Protein AF-0000000074030536 (afdb_homodimer)

Secondary structure (DSSP, 8-state):
---SHHHHHHHHHHHHT--EEE-S-B-TBTHHHHHHHHTTT-S-EEE--BTTBSS-EEE--S--HHHHHHHTT--GGGHHHHHHHHHHS----EE-S--GGGSEEE-SS--HHHHS---B-STT-SS-EEEEEEEEEE-TTT--EEEEEEEEEEEETTEEEE---SHHHHHHHHHHHHTT-PEEEEEEES--HHHHHHHTS-HHHH---HHHHHHHHHTSPPEEEE-SSSS-EEETT-SEEEEEEE-TT-EEEE--EE-GGGBEEPPEEEEEEEEEEEEE-SS--EE---TTTHHHHHHHHHHHHHHHHHHHTTS-EEEEEE-TTTTTTSEEEEEE---STTHHHHHHHHHHHH-TT--EEEEEETTS-TT-HHHHHHHHHHH--HHHHEEEEEEEE--TT-GGG-STTEEEEEEEEEPPPPTHHHHTTPBP--TTGGG--GGGTS-SS---/---SHHHHHHHHHHHHT--EEE-S-B-TBTHHHHHHHHTTT-S-EEE--BTTBSS-EEE-SS--HHHHHHHTT--GGGHHHHHHHHHHS----EE-S--GGGSEEE-SS--HHHHS---B-STT-SS-EEEEEEEEEE-TTT--EEEEEEEEEEEETTEEEE---SHHHHHHHHHHHHTT-PEEEEEEES--HHHHHHHTS-HHHH---HHHHHHHHHTSPPEEEE-SSSS-EEETT-SEEEEEEE-TT-EEEE--EE-GGGBEEPPEEEEEEEEEEEEE-SS--EE---TTTHHHHHHHHHHHHHHHHHHHTTS-EEEEEE-TTTTTTSEEEEEE---STTHHHHHHHHHHHH-TT--EEEEEETTS-TT-HHHHHHHHHHH--HHHHEEEEEEEE--TT-TTS-SSSEEEEEEEEEPP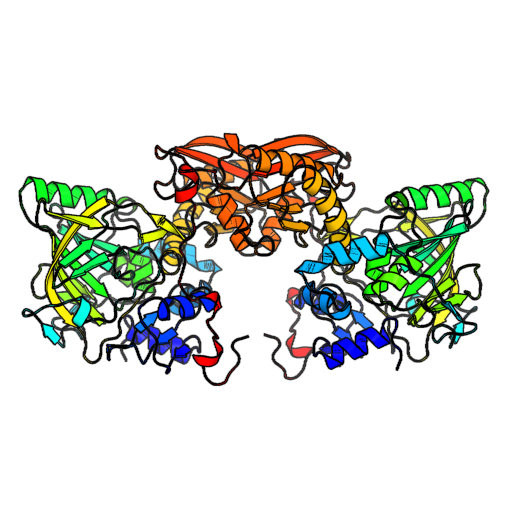PSTHHHHTTPBP--TTGGG--GGGTS-SS---

Foldseek 3Di:
DDCFFQVNLVVVCVVVVQEAEDADEAELEAGVLVVCVVVPLCGWYWYCHYPLDRFIAIGSSFQHPVSLQVSLVHDPQCLLVLLVCLLVDFAAAAEDAAFQLQQDKDQPQAWPVNHDRFHDHDDFFPAGKFQAWWKWFAQPVPRAIAIAGWIWGDDTGQKIFTDDDDPVSVVRCVVCLVVQHKTKMKIFAGGHSLLLLLNLDDCVVRVDRSQRSSCSSNVHHFYWYADDPDGDIDGRHTFKMWIWIFGHPDWDWGDQDLAALRDTDDIDIGIMTGTRMMTGHDSGYGYGYNHLGRSQVSNLSNLQNLLCVLLVVQFAWSGKGQDSNCSSFAEMETEGADDDPCSLVSSQVSNCVSDQAHAEYEYEYNVFDRNDPVSSVVLCVPQFDCVPFKDKDFFGAHDPPDDPPPDDRTGIHMYGYSYHDDDPRRVVVDDDDDPCPVVDDVCVVDPDDDPD/DDCFFFVNLVVVCVVVVQEAEAADEAELEAGVLVVCVVVPLCGWYWYCHYPLDRFIAIGSSFQHPVSLQVSLVHDPQCLLVLLVCLLVDFAAAAEDAAFQLQPDKDQPQAWPVNHDRFHDHDDFFPAGKFQAWWKWFAQPVPRAIAIAGWIWGDPTGQKIFTDDDDPVSVVRCVVCLVVQHKTKMKIFAGGHSLLLLLNLDDCVVRVDRSQRSSCSSNVHHFYWYADDPDGDIDGRHTFKMWIWIFGHPDWDWGDQDLAALRDTDDIDTGIMTGTRMMGGHDSGYGYGYNHLGRSQVSNLSNLQNLLCVLLVVQFAWSGKGQDVNCSSFAEMETEGADDDPCSLVSSQVSNCVSDQAHAEYEYEYNVADRNDPVSSVVLCVPQFDCVPFKDKDFFGAHDCPDDPPPSPSTGIHMYGRSYHDDDPRRVVVDDDDDPCPVVDDVCVVDPDDDPD

Sequence (904 aa):
METQMLRAAIDQLKNKGYLQVCNVEVDPKFELGAVLKCFKNEVPIMFSKVKGNKMPVAGALFGNREIYYEMLGMKHEERIYRMMDAIANPKATKFLAKGAVMENIITRNIDIPKMFPIPTFHEEDSSSYITSGIVVVKDPETGKRHISVRRLQVNGGNEISILIASPLATKQFLQMEEQNKPLEVAILLGYDYSLLLASQVSSEVYGVDKYEVDSALRGEALELVKCHSVDLEVPAYGEIVLEGIMPPHRRKDEGPFGELMGYYGGVAPHPVVEIKTVMHRNDPIFQTAFPCREEHLSNGLIREIELYTAVKNLVDVKDVNVTVSGGCRFHAFVSIHKRQEGDGKSAILGALASSKDVKHVVVVDDDVDIFSPDDIEWAIATRMQASKDLVIVPGALGSGLEPSHSLSGITDKVGIDATKPIGELGKRFERAVIPGYEKIDISKYFQGENYRMETQMLRAAIDQLKNKGYLQVCNVEVDPKFELGAVLKCFKNEVPIMFSKVKGNKMPVAGALFGNREIYYEMLGMKHEERIYRMMDAIANPKATKFLAKGAVMENIITRNIDIPKMFPIPTFHEEDSSSYITSGIVVVKDPETGKRHISVRRLQVNGGNEISILIASPLATKQFLQMEEQNKPLEVAILLGYDYSLLLASQVSSEVYGVDKYEVDSALRGEALELVKCHSVDLEVPAYGEIVLEGIMPPHRRKDEGPFGELMGYYGGVAPHPVVEIKTVMHRNDPIFQTAFPCREEHLSNGLIREIELYTAVKNLVDVKDVNVTVSGGCRFHAFVSIHKRQEGDGKSAILGALASSKDVKHVVVVDDDVDIFSPDDIEWAIATRMQASKDLVIVPGALGSGLEPSHSLSGITDKVGIDATKPIGELGKRFERAVIPGYEKIDISKYFQGENYR

InterPro domains:
  IPR002830 UbiD decarboxylyase family [PTHR30108] (1-426)
  IPR002830 UbiD decarboxylyase family [TIGR00148] (6-421)
  IPR048304 3-octaprenyl-4-hydroxybenzoate carboxy-lyase-like, Rift-related domain [PF01977] (98-293)
  IPR049381 3-octaprenyl-4-hydroxybenzoate carboxy-lyase-like, C-terminal domain [PF20696] (299-418)
  IPR049383 3-octaprenyl-4-hydroxybenzoate carboxy-lyase-like, N-terminal domain [PF20695] (10-86)

Organism: NCBI:txid312168

Nearest PDB structures (foldseek):
  6h6v-assembly1_C  TM=9.741E-01  e=2.167E-61  Pelotomaculum thermopropionicum SI
  6h6x-assembly1_A  TM=9.571E-01  e=8.416E-58  Pelotomaculum thermopropionicum SI
  6h6x-assembly1_B  TM=9.536E-01  e=3.906E-57  Pelotomaculum thermopropionicum SI
  7p9q-assembly1_A  TM=9.176E-01  e=7.025E-45  Glutamicibacter nicotianae
  7p9q-assembly1_E  TM=9.123E-01  e=8.386E-45  Glutamicibacter nicotianae

Solvent-accessible surface area (backbone atoms only — not comparable to full-atom values): 45862 Å² total; per-residue (Å²): 130,70,82,55,28,26,66,29,47,50,52,51,32,49,76,70,66,55,53,42,66,25,77,45,75,32,41,38,65,18,48,44,45,39,59,40,52,75,53,72,27,41,52,27,34,38,32,56,31,31,61,95,37,80,51,25,36,36,32,18,76,50,37,29,70,67,58,51,31,57,76,62,72,42,52,82,90,46,44,59,58,53,52,50,45,14,68,75,50,51,30,64,63,37,84,38,93,71,35,55,20,60,68,34,76,44,69,64,90,60,35,50,71,80,73,45,81,60,33,24,52,41,71,68,35,62,48,34,40,46,50,43,28,36,36,36,37,59,38,86,86,79,60,48,61,44,56,35,76,32,52,28,40,54,71,50,47,39,35,31,30,42,66,74,81,47,68,67,60,40,50,52,51,51,53,31,33,75,69,66,33,60,45,58,37,36,33,39,26,20,65,31,72,47,52,54,41,25,32,52,55,56,43,86,82,66,69,51,51,38,62,21,22,18,8,33,58,67,71,44,58,40,48,26,20,70,48,90,87,42,99,48,71,44,61,18,50,26,19,36,34,44,29,27,33,30,52,48,93,41,66,42,80,39,46,30,34,54,27,69,80,38,24,49,39,71,69,44,73,26,44,33,33,45,51,52,32,41,27,22,26,80,86,38,51,45,51,44,34,57,69,62,44,18,69,34,48,40,40,10,56,53,48,31,43,45,33,44,55,41,20,48,76,74,36,54,58,70,49,63,36,40,34,69,50,26,54,24,43,25,29,36,31,36,24,22,55,76,84,51,88,64,36,43,61,50,35,38,54,23,40,49,63,42,35,55,40,33,34,36,37,39,31,32,34,67,89,50,50,73,87,36,70,51,46,47,44,31,32,47,59,40,31,40,40,53,89,78,25,51,45,78,44,72,74,33,68,31,39,84,74,50,71,54,41,81,56,83,42,34,26,38,31,39,29,37,28,22,39,70,59,71,71,79,71,22,60,61,67,40,66,56,46,43,72,66,47,92,69,64,57,69,66,75,43,46,83,90,78,85,79,110,130,69,82,53,27,27,67,29,47,49,52,50,31,48,76,70,66,54,52,43,67,26,77,44,75,32,41,37,65,18,49,43,45,38,58,42,51,75,53,72,27,40,51,28,34,39,31,57,29,30,61,94,36,80,51,26,37,36,32,19,76,48,38,28,71,68,58,51,30,55,76,62,72,42,53,82,92,46,45,58,59,54,52,50,46,14,66,75,50,50,30,65,65,38,82,40,93,72,35,55,20,60,68,35,78,43,71,65,91,61,37,51,72,78,74,45,80,61,33,24,54,41,70,67,35,61,48,35,40,45,50,42,27,35,36,36,36,58,39,86,85,78,62,46,61,44,56,35,76,32,52,27,41,53,73,49,47,40,36,30,32,42,65,73,80,49,68,66,60,42,50,53,50,52,54,32,33,76,68,65,34,62,45,55,37,35,32,40,25,21,63,29,72,48,52,54,41,26,32,50,54,55,43,86,80,64,70,52,52,40,62,22,23,18,8,33,58,67,71,44,58,39,46,25,21,70,47,90,85,42,101,49,72,44,62,19,49,26,19,35,35,44,29,28,32,30,52,48,94,41,63,43,80,41,46,31,34,55,29,69,83,39,23,49,39,72,68,44,74,25,44,33,33,44,52,52,32,40,27,22,27,81,85,38,49,45,50,44,34,58,70,62,42,20,68,31,47,39,41,10,57,52,47,30,44,44,33,44,56,40,22,48,77,73,36,54,59,71,49,64,36,38,34,70,50,26,52,24,40,26,29,37,30,36,22,23,53,77,84,51,88,64,37,43,61,49,38,39,52,23,41,50,66,41,34,54,40,34,34,35,38,41,30,31,35,68,88,49,49,74,88,34,71,52,45,47,43,30,32,47,59,40,31,41,41,53,88,79,24,52,46,77,44,72,72,34,66,32,40,85,75,45,68,58,34,90,80,63,40,41,28,39,31,40,26,38,27,23,39,70,58,71,70,76,72,24,59,61,68,41,65,57,46,44,73,66,47,92,70,64,58,68,65,75,43,44,84,79,81,83,78,111

Structure (mmCIF, N/CA/C/O backbone):
data_AF-0000000074030536-model_v1
#
loop_
_entity.id
_entity.type
_entity.pdbx_description
1 polymer '2,5-furandicarboxylate decarboxylase 1'
#
loop_
_atom_site.group_PDB
_atom_site.id
_atom_site.type_symbol
_atom_site.label_atom_id
_atom_site.label_alt_id
_atom_site.label_comp_id
_atom_site.label_asym_id
_atom_site.label_entity_id
_atom_site.label_seq_id
_atom_site.pdbx_PDB_ins_code
_atom_site.Cartn_x
_atom_site.Cartn_y
_atom_site.Cartn_z
_atom_site.occupancy
_atom_site.B_iso_or_equiv
_atom_site.auth_seq_id
_atom_site.auth_comp_id
_atom_site.auth_asym_id
_atom_site.auth_atom_id
_atom_site.pdbx_PDB_model_num
ATOM 1 N N . MET A 1 1 ? -8.117 15.422 36.812 1 71.94 1 MET A N 1
ATOM 2 C CA . MET A 1 1 ? -7.227 15.188 35.656 1 71.94 1 MET A CA 1
ATOM 3 C C . MET A 1 1 ? -7.609 16.078 34.5 1 71.94 1 MET A C 1
ATOM 5 O O . MET A 1 1 ? -8.797 16.328 34.25 1 71.94 1 MET A O 1
ATOM 9 N N . GLU A 1 2 ? -6.637 16.734 33.938 1 87.69 2 GLU A N 1
ATOM 10 C CA . GLU A 1 2 ? -6.852 17.594 32.781 1 87.69 2 GLU A CA 1
ATOM 11 C C . GLU A 1 2 ? -7.469 16.828 31.641 1 87.69 2 GLU A C 1
ATOM 13 O O . GLU A 1 2 ? -7.129 15.656 31.406 1 87.69 2 GLU A O 1
ATOM 18 N N . THR A 1 3 ? -8.445 17.422 31.031 1 93.5 3 THR A N 1
ATOM 19 C CA . THR A 1 3 ? -9.148 16.703 29.969 1 93.5 3 THR A CA 1
ATOM 20 C C . THR A 1 3 ? -8.859 17.312 28.609 1 93.5 3 THR A C 1
ATOM 22 O O . THR A 1 3 ? -9.289 16.797 27.578 1 93.5 3 THR A O 1
ATOM 25 N N . GLN A 1 4 ? -8.125 18.438 28.688 1 97.56 4 GLN A N 1
ATOM 26 C CA . GLN A 1 4 ? -7.895 19.141 27.422 1 97.56 4 GLN A CA 1
ATOM 27 C C . GLN A 1 4 ? -6.398 19.281 27.141 1 97.56 4 GLN A C 1
ATOM 29 O O . GLN A 1 4 ? -5.59 19.312 28.078 1 97.56 4 GLN A O 1
ATOM 34 N N . MET A 1 5 ? -6.082 19.328 25.859 1 98.12 5 MET A N 1
ATOM 35 C CA . MET A 1 5 ? -4.762 19.703 25.375 1 98.12 5 MET A CA 1
ATOM 36 C C . MET A 1 5 ? -3.77 18.562 25.516 1 98.12 5 MET A C 1
ATOM 38 O O . MET A 1 5 ? -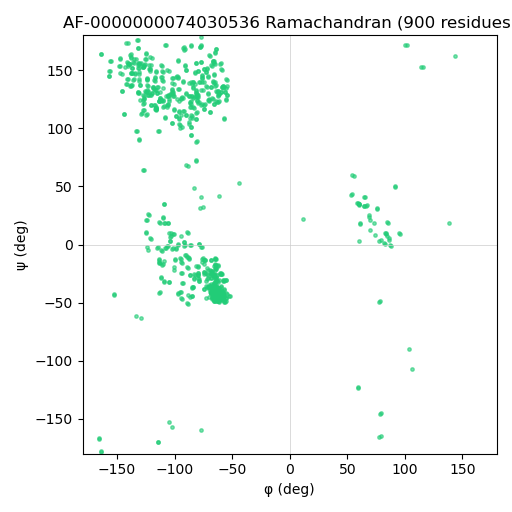4.168 17.406 25.656 1 98.12 5 MET A O 1
ATOM 42 N N . LEU A 1 6 ? -2.494 18.812 25.391 1 98.38 6 LEU A N 1
ATOM 43 C CA . LEU A 1 6 ? -1.451 17.828 25.109 1 98.38 6 LEU A CA 1
ATOM 44 C C . LEU A 1 6 ? -1.305 16.844 26.266 1 98.38 6 LEU A C 1
ATOM 46 O O . LEU A 1 6 ? -1.224 15.625 26.031 1 98.38 6 LEU A O 1
ATOM 50 N N . ARG A 1 7 ? -1.244 17.312 27.5 1 98.12 7 ARG A N 1
ATOM 51 C CA . ARG A 1 7 ? -1.004 16.406 28.625 1 98.12 7 ARG A CA 1
ATOM 52 C C . ARG A 1 7 ? -2.141 15.398 28.766 1 98.12 7 ARG A C 1
ATOM 54 O O . ARG A 1 7 ? -1.903 14.227 29.062 1 98.12 7 ARG A O 1
ATOM 61 N N . ALA A 1 8 ? -3.338 15.914 28.578 1 97.75 8 ALA A N 1
ATOM 62 C CA . ALA A 1 8 ? -4.477 15 28.578 1 97.75 8 ALA A CA 1
ATOM 63 C C . ALA A 1 8 ? -4.352 13.953 27.484 1 97.75 8 ALA A C 1
ATOM 65 O O . ALA A 1 8 ? -4.629 12.773 27.703 1 97.75 8 ALA A O 1
ATOM 66 N N . ALA A 1 9 ? -3.988 14.367 26.297 1 97.94 9 ALA A N 1
ATOM 67 C CA . ALA A 1 9 ? -3.812 13.461 25.156 1 97.94 9 ALA A CA 1
ATOM 68 C C . ALA A 1 9 ? -2.713 12.438 25.438 1 97.94 9 ALA A C 1
ATOM 70 O O . ALA A 1 9 ? -2.867 11.25 25.141 1 97.94 9 ALA A O 1
ATOM 71 N N . ILE A 1 10 ? -1.611 12.898 26 1 97.94 10 ILE A N 1
ATOM 72 C CA . ILE A 1 10 ? -0.484 12.023 26.312 1 97.94 10 ILE A CA 1
ATOM 73 C C . ILE A 1 10 ? -0.922 10.961 27.312 1 97.94 10 ILE A C 1
ATOM 75 O O . ILE A 1 10 ? -0.58 9.781 27.172 1 97.94 10 ILE A O 1
ATOM 79 N N . ASP A 1 11 ? -1.631 11.383 28.312 1 97.62 11 ASP A N 1
ATOM 80 C CA . ASP A 1 11 ? -2.133 10.445 29.312 1 97.62 11 ASP A CA 1
ATOM 81 C C . ASP A 1 11 ? -3.004 9.367 28.656 1 97.62 11 ASP A C 1
ATOM 83 O O . ASP A 1 11 ? -2.885 8.188 28.984 1 97.62 11 ASP A O 1
ATOM 87 N N . GLN A 1 12 ? -3.832 9.781 27.797 1 97.38 12 GLN A N 1
ATOM 88 C CA . GLN A 1 12 ? -4.699 8.836 27.094 1 97.38 12 GLN A CA 1
ATOM 89 C C . GLN A 1 12 ? -3.887 7.887 26.219 1 97.38 12 GLN A C 1
ATOM 91 O O . GLN A 1 12 ? -4.156 6.688 26.172 1 97.38 12 GLN A O 1
ATOM 96 N N . LEU A 1 13 ? -2.938 8.398 25.484 1 97.88 13 LEU A N 1
ATOM 97 C CA . LEU A 1 13 ? -2.076 7.59 24.625 1 97.88 13 LEU A CA 1
ATOM 98 C C . LEU A 1 13 ? -1.34 6.531 25.438 1 97.88 13 LEU A C 1
ATOM 100 O O . LEU A 1 13 ? -1.214 5.383 25.016 1 97.88 13 LEU A O 1
ATOM 104 N N . LYS A 1 14 ? -0.852 6.977 26.578 1 96.56 14 LYS A N 1
ATOM 105 C CA . LYS A 1 14 ? -0.16 6.055 27.469 1 96.56 14 LYS A CA 1
ATOM 106 C C . LYS A 1 14 ? -1.09 4.938 27.938 1 96.56 14 LYS A C 1
ATOM 108 O O . LYS A 1 14 ? -0.733 3.762 27.875 1 96.56 14 LYS A O 1
ATOM 113 N N . ASN A 1 15 ? -2.242 5.328 28.375 1 96.38 15 ASN A N 1
ATOM 114 C CA . ASN A 1 15 ? -3.217 4.371 28.875 1 96.38 15 ASN A CA 1
ATOM 115 C C . ASN A 1 15 ? -3.646 3.377 27.812 1 96.38 15 ASN A C 1
ATOM 117 O O . ASN A 1 15 ? -3.924 2.215 28.109 1 96.38 15 ASN A O 1
ATOM 121 N N . LYS A 1 16 ? -3.639 3.818 26.594 1 95.88 16 LYS A N 1
ATOM 122 C CA . LYS A 1 16 ? -4.082 2.979 25.484 1 95.88 16 LYS A CA 1
ATOM 123 C C . LYS A 1 16 ? -2.914 2.193 24.891 1 95.88 16 LYS A C 1
ATOM 125 O O . LYS A 1 16 ? -3.105 1.376 23.984 1 95.88 16 LYS A O 1
ATOM 130 N N . GLY A 1 17 ? -1.746 2.48 25.281 1 95.44 17 GLY A N 1
ATOM 131 C CA . GLY A 1 17 ? -0.574 1.738 24.844 1 95.44 17 GLY A CA 1
ATOM 132 C C . GLY A 1 17 ? -0.01 2.234 23.531 1 95.44 17 GLY A C 1
ATOM 133 O O . GLY A 1 17 ? 0.756 1.528 22.875 1 95.44 17 GLY A O 1
ATOM 134 N N . TYR A 1 18 ? -0.345 3.428 23.141 1 96.81 18 TYR A N 1
ATOM 135 C CA . TYR A 1 18 ? 0.082 3.945 21.844 1 96.81 18 TYR A CA 1
ATOM 136 C C . TYR A 1 18 ? 1.369 4.75 21.984 1 96.81 18 TYR A C 1
ATOM 138 O O . TYR A 1 18 ? 2.064 4.992 20.984 1 96.81 18 TYR A O 1
ATOM 146 N N . LEU A 1 19 ? 1.745 5.133 23.203 1 97.31 19 LEU A N 1
ATOM 147 C CA . LEU A 1 19 ? 2.859 6.055 23.406 1 97.31 19 LEU A CA 1
ATOM 148 C C . LEU A 1 19 ? 4.156 5.293 23.656 1 97.31 19 LEU A C 1
ATOM 150 O O . LEU A 1 19 ? 4.211 4.441 24.547 1 97.31 19 LEU A O 1
ATOM 154 N N . GLN A 1 20 ? 5.152 5.59 22.859 1 96.25 20 GLN A N 1
ATOM 155 C CA . GLN A 1 20 ? 6.504 5.105 23.125 1 96.25 20 GLN A CA 1
ATOM 156 C C . GLN A 1 20 ? 7.336 6.164 23.844 1 96.25 20 GLN A C 1
ATOM 158 O O . GLN A 1 20 ? 7.195 7.359 23.578 1 96.25 20 GLN A O 1
ATOM 163 N N . VAL A 1 21 ? 8.164 5.707 24.719 1 96.69 21 VAL A N 1
ATOM 164 C CA . VAL A 1 21 ? 9.023 6.629 25.453 1 96.69 21 VAL A CA 1
ATOM 165 C C . VAL A 1 21 ? 10.484 6.336 25.141 1 96.69 21 VAL A C 1
ATOM 167 O O . VAL A 1 21 ? 10.938 5.195 25.25 1 96.69 21 VAL A O 1
ATOM 170 N N . CYS A 1 22 ? 11.141 7.266 24.625 1 96.81 22 CYS A N 1
ATOM 171 C CA . CYS A 1 22 ? 12.57 7.188 24.359 1 96.81 22 CYS A CA 1
ATOM 172 C C . CYS A 1 22 ? 13.367 7.824 25.5 1 96.81 22 CYS A C 1
ATOM 174 O O . CYS A 1 22 ? 13.383 9.047 25.641 1 96.81 22 CYS A O 1
ATOM 176 N N . ASN A 1 23 ? 14.117 7.039 26.188 1 95.38 23 ASN A N 1
ATOM 177 C CA . ASN A 1 23 ? 14.859 7.531 27.344 1 95.38 23 ASN A CA 1
ATOM 178 C C . ASN A 1 23 ? 16.344 7.703 27.016 1 95.38 23 ASN A C 1
ATOM 180 O O . ASN A 1 23 ? 17.141 8.023 27.906 1 95.38 23 ASN A O 1
ATOM 184 N N . VAL A 1 24 ? 16.656 7.531 25.797 1 95.38 24 VAL A N 1
ATOM 185 C CA . VAL A 1 24 ? 18.016 7.789 25.312 1 95.38 24 VAL A CA 1
ATOM 186 C C . VAL A 1 24 ? 18.109 9.227 24.797 1 95.38 24 VAL A C 1
ATOM 188 O O . VAL A 1 24 ? 17.172 9.742 24.188 1 95.38 24 VAL A O 1
ATOM 191 N N . GLU A 1 25 ? 19.266 9.805 25.125 1 97.25 25 GLU A N 1
ATOM 192 C CA . GLU A 1 25 ? 19.453 11.18 24.641 1 97.25 25 GLU A CA 1
ATOM 193 C C . GLU A 1 25 ? 19.453 11.242 23.125 1 97.25 25 GLU A C 1
ATOM 195 O O . GLU A 1 25 ? 20.125 10.445 22.469 1 97.25 25 GLU A O 1
ATOM 200 N N . VAL A 1 26 ? 18.703 12.156 22.578 1 97.38 26 VAL A N 1
ATOM 201 C CA . VAL A 1 26 ? 18.625 12.32 21.125 1 97.38 26 VAL A CA 1
ATOM 202 C C . VAL A 1 26 ? 19 13.758 20.75 1 97.38 26 VAL A C 1
ATOM 204 O O . VAL A 1 26 ? 18.656 14.695 21.469 1 97.38 26 VAL A O 1
ATOM 207 N N . ASP A 1 27 ? 19.703 13.906 19.641 1 97.81 27 ASP A N 1
ATOM 208 C CA . ASP A 1 27 ? 20.016 15.227 19.094 1 97.81 27 ASP A CA 1
ATOM 209 C C . ASP A 1 27 ? 18.812 15.789 18.328 1 97.81 27 ASP A C 1
ATOM 211 O O . ASP A 1 27 ? 18.297 15.156 17.406 1 97.81 27 ASP A O 1
ATOM 215 N N . PRO A 1 28 ? 18.344 16.984 18.766 1 97.69 28 PRO A N 1
ATOM 216 C CA . PRO A 1 28 ? 17.234 17.578 18.016 1 97.69 28 PRO A CA 1
ATOM 217 C C . PRO A 1 28 ? 17.609 17.891 16.578 1 97.69 28 PRO A C 1
ATOM 219 O O . PRO A 1 28 ? 16.719 18.094 15.742 1 97.69 28 PRO A O 1
ATOM 222 N N . LYS A 1 29 ? 18.906 17.938 16.312 1 97.56 29 LYS A N 1
ATOM 223 C CA . LYS A 1 29 ? 19.375 18.125 14.945 1 97.56 29 LYS A CA 1
ATOM 224 C C . LYS A 1 29 ? 19.5 16.781 14.227 1 97.56 29 LYS A C 1
ATOM 226 O O . LYS A 1 29 ? 20.453 16.047 14.453 1 97.56 29 LYS A O 1
ATOM 231 N N . PHE A 1 30 ? 18.578 16.484 13.375 1 97.62 30 PHE A N 1
ATOM 232 C CA . PHE A 1 30 ? 18.562 15.359 12.445 1 97.62 30 PHE A CA 1
ATOM 233 C C . PHE A 1 30 ? 18.188 14.07 13.156 1 97.62 30 PHE A C 1
ATOM 235 O O . PHE A 1 30 ? 17.234 13.391 12.75 1 97.62 30 PHE A O 1
ATOM 242 N N . GLU A 1 31 ? 18.766 13.719 14.273 1 97.75 31 GLU A N 1
ATOM 243 C CA . GLU A 1 31 ? 18.594 12.43 14.93 1 97.75 31 GLU A CA 1
ATOM 244 C C . GLU A 1 31 ? 17.156 12.227 15.406 1 97.75 31 GLU A C 1
ATOM 246 O O . GLU A 1 31 ? 16.578 11.164 15.195 1 97.75 31 GLU A O 1
ATOM 251 N N . LEU A 1 32 ? 16.609 13.25 16.062 1 97.5 32 LEU A N 1
ATOM 252 C CA . LEU A 1 32 ? 15.242 13.164 16.547 1 97.5 32 LEU A CA 1
ATOM 253 C C . LEU A 1 32 ? 14.273 12.898 15.391 1 97.5 32 LEU A C 1
ATOM 255 O O . LEU A 1 32 ? 13.43 12.008 15.477 1 97.5 32 LEU A O 1
ATOM 259 N N . GLY A 1 33 ? 14.469 13.664 14.305 1 96.25 33 GLY A N 1
ATOM 260 C CA . GLY A 1 33 ? 13.641 13.461 13.125 1 96.25 33 GLY A CA 1
ATOM 261 C C . GLY A 1 33 ? 13.82 12.102 12.492 1 96.25 33 GLY A C 1
ATOM 262 O O . GLY A 1 33 ? 12.859 11.5 12.008 1 96.25 33 GLY A O 1
ATOM 263 N N . ALA A 1 34 ? 15.023 11.609 12.547 1 96.81 34 ALA A N 1
ATOM 264 C CA . ALA A 1 34 ? 15.328 10.289 11.992 1 96.81 34 ALA A CA 1
ATOM 265 C C . ALA A 1 34 ? 14.578 9.195 12.742 1 96.81 34 ALA A C 1
ATOM 267 O O . ALA A 1 34 ? 14.023 8.281 12.125 1 96.81 34 ALA A O 1
ATOM 268 N N . VAL A 1 35 ? 14.531 9.312 14.039 1 96.56 35 VAL A N 1
ATOM 269 C CA . VAL A 1 35 ? 13.836 8.328 14.859 1 96.56 35 VAL A CA 1
ATOM 270 C C . VAL A 1 35 ? 12.344 8.344 14.539 1 96.56 35 VAL A C 1
ATOM 272 O O . VAL A 1 35 ? 11.727 7.289 14.375 1 96.56 35 VAL A O 1
ATOM 275 N N . LEU A 1 36 ? 11.805 9.516 14.422 1 96.19 36 LEU A N 1
ATOM 276 C CA . LEU A 1 36 ? 10.391 9.641 14.078 1 96.19 36 LEU A CA 1
ATOM 277 C C . LEU A 1 36 ? 10.102 9.008 12.719 1 96.19 36 LEU A C 1
ATOM 279 O O . LEU A 1 36 ? 9.125 8.281 12.57 1 96.19 36 LEU A O 1
ATOM 283 N N . LYS A 1 37 ? 10.977 9.219 11.805 1 94.38 37 LYS A N 1
ATOM 284 C CA . LYS A 1 37 ? 10.789 8.758 10.438 1 94.38 37 LYS A CA 1
ATOM 285 C C . LYS A 1 37 ? 10.844 7.234 10.352 1 94.38 37 LYS A C 1
ATOM 287 O O . LYS A 1 37 ? 10.172 6.625 9.523 1 94.38 37 LYS A O 1
ATOM 292 N N . CYS A 1 38 ? 11.586 6.605 11.266 1 94.19 38 CYS A N 1
ATOM 293 C CA . CYS A 1 38 ? 11.703 5.148 11.281 1 94.19 38 CYS A CA 1
ATOM 294 C C . CYS A 1 38 ? 10.336 4.496 11.461 1 94.19 38 CYS A C 1
ATOM 296 O O . CYS A 1 38 ? 10.117 3.375 10.992 1 94.19 38 CYS A O 1
ATOM 298 N N . PHE A 1 39 ? 9.445 5.215 12.062 1 93.81 39 PHE A N 1
ATOM 299 C CA . PHE A 1 39 ? 8.109 4.68 12.305 1 93.81 39 PHE A CA 1
ATOM 300 C C . PHE A 1 39 ? 7.086 5.363 11.406 1 93.81 39 PHE A C 1
ATOM 302 O O . PHE A 1 39 ? 5.898 5.422 11.734 1 93.81 39 PHE A O 1
ATOM 309 N N . LYS A 1 40 ? 7.543 5.996 10.352 1 91.75 40 LYS A N 1
ATOM 310 C CA . LYS A 1 40 ? 6.727 6.664 9.344 1 91.75 40 LYS A CA 1
ATOM 311 C C . LYS A 1 40 ? 5.902 7.793 9.961 1 91.75 40 LYS A C 1
ATOM 313 O O . LYS A 1 40 ? 4.809 8.102 9.492 1 91.75 40 LYS A O 1
ATOM 318 N N . ASN A 1 41 ? 6.379 8.195 11.195 1 94 41 ASN A N 1
ATOM 319 C CA . ASN A 1 41 ? 5.715 9.273 11.914 1 94 41 ASN A CA 1
ATOM 320 C C . ASN A 1 41 ? 4.285 8.898 12.305 1 94 41 ASN A C 1
ATOM 322 O O . ASN A 1 41 ? 3.387 9.742 12.258 1 94 41 ASN A O 1
ATOM 326 N N . GLU A 1 42 ? 4.078 7.656 12.578 1 95.19 42 GLU A N 1
ATOM 327 C CA . GLU A 1 42 ? 2.738 7.168 12.898 1 95.19 42 GLU A CA 1
ATOM 328 C C . GLU A 1 42 ? 2.66 6.668 14.336 1 95.19 42 GLU A C 1
ATOM 330 O O . GLU A 1 42 ? 1.593 6.266 14.805 1 95.19 42 GLU A O 1
ATOM 335 N N . VAL A 1 43 ? 3.809 6.707 15.008 1 96.06 43 VAL A N 1
ATOM 336 C CA . VAL A 1 43 ? 3.861 6.254 16.391 1 96.06 43 VAL A CA 1
ATOM 337 C C . VAL A 1 43 ? 4.219 7.43 17.312 1 96.06 43 VAL A C 1
ATOM 339 O O . VAL A 1 43 ? 5.316 7.984 17.219 1 96.06 43 VAL A O 1
ATOM 342 N N . PRO A 1 44 ? 3.285 7.738 18.156 1 97.38 44 PRO A N 1
ATOM 343 C CA . PRO A 1 44 ? 3.613 8.805 19.109 1 97.38 44 PRO A CA 1
ATOM 344 C C . PRO A 1 44 ? 4.82 8.469 19.984 1 97.38 44 PRO A C 1
ATOM 346 O O . PRO A 1 44 ? 4.895 7.371 20.547 1 97.38 44 PRO A O 1
ATOM 349 N N . ILE A 1 45 ? 5.785 9.445 20.078 1 97.69 45 ILE A N 1
ATOM 350 C CA . ILE A 1 45 ? 7.004 9.219 20.844 1 97.69 45 ILE A CA 1
ATOM 351 C C . ILE A 1 45 ? 7.258 10.398 21.781 1 97.69 45 ILE A C 1
ATOM 353 O O . ILE A 1 45 ? 7.137 11.555 21.375 1 97.69 45 ILE A O 1
ATOM 357 N N . MET A 1 46 ? 7.508 10.109 23.016 1 98.06 46 MET A N 1
ATOM 358 C CA . MET A 1 46 ? 8.016 11.07 23.984 1 98.06 46 MET A CA 1
ATOM 359 C C . MET A 1 46 ? 9.523 10.922 24.156 1 98.06 46 MET A C 1
ATOM 361 O O . MET A 1 46 ? 10 9.891 24.625 1 98.06 46 MET A O 1
ATOM 365 N N . PHE A 1 47 ? 10.242 11.914 23.672 1 98.19 47 PHE A N 1
ATOM 366 C CA . PHE A 1 47 ? 11.68 11.969 23.922 1 98.19 47 PHE A CA 1
ATOM 367 C C . PHE A 1 47 ? 11.969 12.625 25.266 1 98.19 47 PHE A C 1
ATOM 369 O O . PHE A 1 47 ? 11.852 13.844 25.406 1 98.19 47 PHE A O 1
ATOM 376 N N . SER A 1 48 ? 12.422 11.898 26.203 1 97.44 48 SER A N 1
ATOM 377 C CA . SER A 1 48 ? 12.594 12.391 27.562 1 97.44 48 SER A CA 1
ATOM 378 C C . SER A 1 48 ? 13.898 13.156 27.719 1 97.44 48 SER A C 1
ATOM 380 O O . SER A 1 48 ? 14.031 13.984 28.625 1 97.44 48 SER A O 1
ATOM 382 N N . LYS A 1 49 ? 14.805 12.812 26.891 1 97.19 49 LYS A N 1
ATOM 383 C CA . LYS A 1 49 ? 16.125 13.453 26.953 1 97.19 49 LYS A CA 1
ATOM 384 C C . LYS A 1 49 ? 16.516 14.023 25.594 1 97.19 49 LYS A C 1
ATOM 386 O O . LYS A 1 49 ? 16.719 13.281 24.641 1 97.19 49 LYS A O 1
ATOM 391 N N . VAL A 1 50 ? 16.641 15.312 25.578 1 98.06 50 VAL A N 1
ATOM 392 C CA . VAL A 1 50 ? 17.047 15.992 24.344 1 98.06 50 VAL A CA 1
ATOM 393 C C . VAL A 1 50 ? 18.359 16.75 24.578 1 98.06 50 VAL A C 1
ATOM 395 O O . VAL A 1 50 ? 18.484 17.484 25.562 1 98.06 50 VAL A O 1
ATOM 398 N N . LYS A 1 51 ? 19.219 16.484 23.656 1 97.5 51 LYS A N 1
ATOM 399 C CA . LYS A 1 51 ? 20.547 17.062 23.797 1 97.5 51 LYS A CA 1
ATOM 400 C C . LYS A 1 51 ? 20.469 18.578 23.938 1 97.5 51 LYS A C 1
ATOM 402 O O . LYS A 1 51 ? 19.828 19.25 23.125 1 97.5 51 LYS A O 1
ATOM 407 N N . GLY A 1 52 ? 21.031 19.109 24.953 1 94.75 52 GLY A N 1
ATOM 408 C CA . GLY A 1 52 ? 21.156 20.547 25.125 1 94.75 52 GLY A CA 1
ATOM 409 C C . GLY A 1 52 ? 19.953 21.188 25.797 1 94.75 52 GLY A C 1
ATOM 410 O O . GLY A 1 52 ? 19.906 22.391 26 1 94.75 52 GLY A O 1
ATOM 411 N N . ASN A 1 53 ? 18.984 20.422 26.125 1 94 53 ASN A N 1
ATOM 412 C CA . ASN A 1 53 ? 17.781 20.953 26.734 1 94 53 ASN A CA 1
ATOM 413 C C . ASN A 1 53 ? 17.156 19.953 27.719 1 94 53 ASN A C 1
ATOM 415 O O . ASN A 1 53 ? 17.234 18.734 27.5 1 94 53 ASN A O 1
ATOM 419 N N . LYS A 1 54 ? 16.578 20.422 28.703 1 92.56 54 LYS A N 1
ATOM 420 C CA . LYS A 1 54 ? 15.93 19.562 29.688 1 92.56 54 LYS A CA 1
ATOM 421 C C . LYS A 1 54 ? 14.477 19.266 29.312 1 92.56 54 LYS A C 1
ATOM 423 O O . LYS A 1 54 ? 13.867 18.328 29.828 1 92.56 54 LYS A O 1
ATOM 428 N N . MET A 1 55 ? 13.961 20.062 28.5 1 97.5 55 MET A N 1
ATOM 429 C CA . MET A 1 55 ? 12.555 19.953 28.094 1 97.5 55 MET A CA 1
ATOM 430 C C . MET A 1 55 ? 12.336 18.734 27.219 1 97.5 55 MET A C 1
ATOM 432 O O . MET A 1 55 ? 13.055 18.531 26.234 1 97.5 55 MET A O 1
ATOM 436 N N . PRO A 1 56 ? 11.414 17.812 27.562 1 98.25 56 PRO A N 1
ATOM 437 C CA . PRO A 1 56 ? 11.086 16.703 26.672 1 98.25 56 PRO A CA 1
ATOM 438 C C . PRO A 1 56 ? 10.391 17.172 25.391 1 98.25 56 PRO A C 1
ATOM 440 O O . PRO A 1 56 ? 9.859 18.281 25.344 1 98.25 56 PRO A O 1
ATOM 443 N N . VAL A 1 57 ? 10.5 16.297 24.391 1 98.56 57 VAL A N 1
ATOM 444 C CA . VAL A 1 57 ? 9.883 16.594 23.094 1 98.56 57 VAL A CA 1
ATOM 445 C C . VAL A 1 57 ? 8.914 15.477 22.719 1 98.56 57 VAL A C 1
ATOM 447 O O . VAL A 1 57 ? 9.234 14.297 22.859 1 98.56 57 VAL A O 1
ATOM 450 N N . ALA A 1 58 ? 7.695 15.836 22.375 1 98.19 58 ALA A N 1
ATOM 451 C CA . ALA A 1 58 ? 6.707 14.883 21.875 1 98.19 58 ALA A CA 1
ATOM 452 C C . ALA A 1 58 ? 6.512 15.031 20.375 1 98.19 58 ALA A C 1
ATOM 454 O O . ALA A 1 58 ? 6.34 16.141 19.859 1 98.19 58 ALA A O 1
ATOM 455 N N . GLY A 1 59 ? 6.617 13.891 19.656 1 97.31 59 GLY A N 1
ATOM 456 C CA . GLY A 1 59 ? 6.469 13.93 18.203 1 97.31 59 GLY A CA 1
ATOM 457 C C . GLY A 1 59 ? 5.641 12.781 17.656 1 97.31 59 GLY A C 1
ATOM 458 O O . GLY A 1 59 ? 5.328 11.836 18.391 1 97.31 59 GLY A O 1
ATOM 459 N N . ALA A 1 60 ? 5.152 12.984 16.422 1 96.81 60 ALA A N 1
ATOM 460 C CA . ALA A 1 60 ? 4.391 12 15.664 1 96.81 60 ALA A CA 1
ATOM 461 C C . ALA A 1 60 ? 3.066 11.68 16.344 1 96.81 60 ALA A C 1
ATOM 463 O O . ALA A 1 60 ? 2.615 10.531 16.344 1 96.81 60 ALA A O 1
ATOM 464 N N . LEU A 1 61 ? 2.447 12.688 16.844 1 96.94 61 LEU A N 1
ATOM 465 C CA . LEU A 1 61 ? 1.23 12.5 17.625 1 96.94 61 LEU A CA 1
ATOM 466 C C . LEU A 1 61 ? 0.024 12.297 16.719 1 96.94 61 LEU A C 1
ATOM 468 O O . LEU A 1 61 ? -0.952 11.648 17.109 1 96.94 61 LEU A O 1
ATOM 472 N N . PHE A 1 62 ? 0.132 12.805 15.516 1 96.5 62 PHE A N 1
ATOM 473 C CA . PHE A 1 62 ? -1.099 12.961 14.75 1 96.5 62 PHE A CA 1
ATOM 474 C C . PHE A 1 62 ? -1.003 12.227 13.414 1 96.5 62 PHE A C 1
ATOM 476 O O . PHE A 1 62 ? -1.762 12.516 12.484 1 96.5 62 PHE A O 1
ATOM 483 N N . GLY A 1 63 ? -0.093 11.258 13.32 1 94.5 63 GLY A N 1
ATOM 484 C CA . GLY A 1 63 ? 0.197 10.68 12.023 1 94.5 63 GLY A CA 1
ATOM 485 C C . GLY A 1 63 ? -0.596 9.422 11.734 1 94.5 63 GLY A C 1
ATOM 486 O O . GLY A 1 63 ? -0.623 8.938 10.602 1 94.5 63 GLY A O 1
ATOM 487 N N . ASN A 1 64 ? -1.237 8.883 12.758 1 95.12 64 ASN A N 1
ATOM 488 C CA . ASN A 1 64 ? -1.965 7.625 12.617 1 95.12 64 ASN A CA 1
ATOM 489 C C . ASN A 1 64 ? -3.475 7.848 12.617 1 95.12 64 ASN A C 1
ATOM 491 O O . ASN A 1 64 ? -4.039 8.305 13.617 1 95.12 64 ASN A O 1
ATOM 495 N N . ARG A 1 65 ? -4.117 7.445 11.508 1 94.56 65 ARG A N 1
ATOM 496 C CA . ARG A 1 65 ? -5.535 7.703 11.297 1 94.56 65 ARG A CA 1
ATOM 497 C C . ARG A 1 65 ? -6.379 7.027 12.375 1 94.56 65 ARG A C 1
ATOM 499 O O . ARG A 1 65 ? -7.336 7.613 12.883 1 94.56 65 ARG A O 1
ATOM 506 N N . GLU A 1 66 ? -6.066 5.797 12.695 1 94.81 66 GLU A N 1
ATOM 507 C CA . GLU A 1 66 ? -6.848 5.047 13.672 1 94.81 66 GLU A CA 1
ATOM 508 C C . GLU A 1 66 ? -6.719 5.652 15.07 1 94.81 66 GLU A C 1
ATOM 510 O O . GLU A 1 66 ? -7.703 5.758 15.797 1 94.81 66 GLU A O 1
ATOM 515 N N . ILE A 1 67 ? -5.496 6.02 15.398 1 96.12 67 ILE A N 1
ATOM 516 C CA . ILE A 1 67 ? -5.285 6.676 16.688 1 96.12 67 ILE A CA 1
ATOM 517 C C . ILE A 1 67 ? -6.07 7.984 16.734 1 96.12 67 ILE A C 1
ATOM 519 O O . ILE A 1 67 ? -6.699 8.305 17.75 1 96.12 67 ILE A O 1
ATOM 523 N N . TYR A 1 68 ? -6.062 8.68 15.648 1 95.88 68 TYR A N 1
ATOM 524 C CA . TYR A 1 68 ? -6.777 9.953 15.562 1 95.88 68 TYR A CA 1
ATOM 525 C C . TYR A 1 68 ? -8.25 9.766 15.891 1 95.88 68 TYR A C 1
ATOM 527 O O . TYR A 1 68 ? -8.805 10.5 16.719 1 95.88 68 TYR A O 1
ATOM 535 N N . TYR A 1 69 ? -8.875 8.789 15.297 1 95.81 69 TYR A N 1
ATOM 536 C CA . TYR A 1 69 ? -10.297 8.531 15.523 1 95.81 69 TYR A CA 1
ATOM 537 C C . TYR A 1 69 ? -10.555 8.141 16.969 1 95.81 69 TYR A C 1
ATOM 539 O O . TYR A 1 69 ? -11.477 8.656 17.609 1 95.81 69 TYR A O 1
ATOM 547 N N . GLU A 1 70 ? -9.68 7.281 17.469 1 95.81 70 GLU A N 1
ATOM 548 C CA . GLU A 1 70 ? -9.859 6.816 18.828 1 95.81 70 GLU A CA 1
ATOM 549 C C . GLU A 1 70 ? -9.742 7.969 19.828 1 95.81 70 GLU A C 1
ATOM 551 O O . GLU A 1 70 ? -10.508 8.039 20.797 1 95.81 70 GLU A O 1
ATOM 556 N N . MET A 1 71 ? -8.82 8.828 19.578 1 96.19 71 MET A N 1
ATOM 557 C CA . MET A 1 71 ? -8.578 9.945 20.484 1 96.19 71 MET A CA 1
ATOM 558 C C . MET A 1 71 ? -9.75 10.93 20.453 1 96.19 71 MET A C 1
ATOM 560 O O . MET A 1 71 ? -9.992 11.641 21.438 1 96.19 71 MET A O 1
ATOM 564 N N . LEU A 1 72 ? -10.492 10.961 19.391 1 95.56 72 LEU A N 1
ATOM 565 C CA . LEU A 1 72 ? -11.656 11.836 19.281 1 95.56 72 LEU A CA 1
ATOM 566 C C . LEU A 1 72 ? -12.938 11.086 19.609 1 95.56 72 LEU A C 1
ATOM 568 O O . LEU A 1 72 ? -14.031 11.648 19.516 1 95.56 72 LEU A O 1
ATOM 572 N N . GLY A 1 73 ? -12.805 9.812 19.938 1 94 73 GLY A N 1
ATOM 573 C CA . GLY A 1 73 ? -13.969 9 20.266 1 94 73 GLY A CA 1
ATOM 574 C C . GLY A 1 73 ? -14.898 8.781 19.078 1 94 73 GLY A C 1
ATOM 575 O O . GLY A 1 73 ? -16.125 8.789 19.234 1 94 73 GLY A O 1
ATOM 576 N N . MET A 1 74 ? -14.328 8.703 17.969 1 93.62 74 MET A N 1
ATOM 577 C CA . MET A 1 74 ? -15.156 8.5 16.781 1 93.62 74 MET A CA 1
ATOM 578 C C . MET A 1 74 ? -14.758 7.23 16.047 1 93.62 74 MET A C 1
ATOM 580 O O . MET A 1 74 ? -13.609 6.801 16.109 1 93.62 74 MET A O 1
ATOM 584 N N . LYS A 1 75 ? -15.719 6.613 15.367 1 94.06 75 LYS A N 1
ATOM 585 C CA . LYS A 1 75 ? -15.484 5.477 14.484 1 94.06 75 LYS A CA 1
ATOM 586 C C . LYS A 1 75 ? -15.219 5.941 13.055 1 94.06 75 LYS A C 1
ATOM 588 O O . LYS A 1 75 ? -15.664 7.02 12.656 1 94.06 75 LYS A O 1
ATOM 593 N N . HIS A 1 76 ? -14.547 5.156 12.352 1 93.31 76 HIS A N 1
ATOM 594 C CA . HIS A 1 76 ? -14.203 5.453 10.969 1 93.31 76 HIS A CA 1
ATOM 595 C C . HIS A 1 76 ? -15.445 5.809 10.156 1 93.31 76 HIS A C 1
ATOM 597 O O . HIS A 1 76 ? -15.453 6.797 9.414 1 93.31 76 HIS A O 1
ATOM 603 N N . GLU A 1 77 ? -16.5 5.094 10.305 1 92.94 77 GLU A N 1
ATOM 604 C CA . GLU A 1 77 ? -17.688 5.207 9.469 1 92.94 77 GLU A CA 1
ATOM 605 C C . GLU A 1 77 ? -18.438 6.504 9.742 1 92.94 77 GLU A C 1
ATOM 607 O O . GLU A 1 77 ? -19.234 6.957 8.914 1 92.94 77 GLU A O 1
ATOM 612 N N . GLU A 1 78 ? -18.203 7.043 10.875 1 94.69 78 GLU A N 1
ATOM 613 C CA . GLU A 1 78 ? -18.984 8.219 11.234 1 94.69 78 GLU A CA 1
ATOM 614 C C . GLU A 1 78 ? -18.156 9.492 11.141 1 94.69 78 GLU A C 1
ATOM 616 O O . GLU A 1 78 ? -18.641 10.586 11.414 1 94.69 78 GLU A O 1
ATOM 621 N N . ARG A 1 79 ? -16.891 9.375 10.789 1 94.06 79 ARG A N 1
ATOM 622 C CA . ARG A 1 79 ? -15.945 10.469 10.93 1 94.06 79 ARG A CA 1
ATOM 623 C C . ARG A 1 79 ? -16.391 11.688 10.133 1 94.06 79 ARG A C 1
ATOM 625 O O . ARG A 1 79 ? -16.312 12.82 10.625 1 94.06 79 ARG A O 1
ATOM 632 N N . ILE A 1 80 ? -16.922 11.5 8.922 1 95 80 ILE A N 1
ATOM 633 C CA . ILE A 1 80 ? -17.297 12.617 8.055 1 95 80 ILE A CA 1
ATOM 634 C C . ILE A 1 80 ? -18.484 13.367 8.68 1 95 80 ILE A C 1
ATOM 636 O O . ILE A 1 80 ? -18.438 14.594 8.797 1 95 80 ILE A O 1
ATOM 640 N N . TYR A 1 81 ? -19.422 12.656 9.133 1 94.81 81 TYR A N 1
ATOM 641 C CA . TYR A 1 81 ? -20.641 13.25 9.68 1 94.81 81 TYR A CA 1
ATOM 642 C C . TYR A 1 81 ? -20.344 13.977 10.984 1 94.81 81 TYR A C 1
ATOM 644 O O . TYR A 1 81 ? -20.891 15.055 11.234 1 94.81 81 TYR A O 1
ATOM 652 N N . ARG A 1 82 ? -19.547 13.398 11.766 1 95.38 82 ARG A N 1
ATOM 653 C CA . ARG A 1 82 ? -19.203 14.016 13.039 1 95.38 82 ARG A CA 1
ATOM 654 C C . ARG A 1 82 ? -18.484 15.344 12.828 1 95.38 82 ARG A C 1
ATOM 656 O O . ARG A 1 82 ? -18.734 16.312 13.539 1 95.38 82 ARG A O 1
ATOM 663 N N . MET A 1 83 ? -17.609 15.383 11.922 1 94.44 83 MET A N 1
ATOM 664 C CA . MET A 1 83 ? -16.875 16.609 11.625 1 94.44 83 MET A CA 1
ATOM 665 C C . MET A 1 83 ? -17.781 17.656 11 1 94.44 83 MET A C 1
ATOM 667 O O . MET A 1 83 ? -17.734 18.828 11.367 1 94.44 83 MET A O 1
ATOM 671 N N . MET A 1 84 ? -18.625 17.172 10.109 1 94.44 84 MET A N 1
ATOM 672 C CA . MET A 1 84 ? -19.609 18.078 9.5 1 94.44 84 MET A CA 1
ATOM 673 C C . MET A 1 84 ? -20.516 18.688 10.562 1 94.44 84 MET A C 1
ATOM 675 O O . MET A 1 84 ? -20.797 19.891 10.516 1 94.44 84 MET A O 1
ATOM 679 N N . ASP A 1 85 ? -20.906 17.859 11.414 1 95.88 85 ASP A N 1
ATOM 680 C CA . ASP A 1 85 ? -21.781 18.328 12.484 1 95.88 85 ASP A CA 1
ATOM 681 C C . ASP A 1 85 ? -21.094 19.375 13.359 1 95.88 85 ASP A C 1
ATOM 683 O O . ASP A 1 85 ? -21.703 20.375 13.727 1 95.88 85 ASP A O 1
ATOM 687 N N . ALA A 1 86 ? -19.859 19.125 13.703 1 96.25 86 ALA A N 1
ATOM 688 C CA . ALA A 1 86 ? -19.109 20.062 14.539 1 96.25 86 ALA A CA 1
ATOM 689 C C . ALA A 1 86 ? -18.969 21.422 13.836 1 96.25 86 ALA A C 1
ATOM 691 O O . ALA A 1 86 ? -19 22.469 14.484 1 96.25 86 ALA A O 1
ATOM 692 N N . ILE A 1 87 ? -18.75 21.406 12.547 1 94.94 87 ILE A N 1
ATOM 693 C CA . ILE A 1 87 ? -18.609 22.625 11.75 1 94.94 87 ILE A CA 1
ATOM 694 C C . ILE A 1 87 ? -19.953 23.359 11.672 1 94.94 87 ILE A C 1
ATOM 696 O O . ILE A 1 87 ? -20 24.578 11.812 1 94.94 87 ILE A O 1
ATOM 700 N N . ALA A 1 88 ? -21.016 22.594 11.555 1 94.62 88 ALA A N 1
ATOM 701 C CA . ALA A 1 88 ? -22.344 23.156 11.375 1 94.62 88 ALA A CA 1
ATOM 702 C C . ALA A 1 88 ? -22.906 23.656 12.703 1 94.62 88 ALA A C 1
ATOM 704 O O . ALA A 1 88 ? -23.703 24.594 12.734 1 94.62 88 ALA A O 1
ATOM 705 N N . ASN A 1 89 ? -22.5 22.984 13.75 1 96.06 89 ASN A N 1
ATOM 706 C CA . ASN A 1 89 ? -23.047 23.297 15.07 1 96.06 89 ASN A CA 1
ATOM 707 C C . ASN A 1 89 ? -21.938 23.562 16.078 1 96.06 89 ASN A C 1
ATOM 709 O O . ASN A 1 89 ? -21.812 22.844 17.078 1 96.06 89 ASN A O 1
ATOM 713 N N . PRO A 1 90 ? -21.188 24.594 15.867 1 96 90 PRO A N 1
ATOM 714 C CA . PRO A 1 90 ? -20.141 24.938 16.844 1 96 90 PRO A CA 1
ATOM 715 C C . PRO A 1 90 ? -20.703 25.219 18.234 1 96 90 PRO A C 1
ATOM 717 O O . PRO A 1 90 ? -21.891 25.5 18.375 1 96 90 PRO A O 1
ATOM 720 N N . LYS A 1 91 ? -19.875 25.047 19.234 1 97.62 91 LYS A N 1
ATOM 721 C CA . LYS A 1 91 ? -20.297 25.266 20.609 1 97.62 91 LYS A CA 1
ATOM 722 C C . LYS A 1 91 ? -19.438 26.344 21.281 1 97.62 91 LYS A C 1
ATOM 724 O O . LYS A 1 91 ? -18.312 26.594 20.859 1 97.62 91 LYS A O 1
ATOM 729 N N . ALA A 1 92 ? -19.938 26.859 22.312 1 97.19 92 ALA A N 1
ATOM 730 C CA . ALA A 1 92 ? -19.297 27.984 22.984 1 97.19 92 ALA A CA 1
ATOM 731 C C . ALA A 1 92 ? -18.031 27.562 23.703 1 97.19 92 ALA A C 1
ATOM 733 O O . ALA A 1 92 ? -17.922 26.406 24.156 1 97.19 92 ALA A O 1
ATOM 734 N N . THR A 1 93 ? -17.109 28.516 23.812 1 97.62 93 THR A N 1
ATOM 735 C CA . THR A 1 93 ? -15.914 28.359 24.625 1 97.62 93 THR A CA 1
ATOM 736 C C . THR A 1 93 ? -16.141 28.875 26.031 1 97.62 93 THR A C 1
ATOM 738 O O . THR A 1 93 ? -17.203 29.438 26.328 1 97.62 93 THR A O 1
ATOM 741 N N . LYS A 1 94 ? -15.188 28.578 26.875 1 98.12 94 LYS A N 1
ATOM 742 C CA . LYS A 1 94 ? -15.227 29.062 28.234 1 98.12 94 LYS A CA 1
ATOM 743 C C . LYS A 1 94 ? -13.945 29.828 28.578 1 98.12 94 LYS A C 1
ATOM 745 O O . LYS A 1 94 ? -12.844 29.344 28.344 1 98.12 94 LYS A O 1
ATOM 750 N N . PHE A 1 95 ? -14.102 31 29.141 1 97.5 95 PHE A N 1
ATOM 751 C CA . PHE A 1 95 ? -12.945 31.812 29.516 1 97.5 95 PHE A CA 1
ATOM 752 C C . PHE A 1 95 ? -12.594 31.625 30.984 1 97.5 95 PHE A C 1
ATOM 754 O O . PHE A 1 95 ? -13.469 31.625 31.844 1 97.5 95 PHE A O 1
ATOM 761 N N . LEU A 1 96 ? -11.305 31.438 31.203 1 97.81 96 LEU A N 1
ATOM 762 C CA . LEU A 1 96 ? -10.758 31.344 32.562 1 97.81 96 LEU A CA 1
ATOM 763 C C . LEU A 1 96 ? -9.898 32.562 32.875 1 97.81 96 LEU A C 1
ATOM 765 O O . LEU A 1 96 ? -9.312 33.156 31.984 1 97.81 96 LEU A O 1
ATOM 769 N N . ALA A 1 97 ? -9.836 32.812 34.094 1 97.06 97 ALA A N 1
ATOM 770 C CA . ALA A 1 97 ? -8.961 33.906 34.531 1 97.06 97 ALA A CA 1
ATOM 771 C C . ALA A 1 97 ? -7.492 33.5 34.469 1 97.06 97 ALA A C 1
ATOM 773 O O . ALA A 1 97 ? -6.621 34.312 34.188 1 97.06 97 ALA A O 1
ATOM 774 N N . LYS A 1 98 ? -7.293 32.25 34.844 1 96.5 98 LYS A N 1
ATOM 775 C CA . LYS A 1 98 ? -5.941 31.719 34.844 1 96.5 98 LYS A CA 1
ATOM 776 C C . LYS A 1 98 ? -5.938 30.281 34.281 1 96.5 98 LYS A C 1
ATOM 778 O O . LYS A 1 98 ? -6.938 29.578 34.406 1 96.5 98 LYS A O 1
ATOM 783 N N . GLY A 1 99 ? -4.848 29.969 33.625 1 96.69 99 GLY A N 1
ATOM 784 C CA . GLY A 1 99 ? -4.648 28.625 33.094 1 96.69 99 GLY A CA 1
ATOM 785 C C . GLY A 1 99 ? -3.234 28.109 33.281 1 96.69 99 GLY A C 1
ATOM 786 O O . GLY A 1 99 ? -2.338 28.875 33.656 1 96.69 99 GLY A O 1
ATOM 787 N N . ALA A 1 100 ? -3.033 26.828 33.156 1 97.56 100 ALA A N 1
ATOM 788 C CA . ALA A 1 100 ? -1.739 26.188 33.375 1 97.56 100 ALA A CA 1
ATOM 789 C C . ALA A 1 100 ? -0.664 26.812 32.5 1 97.56 100 ALA A C 1
ATOM 791 O O . ALA A 1 100 ? 0.499 26.906 32.906 1 97.56 100 ALA A O 1
ATOM 792 N N . VAL A 1 101 ? -1.013 27.312 31.328 1 98 101 VAL A N 1
ATOM 793 C CA . VAL A 1 101 ? -0.064 27.875 30.359 1 98 101 VAL A CA 1
ATOM 794 C C . VAL A 1 101 ? 0.517 29.188 30.922 1 98 101 VAL A C 1
ATOM 796 O O . VAL A 1 101 ? 1.572 29.641 30.484 1 98 101 VAL A O 1
ATOM 799 N N . MET A 1 102 ? -0.092 29.719 31.984 1 98.19 102 MET A N 1
ATOM 800 C CA . MET A 1 102 ? 0.32 31.016 32.531 1 98.19 102 MET A CA 1
ATOM 801 C C . MET A 1 102 ? 1.178 30.812 33.781 1 98.19 102 MET A C 1
ATOM 803 O O . MET A 1 102 ? 1.5 31.766 34.469 1 98.19 102 MET A O 1
ATOM 807 N N . GLU A 1 103 ? 1.565 29.562 34.062 1 98.5 103 GLU A N 1
ATOM 808 C CA . GLU A 1 103 ? 2.357 29.281 35.25 1 98.5 103 GLU A CA 1
ATOM 809 C C . GLU A 1 103 ? 3.66 30.078 35.25 1 98.5 103 GLU A C 1
ATOM 811 O O . GLU A 1 103 ? 4.137 30.516 36.312 1 98.5 103 GLU A O 1
ATOM 816 N N . ASN A 1 104 ? 4.266 30.156 34.125 1 98.44 104 ASN A N 1
ATOM 817 C CA . ASN A 1 104 ? 5.449 30.984 33.906 1 98.44 104 ASN A CA 1
ATOM 818 C C . ASN A 1 104 ? 5.223 32.031 32.812 1 98.44 104 ASN A C 1
ATOM 820 O O . ASN A 1 104 ? 4.727 31.703 31.734 1 98.44 104 ASN A O 1
ATOM 824 N N . ILE A 1 105 ? 5.523 33.281 33.125 1 98.62 105 ILE A N 1
ATOM 825 C CA . ILE A 1 105 ? 5.41 34.375 32.188 1 98.62 105 ILE A CA 1
ATOM 826 C C . ILE A 1 105 ? 6.75 35.125 32.062 1 98.62 105 ILE A C 1
ATOM 828 O O . ILE A 1 105 ? 7.211 35.719 33.031 1 98.62 105 ILE A O 1
ATOM 832 N N . ILE A 1 106 ? 7.359 35 30.922 1 98.62 106 ILE A N 1
ATOM 833 C CA . ILE A 1 106 ? 8.68 35.594 30.688 1 98.62 106 ILE A CA 1
ATOM 834 C C . ILE A 1 106 ? 8.562 36.75 29.703 1 98.62 106 ILE A C 1
ATOM 836 O O . ILE A 1 106 ? 8.117 36.562 28.578 1 98.62 106 ILE A O 1
ATOM 840 N N . THR A 1 107 ? 9.008 37.938 30.047 1 98.31 107 THR A N 1
ATOM 841 C CA . THR A 1 107 ? 8.828 39.125 29.203 1 98.31 107 THR A CA 1
ATOM 842 C C . THR A 1 107 ? 10.18 39.75 28.891 1 98.31 107 THR A C 1
ATOM 844 O O . THR A 1 107 ? 10.234 40.75 28.172 1 98.31 107 THR A O 1
ATOM 847 N N . ARG A 1 108 ? 11.234 39.219 29.469 1 97.44 108 ARG A N 1
ATOM 848 C CA . ARG A 1 108 ? 12.562 39.75 29.234 1 97.44 108 ARG A CA 1
ATOM 849 C C . ARG A 1 108 ? 13.562 38.656 28.875 1 97.44 108 ARG A C 1
ATOM 851 O O . ARG A 1 108 ? 13.32 37.5 29.141 1 97.44 108 ARG A O 1
ATOM 858 N N . ASN A 1 109 ? 14.641 39.031 28.188 1 96.94 109 ASN A N 1
ATOM 859 C CA . ASN A 1 109 ? 15.742 38.156 27.844 1 96.94 109 ASN A CA 1
ATOM 860 C C . ASN A 1 109 ? 15.242 36.906 27.125 1 96.94 109 ASN A C 1
ATOM 862 O O . ASN A 1 109 ? 15.633 35.781 27.453 1 96.94 109 ASN A O 1
ATOM 866 N N . ILE A 1 110 ? 14.328 37.156 26.234 1 98 110 ILE A N 1
ATOM 867 C CA . ILE A 1 110 ? 13.773 36.062 25.469 1 98 110 ILE A CA 1
ATOM 868 C C . ILE A 1 110 ? 14.766 35.625 24.391 1 98 110 ILE A C 1
ATOM 870 O O . ILE A 1 110 ? 15.203 36.438 23.578 1 98 110 ILE A O 1
ATOM 874 N N . ASP A 1 111 ? 15.195 34.406 24.391 1 98.12 111 ASP A N 1
ATOM 875 C CA . ASP A 1 111 ? 16.047 33.75 23.391 1 98.12 111 ASP A CA 1
ATOM 876 C C . ASP A 1 111 ? 15.477 32.375 23.016 1 98.12 111 ASP A C 1
ATOM 878 O O . ASP A 1 111 ? 15.758 31.391 23.688 1 98.12 111 ASP A O 1
ATOM 882 N N . ILE A 1 112 ? 14.781 32.375 21.922 1 97.69 112 ILE A N 1
ATOM 883 C CA . ILE A 1 112 ? 13.945 31.234 21.547 1 97.69 112 ILE A CA 1
ATOM 884 C C . ILE A 1 112 ? 14.812 29.984 21.359 1 97.69 112 ILE A C 1
ATOM 886 O O . ILE A 1 112 ? 14.531 28.922 21.922 1 97.69 112 ILE A O 1
ATOM 890 N N . PRO A 1 113 ? 15.977 30.047 20.641 1 96.12 113 PRO A N 1
ATOM 891 C CA . PRO A 1 113 ? 16.781 28.844 20.422 1 96.12 113 PRO A CA 1
ATOM 892 C C . PRO A 1 113 ? 17.359 28.281 21.719 1 96.12 113 PRO A C 1
ATOM 894 O O . PRO A 1 113 ? 17.609 27.078 21.797 1 96.12 113 PRO A O 1
ATOM 897 N N . LYS A 1 114 ? 17.531 29.094 22.688 1 95.81 114 LYS A N 1
ATOM 898 C CA . LYS A 1 114 ? 18.109 28.656 23.953 1 95.81 114 LYS A CA 1
ATOM 899 C C . LYS A 1 114 ? 17.031 28.109 24.891 1 95.81 114 LYS A C 1
ATOM 901 O O . LYS A 1 114 ? 17.312 27.266 25.75 1 95.81 114 LYS A O 1
ATOM 906 N N . MET A 1 115 ? 15.867 28.609 24.656 1 97.06 115 MET A N 1
ATOM 907 C CA . MET A 1 115 ? 14.781 28.281 25.578 1 97.06 115 MET A CA 1
ATOM 908 C C . MET A 1 115 ? 14.164 26.938 25.234 1 97.06 115 MET A C 1
ATOM 910 O O . MET A 1 115 ? 13.633 26.25 26.125 1 97.06 115 MET A O 1
ATOM 914 N N . PHE A 1 116 ? 14.188 26.531 23.969 1 97.81 116 PHE A N 1
ATOM 915 C CA . PHE A 1 116 ? 13.391 25.391 23.531 1 97.81 116 PHE A CA 1
ATOM 916 C C . PHE A 1 116 ? 14.211 24.453 22.656 1 97.81 116 PHE A C 1
ATOM 918 O O . PHE A 1 116 ? 15.094 24.906 21.922 1 97.81 116 PHE A O 1
ATOM 925 N N . PRO A 1 117 ? 13.922 23.125 22.734 1 97.94 117 PRO A N 1
ATOM 926 C CA . PRO A 1 117 ? 14.594 22.141 21.891 1 97.94 117 PRO A CA 1
ATOM 927 C C . PRO A 1 117 ? 13.992 22.047 20.484 1 97.94 117 PRO A C 1
ATOM 929 O O . PRO A 1 117 ? 13.406 21.031 20.125 1 97.94 117 PRO A O 1
ATOM 932 N N . ILE A 1 118 ? 14.203 23 19.656 1 97.81 118 ILE A N 1
ATOM 933 C CA . ILE A 1 118 ? 13.586 23.109 18.344 1 97.81 118 ILE A CA 1
ATOM 934 C C . ILE A 1 118 ? 14.391 22.281 17.344 1 97.81 118 ILE A C 1
ATOM 936 O O . ILE A 1 118 ? 15.594 22.484 17.172 1 97.81 118 ILE A O 1
ATOM 940 N N . PRO A 1 119 ? 13.75 21.391 16.641 1 96.94 119 PRO A N 1
ATOM 941 C CA . PRO A 1 119 ? 14.469 20.469 15.766 1 96.94 119 PRO A CA 1
ATOM 942 C C . PRO A 1 119 ? 14.875 21.094 14.438 1 96.94 119 PRO A C 1
ATOM 944 O O . PRO A 1 119 ? 14.25 22.062 13.992 1 96.94 119 PRO A O 1
ATOM 947 N N . THR A 1 120 ? 15.969 20.625 13.93 1 97.38 120 THR A N 1
ATOM 948 C CA . THR A 1 120 ? 16.312 20.703 12.508 1 97.38 120 THR A CA 1
ATOM 949 C C . THR A 1 120 ? 16.156 19.344 11.836 1 97.38 120 THR A C 1
ATOM 951 O O . THR A 1 120 ? 16.859 18.391 12.18 1 97.38 120 THR A O 1
ATOM 954 N N . PHE A 1 121 ? 15.336 19.281 10.875 1 96.06 121 PHE A N 1
ATOM 955 C CA . PHE A 1 121 ? 14.922 17.969 10.414 1 96.06 121 PHE A CA 1
ATOM 956 C C . PHE A 1 121 ? 15.773 17.516 9.234 1 96.06 121 PHE A C 1
ATOM 958 O O . PHE A 1 121 ? 16.141 16.344 9.148 1 96.06 121 PHE A O 1
ATOM 965 N N . HIS A 1 122 ? 16.078 18.453 8.305 1 96.56 122 HIS A N 1
ATOM 966 C CA . HIS A 1 122 ? 16.719 18.016 7.062 1 96.56 122 HIS A CA 1
ATOM 967 C C . HIS A 1 122 ? 18.031 18.766 6.828 1 96.56 122 HIS A C 1
ATOM 969 O O . HIS A 1 122 ? 18.234 19.859 7.367 1 96.56 122 HIS A O 1
ATOM 975 N N . GLU A 1 123 ? 18.797 18.25 5.969 1 96.31 123 GLU A N 1
ATOM 976 C CA . GLU A 1 123 ? 20.156 18.703 5.715 1 96.31 123 GLU A CA 1
ATOM 977 C C . GLU A 1 123 ? 20.172 20.156 5.227 1 96.31 123 GLU A C 1
ATOM 979 O O . GLU A 1 123 ? 20.984 20.953 5.684 1 96.31 123 GLU A O 1
ATOM 984 N N . GLU A 1 124 ? 19.234 20.484 4.375 1 95.25 124 GLU A N 1
ATOM 985 C CA . GLU A 1 124 ? 19.297 21.797 3.73 1 95.25 124 GLU A CA 1
ATOM 986 C C . GLU A 1 124 ? 18.312 22.781 4.355 1 95.25 124 GLU A C 1
ATOM 988 O O . GLU A 1 124 ? 18.109 23.875 3.834 1 95.25 124 GLU A O 1
ATOM 993 N N . ASP A 1 125 ? 17.734 22.406 5.43 1 96.12 125 ASP A N 1
ATOM 994 C CA . ASP A 1 125 ? 16.875 23.375 6.121 1 96.12 125 ASP A CA 1
ATOM 995 C C . ASP A 1 125 ? 17.672 24.625 6.512 1 96.12 125 ASP A C 1
ATOM 997 O O . ASP A 1 125 ? 18.766 24.516 7.047 1 96.12 125 ASP A O 1
ATOM 1001 N N . SER A 1 126 ? 17.031 25.719 6.258 1 96.75 126 SER A N 1
ATOM 1002 C CA . SER A 1 126 ? 17.734 26.984 6.469 1 96.75 126 SER A CA 1
ATOM 1003 C C . SER A 1 126 ? 17.984 27.234 7.949 1 96.75 126 SER A C 1
ATOM 1005 O O . SER A 1 126 ? 18.875 28.016 8.305 1 96.75 126 SER A O 1
ATOM 1007 N N . SER A 1 127 ? 17.234 26.703 8.797 1 96.69 127 SER A N 1
ATOM 1008 C CA . SER A 1 127 ? 17.312 26.844 10.25 1 96.69 127 SER A CA 1
ATOM 1009 C C . SER A 1 127 ? 16.5 25.766 10.953 1 96.69 127 SER A C 1
ATOM 1011 O O . SER A 1 127 ? 16.031 24.812 10.312 1 96.69 127 SER A O 1
ATOM 1013 N N . SER A 1 128 ? 16.5 25.844 12.25 1 96.81 128 SER A N 1
ATOM 1014 C CA . SER A 1 128 ? 15.508 25.078 12.992 1 96.81 128 SER A CA 1
ATOM 1015 C C . SER A 1 128 ? 14.117 25.688 12.836 1 96.81 128 SER A C 1
ATOM 1017 O O . SER A 1 128 ? 13.977 26.891 12.578 1 96.81 128 SER A O 1
ATOM 1019 N N . TYR A 1 129 ? 13.109 24.812 12.867 1 96.69 129 TYR A N 1
ATOM 1020 C CA . TYR A 1 129 ? 11.742 25.25 12.617 1 96.69 129 TYR A CA 1
ATOM 1021 C C . TYR A 1 129 ? 10.805 24.75 13.711 1 96.69 129 TYR A C 1
ATOM 1023 O O . TYR A 1 129 ? 10.906 23.594 14.156 1 96.69 129 TYR A O 1
ATOM 1031 N N . ILE A 1 130 ? 9.906 25.609 14.172 1 96.69 130 ILE A N 1
ATOM 1032 C CA . ILE A 1 130 ? 8.703 25.172 14.875 1 96.69 130 ILE A CA 1
ATOM 1033 C C . ILE A 1 130 ? 7.648 24.734 13.859 1 96.69 130 ILE A C 1
ATOM 1035 O O . ILE A 1 130 ? 7.125 25.547 13.102 1 96.69 130 ILE A O 1
ATOM 1039 N N . THR A 1 131 ? 7.324 23.453 13.852 1 94.88 131 THR A N 1
ATOM 1040 C CA . THR A 1 131 ? 6.473 22.906 12.805 1 94.88 131 THR A CA 1
ATOM 1041 C C . THR A 1 131 ? 5.086 22.578 13.352 1 94.88 131 THR A C 1
ATOM 1043 O O . THR A 1 131 ? 4.184 22.203 12.594 1 94.88 131 THR A O 1
ATOM 1046 N N . SER A 1 132 ? 4.926 22.781 14.617 1 94.88 132 SER A N 1
ATOM 1047 C CA . SER A 1 132 ? 3.664 22.406 15.242 1 94.88 132 SER A CA 1
ATOM 1048 C C . SER A 1 132 ? 3.01 23.609 15.922 1 94.88 132 SER A C 1
ATOM 1050 O O . SER A 1 132 ? 2.262 23.453 16.891 1 94.88 132 SER A O 1
ATOM 1052 N N . GLY A 1 133 ? 3.303 24.719 15.492 1 96.06 133 GLY A N 1
ATOM 1053 C CA . GLY A 1 133 ? 2.721 25.906 16.109 1 96.06 133 GLY A CA 1
ATOM 1054 C C . GLY A 1 133 ? 1.369 26.266 15.531 1 96.06 133 GLY A C 1
ATOM 1055 O O . GLY A 1 133 ? 1.228 26.406 14.312 1 96.06 133 GLY A O 1
ATOM 1056 N N . ILE A 1 134 ? 0.419 26.344 16.359 1 96.69 134 ILE A N 1
ATOM 1057 C CA . ILE A 1 134 ? -0.85 26.922 15.93 1 96.69 134 ILE A CA 1
ATOM 1058 C C . ILE A 1 134 ? -0.81 28.438 16.109 1 96.69 134 ILE A C 1
ATOM 1060 O O . ILE A 1 134 ? -0.671 28.938 17.234 1 96.69 134 ILE A O 1
ATOM 1064 N N . VAL A 1 135 ? -0.941 29.141 15.023 1 96.19 135 VAL A N 1
ATOM 1065 C CA . VAL A 1 135 ? -0.892 30.594 15.016 1 96.19 135 VAL A CA 1
ATOM 1066 C C . VAL A 1 135 ? -2.297 31.156 15.219 1 96.19 135 VAL A C 1
ATOM 1068 O O . VAL A 1 135 ? -3.244 30.734 14.555 1 96.19 135 VAL A O 1
ATOM 1071 N N . VAL A 1 136 ? -2.404 32.062 16.156 1 95.75 136 VAL A N 1
ATOM 1072 C CA . VAL A 1 136 ? -3.656 32.75 16.453 1 95.75 136 VAL A CA 1
ATOM 1073 C C . VAL A 1 136 ? -3.541 34.219 16.078 1 95.75 136 VAL A C 1
ATOM 1075 O O . VAL A 1 136 ? -2.613 34.906 16.5 1 95.75 136 VAL A O 1
ATOM 1078 N N . VAL A 1 137 ? -4.434 34.656 15.297 1 92.69 137 VAL A N 1
ATOM 1079 C CA . VAL A 1 137 ? -4.512 36.062 14.938 1 92.69 137 VAL A CA 1
ATOM 1080 C C . VAL A 1 137 ? -5.961 36.531 15.016 1 92.69 137 VAL A C 1
ATOM 1082 O O . VAL A 1 137 ? -6.883 35.719 15.094 1 92.69 137 VAL A O 1
ATOM 1085 N N . LYS A 1 138 ? -6.059 37.781 15.117 1 89.69 138 LYS A N 1
ATOM 1086 C CA . LYS A 1 138 ? -7.371 38.406 15.109 1 89.69 138 LYS A CA 1
ATOM 1087 C C . LYS A 1 138 ? -7.547 39.312 13.875 1 89.69 138 LYS A C 1
ATOM 1089 O O . LYS A 1 138 ? -6.645 40.062 13.516 1 89.69 138 LYS A O 1
ATOM 1094 N N . ASP A 1 139 ? -8.695 39.062 13.219 1 83.69 139 ASP A N 1
ATOM 1095 C CA . ASP A 1 139 ? -9.016 39.938 12.102 1 83.69 139 ASP A CA 1
ATOM 1096 C C . ASP A 1 139 ? -9.18 41.375 12.57 1 83.69 139 ASP A C 1
ATOM 1098 O O . ASP A 1 139 ? -10.016 41.656 13.438 1 83.69 139 ASP A O 1
ATOM 1102 N N . PRO A 1 140 ? -8.43 42.188 12 1 82.88 140 PRO A N 1
ATOM 1103 C CA . PRO A 1 140 ? -8.492 43.562 12.484 1 82.88 140 PRO A CA 1
ATOM 1104 C C . PRO A 1 140 ? -9.836 44.25 12.203 1 82.88 140 PRO A C 1
ATOM 1106 O O . PRO A 1 140 ? -10.227 45.156 12.914 1 82.88 140 PRO A O 1
ATOM 1109 N N . GLU A 1 141 ? -10.531 43.812 11.188 1 81.44 141 GLU A N 1
ATOM 1110 C CA . GLU A 1 141 ? -11.797 44.438 10.797 1 81.44 141 GLU A CA 1
ATOM 1111 C C . GLU A 1 141 ? -12.969 43.812 11.555 1 81.44 141 GLU A C 1
ATOM 1113 O O . GLU A 1 141 ? -13.805 44.5 12.109 1 81.44 141 GLU A O 1
ATOM 1118 N N . THR A 1 142 ? -12.953 42.5 11.648 1 81.19 142 THR A N 1
ATOM 1119 C CA . THR A 1 142 ? -14.125 41.812 12.18 1 81.19 142 THR A CA 1
ATOM 1120 C C . THR A 1 142 ? -13.906 41.438 13.641 1 81.19 142 THR A C 1
ATOM 1122 O O . THR A 1 142 ? -14.867 41.156 14.359 1 81.19 142 THR A O 1
ATOM 1125 N N . GLY A 1 143 ? -12.641 41.375 13.977 1 82.69 143 GLY A N 1
ATOM 1126 C CA . GLY A 1 143 ? -12.32 40.938 15.328 1 82.69 143 GLY A CA 1
ATOM 1127 C C . GLY A 1 143 ? -12.398 39.438 15.516 1 82.69 143 GLY A C 1
ATOM 1128 O O . GLY A 1 143 ? -12.164 38.938 16.609 1 82.69 143 GLY A O 1
ATOM 1129 N N . LYS A 1 144 ? -12.648 38.781 14.5 1 85.06 144 LYS A N 1
ATOM 1130 C CA . LYS A 1 144 ? -12.758 37.344 14.578 1 85.06 144 LYS A CA 1
ATOM 1131 C C . LYS A 1 144 ? -11.383 36.688 14.688 1 85.06 144 LYS A C 1
ATOM 1133 O O . LYS A 1 144 ? -10.422 37.125 14.055 1 85.06 144 LYS A O 1
ATOM 1138 N N . ARG A 1 145 ? -11.336 35.625 15.422 1 86.75 145 ARG A N 1
ATOM 1139 C CA . ARG A 1 145 ? -10.094 34.875 15.617 1 86.75 145 ARG A CA 1
ATOM 1140 C C . ARG A 1 145 ? -9.883 33.875 14.5 1 86.75 145 ARG A C 1
ATOM 1142 O O . ARG A 1 145 ? -10.836 33.219 14.055 1 86.75 145 ARG A O 1
ATOM 1149 N N . HIS A 1 146 ? -8.648 33.781 14.102 1 88.88 146 HIS A N 1
ATOM 1150 C CA . HIS A 1 146 ? -8.234 32.781 13.148 1 88.88 146 HIS A CA 1
ATOM 1151 C C . HIS A 1 146 ? -7.062 31.953 13.688 1 88.88 146 HIS A C 1
ATOM 1153 O O . HIS A 1 146 ? -6.156 32.5 14.32 1 88.88 146 HIS A O 1
ATOM 1159 N N . ILE A 1 147 ? -7.219 30.641 13.562 1 93.44 147 ILE A N 1
ATOM 1160 C CA . ILE A 1 147 ? -6.098 29.797 13.984 1 93.44 147 ILE A CA 1
ATOM 1161 C C . ILE A 1 147 ? -5.664 28.906 12.836 1 93.44 147 ILE A C 1
ATOM 1163 O O . ILE A 1 147 ? -6.496 28.453 12.039 1 93.44 147 ILE A O 1
ATOM 1167 N N . SER A 1 148 ? -4.43 28.641 12.672 1 92.12 148 SER A N 1
ATOM 1168 C CA . SER A 1 148 ? -3.865 27.766 11.656 1 92.12 148 SER A CA 1
ATOM 1169 C C . SER A 1 148 ? -2.496 27.234 12.07 1 92.12 148 SER A C 1
ATOM 1171 O O . SER A 1 148 ? -1.767 27.906 12.805 1 92.12 148 SER A O 1
ATOM 1173 N N . VAL A 1 149 ? -2.197 26.062 11.617 1 92.38 149 VAL A N 1
ATOM 1174 C CA . VAL A 1 149 ? -0.853 25.531 11.836 1 92.38 149 VAL A CA 1
ATOM 1175 C C . VAL A 1 149 ? 0.1 26.109 10.789 1 92.38 149 VAL A C 1
ATOM 1177 O O . VAL A 1 149 ? -0.221 26.141 9.602 1 92.38 149 VAL A O 1
ATOM 1180 N N . ARG A 1 150 ? 1.218 26.578 11.281 1 90.88 150 ARG A N 1
ATOM 1181 C CA . ARG A 1 150 ? 2.21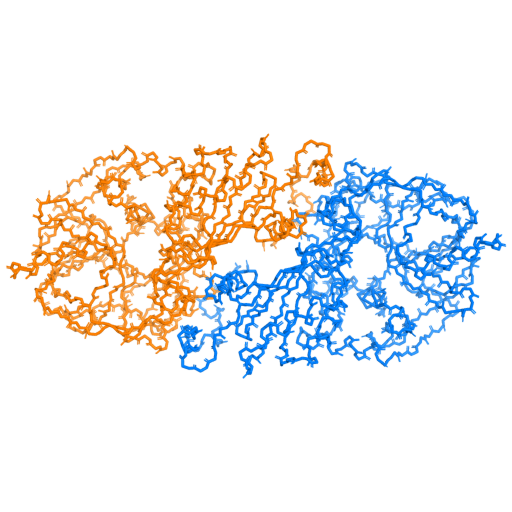1 27.156 10.383 1 90.88 150 ARG A CA 1
ATOM 1182 C C . ARG A 1 150 ? 3.617 26.688 10.75 1 90.88 150 ARG A C 1
ATOM 1184 O O . ARG A 1 150 ? 3.875 26.312 11.898 1 90.88 150 ARG A O 1
ATOM 1191 N N . ARG A 1 151 ? 4.426 26.672 9.703 1 91.75 151 ARG A N 1
ATOM 1192 C CA . ARG A 1 151 ? 5.844 26.484 10 1 91.75 151 ARG A CA 1
ATOM 1193 C C . ARG A 1 151 ? 6.504 27.812 10.352 1 91.75 151 ARG A C 1
ATOM 1195 O O . ARG A 1 151 ? 6.18 28.859 9.766 1 91.75 151 ARG A O 1
ATOM 1202 N N . LEU A 1 152 ? 7.359 27.797 11.32 1 96.69 152 LEU A N 1
ATOM 1203 C CA . LEU A 1 152 ? 8.016 29 11.836 1 96.69 152 LEU A CA 1
ATOM 1204 C C . LEU A 1 152 ? 9.531 28.812 11.883 1 96.69 152 LEU A C 1
ATOM 1206 O O . LEU A 1 152 ? 10.031 27.984 12.648 1 96.69 152 LEU A O 1
ATOM 1210 N N . GLN A 1 153 ? 10.211 29.578 11.047 1 97.56 153 GLN A N 1
ATOM 1211 C CA . GLN A 1 153 ? 11.664 29.531 11.07 1 97.56 153 GLN A CA 1
ATOM 1212 C C . GLN A 1 153 ? 12.211 30.312 12.273 1 97.56 153 GLN A C 1
ATOM 1214 O O . GLN A 1 153 ? 11.82 31.453 12.508 1 97.56 153 GLN A O 1
ATOM 1219 N N . VAL A 1 154 ? 13.133 29.719 12.977 1 98.06 154 VAL A N 1
ATOM 1220 C CA . VAL A 1 154 ? 13.781 30.406 14.094 1 98.06 154 VAL A CA 1
ATOM 1221 C C . VAL A 1 154 ? 14.961 31.219 13.578 1 98.06 154 VAL A C 1
ATOM 1223 O O . VAL A 1 154 ? 15.906 30.672 13.008 1 98.06 154 VAL A O 1
ATOM 1226 N N . ASN A 1 155 ? 14.93 32.531 13.82 1 97.69 155 ASN A N 1
ATOM 1227 C CA . ASN A 1 155 ? 15.945 33.406 13.273 1 97.69 155 ASN A CA 1
ATOM 1228 C C . ASN A 1 155 ? 17.016 33.75 14.305 1 97.69 155 ASN A C 1
ATOM 1230 O O . ASN A 1 155 ? 18.094 34.219 13.953 1 97.69 155 ASN A O 1
ATOM 1234 N N . GLY A 1 156 ? 16.812 33.469 15.57 1 96.62 156 GLY A N 1
ATOM 1235 C CA . GLY A 1 156 ? 17.703 33.844 16.656 1 96.62 156 GLY A CA 1
ATOM 1236 C C . GLY A 1 156 ? 17.078 34.844 17.625 1 96.62 156 GLY A C 1
ATOM 1237 O O . GLY A 1 156 ? 16.219 35.625 17.234 1 96.62 156 GLY A O 1
ATOM 1238 N N . GLY A 1 157 ? 17.531 34.812 18.828 1 97.69 157 GLY A N 1
ATOM 1239 C CA . GLY A 1 157 ? 16.969 35.719 19.812 1 97.69 157 GLY A CA 1
ATOM 1240 C C . GLY A 1 157 ? 15.469 35.531 20 1 97.69 157 GLY A C 1
ATOM 1241 O O . GLY A 1 157 ? 14.992 34.438 20.234 1 97.69 157 GLY A O 1
ATOM 1242 N N . ASN A 1 158 ? 14.758 36.656 19.797 1 98.25 158 ASN A N 1
ATOM 1243 C CA . ASN A 1 158 ? 13.312 36.625 19.984 1 98.25 158 ASN A CA 1
ATOM 1244 C C . ASN A 1 158 ? 12.578 36.75 18.656 1 98.25 158 ASN A C 1
ATOM 1246 O O . ASN A 1 158 ? 11.422 37.188 18.609 1 98.25 158 ASN A O 1
ATOM 1250 N N . GLU A 1 159 ? 13.258 36.375 17.594 1 98.06 159 GLU A N 1
ATOM 1251 C CA . GLU A 1 159 ? 12.68 36.594 16.266 1 98.06 159 GLU A CA 1
ATOM 1252 C C . GLU A 1 159 ? 12.43 35.25 15.555 1 98.06 159 GLU A C 1
ATOM 1254 O O . GLU A 1 159 ? 13.297 34.375 15.547 1 98.06 159 GLU A O 1
ATOM 1259 N N . ILE A 1 160 ? 11.211 35.156 14.984 1 98 160 ILE A N 1
ATOM 1260 C CA . ILE A 1 160 ? 10.859 34 14.148 1 98 160 ILE A CA 1
ATOM 1261 C C . ILE A 1 160 ? 10.234 34.469 12.844 1 98 160 ILE A C 1
ATOM 1263 O O . ILE A 1 160 ? 9.727 35.594 12.773 1 98 160 ILE A O 1
ATOM 1267 N N . SER A 1 161 ? 10.367 33.688 11.773 1 97.19 161 SER A N 1
ATOM 1268 C CA . SER A 1 161 ? 9.641 33.938 10.531 1 97.19 161 SER A CA 1
ATOM 1269 C C . SER A 1 161 ? 8.398 33.062 10.43 1 97.19 161 SER A C 1
ATOM 1271 O O . SER A 1 161 ? 8.383 31.938 10.922 1 97.19 161 SER A O 1
ATOM 1273 N N . ILE A 1 162 ? 7.375 33.625 9.859 1 94.56 162 ILE A N 1
ATOM 1274 C CA . ILE A 1 162 ? 6.105 32.906 9.734 1 94.56 162 ILE A CA 1
ATOM 1275 C C . ILE A 1 162 ? 5.703 32.844 8.266 1 94.56 162 ILE A C 1
ATOM 1277 O O . ILE A 1 162 ? 5.727 33.844 7.547 1 94.56 162 ILE A O 1
ATOM 1281 N N . LEU A 1 163 ? 5.332 31.641 7.789 1 86.69 163 LEU A N 1
ATOM 1282 C CA . LEU A 1 163 ? 4.777 31.469 6.449 1 86.69 163 LEU A CA 1
ATOM 1283 C C . LEU A 1 163 ? 3.273 31.719 6.449 1 86.69 163 LEU A C 1
ATOM 1285 O O . LEU A 1 163 ? 2.512 30.969 7.047 1 86.69 163 LEU A O 1
ATOM 1289 N N . ILE A 1 164 ? 2.908 32.844 5.852 1 79.25 164 ILE A N 1
ATOM 1290 C CA . ILE A 1 164 ? 1.493 33.156 5.684 1 79.25 164 ILE A CA 1
ATOM 1291 C C . ILE A 1 164 ? 1.03 32.719 4.297 1 79.25 164 ILE A C 1
ATOM 1293 O O . ILE A 1 164 ? 1.396 33.344 3.291 1 79.25 164 ILE A O 1
ATOM 1297 N N . ALA A 1 165 ? 0.331 31.609 4.211 1 66.62 165 ALA A N 1
ATOM 1298 C CA . ALA A 1 165 ? -0.003 31.047 2.9 1 66.62 165 ALA A CA 1
ATOM 1299 C C . ALA A 1 165 ? -1.491 31.203 2.602 1 66.62 165 ALA A C 1
ATOM 1301 O O . ALA A 1 165 ? -1.913 31.109 1.446 1 66.62 165 ALA A O 1
ATOM 1302 N N . SER A 1 166 ? -2.283 31.516 3.561 1 72.88 166 SER A N 1
ATOM 1303 C CA . SER A 1 166 ? -3.713 31.641 3.305 1 72.88 166 SER A CA 1
ATOM 1304 C C . SER A 1 166 ? -4.055 33.031 2.781 1 72.88 166 SER A C 1
ATOM 1306 O O . SER A 1 166 ? -3.535 34.031 3.275 1 72.88 166 SER A O 1
ATOM 1308 N N . PRO A 1 167 ? -4.922 33.062 1.806 1 70.69 167 PRO A N 1
ATOM 1309 C CA . PRO A 1 167 ? -5.32 34.344 1.24 1 70.69 167 PRO A CA 1
ATOM 1310 C C . PRO A 1 167 ? -5.898 35.312 2.287 1 70.69 167 PRO A C 1
ATOM 1312 O O . PRO A 1 167 ? -5.594 36.5 2.279 1 70.69 167 PRO A O 1
ATOM 1315 N N . LEU A 1 168 ? -6.637 34.719 3.148 1 74.06 168 LEU A N 1
ATOM 1316 C CA . LEU A 1 168 ? -7.277 35.562 4.16 1 74.06 168 LEU A CA 1
ATOM 1317 C C . LEU A 1 168 ? -6.242 36.156 5.098 1 74.06 168 LEU A C 1
ATOM 1319 O O . LEU A 1 168 ? -6.266 37.375 5.363 1 74.06 168 LEU A O 1
ATOM 1323 N N . ALA A 1 169 ? -5.344 35.375 5.566 1 78.38 169 ALA A N 1
ATOM 1324 C CA . ALA A 1 169 ? -4.309 35.844 6.477 1 78.38 169 ALA A CA 1
ATOM 1325 C C . ALA A 1 169 ? -3.383 36.844 5.781 1 78.38 169 ALA A C 1
ATOM 1327 O O . ALA A 1 169 ? -2.959 37.844 6.383 1 78.38 169 ALA A O 1
ATOM 1328 N N . THR A 1 170 ? -3.166 36.531 4.582 1 81.56 170 THR A N 1
ATOM 1329 C CA . THR A 1 170 ? -2.33 37.438 3.801 1 81.56 170 THR A CA 1
ATOM 1330 C C . THR A 1 170 ? -2.99 38.812 3.67 1 81.56 170 THR A C 1
ATOM 1332 O O . THR A 1 170 ? -2.338 39.844 3.859 1 81.56 170 THR A O 1
ATOM 1335 N N . LYS A 1 171 ? -4.23 38.781 3.314 1 81.56 171 LYS A N 1
ATOM 1336 C CA . LYS A 1 171 ? -4.98 40.031 3.17 1 81.56 171 LYS A CA 1
ATOM 1337 C C . LYS A 1 171 ? -4.977 40.844 4.473 1 81.56 171 LYS A C 1
ATOM 1339 O O . LYS A 1 171 ? -4.781 42.062 4.461 1 81.56 171 LYS A O 1
ATOM 1344 N N . GLN A 1 172 ? -5.16 40.156 5.543 1 82.56 172 GLN A N 1
ATOM 1345 C CA . GLN A 1 172 ? -5.195 40.812 6.848 1 82.56 172 GLN A CA 1
ATOM 1346 C C . GLN A 1 172 ? -3.85 41.469 7.176 1 82.56 172 GLN A C 1
ATOM 1348 O O . GLN A 1 172 ? -3.799 42.594 7.637 1 82.56 172 GLN A O 1
ATOM 1353 N N . PHE A 1 173 ? -2.887 40.75 6.93 1 87.06 173 PHE A N 1
ATOM 1354 C CA . PHE A 1 173 ? -1.544 41.219 7.227 1 87.06 173 PHE A CA 1
ATOM 1355 C C . PHE A 1 173 ? -1.209 42.438 6.367 1 87.06 173 PHE A C 1
ATOM 1357 O O . PHE A 1 173 ? -0.708 43.438 6.875 1 87.06 173 PHE A O 1
ATOM 1364 N N . LEU A 1 174 ? -1.506 42.344 5.121 1 88.38 174 LEU A N 1
ATOM 1365 C CA . LEU A 1 174 ? -1.198 43.438 4.191 1 88.38 174 LEU A CA 1
ATOM 1366 C C . LEU A 1 174 ? -2.004 44.688 4.527 1 88.38 174 LEU A C 1
ATOM 1368 O O . LEU A 1 174 ? -1.508 45.812 4.383 1 88.38 174 LEU A O 1
ATOM 1372 N N . GLN A 1 175 ? -3.166 44.469 4.926 1 88.38 175 GLN A N 1
ATOM 1373 C CA . GLN A 1 175 ? -3.998 45.594 5.332 1 88.38 175 GLN A CA 1
ATOM 1374 C C . GLN A 1 175 ? -3.379 46.344 6.516 1 88.38 175 GLN A C 1
ATOM 1376 O O . GLN A 1 175 ? -3.359 47.562 6.539 1 88.38 175 GLN A O 1
ATOM 1381 N N . MET A 1 176 ? -2.955 45.594 7.492 1 91.19 176 MET A N 1
ATOM 1382 C CA . MET A 1 176 ? -2.305 46.188 8.656 1 91.19 176 MET A CA 1
ATOM 1383 C C . MET A 1 176 ? -1.017 46.906 8.25 1 91.19 176 MET A C 1
ATOM 1385 O O . MET A 1 176 ? -0.72 48 8.75 1 91.19 176 MET A O 1
ATOM 1389 N N . GLU A 1 177 ? -0.319 46.281 7.406 1 91.75 177 GLU A N 1
ATOM 1390 C CA . GLU A 1 177 ? 0.934 46.875 6.934 1 91.75 177 GLU A CA 1
ATOM 1391 C C . GLU A 1 177 ? 0.694 48.188 6.234 1 91.75 177 GLU A C 1
ATOM 1393 O O . GLU A 1 177 ? 1.484 49.125 6.383 1 91.75 177 GLU A O 1
ATOM 1398 N N . GLU A 1 178 ? -0.34 48.25 5.418 1 93.25 178 GLU A N 1
ATOM 1399 C CA . GLU A 1 178 ? -0.69 49.5 4.73 1 93.25 178 GLU A CA 1
ATOM 1400 C C . GLU A 1 178 ? -0.921 50.625 5.727 1 93.25 178 GLU A C 1
ATOM 1402 O O . GLU A 1 178 ? -0.646 51.812 5.426 1 93.25 178 GLU A O 1
ATOM 1407 N N . GLN A 1 179 ? -1.382 50.312 6.832 1 94.31 179 GLN A N 1
ATOM 1408 C CA . GLN A 1 179 ? -1.648 51.281 7.879 1 94.31 179 GLN A CA 1
ATOM 1409 C C . GLN A 1 179 ? -0.441 51.438 8.797 1 94.31 179 GLN A C 1
ATOM 1411 O O . GLN A 1 179 ? -0.509 52.156 9.797 1 94.31 179 GLN A O 1
ATOM 1416 N N . ASN A 1 180 ? 0.581 50.75 8.484 1 95.88 180 ASN A N 1
ATOM 1417 C CA . ASN A 1 180 ? 1.812 50.75 9.266 1 95.88 180 ASN A CA 1
ATOM 1418 C C . ASN A 1 180 ? 1.567 50.312 10.695 1 95.88 180 ASN A C 1
ATOM 1420 O O . ASN A 1 180 ? 2.135 50.875 11.633 1 95.88 180 ASN A O 1
ATOM 1424 N N . LYS A 1 181 ? 0.691 49.406 10.891 1 95.25 181 LYS A N 1
ATOM 1425 C CA . LYS A 1 181 ? 0.371 48.812 12.195 1 95.25 181 LYS A CA 1
ATOM 1426 C C . LYS A 1 181 ? 0.812 47.375 12.281 1 95.25 181 LYS A C 1
ATOM 1428 O O . LYS A 1 181 ? 0.728 46.625 11.297 1 95.25 181 LYS A O 1
ATOM 1433 N N . PRO A 1 182 ? 1.285 47.031 13.422 1 95.56 182 PRO A N 1
ATOM 1434 C CA . PRO A 1 182 ? 1.661 45.625 13.594 1 95.56 182 PRO A CA 1
ATOM 1435 C C . PRO A 1 182 ? 0.453 44.688 13.75 1 95.56 182 PRO A C 1
ATOM 1437 O O . PRO A 1 182 ? -0.622 45.156 14.156 1 95.56 182 PRO A O 1
ATOM 1440 N N . LEU A 1 183 ? 0.565 43.531 13.367 1 94.75 183 LEU A N 1
ATOM 1441 C CA . LEU A 1 183 ? -0.43 42.469 13.625 1 94.75 183 LEU A CA 1
ATOM 1442 C C . LEU A 1 183 ? -0.036 41.656 14.836 1 94.75 183 LEU A C 1
ATOM 1444 O O . LEU A 1 183 ? 1.081 41.125 14.898 1 94.75 183 LEU A O 1
ATOM 1448 N N . GLU A 1 184 ? -0.9 41.562 15.844 1 95.62 184 GLU A N 1
ATOM 1449 C CA . GLU A 1 184 ? -0.64 40.75 17.031 1 95.62 184 GLU A CA 1
ATOM 1450 C C . GLU A 1 184 ? -0.808 39.25 16.719 1 95.62 184 GLU A C 1
ATOM 1452 O O . GLU A 1 184 ? -1.699 38.875 15.961 1 95.62 184 GLU A O 1
ATOM 1457 N N . VAL A 1 185 ? 0.087 38.469 17.281 1 96.38 185 VAL A N 1
ATOM 1458 C CA . VAL A 1 185 ? 0.07 37.031 17 1 96.38 185 VAL A CA 1
ATOM 1459 C C . VAL A 1 185 ? 0.392 36.25 18.266 1 96.38 185 VAL A C 1
ATOM 1461 O O . VAL A 1 185 ? 1.155 36.719 19.109 1 96.38 185 VAL A O 1
ATOM 1464 N N . ALA A 1 186 ? -0.229 35.156 18.453 1 98.19 186 ALA A N 1
ATOM 1465 C CA . ALA A 1 186 ? 0.121 34.156 19.453 1 98.19 186 ALA A CA 1
ATOM 1466 C C . ALA A 1 186 ? 0.361 32.781 18.812 1 98.19 186 ALA A C 1
ATOM 1468 O O . ALA A 1 186 ? -0.343 32.406 17.875 1 98.19 186 ALA A O 1
ATOM 1469 N N . ILE A 1 187 ? 1.377 32.094 19.234 1 98.38 187 ILE A N 1
ATOM 1470 C CA . ILE A 1 187 ? 1.717 30.766 18.734 1 98.38 187 ILE A CA 1
ATOM 1471 C C . ILE A 1 187 ? 1.589 29.734 19.875 1 98.38 187 ILE A C 1
ATOM 1473 O O . ILE A 1 187 ? 2.285 29.844 20.891 1 98.38 187 ILE A O 1
ATOM 1477 N N . LEU A 1 188 ? 0.71 28.828 19.688 1 98.56 188 LEU A N 1
ATOM 1478 C CA . LEU A 1 188 ? 0.424 27.828 20.719 1 98.56 188 LEU A CA 1
ATOM 1479 C C . LEU A 1 188 ? 1.101 26.5 20.375 1 98.56 188 LEU A C 1
ATOM 1481 O O . LEU A 1 188 ? 0.989 26.016 19.25 1 98.56 188 LEU A O 1
ATOM 1485 N N . LEU A 1 189 ? 1.834 25.938 21.344 1 98.38 189 LEU A N 1
ATOM 1486 C CA . LEU A 1 189 ? 2.311 24.562 21.312 1 98.38 189 LEU A CA 1
ATOM 1487 C C . LEU A 1 189 ? 1.697 23.75 22.453 1 98.38 189 LEU A C 1
ATOM 1489 O O . LEU A 1 189 ? 1.454 24.281 23.547 1 98.38 189 LEU A O 1
ATOM 1493 N N . GLY A 1 190 ? 1.556 22.531 22.156 1 98.12 190 GLY A N 1
ATOM 1494 C CA . GLY A 1 190 ? 0.991 21.656 23.172 1 98.12 190 GLY A CA 1
ATOM 1495 C C . GLY A 1 190 ? -0.52 21.547 23.078 1 98.12 190 GLY A C 1
ATOM 1496 O O . GLY A 1 190 ? -1.219 21.766 24.078 1 98.12 190 GLY A O 1
ATOM 1497 N N . TYR A 1 191 ? -1.024 21.281 21.922 1 97.75 191 TYR A N 1
ATOM 1498 C CA . TYR A 1 191 ? -2.449 21.094 21.656 1 97.75 191 TYR A CA 1
ATOM 1499 C C . TYR A 1 191 ? -2.766 19.625 21.391 1 97.75 191 TYR A C 1
ATOM 1501 O O . TYR A 1 191 ? -1.873 18.781 21.422 1 97.75 191 TYR A O 1
ATOM 1509 N N . ASP A 1 192 ? -4.035 19.344 21.312 1 97.94 192 ASP A N 1
ATOM 1510 C CA . ASP A 1 192 ? -4.457 17.953 21.188 1 97.94 192 ASP A CA 1
ATOM 1511 C C . ASP A 1 192 ? -5.129 17.688 19.844 1 97.94 192 ASP A C 1
ATOM 1513 O O . ASP A 1 192 ? -4.988 18.484 18.906 1 97.94 192 ASP A O 1
ATOM 1517 N N . TYR A 1 193 ? -5.734 16.547 19.656 1 97.12 193 TYR A N 1
ATOM 1518 C CA . TYR A 1 193 ? -6.293 16.047 18.391 1 97.12 193 TYR A CA 1
ATOM 1519 C C . TYR A 1 193 ? -7.461 16.922 17.938 1 97.12 193 TYR A C 1
ATOM 1521 O O . TYR A 1 193 ? -7.547 17.281 16.766 1 97.12 193 TYR A O 1
ATOM 1529 N N . SER A 1 194 ? -8.297 17.281 18.875 1 97.06 194 SER A N 1
ATOM 1530 C CA . SER A 1 194 ? -9.5 18.031 18.547 1 97.06 194 SER A CA 1
ATOM 1531 C C . SER A 1 194 ? -9.141 19.422 18.016 1 97.06 194 SER A C 1
ATOM 1533 O O . SER A 1 194 ? -9.664 19.859 16.984 1 97.06 194 SER A O 1
ATOM 1535 N N . LEU A 1 195 ? -8.266 20.078 18.703 1 97.81 195 LEU A N 1
ATOM 1536 C CA . LEU A 1 195 ? -7.91 21.438 18.297 1 97.81 195 LEU A CA 1
ATOM 1537 C C . LEU A 1 195 ? -7.191 21.438 16.953 1 97.81 195 LEU A C 1
ATOM 1539 O O . LEU A 1 195 ? -7.434 22.312 16.125 1 97.81 195 LEU A O 1
ATOM 1543 N N . LEU A 1 196 ? -6.301 20.5 16.766 1 97.06 196 LEU A N 1
ATOM 1544 C CA . LEU A 1 196 ? -5.605 20.422 15.492 1 97.06 196 LEU A CA 1
ATOM 1545 C C . LEU A 1 196 ? -6.594 20.234 14.344 1 97.06 196 LEU A C 1
ATOM 1547 O O . LEU A 1 196 ? -6.504 20.922 13.32 1 97.06 196 LEU A O 1
ATOM 1551 N N . LEU A 1 197 ? -7.504 19.359 14.531 1 96.31 197 LEU A N 1
ATOM 1552 C CA . LEU A 1 197 ? -8.492 19.109 13.484 1 96.31 197 LEU A CA 1
ATOM 1553 C C . LEU A 1 197 ? -9.312 20.375 13.203 1 96.31 197 LEU A C 1
ATOM 1555 O O . LEU A 1 197 ? -9.516 20.75 12.047 1 96.31 197 LEU A O 1
ATOM 1559 N N . ALA A 1 198 ? -9.773 21.016 14.211 1 96.25 198 ALA A N 1
ATOM 1560 C CA . ALA A 1 198 ? -10.555 22.234 14.078 1 96.25 198 ALA A CA 1
ATOM 1561 C C . ALA A 1 198 ? -9.766 23.328 13.367 1 96.25 198 ALA A C 1
ATOM 1563 O O . ALA A 1 198 ? -10.32 24.094 12.586 1 96.25 198 ALA A O 1
ATOM 1564 N N . SER A 1 199 ? -8.492 23.359 13.625 1 94.75 199 SER A N 1
ATOM 1565 C CA . SER A 1 199 ? -7.633 24.391 13.047 1 94.75 199 SER A CA 1
ATOM 1566 C C . SER A 1 199 ? -7.551 24.25 11.531 1 94.75 199 SER A C 1
ATOM 1568 O O . SER A 1 199 ? -7.156 25.188 10.836 1 94.75 199 SER A O 1
ATOM 1570 N N . GLN A 1 200 ? -7.906 23.094 11.031 1 93 200 GLN A N 1
ATOM 1571 C CA . GLN A 1 200 ? -7.77 22.828 9.602 1 93 200 GLN A CA 1
ATOM 1572 C C . GLN A 1 200 ? -9.008 23.281 8.836 1 93 200 GLN A C 1
ATOM 1574 O O . GLN A 1 200 ? -9 23.328 7.605 1 93 200 GLN A O 1
ATOM 1579 N N . VAL A 1 201 ? -10.062 23.594 9.539 1 91.88 201 VAL A N 1
ATOM 1580 C CA . VAL A 1 201 ? -11.305 24.016 8.898 1 91.88 201 VAL A CA 1
ATOM 1581 C C . VAL A 1 201 ? -11.117 25.375 8.242 1 91.88 201 VAL A C 1
ATOM 1583 O O . VAL A 1 201 ? -10.5 26.266 8.82 1 91.88 201 VAL A O 1
ATOM 1586 N N . SER A 1 202 ? -11.625 25.469 7.043 1 83.31 202 SER A N 1
ATOM 1587 C CA . SER A 1 202 ? -11.5 26.734 6.328 1 83.31 202 SER A CA 1
ATOM 1588 C C . SER A 1 202 ? -12.453 27.781 6.887 1 83.31 202 SER A C 1
ATOM 1590 O O . SER A 1 202 ? -13.672 27.656 6.762 1 83.31 202 SER A O 1
ATOM 1592 N N . SER A 1 203 ? -11.859 28.781 7.402 1 76.62 203 SER A N 1
ATOM 1593 C CA . SER A 1 203 ? -12.68 29.875 7.906 1 76.62 203 SER A CA 1
ATOM 1594 C C . SER A 1 203 ? -13.32 30.656 6.762 1 76.62 203 SER A C 1
ATOM 1596 O O . SER A 1 203 ? -14.422 31.188 6.91 1 76.62 203 SER A O 1
ATOM 1598 N N . GLU A 1 204 ? -12.617 30.625 5.676 1 71.19 204 GLU A N 1
ATOM 1599 C CA . GLU A 1 204 ? -13.117 31.344 4.5 1 71.19 204 GLU A CA 1
ATOM 1600 C C . GLU A 1 204 ? -14.383 30.688 3.963 1 71.19 204 GLU A C 1
ATOM 1602 O O . GLU A 1 204 ? -15.328 31.375 3.562 1 71.19 204 GLU A O 1
ATOM 1607 N N . VAL A 1 205 ? -14.398 29.453 4.039 1 72.75 205 VAL A N 1
ATOM 1608 C CA . VAL A 1 205 ? -15.492 28.688 3.438 1 72.75 205 VAL A CA 1
ATOM 1609 C C . VAL A 1 205 ? -16.672 28.625 4.41 1 72.75 205 VAL A C 1
ATOM 1611 O O . VAL A 1 205 ? -17.812 28.781 4.012 1 72.75 205 VAL A O 1
ATOM 1614 N N . TYR A 1 206 ? -16.312 28.516 5.684 1 78.44 206 TYR A N 1
ATOM 1615 C CA . TYR A 1 206 ? -17.375 28.172 6.609 1 78.44 206 TYR A CA 1
ATOM 1616 C C . TYR A 1 206 ? -17.688 29.359 7.535 1 78.44 206 TYR A C 1
ATOM 1618 O O . TYR A 1 206 ? -18.734 29.391 8.188 1 78.44 206 TYR A O 1
ATOM 1626 N N . GLY A 1 207 ? -16.812 30.328 7.645 1 78.94 207 GLY A N 1
ATOM 1627 C CA . GLY A 1 207 ? -17.016 31.5 8.492 1 78.94 207 GLY A CA 1
ATOM 1628 C C . GLY A 1 207 ? -17.188 31.141 9.953 1 78.94 207 GLY A C 1
ATOM 1629 O O . GLY A 1 207 ? -17.969 31.781 10.664 1 78.94 207 GLY A O 1
ATOM 1630 N N . VAL A 1 208 ? -16.516 30.141 10.398 1 85.38 208 VAL A N 1
ATOM 1631 C CA . VAL A 1 208 ? -16.734 29.656 11.758 1 85.38 208 VAL A CA 1
ATOM 1632 C C . VAL A 1 208 ? -15.5 29.969 12.609 1 85.38 208 VAL A C 1
ATOM 1634 O O . VAL A 1 208 ? -14.398 30.125 12.094 1 85.38 208 VAL A O 1
ATOM 1637 N N . ASP A 1 209 ? -15.805 30.188 13.906 1 90.31 209 ASP A N 1
ATOM 1638 C CA . ASP A 1 209 ? -14.727 30.25 14.891 1 90.31 209 ASP A CA 1
ATOM 1639 C C . ASP A 1 209 ? -14.18 28.859 15.188 1 90.31 209 ASP A C 1
ATOM 1641 O O . ASP A 1 209 ? -14.891 28 15.719 1 90.31 209 ASP A O 1
ATOM 1645 N N . LYS A 1 210 ? -12.977 28.672 14.953 1 95.06 210 LYS A N 1
ATOM 1646 C CA . LYS A 1 210 ? -12.391 27.328 15.016 1 95.06 210 LYS A CA 1
ATOM 1647 C C . LYS A 1 210 ? -12.305 26.844 16.453 1 95.06 210 LYS A C 1
ATOM 1649 O O . LYS A 1 210 ? -12.305 25.625 16.703 1 95.06 210 LYS A O 1
ATOM 1654 N N . TYR A 1 211 ? -12.219 27.781 17.438 1 97 211 TYR A N 1
ATOM 1655 C CA . TYR A 1 211 ? -12.297 27.359 18.844 1 97 211 TYR A CA 1
ATOM 1656 C C . TYR A 1 211 ? -13.664 26.766 19.156 1 97 211 TYR A C 1
ATOM 1658 O O . TYR A 1 211 ? -13.766 25.797 19.922 1 97 211 TYR A O 1
ATOM 1666 N N . GLU A 1 212 ? -14.648 27.375 18.578 1 96.88 212 GLU A N 1
ATOM 1667 C CA . GLU A 1 212 ? -16 26.875 18.812 1 96.88 212 GLU A CA 1
ATOM 1668 C C . GLU A 1 212 ? -16.219 25.531 18.125 1 96.88 212 GLU A C 1
ATOM 1670 O O . GLU A 1 212 ? -16.953 24.688 18.641 1 96.88 212 GLU A O 1
ATOM 1675 N N . VAL A 1 213 ? -15.641 25.375 16.984 1 96.94 213 VAL A N 1
ATOM 1676 C CA . VAL A 1 213 ? -15.688 24.078 16.312 1 96.94 213 VAL A CA 1
ATOM 1677 C C . VAL A 1 213 ? -15 23.031 17.172 1 96.94 213 VAL A C 1
ATOM 1679 O O . VAL A 1 213 ? -15.477 21.906 17.297 1 96.94 213 VAL A O 1
ATOM 1682 N N . ASP A 1 214 ? -13.867 23.406 17.797 1 97.62 214 ASP A N 1
ATOM 1683 C CA . ASP A 1 214 ? -13.18 22.516 18.719 1 97.62 214 ASP A CA 1
ATOM 1684 C C . ASP A 1 214 ? -14.094 22.109 19.875 1 97.62 214 ASP A C 1
ATOM 1686 O O . ASP A 1 214 ? -14.18 20.922 20.219 1 97.62 214 ASP A O 1
ATOM 1690 N N . SER A 1 215 ? -14.758 23.125 20.453 1 98.06 215 SER A N 1
ATOM 1691 C CA . SER A 1 215 ? -15.664 22.844 21.562 1 98.06 215 SER A CA 1
ATOM 1692 C C . SER A 1 215 ? -16.719 21.812 21.172 1 98.06 215 SER A C 1
ATOM 1694 O O . SER A 1 215 ? -17.031 20.922 21.969 1 98.06 215 SER A O 1
ATOM 1696 N N . ALA A 1 216 ? -17.203 21.969 20 1 97.44 216 ALA A N 1
ATOM 1697 C CA . ALA A 1 216 ? -18.203 21.031 19.516 1 97.44 216 ALA A CA 1
ATOM 1698 C C . ALA A 1 216 ? -17.609 19.641 19.328 1 97.44 216 ALA A C 1
ATOM 1700 O O . ALA A 1 216 ? -18.219 18.641 19.719 1 97.44 216 ALA A O 1
ATOM 1701 N N . LEU A 1 217 ? -16.438 19.547 18.781 1 96.5 217 LEU A N 1
ATOM 1702 C CA . LEU A 1 217 ? -15.789 18.266 18.484 1 96.5 217 LEU A CA 1
ATOM 1703 C C . LEU A 1 217 ? -15.438 17.531 19.766 1 96.5 217 LEU A C 1
ATOM 1705 O O . LEU A 1 217 ? -15.609 16.312 19.844 1 96.5 217 LEU A O 1
ATOM 1709 N N . ARG A 1 218 ? -14.906 18.281 20.766 1 96.19 218 ARG A N 1
ATOM 1710 C CA . ARG A 1 218 ? -14.438 17.672 22 1 96.19 218 ARG A CA 1
ATOM 1711 C C . ARG A 1 218 ? -15.602 17.359 22.938 1 96.19 218 ARG A C 1
ATOM 1713 O O . ARG A 1 218 ? -15.453 16.578 23.875 1 96.19 218 ARG A O 1
ATOM 1720 N N . GLY A 1 219 ? -16.781 17.984 22.734 1 95.5 219 GLY A N 1
ATOM 1721 C CA . GLY A 1 219 ? -17.969 17.719 23.531 1 95.5 219 GLY A CA 1
ATOM 1722 C C . GLY A 1 219 ? -18 18.5 24.844 1 95.5 219 GLY A C 1
ATOM 1723 O O . GLY A 1 219 ? -18.766 18.188 25.734 1 95.5 219 GLY A O 1
ATOM 1724 N N . GLU A 1 220 ? -17.109 19.391 25 1 97.25 220 GLU A N 1
ATOM 1725 C CA . GLU A 1 220 ? -17.062 20.312 26.141 1 97.25 220 GLU A CA 1
ATOM 1726 C C . GLU A 1 220 ? -16.484 21.656 25.734 1 97.25 220 GLU A C 1
ATOM 1728 O O . GLU A 1 220 ? -15.82 21.766 24.688 1 97.25 220 GLU A O 1
ATOM 1733 N N . ALA A 1 221 ? -16.781 22.656 26.531 1 98.06 221 ALA A N 1
ATOM 1734 C CA . ALA A 1 221 ? -16.281 23.984 26.219 1 98.06 221 ALA A CA 1
ATOM 1735 C C . ALA A 1 221 ? -14.758 24.031 26.281 1 98.06 221 ALA A C 1
ATOM 1737 O O . ALA A 1 221 ? -14.148 23.641 27.281 1 98.06 221 ALA A O 1
ATOM 1738 N N . LEU A 1 222 ? -14.18 24.438 25.172 1 98.38 222 LEU A N 1
ATOM 1739 C CA . LEU A 1 222 ? -12.742 24.719 25.203 1 98.38 222 LEU A CA 1
ATOM 1740 C C . LEU A 1 222 ? -12.43 25.844 26.188 1 98.38 222 LEU A C 1
ATOM 1742 O O . LEU A 1 222 ? -13.055 26.906 26.125 1 98.38 222 LEU A O 1
ATOM 1746 N N . GLU A 1 223 ? -11.5 25.609 27.031 1 98.69 223 GLU A N 1
ATOM 1747 C CA . GLU A 1 223 ? -11.156 26.609 28.047 1 98.69 223 GLU A CA 1
ATOM 1748 C C . GLU A 1 223 ? -10.016 27.5 27.562 1 98.69 223 GLU A C 1
ATOM 1750 O O . GLU A 1 223 ? -8.938 27.016 27.219 1 98.69 223 GLU A O 1
ATOM 1755 N N . LEU A 1 224 ? -10.273 28.797 27.625 1 98.44 224 LEU A N 1
ATOM 1756 C CA . LEU A 1 224 ? -9.352 29.781 27.062 1 98.44 224 LEU A CA 1
ATOM 1757 C C . LEU A 1 224 ? -8.891 30.766 28.141 1 98.44 224 LEU A C 1
ATOM 1759 O O . LEU A 1 224 ? -9.578 30.953 29.156 1 98.44 224 LEU A O 1
ATOM 1763 N N . VAL A 1 225 ? -7.738 31.344 27.953 1 98.56 225 VAL A N 1
ATOM 1764 C CA . VAL A 1 225 ? -7.23 32.438 28.766 1 98.56 225 VAL A CA 1
ATOM 1765 C C . VAL A 1 225 ? -6.766 33.594 27.859 1 98.56 225 VAL A C 1
ATOM 1767 O O . VAL A 1 225 ? -6.43 33.375 26.688 1 98.56 225 VAL A O 1
ATOM 1770 N N . LYS A 1 226 ? -6.754 34.75 28.391 1 97.94 226 LYS A N 1
ATOM 1771 C CA . LYS A 1 226 ? -6.227 35.906 27.656 1 97.94 226 LYS A CA 1
ATOM 1772 C C . LYS A 1 226 ? -4.703 35.906 27.672 1 97.94 226 LYS A C 1
ATOM 1774 O O . LYS A 1 226 ? -4.086 35.594 28.688 1 97.94 226 LYS A O 1
ATOM 1779 N N . CYS A 1 227 ? -4.145 36.25 26.547 1 98.06 227 CYS A N 1
ATOM 1780 C CA . CYS A 1 227 ? -2.697 36.406 26.469 1 98.06 227 CYS A CA 1
ATOM 1781 C C . CYS A 1 227 ? -2.227 37.562 27.359 1 98.06 227 CYS A C 1
ATOM 1783 O O . CYS A 1 227 ? -3.037 38.375 27.812 1 98.06 227 CYS A O 1
ATOM 1785 N N . HIS A 1 228 ? -0.947 37.594 27.594 1 97.88 228 HIS A N 1
ATOM 1786 C CA . HIS A 1 228 ? -0.371 38.562 28.516 1 97.88 228 HIS A CA 1
ATOM 1787 C C . HIS A 1 228 ? -0.086 39.875 27.828 1 97.88 228 HIS A C 1
ATOM 1789 O O . HIS A 1 228 ? -0.377 40.938 28.375 1 97.88 228 HIS A O 1
ATOM 1795 N N . SER A 1 229 ? 0.474 39.812 26.656 1 97.5 229 SER A N 1
ATOM 1796 C CA . SER A 1 229 ? 1.013 41 26.047 1 97.5 229 SER A CA 1
ATOM 1797 C C . SER A 1 229 ? 0.246 41.406 24.781 1 97.5 229 SER A C 1
ATOM 1799 O O . SER A 1 229 ? 0.43 42.5 24.25 1 97.5 229 SER A O 1
ATOM 1801 N N . VAL A 1 230 ? -0.551 40.531 24.297 1 97 230 VAL A N 1
ATOM 1802 C CA . VAL A 1 230 ? -1.324 40.781 23.094 1 97 230 VAL A CA 1
ATOM 1803 C C . VAL A 1 230 ? -2.807 40.562 23.359 1 97 230 VAL A C 1
ATOM 1805 O O . VAL A 1 230 ? -3.164 39.844 24.297 1 97 230 VAL A O 1
ATOM 1808 N N . ASP A 1 231 ? -3.648 41.125 22.531 1 96.19 231 ASP A N 1
ATOM 1809 C CA . ASP A 1 231 ? -5.094 41 22.703 1 96.19 231 ASP A CA 1
ATOM 1810 C C . ASP A 1 231 ? -5.625 39.781 21.953 1 96.19 231 ASP A C 1
ATOM 1812 O O . ASP A 1 231 ? -6.414 39.906 21.016 1 96.19 231 ASP A O 1
ATOM 1816 N N . LEU A 1 232 ? -5.27 38.625 22.406 1 97.31 232 LEU A N 1
ATOM 1817 C CA . LEU A 1 232 ? -5.668 37.312 21.859 1 97.31 232 LEU A CA 1
ATOM 1818 C C . LEU A 1 232 ? -5.941 36.312 22.984 1 97.31 232 LEU A C 1
ATOM 1820 O O . LEU A 1 232 ? -5.539 36.531 24.125 1 97.31 232 LEU A O 1
ATOM 1824 N N . GLU A 1 233 ? -6.699 35.344 22.719 1 97.62 233 GLU A N 1
ATOM 1825 C CA . GLU A 1 233 ? -6.984 34.25 23.656 1 97.62 233 GLU A CA 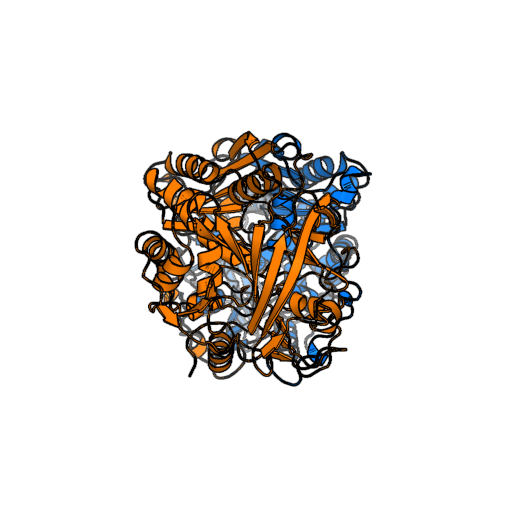1
ATOM 1826 C C . GLU A 1 233 ? -6.375 32.938 23.156 1 97.62 233 GLU A C 1
ATOM 1828 O O . GLU A 1 233 ? -6.344 32.656 21.953 1 97.62 233 GLU A O 1
ATOM 1833 N N . VAL A 1 234 ? -5.91 32.156 24.062 1 98.5 234 VAL A N 1
ATOM 1834 C CA . VAL A 1 234 ? -5.316 30.859 23.734 1 98.5 234 VAL A CA 1
ATOM 1835 C C . VAL A 1 234 ? -5.836 29.797 24.719 1 98.5 234 VAL A C 1
ATOM 1837 O O . VAL A 1 234 ? -6.34 30.125 25.781 1 98.5 234 VAL A O 1
ATOM 1840 N N . PRO A 1 235 ? -5.805 28.516 24.328 1 98.56 235 PRO A N 1
ATOM 1841 C CA . PRO A 1 235 ? -6.23 27.438 25.234 1 98.56 235 PRO A CA 1
ATOM 1842 C C . PRO A 1 235 ? -5.484 27.469 26.578 1 98.56 235 PRO A C 1
ATOM 1844 O O . PRO A 1 235 ? -4.258 27.594 26.594 1 98.56 235 PRO A O 1
ATOM 1847 N N . ALA A 1 236 ? -6.18 27.188 27.641 1 98.56 236 ALA A N 1
ATOM 1848 C CA . ALA A 1 236 ? -5.688 27.375 29 1 98.56 236 ALA A CA 1
ATOM 1849 C C . ALA A 1 236 ? -4.66 26.312 29.375 1 98.56 236 ALA A C 1
ATOM 1851 O O . ALA A 1 236 ? -3.824 26.516 30.25 1 98.56 236 ALA A O 1
ATOM 1852 N N . TYR A 1 237 ? -4.742 25.219 28.703 1 98.38 237 TYR A N 1
ATOM 1853 C CA . TYR A 1 237 ? -3.951 24.078 29.141 1 98.38 237 TYR A CA 1
ATOM 1854 C C . TYR A 1 237 ? -2.887 23.734 28.109 1 98.38 237 TYR A C 1
ATOM 1856 O O . TYR A 1 237 ? -2.404 22.594 28.047 1 98.38 237 TYR A O 1
ATOM 1864 N N . GLY A 1 238 ? -2.545 24.688 27.203 1 98.31 238 GLY A N 1
ATOM 1865 C CA . GLY A 1 238 ? -1.409 24.5 26.312 1 98.31 238 GLY A CA 1
ATOM 1866 C C . GLY A 1 238 ? -0.085 24.406 27.047 1 98.31 238 GLY A C 1
ATOM 1867 O O . GLY A 1 238 ? -0.017 24.672 28.25 1 98.31 238 GLY A O 1
ATOM 1868 N N . GLU A 1 239 ? 0.956 24.016 26.406 1 98.81 239 GLU A N 1
ATOM 1869 C CA . GLU A 1 239 ? 2.26 23.859 27.031 1 98.81 239 GLU A CA 1
ATOM 1870 C C . GLU A 1 239 ? 3.061 25.156 26.984 1 98.81 239 GLU A C 1
ATOM 1872 O O . GLU A 1 239 ? 3.693 25.547 27.969 1 98.81 239 GLU A O 1
ATOM 1877 N N . ILE A 1 240 ? 3.143 25.719 25.797 1 98.81 240 ILE A N 1
ATOM 1878 C CA . ILE A 1 240 ? 3.959 26.906 25.531 1 98.81 240 ILE A CA 1
ATOM 1879 C C . ILE A 1 240 ? 3.193 27.859 24.625 1 98.81 240 ILE A C 1
ATOM 1881 O O . ILE A 1 240 ? 2.543 27.453 23.672 1 98.81 240 ILE A O 1
ATOM 1885 N N . VAL A 1 241 ? 3.211 29.156 24.922 1 98.88 241 VAL A N 1
ATOM 1886 C CA . VAL A 1 241 ? 2.645 30.203 24.062 1 98.88 241 VAL A CA 1
ATOM 1887 C C . VAL A 1 241 ? 3.68 31.297 23.812 1 98.88 241 VAL A C 1
ATOM 1889 O O . VAL A 1 241 ? 4.277 31.812 24.766 1 98.88 241 VAL A O 1
ATOM 1892 N N . LEU A 1 242 ? 3.945 31.562 22.562 1 98.81 242 LEU A N 1
ATOM 1893 C CA . LEU A 1 242 ? 4.77 32.688 22.172 1 98.81 242 LEU A CA 1
ATOM 1894 C C . LEU A 1 242 ? 3.896 33.844 21.703 1 98.81 242 LEU A C 1
ATOM 1896 O O . LEU A 1 242 ? 3.131 33.719 20.75 1 98.81 242 LEU A O 1
ATOM 1900 N N . GLU A 1 243 ? 3.955 34.969 22.438 1 98.75 243 GLU A N 1
ATOM 1901 C CA . GLU A 1 243 ? 3.191 36.188 22.078 1 98.75 243 GLU A CA 1
ATOM 1902 C C . GLU A 1 243 ? 4.086 37.219 21.422 1 98.75 243 GLU A C 1
ATOM 1904 O O . GLU A 1 243 ? 5.195 37.469 21.906 1 98.75 243 GLU A O 1
ATOM 1909 N N . GLY A 1 244 ? 3.596 37.719 20.375 1 98.12 244 GLY A N 1
ATOM 1910 C CA . GLY A 1 244 ? 4.402 38.75 19.734 1 98.12 244 GLY A CA 1
ATOM 1911 C C . GLY A 1 244 ? 3.631 39.562 18.703 1 98.12 244 GLY A C 1
ATOM 1912 O O . GLY A 1 244 ? 2.4 39.625 18.75 1 98.12 244 GLY A O 1
ATOM 1913 N N . ILE A 1 245 ? 4.418 40.312 17.906 1 97.06 245 ILE A N 1
ATOM 1914 C CA . ILE A 1 245 ? 3.83 41.125 16.859 1 97.06 245 ILE A CA 1
ATOM 1915 C C . ILE A 1 245 ? 4.57 40.875 15.539 1 97.06 245 ILE A C 1
ATOM 1917 O O . ILE A 1 245 ? 5.758 40.562 15.539 1 97.06 245 ILE A O 1
ATOM 1921 N N . MET A 1 246 ? 3.811 41 14.516 1 96.12 246 MET A N 1
ATOM 1922 C CA . MET A 1 246 ? 4.387 41.094 13.18 1 96.12 246 MET A CA 1
ATOM 1923 C C . MET A 1 246 ? 4.531 42.562 12.758 1 96.12 246 MET A C 1
ATOM 1925 O O . MET A 1 246 ? 3.57 43.156 12.273 1 96.12 246 MET A O 1
ATOM 1929 N N . PRO A 1 247 ? 5.758 43.062 12.883 1 96.5 247 PRO A N 1
ATOM 1930 C CA . PRO A 1 247 ? 5.926 44.469 12.477 1 96.5 247 PRO A CA 1
ATOM 1931 C C . PRO A 1 247 ? 5.695 44.656 10.984 1 96.5 247 PRO A C 1
ATOM 1933 O O . PRO A 1 247 ? 6.031 43.812 10.172 1 96.5 247 PRO A O 1
ATOM 1936 N N . PRO A 1 248 ? 5.133 45.875 10.648 1 95.69 248 PRO A N 1
ATOM 1937 C CA . PRO A 1 248 ? 4.934 46.156 9.219 1 95.69 248 PRO A CA 1
ATOM 1938 C C . PRO A 1 248 ? 6.246 46.25 8.445 1 95.69 248 PRO A C 1
ATOM 1940 O O . PRO A 1 248 ? 7.227 46.781 8.961 1 95.69 248 PRO A O 1
ATOM 1943 N N . HIS A 1 249 ? 6.289 45.656 7.293 1 95 249 HIS A N 1
ATOM 1944 C CA . HIS A 1 249 ? 7.344 45.844 6.301 1 95 249 HIS A CA 1
ATOM 1945 C C . HIS A 1 249 ? 8.633 45.156 6.754 1 95 249 HIS A C 1
ATOM 1947 O O . HIS A 1 249 ? 9.727 45.594 6.359 1 95 249 HIS A O 1
ATOM 1953 N N . ARG A 1 250 ? 8.555 44.312 7.609 1 95.81 250 ARG A N 1
ATOM 1954 C CA . ARG A 1 250 ? 9.734 43.531 8.016 1 95.81 250 ARG A CA 1
ATOM 1955 C C . ARG A 1 250 ? 9.641 42.094 7.551 1 95.81 250 ARG A C 1
ATOM 1957 O O . ARG A 1 250 ? 8.68 41.375 7.883 1 95.81 250 ARG A O 1
ATOM 1964 N N . ARG A 1 251 ? 10.602 41.75 6.75 1 96.56 251 ARG A N 1
ATOM 1965 C CA . ARG A 1 251 ? 10.672 40.406 6.219 1 96.56 251 ARG A CA 1
ATOM 1966 C C . ARG A 1 251 ? 12.078 39.812 6.375 1 96.56 251 ARG A C 1
ATOM 1968 O O . ARG A 1 251 ? 13.047 40.562 6.52 1 96.56 251 ARG A O 1
ATOM 1975 N N . LYS A 1 252 ? 12.172 38.562 6.418 1 96.88 252 LYS A N 1
ATOM 1976 C CA . LYS A 1 252 ? 13.43 37.812 6.418 1 96.88 252 LYS A CA 1
ATOM 1977 C C . LYS A 1 252 ? 13.352 36.594 5.492 1 96.88 252 LYS A C 1
ATOM 1979 O O . LYS A 1 252 ? 12.289 36 5.34 1 96.88 252 LYS A O 1
ATOM 1984 N N . ASP A 1 253 ? 14.508 36.281 4.914 1 96.75 253 ASP A N 1
ATOM 1985 C CA . ASP A 1 253 ? 14.562 35.125 4.039 1 96.75 253 ASP A CA 1
ATOM 1986 C C . ASP A 1 253 ? 14.359 33.844 4.828 1 96.75 253 ASP A C 1
ATOM 1988 O O . ASP A 1 253 ? 14.992 33.625 5.867 1 96.75 253 ASP A O 1
ATOM 1992 N N . GLU A 1 254 ? 13.438 33.094 4.391 1 94.94 254 GLU A N 1
ATOM 1993 C CA . GLU A 1 254 ? 13.18 31.766 4.914 1 94.94 254 GLU A CA 1
ATOM 1994 C C . GLU A 1 254 ? 13.406 30.703 3.842 1 94.94 254 GLU A C 1
ATOM 1996 O O . GLU A 1 254 ? 13.055 30.906 2.678 1 94.94 254 GLU A O 1
ATOM 2001 N N . GLY A 1 255 ? 13.969 29.516 4.367 1 92.5 255 GLY A N 1
ATOM 2002 C CA . GLY A 1 255 ? 14.195 28.406 3.461 1 92.5 255 GLY A CA 1
ATOM 2003 C C . GLY A 1 255 ? 15.641 28.266 3.023 1 92.5 255 GLY A C 1
ATOM 2004 O O . GLY A 1 255 ? 16.453 29.156 3.277 1 92.5 255 GLY A O 1
ATOM 2005 N N . PRO A 1 256 ? 15.906 27.203 2.35 1 93.25 256 PRO A N 1
ATOM 2006 C CA . PRO A 1 256 ? 15.008 26.125 1.952 1 93.25 256 PRO A CA 1
ATOM 2007 C C . PRO A 1 256 ? 14.477 25.328 3.145 1 93.25 256 PRO A C 1
ATOM 2009 O O . PRO A 1 256 ? 14.992 25.469 4.258 1 93.25 256 PRO A O 1
ATOM 2012 N N . PHE A 1 257 ? 13.375 24.656 3.021 1 92.75 257 PHE A N 1
ATOM 2013 C CA . PHE A 1 257 ? 12.758 23.812 4.039 1 92.75 257 PHE A CA 1
ATOM 2014 C C . PHE A 1 257 ? 12.07 22.609 3.402 1 92.75 257 PHE A C 1
ATOM 2016 O O . PHE A 1 257 ? 11.414 22.734 2.365 1 92.75 257 PHE A O 1
ATOM 2023 N N . GLY A 1 258 ? 12.336 21.391 3.973 1 88.44 258 GLY A N 1
ATOM 2024 C CA . GLY A 1 258 ? 11.586 20.234 3.521 1 88.44 258 GLY A CA 1
ATOM 2025 C C . GLY A 1 258 ? 10.086 20.391 3.672 1 88.44 258 GLY A C 1
ATOM 2026 O O . GLY A 1 258 ? 9.562 20.359 4.785 1 88.44 258 GLY A O 1
ATOM 2027 N N . GLU A 1 259 ? 9.453 20.547 2.516 1 81.31 259 GLU A N 1
ATOM 2028 C CA . GLU A 1 259 ? 8.039 20.906 2.492 1 81.31 259 GLU A CA 1
ATOM 2029 C C . GLU A 1 259 ? 7.164 19.688 2.191 1 81.31 259 GLU A C 1
ATOM 2031 O O . GLU A 1 259 ? 7.578 18.547 2.414 1 81.31 259 GLU A O 1
ATOM 2036 N N . LEU A 1 260 ? 5.945 20.188 1.659 1 80.25 260 LEU A N 1
ATOM 2037 C CA . LEU A 1 260 ? 4.945 19.172 1.325 1 80.25 260 LEU A CA 1
ATOM 2038 C C . LEU A 1 260 ? 5.516 18.141 0.351 1 80.25 260 LEU A C 1
ATOM 2040 O O . LEU A 1 260 ? 6.207 18.516 -0.604 1 80.25 260 LEU A O 1
ATOM 2044 N N . MET A 1 261 ? 5.402 16.906 0.532 1 87.38 261 MET A N 1
ATOM 2045 C CA . MET A 1 261 ? 5.734 15.758 -0.314 1 87.38 261 MET A CA 1
ATOM 2046 C C . MET A 1 261 ? 7.215 15.406 -0.202 1 87.38 261 MET A C 1
ATOM 2048 O O . MET A 1 261 ? 7.719 14.578 -0.956 1 87.38 261 MET A O 1
ATOM 2052 N N . GLY A 1 262 ? 7.977 16.188 0.656 1 89.12 262 GLY A N 1
ATOM 2053 C CA . GLY A 1 262 ? 9.344 15.789 0.95 1 89.12 262 GLY A CA 1
ATOM 2054 C C . GLY A 1 262 ? 10.367 16.469 0.065 1 89.12 262 GLY A C 1
ATOM 2055 O O . GLY A 1 262 ? 11.539 16.094 0.064 1 89.12 262 GLY A O 1
ATOM 2056 N N . TYR A 1 263 ? 9.969 17.469 -0.726 1 90.62 263 TYR A N 1
ATOM 2057 C CA . TYR A 1 263 ? 10.883 18.297 -1.511 1 90.62 263 TYR A CA 1
ATOM 2058 C C . TYR A 1 263 ? 11.211 19.594 -0.785 1 90.62 263 TYR A C 1
ATOM 2060 O O . TYR A 1 263 ? 10.469 20.016 0.097 1 90.62 263 TYR A O 1
ATOM 2068 N N . TYR A 1 264 ? 12.328 20.188 -1.147 1 89.94 264 TYR A N 1
ATOM 2069 C CA . TYR A 1 264 ? 12.68 21.469 -0.554 1 89.94 264 TYR A CA 1
ATOM 2070 C C . TYR A 1 264 ? 11.914 22.609 -1.223 1 89.94 264 TYR A C 1
ATOM 2072 O O . TYR A 1 264 ? 11.906 22.719 -2.451 1 89.94 264 TYR A O 1
ATOM 2080 N N . GLY A 1 265 ? 11.273 23.375 -0.388 1 86.12 265 GLY A N 1
ATOM 2081 C CA . GLY A 1 265 ? 10.711 24.625 -0.873 1 86.12 265 GLY A CA 1
ATOM 2082 C C . GLY A 1 265 ? 11.758 25.719 -1.049 1 86.12 265 GLY A C 1
ATOM 2083 O O . GLY A 1 265 ? 12.82 25.656 -0.434 1 86.12 265 GLY A O 1
ATOM 2084 N N . GLY A 1 266 ? 11.492 26.641 -1.837 1 84.69 266 GLY A N 1
ATOM 2085 C CA . GLY A 1 266 ? 12.445 27.688 -2.164 1 84.69 266 GLY A CA 1
ATOM 2086 C C . GLY A 1 266 ? 12.578 28.734 -1.073 1 84.69 266 GLY A C 1
ATOM 2087 O O . GLY A 1 266 ? 11.93 28.641 -0.031 1 84.69 266 GLY A O 1
ATOM 2088 N N . VAL A 1 267 ? 13.602 29.609 -1.254 1 92.69 267 VAL A N 1
ATOM 2089 C CA . VAL A 1 267 ? 13.867 30.734 -0.348 1 92.69 267 VAL A CA 1
ATOM 2090 C C . VAL A 1 267 ? 13.008 31.922 -0.736 1 92.69 267 VAL A C 1
ATOM 2092 O O . VAL A 1 267 ? 12.875 32.25 -1.919 1 92.69 267 VAL A O 1
ATOM 2095 N N . ALA A 1 268 ? 12.32 32.438 0.227 1 92.81 268 ALA A N 1
ATOM 2096 C CA . ALA A 1 268 ? 11.531 33.656 -0.007 1 92.81 268 ALA A CA 1
ATOM 2097 C C . ALA A 1 268 ? 11.453 34.531 1.249 1 92.81 268 ALA A C 1
ATOM 2099 O O . ALA A 1 268 ? 11.625 34.031 2.363 1 92.81 268 ALA A O 1
ATOM 2100 N N . PRO A 1 269 ? 11.266 35.781 1.031 1 95 269 PRO A N 1
ATOM 2101 C CA . PRO A 1 269 ? 11.07 36.625 2.203 1 95 269 PRO A CA 1
ATOM 2102 C C . PRO A 1 269 ? 9.719 36.406 2.883 1 95 269 PRO A C 1
ATOM 2104 O O . PRO A 1 269 ? 8.688 36.375 2.213 1 95 269 PRO A O 1
ATOM 2107 N N . HIS A 1 270 ? 9.75 36.219 4.156 1 95.44 270 HIS A N 1
ATOM 2108 C CA . HIS A 1 270 ? 8.523 36.031 4.926 1 95.44 270 HIS A CA 1
ATOM 2109 C C . HIS A 1 270 ? 8.461 37 6.102 1 95.44 270 HIS A C 1
ATOM 2111 O O . HIS A 1 270 ? 9.492 37.469 6.602 1 95.44 270 HIS A O 1
ATOM 2117 N N . PRO A 1 271 ? 7.242 37.312 6.492 1 95.44 271 PRO A N 1
ATOM 2118 C CA . PRO A 1 271 ? 7.105 38.219 7.648 1 95.44 271 PRO A CA 1
ATOM 2119 C C . PRO A 1 271 ? 7.773 37.656 8.906 1 95.44 271 PRO A C 1
ATOM 2121 O O . PRO A 1 271 ? 7.836 36.438 9.086 1 95.44 271 PRO A O 1
ATOM 2124 N N . VAL A 1 272 ? 8.227 38.594 9.742 1 96.62 272 VAL A N 1
ATOM 2125 C CA . VAL A 1 272 ? 8.875 38.219 10.992 1 96.62 272 VAL A CA 1
ATOM 2126 C C . VAL A 1 272 ? 7.934 38.469 12.164 1 96.62 272 VAL A C 1
ATOM 2128 O O . VAL A 1 272 ? 7.07 39.344 12.094 1 96.62 272 VAL A O 1
ATOM 2131 N N . VAL A 1 273 ? 8.078 37.688 13.164 1 97.56 273 VAL A N 1
ATOM 2132 C CA . VAL A 1 273 ? 7.395 37.906 14.438 1 97.56 273 VAL A CA 1
ATOM 2133 C C . VAL A 1 273 ? 8.414 38.25 15.531 1 97.56 273 VAL A C 1
ATOM 2135 O O . VAL A 1 273 ? 9.391 37.5 15.719 1 97.56 273 VAL A O 1
ATOM 2138 N N . GLU A 1 274 ? 8.195 39.312 16.125 1 98.12 274 GLU A N 1
ATOM 2139 C CA . GLU A 1 274 ? 8.961 39.656 17.312 1 98.12 274 GLU A CA 1
ATOM 2140 C C . GLU A 1 274 ? 8.266 39.188 18.578 1 98.12 274 GLU A C 1
ATOM 2142 O O . GLU A 1 274 ? 7.215 39.719 18.969 1 98.12 274 GLU A O 1
ATOM 2147 N N . ILE A 1 275 ? 8.891 38.281 19.234 1 98.75 275 ILE A N 1
ATOM 2148 C CA . ILE A 1 275 ? 8.273 37.688 20.422 1 98.75 275 ILE A CA 1
ATOM 2149 C C . ILE A 1 275 ? 8.492 38.594 21.609 1 98.75 275 ILE A C 1
ATOM 2151 O O . ILE A 1 275 ? 9.625 39 21.906 1 98.75 275 ILE A O 1
ATOM 2155 N N . LYS A 1 276 ? 7.383 38.844 22.281 1 98.31 276 LYS A N 1
ATOM 2156 C CA . LYS A 1 276 ? 7.414 39.75 23.422 1 98.31 276 LYS A CA 1
ATOM 2157 C C . LYS A 1 276 ? 7.238 39 24.734 1 98.31 276 LYS A C 1
ATOM 2159 O O . LYS A 1 276 ? 7.742 39.438 25.781 1 98.31 276 LYS A O 1
ATOM 2164 N N . THR A 1 277 ? 6.551 38 24.672 1 98.75 277 THR A N 1
ATOM 2165 C CA . THR A 1 277 ? 6.238 37.25 25.875 1 98.75 277 THR A CA 1
ATOM 2166 C C . THR A 1 277 ? 6.246 35.75 25.594 1 98.75 277 THR A C 1
ATOM 2168 O O . THR A 1 277 ? 5.793 35.312 24.531 1 98.75 277 THR A O 1
ATOM 2171 N N . VAL A 1 278 ? 6.809 34.969 26.484 1 98.81 278 VAL A N 1
ATOM 2172 C CA . VAL A 1 278 ? 6.711 33.531 26.469 1 98.81 278 VAL A CA 1
ATOM 2173 C C . VAL A 1 278 ? 5.98 33.031 27.719 1 98.81 278 VAL A C 1
ATOM 2175 O O . VAL A 1 278 ? 6.402 33.312 28.844 1 98.81 278 VAL A O 1
ATOM 2178 N N . MET A 1 279 ? 4.848 32.438 27.531 1 98.75 279 MET A N 1
ATOM 2179 C CA . MET A 1 279 ? 4.168 31.719 28.609 1 98.75 279 MET A CA 1
ATOM 2180 C C . MET A 1 279 ? 4.383 30.203 28.5 1 98.75 279 MET A C 1
ATOM 2182 O O . MET A 1 279 ? 4.398 29.656 27.391 1 98.75 279 MET A O 1
ATOM 2186 N N . HIS A 1 280 ? 4.625 29.531 29.641 1 98.62 280 HIS A N 1
ATOM 2187 C CA . HIS A 1 280 ? 4.707 28.078 29.578 1 98.62 280 HIS A CA 1
ATOM 2188 C C . HIS A 1 280 ? 4.383 27.453 30.922 1 98.62 280 HIS A C 1
ATOM 2190 O O . HIS A 1 280 ? 4.473 28.109 31.969 1 98.62 280 HIS A O 1
ATOM 2196 N N . ARG A 1 281 ? 3.994 26.203 30.844 1 98.12 281 ARG A N 1
ATOM 2197 C CA . ARG A 1 281 ? 3.738 25.406 32.031 1 98.12 281 ARG A CA 1
ATOM 2198 C C . ARG A 1 281 ? 5.039 25.094 32.781 1 98.12 281 ARG A C 1
ATOM 2200 O O . ARG A 1 281 ? 6.125 25.234 32.219 1 98.12 281 ARG A O 1
ATOM 2207 N N . ASN A 1 282 ? 4.77 24.703 34.062 1 97.62 282 ASN A N 1
ATOM 2208 C CA . ASN A 1 282 ? 5.883 24.031 34.719 1 97.62 282 ASN A CA 1
ATOM 2209 C C . ASN A 1 282 ? 6.262 22.734 34.031 1 97.62 282 ASN A C 1
ATOM 2211 O O . ASN A 1 282 ? 5.387 21.953 33.656 1 97.62 282 ASN A O 1
ATOM 2215 N N . ASP A 1 283 ? 7.504 22.547 33.781 1 96.94 283 ASP A N 1
ATOM 2216 C CA . ASP A 1 283 ? 8.023 21.344 33.125 1 96.94 283 ASP A CA 1
ATOM 2217 C C . ASP A 1 283 ? 7.324 21.125 31.781 1 96.94 283 ASP A C 1
ATOM 2219 O O . ASP A 1 283 ? 6.773 20.047 31.531 1 96.94 283 ASP A O 1
ATOM 2223 N N . PRO A 1 284 ? 7.457 22.141 30.922 1 98.12 284 PRO A N 1
ATOM 2224 C CA . PRO A 1 284 ? 6.719 22.062 29.656 1 98.12 284 PRO A CA 1
ATOM 2225 C C . PRO A 1 284 ? 7.238 20.953 28.734 1 98.12 284 PRO A C 1
ATOM 2227 O O . PRO A 1 284 ? 8.375 20.516 28.875 1 98.12 284 PRO A O 1
ATOM 2230 N N . ILE A 1 285 ? 6.391 20.453 27.875 1 98.62 285 ILE A N 1
ATOM 2231 C CA . ILE A 1 285 ? 6.691 19.516 26.797 1 98.62 285 ILE A CA 1
ATOM 2232 C C . ILE A 1 285 ? 6.695 20.234 25.453 1 98.62 285 ILE A C 1
ATOM 2234 O O . ILE A 1 285 ? 5.754 20.969 25.141 1 98.62 285 ILE A O 1
ATOM 2238 N N . PHE A 1 286 ? 7.758 20.141 24.75 1 98.62 286 PHE A N 1
ATOM 2239 C CA . PHE A 1 286 ? 7.82 20.75 23.422 1 98.62 286 PHE A CA 1
ATOM 2240 C C . PHE A 1 286 ? 7.195 19.828 22.375 1 98.62 286 PHE A C 1
ATOM 2242 O O . PHE A 1 286 ? 7.66 18.703 22.188 1 98.62 286 PHE A O 1
ATOM 2249 N N . GLN A 1 287 ? 6.168 20.281 21.766 1 97.69 287 GLN A N 1
ATOM 2250 C CA . GLN A 1 287 ? 5.488 19.531 20.703 1 97.69 287 GLN A CA 1
ATOM 2251 C C . GLN A 1 287 ? 6.113 19.812 19.344 1 97.69 287 GLN A C 1
ATOM 2253 O O . GLN A 1 287 ? 6.324 20.969 18.969 1 97.69 287 GLN A O 1
ATOM 2258 N N . THR A 1 288 ? 6.461 18.719 18.641 1 96.69 288 THR A N 1
ATOM 2259 C CA . THR A 1 288 ? 6.984 18.875 17.281 1 96.69 288 THR A CA 1
ATOM 2260 C C . THR A 1 288 ? 6.195 18.031 16.297 1 96.69 288 THR A C 1
ATOM 2262 O O . THR A 1 288 ? 5.465 17.125 16.688 1 96.69 288 THR A O 1
ATOM 2265 N N . ALA A 1 289 ? 6.188 18.422 15.062 1 94.88 289 ALA A N 1
ATOM 2266 C CA . ALA A 1 289 ? 5.609 17.672 13.953 1 94.88 289 ALA A CA 1
ATOM 2267 C C . ALA A 1 289 ? 6.621 17.484 12.828 1 94.88 289 ALA A C 1
ATOM 2269 O O . ALA A 1 289 ? 7.234 18.453 12.375 1 94.88 289 ALA A O 1
ATOM 2270 N N . PHE A 1 290 ? 6.848 16.219 12.547 1 93.12 290 PHE A N 1
ATOM 2271 C CA . PHE A 1 290 ? 7.711 15.984 11.391 1 93.12 290 PHE A CA 1
ATOM 2272 C C . PHE A 1 290 ? 7.164 16.688 10.156 1 93.12 290 PHE A C 1
ATOM 2274 O O . PHE A 1 290 ? 5.961 16.641 9.891 1 93.12 290 PHE A O 1
ATOM 2281 N N . PRO A 1 291 ? 8.047 17.328 9.469 1 88.06 291 PRO A N 1
ATOM 2282 C CA . PRO A 1 291 ? 7.555 18.094 8.328 1 88.06 291 PRO A CA 1
ATOM 2283 C C . PRO A 1 291 ? 6.805 17.234 7.312 1 88.06 291 PRO A C 1
ATOM 2285 O O . PRO A 1 291 ? 7.227 16.109 7.023 1 88.06 291 PRO A O 1
ATOM 2288 N N . CYS A 1 292 ? 5.746 17.719 6.859 1 72.38 292 CYS A N 1
ATOM 2289 C CA . CYS A 1 292 ? 4.953 17.203 5.75 1 72.38 292 CYS A CA 1
ATOM 2290 C C . CYS A 1 292 ? 4.293 15.883 6.117 1 72.38 292 CYS A C 1
ATOM 2292 O O . CYS A 1 292 ? 4.082 15.031 5.254 1 72.38 292 CYS A O 1
ATOM 2294 N N . ARG A 1 293 ? 4.07 15.562 7.34 1 75.69 293 ARG A N 1
ATOM 2295 C CA . ARG A 1 293 ? 3.494 14.258 7.637 1 75.69 293 ARG A CA 1
ATOM 2296 C C . ARG A 1 293 ? 2.355 14.383 8.648 1 75.69 293 ARG A C 1
ATOM 2298 O O . ARG A 1 293 ? 1.182 14.305 8.273 1 75.69 293 ARG A O 1
ATOM 2305 N N . GLU A 1 294 ? 2.607 14.852 9.812 1 74.06 294 GLU A N 1
ATOM 2306 C CA . GLU A 1 294 ? 1.664 14.727 10.922 1 74.06 294 GLU A CA 1
ATOM 2307 C C . GLU A 1 294 ? 0.469 15.656 10.734 1 74.06 294 GLU A C 1
ATOM 2309 O O . GLU A 1 294 ? -0.682 15.227 10.828 1 74.06 294 GLU A O 1
ATOM 2314 N N . GLU A 1 295 ? 0.729 16.891 10.375 1 79.12 295 GLU A N 1
ATOM 2315 C CA . GLU A 1 295 ? -0.359 17.859 10.242 1 79.12 295 GLU A CA 1
ATOM 2316 C C . GLU A 1 295 ? -1.144 17.625 8.953 1 79.12 295 GLU A C 1
ATOM 2318 O O . GLU A 1 295 ? -2.283 18.078 8.828 1 79.12 295 GLU A O 1
ATOM 2323 N N . HIS A 1 296 ? -0.58 16.812 8.117 1 87.19 296 HIS A N 1
ATOM 2324 C CA . HIS A 1 296 ? -1.212 16.625 6.82 1 87.19 296 HIS A CA 1
ATOM 2325 C C . HIS A 1 296 ? -2.396 15.664 6.926 1 87.19 296 HIS A C 1
ATOM 2327 O O . HIS A 1 296 ? -3.398 15.828 6.227 1 87.19 296 HIS A O 1
ATOM 2333 N N . LEU A 1 297 ? -2.301 14.797 7.836 1 93.06 297 LEU A N 1
ATOM 2334 C CA . LEU A 1 297 ? -3.426 13.883 8 1 93.06 297 LEU A CA 1
ATOM 2335 C C . LEU A 1 297 ? -4.676 14.641 8.445 1 93.06 297 LEU A C 1
ATOM 2337 O O . LEU A 1 297 ? -5.762 14.422 7.898 1 93.06 297 LEU A O 1
ATOM 2341 N N . SER A 1 298 ? -4.5 15.547 9.422 1 93.81 298 SER A N 1
ATOM 2342 C CA . SER A 1 298 ? -5.652 16.312 9.875 1 93.81 298 SER A CA 1
ATOM 2343 C C . SER A 1 298 ? -6.23 17.156 8.75 1 93.81 298 SER A C 1
ATOM 2345 O O . SER A 1 298 ? -7.453 17.281 8.625 1 93.81 298 SER A O 1
ATOM 2347 N N . ASN A 1 299 ? -5.328 17.75 8 1 92.81 299 ASN A N 1
ATOM 2348 C CA . ASN A 1 299 ? -5.77 18.516 6.832 1 92.81 299 ASN A CA 1
ATOM 2349 C C . ASN A 1 299 ? -6.547 17.625 5.859 1 92.81 299 ASN A C 1
ATOM 2351 O O . ASN A 1 299 ? -7.598 18.031 5.355 1 92.81 299 ASN A O 1
ATOM 2355 N N . GLY A 1 300 ? -6.062 16.469 5.668 1 94.56 300 GLY A N 1
ATOM 2356 C CA . GLY A 1 300 ? -6.715 15.508 4.789 1 94.56 300 GLY A CA 1
ATOM 2357 C C . GLY A 1 300 ? -8.102 15.117 5.258 1 94.56 300 GLY A C 1
ATOM 2358 O O . GLY A 1 300 ? -9.023 14.969 4.449 1 94.56 300 GLY A O 1
ATOM 2359 N N . LEU A 1 301 ? -8.242 15 6.539 1 94.56 301 LEU A N 1
ATOM 2360 C CA . LEU A 1 301 ? -9.531 14.617 7.105 1 94.56 301 LEU A CA 1
ATOM 2361 C C . LEU A 1 301 ? -10.586 15.688 6.824 1 94.56 301 LEU A C 1
ATOM 2363 O O . LEU A 1 301 ? -11.727 15.367 6.504 1 94.56 301 LEU A O 1
ATOM 2367 N N . ILE A 1 302 ? -10.234 16.891 6.898 1 94.31 302 ILE A N 1
ATOM 2368 C CA . ILE A 1 302 ? -11.164 17.969 6.602 1 94.31 302 ILE A CA 1
ATOM 2369 C C . ILE A 1 302 ? -11.445 18.016 5.102 1 94.31 302 ILE A C 1
ATOM 2371 O O . ILE A 1 302 ? -12.586 18.25 4.68 1 94.31 302 ILE A O 1
ATOM 2375 N N . ARG A 1 303 ? -10.445 17.75 4.301 1 95 303 ARG A N 1
ATOM 2376 C CA . ARG A 1 303 ? -10.617 17.734 2.854 1 95 303 ARG A CA 1
ATOM 2377 C C . ARG A 1 303 ? -11.555 16.609 2.426 1 95 303 ARG A C 1
ATOM 2379 O O . ARG A 1 303 ? -12.25 16.719 1.415 1 95 303 ARG A O 1
ATOM 2386 N N . GLU A 1 304 ? -11.578 15.586 3.16 1 97 304 GLU A N 1
ATOM 2387 C CA . GLU A 1 304 ? -12.5 14.484 2.877 1 97 304 GLU A CA 1
ATOM 2388 C C . GLU A 1 304 ? -13.953 14.945 2.984 1 97 304 GLU A C 1
ATOM 2390 O O . GLU A 1 304 ? -14.812 14.461 2.25 1 97 304 GLU A O 1
ATOM 2395 N N . ILE A 1 305 ? -14.188 15.891 3.867 1 94.69 305 ILE A N 1
ATOM 2396 C CA . ILE A 1 305 ? -15.531 16.438 4.004 1 94.69 305 ILE A CA 1
ATOM 2397 C C . ILE A 1 305 ? -15.93 17.156 2.723 1 94.69 305 ILE A C 1
ATOM 2399 O O . ILE A 1 305 ? -17.031 16.953 2.197 1 94.69 305 ILE A O 1
ATOM 2403 N N . GLU A 1 306 ? -15.016 17.984 2.279 1 93.38 306 GLU A N 1
ATOM 2404 C CA . GLU A 1 306 ? -15.273 18.734 1.049 1 93.38 306 GLU A CA 1
ATOM 2405 C C . GLU A 1 306 ? -15.469 17.781 -0.135 1 93.38 306 GLU A C 1
ATOM 2407 O O . GLU A 1 306 ? -16.375 17.969 -0.942 1 93.38 306 GLU A O 1
ATOM 2412 N N . LEU A 1 307 ? -14.648 16.797 -0.217 1 97.56 307 LEU A N 1
ATOM 2413 C CA . LEU A 1 307 ? -14.719 15.805 -1.28 1 97.56 307 LEU A CA 1
ATOM 2414 C C . LEU A 1 307 ? -16.047 15.055 -1.23 1 97.56 307 LEU A C 1
ATOM 2416 O O . LEU A 1 307 ? -16.734 14.938 -2.246 1 97.56 307 LEU A O 1
ATOM 2420 N N . TYR A 1 308 ? -16.406 14.578 -0.058 1 97.81 308 TYR A N 1
ATOM 2421 C CA . TYR A 1 308 ? -17.656 13.836 0.129 1 97.81 308 TYR A CA 1
ATOM 2422 C C . TYR A 1 308 ? -18.859 14.68 -0.273 1 97.81 308 TYR A C 1
ATOM 2424 O O . TYR A 1 308 ? -19.734 14.211 -0.995 1 97.81 308 TYR A O 1
ATOM 2432 N N . THR A 1 309 ? -18.828 15.898 0.162 1 94.88 309 THR A N 1
ATOM 2433 C CA . THR A 1 309 ? -19.953 16.797 -0.108 1 94.88 309 THR A CA 1
ATOM 2434 C C . THR A 1 309 ? -20.078 17.062 -1.605 1 94.88 309 THR A C 1
ATOM 2436 O O . THR A 1 309 ? -21.188 17.047 -2.15 1 94.88 309 THR A O 1
ATOM 2439 N N . ALA A 1 310 ? -19.031 17.281 -2.242 1 96.5 310 ALA A N 1
ATOM 2440 C CA . ALA A 1 310 ? -19.031 17.562 -3.676 1 96.5 310 ALA A CA 1
ATOM 2441 C C . ALA A 1 310 ? -19.578 16.359 -4.461 1 96.5 310 ALA A C 1
ATOM 2443 O O . ALA A 1 310 ? -20.359 16.547 -5.402 1 96.5 310 ALA A O 1
ATOM 2444 N N . VAL A 1 311 ? -19.25 15.141 -4.074 1 98.19 311 VAL A N 1
ATOM 2445 C CA . VAL A 1 311 ? -19.594 13.938 -4.84 1 98.19 311 VAL A CA 1
ATOM 2446 C C . VAL A 1 311 ? -21 13.484 -4.484 1 98.19 311 VAL A C 1
ATOM 2448 O O . VAL A 1 311 ? -21.75 13.031 -5.355 1 98.19 311 VAL A O 1
ATOM 2451 N N . LYS A 1 312 ? -21.375 13.617 -3.207 1 96.69 312 LYS A N 1
ATOM 2452 C CA . LYS A 1 312 ? -22.672 13.125 -2.736 1 96.69 312 LYS A CA 1
ATOM 2453 C C . LYS A 1 312 ? -23.812 13.812 -3.473 1 96.69 312 LYS A C 1
ATOM 2455 O O . LYS A 1 312 ? -24.891 13.234 -3.635 1 96.69 312 LYS A O 1
ATOM 2460 N N . ASN A 1 313 ? -23.578 14.969 -3.965 1 93.81 313 ASN A N 1
ATOM 2461 C CA . ASN A 1 313 ? -24.594 15.734 -4.684 1 93.81 313 ASN A CA 1
ATOM 2462 C C . ASN A 1 313 ? -24.828 15.172 -6.082 1 93.81 313 ASN A C 1
ATOM 2464 O O . ASN A 1 313 ? -25.812 15.516 -6.73 1 93.81 313 ASN A O 1
ATOM 2468 N N . LEU A 1 314 ? -24 14.328 -6.5 1 97.06 314 LEU A N 1
ATOM 2469 C CA . LEU A 1 314 ? -24.047 13.844 -7.879 1 97.06 314 LEU A CA 1
ATOM 2470 C C . LEU A 1 314 ? -24.422 12.367 -7.922 1 97.06 314 LEU A C 1
ATOM 2472 O O . LEU A 1 314 ? -25.172 11.93 -8.797 1 97.06 314 LEU A O 1
ATOM 2476 N N . VAL A 1 315 ? -23.844 11.594 -7.012 1 98.31 315 VAL A N 1
ATOM 2477 C CA . VAL A 1 315 ? -24 10.148 -7.055 1 98.31 315 VAL A CA 1
ATOM 2478 C C . VAL A 1 315 ? -24.156 9.602 -5.637 1 98.31 315 VAL A C 1
ATOM 2480 O O . VAL A 1 315 ? -24.016 10.344 -4.66 1 98.31 315 VAL A O 1
ATOM 2483 N N . ASP A 1 316 ? -24.438 8.297 -5.543 1 98.25 316 ASP A N 1
ATOM 2484 C CA . ASP A 1 316 ? -24.547 7.609 -4.258 1 98.25 316 ASP A CA 1
ATOM 2485 C C . ASP A 1 316 ? -23.172 7.242 -3.721 1 98.25 316 ASP A C 1
ATOM 2487 O O . ASP A 1 316 ? -22.688 6.121 -3.93 1 98.25 316 ASP A O 1
ATOM 2491 N N . VAL A 1 317 ? -22.578 8.172 -2.98 1 98 317 VAL A N 1
ATOM 2492 C CA . VAL A 1 317 ? -21.203 7.996 -2.49 1 98 317 VAL A CA 1
ATOM 2493 C C . VAL A 1 317 ? -21.234 7.184 -1.197 1 98 317 VAL A C 1
ATOM 2495 O O . VAL A 1 317 ? -22.078 7.406 -0.329 1 98 317 VAL A O 1
ATOM 2498 N N . LYS A 1 318 ? -20.328 6.215 -1.096 1 97.69 318 LYS A N 1
ATOM 2499 C CA . LYS A 1 318 ? -20.188 5.379 0.095 1 97.69 318 LYS A CA 1
ATOM 2500 C C . LYS A 1 318 ? -19.109 5.941 1.031 1 97.69 318 LYS A C 1
ATOM 2502 O O . LYS A 1 318 ? -19.312 5.996 2.246 1 97.69 318 LYS A O 1
ATOM 2507 N N . ASP A 1 319 ? -18.031 6.285 0.505 1 98.12 319 ASP A N 1
ATOM 2508 C CA . ASP A 1 319 ? -16.906 6.773 1.303 1 98.12 319 ASP A CA 1
ATOM 2509 C C . ASP A 1 319 ? -15.875 7.477 0.426 1 98.12 319 ASP A C 1
ATOM 2511 O O . ASP A 1 319 ? -15.961 7.422 -0.803 1 98.12 319 ASP A O 1
ATOM 2515 N N . VAL A 1 320 ? -15.008 8.219 1.045 1 98.56 320 VAL A N 1
ATOM 2516 C CA . VAL A 1 320 ? -13.953 8.945 0.334 1 98.56 320 VAL A CA 1
ATOM 2517 C C . VAL A 1 320 ? -12.648 8.859 1.123 1 98.56 320 VAL A C 1
ATOM 2519 O O . VAL A 1 320 ? -12.664 8.625 2.334 1 98.56 320 VAL A O 1
ATOM 2522 N N . ASN A 1 321 ? -11.516 9 0.424 1 98.19 321 ASN A N 1
ATOM 2523 C CA . ASN A 1 321 ? -10.18 8.984 1.009 1 98.19 321 ASN A CA 1
ATOM 2524 C C . ASN A 1 321 ? -9.242 9.961 0.301 1 98.19 321 ASN A C 1
ATOM 2526 O O . ASN A 1 321 ? -8.977 9.812 -0.893 1 98.19 321 ASN A O 1
ATOM 2530 N N . VAL A 1 322 ? -8.852 10.977 0.971 1 97.69 322 VAL A N 1
ATOM 2531 C CA . VAL A 1 322 ? -7.742 11.812 0.516 1 97.69 322 VAL A CA 1
ATOM 2532 C C . VAL A 1 322 ? -6.43 11.281 1.079 1 97.69 322 VAL A C 1
ATOM 2534 O O . VAL A 1 322 ? -6.148 11.43 2.27 1 97.69 322 VAL A O 1
ATOM 2537 N N . THR A 1 323 ? -5.578 10.758 0.227 1 96.5 323 THR A N 1
ATOM 2538 C CA . THR A 1 323 ? -4.566 9.797 0.649 1 96.5 323 THR A CA 1
ATOM 2539 C C . THR A 1 323 ? -3.354 10.508 1.237 1 96.5 323 THR A C 1
ATOM 2541 O O . THR A 1 323 ? -2.986 11.594 0.784 1 96.5 323 THR A O 1
ATOM 2544 N N . VAL A 1 324 ? -2.686 9.891 2.203 1 93.81 324 VAL A N 1
ATOM 2545 C CA . VAL A 1 324 ? -1.466 10.391 2.824 1 93.81 324 VAL A CA 1
ATOM 2546 C C . VAL A 1 324 ? -0.332 10.406 1.803 1 93.81 324 VAL A C 1
ATOM 2548 O O . VAL A 1 324 ? 0.416 11.383 1.71 1 93.81 324 VAL A O 1
ATOM 2551 N N . SER A 1 325 ? -0.251 9.359 0.969 1 93.94 325 SER A N 1
ATOM 2552 C CA . SER A 1 325 ? 0.818 9.25 -0.018 1 93.94 325 SER A CA 1
ATOM 2553 C C . SER A 1 325 ? 0.711 10.344 -1.071 1 93.94 325 SER A C 1
ATOM 2555 O O . SER A 1 325 ? 1.711 10.727 -1.686 1 93.94 325 SER A O 1
ATOM 2557 N N . GLY A 1 326 ? -0.486 10.836 -1.286 1 94.62 326 GLY A N 1
ATOM 2558 C CA . GLY A 1 326 ? -0.705 11.953 -2.188 1 94.62 326 GLY A CA 1
ATOM 2559 C C . GLY A 1 326 ? -0.595 13.305 -1.501 1 94.62 326 GLY A C 1
ATOM 2560 O O . GLY A 1 326 ? -1.015 14.32 -2.053 1 94.62 326 GLY A O 1
ATOM 2561 N N . GLY A 1 327 ? -0.111 13.281 -0.26 1 92.94 327 GLY A N 1
ATOM 2562 C CA . GLY A 1 327 ? 0.105 14.523 0.47 1 92.94 327 GLY A CA 1
ATOM 2563 C C . GLY A 1 327 ? -1.152 15.047 1.135 1 92.94 327 GLY A C 1
ATOM 2564 O O . GLY A 1 327 ? -1.227 16.234 1.487 1 92.94 327 GLY A O 1
ATOM 2565 N N . CYS A 1 328 ? -2.168 14.188 1.117 1 93.94 328 CYS A N 1
ATOM 2566 C CA . CYS A 1 328 ? -3.467 14.594 1.642 1 93.94 328 CYS A CA 1
ATOM 2567 C C . CYS A 1 328 ? -4.012 15.797 0.882 1 93.94 328 CYS A C 1
ATOM 2569 O O . CYS A 1 328 ? -4.609 16.688 1.479 1 93.94 328 CYS A O 1
ATOM 2571 N N . ARG A 1 329 ? -3.715 15.828 -0.419 1 93.12 329 ARG A N 1
ATOM 2572 C CA . ARG A 1 329 ? -4.121 16.953 -1.252 1 93.12 329 ARG A CA 1
ATOM 2573 C C . ARG A 1 329 ? -4.293 16.531 -2.705 1 93.12 329 ARG A C 1
ATOM 2575 O O . ARG A 1 329 ? -5.312 16.828 -3.33 1 93.12 329 ARG A O 1
ATOM 2582 N N . PHE A 1 330 ? -3.395 15.75 -3.195 1 95.88 330 PHE A N 1
ATOM 2583 C CA . PHE A 1 330 ? -3.266 15.586 -4.637 1 95.88 330 PHE A CA 1
ATOM 2584 C C . PHE A 1 330 ? -4.07 14.383 -5.117 1 95.88 330 PHE A C 1
ATOM 2586 O O . PHE A 1 330 ? -4.539 14.352 -6.258 1 95.88 330 PHE A O 1
ATOM 2593 N N . HIS A 1 331 ? -4.168 13.359 -4.297 1 97.81 331 HIS A N 1
ATOM 2594 C CA . HIS A 1 331 ? -4.848 12.133 -4.711 1 97.81 331 HIS A CA 1
ATOM 2595 C C . HIS A 1 331 ? -6.074 11.859 -3.848 1 97.81 331 HIS A C 1
ATOM 2597 O O . HIS A 1 331 ? -6.039 12.062 -2.631 1 97.81 331 HIS A O 1
ATOM 2603 N N . ALA A 1 332 ? -7.086 11.406 -4.504 1 98.62 332 ALA A N 1
ATOM 2604 C CA . ALA A 1 332 ? -8.32 11.016 -3.828 1 98.62 332 ALA A CA 1
ATOM 2605 C C . ALA A 1 332 ? -8.852 9.688 -4.363 1 98.62 332 ALA A C 1
ATOM 2607 O O . ALA A 1 332 ? -8.695 9.383 -5.547 1 98.62 332 ALA A O 1
ATOM 2608 N N . PHE A 1 333 ? -9.375 8.898 -3.512 1 98.88 333 PHE A N 1
ATOM 2609 C CA . PHE A 1 333 ? -10.148 7.707 -3.859 1 98.88 333 PHE A CA 1
ATOM 2610 C C . PHE A 1 333 ? -11.594 7.855 -3.416 1 98.88 333 PHE A C 1
ATOM 2612 O O . PHE A 1 333 ? -11.867 8.336 -2.314 1 98.88 333 PHE A O 1
ATOM 2619 N N . VAL A 1 334 ? -12.539 7.488 -4.273 1 98.88 334 VAL A N 1
ATOM 2620 C CA . VAL A 1 334 ? -13.969 7.609 -3.992 1 98.88 334 VAL A CA 1
ATOM 2621 C C . VAL A 1 334 ? -14.656 6.266 -4.215 1 98.88 334 VAL A C 1
ATOM 2623 O O . VAL A 1 334 ? -14.453 5.625 -5.25 1 98.88 334 VAL A O 1
ATOM 2626 N N . SER A 1 335 ? -15.344 5.805 -3.244 1 98.81 335 SER A N 1
ATOM 2627 C CA . SER A 1 335 ? -16.172 4.613 -3.348 1 98.81 335 SER A CA 1
ATOM 2628 C C . SER A 1 335 ? -17.641 4.98 -3.521 1 98.81 335 SER A C 1
ATOM 2630 O O . SER A 1 335 ? -18.188 5.777 -2.75 1 98.81 335 SER A O 1
ATOM 2632 N N . ILE A 1 336 ? -18.312 4.43 -4.543 1 98.75 336 ILE A N 1
ATOM 2633 C CA . ILE A 1 336 ? -19.719 4.762 -4.793 1 98.75 336 ILE A CA 1
ATOM 2634 C C . ILE A 1 336 ? -20.531 3.482 -4.902 1 98.75 336 ILE A C 1
ATOM 2636 O O . ILE A 1 336 ? -19.984 2.402 -5.137 1 98.75 336 ILE A O 1
ATOM 2640 N N . HIS A 1 337 ? -21.797 3.598 -4.578 1 98 337 HIS A N 1
ATOM 2641 C CA . HIS A 1 337 ? -22.797 2.627 -5.023 1 98 337 HIS A CA 1
ATOM 2642 C C . HIS A 1 337 ? -23.328 2.979 -6.41 1 98 337 HIS A C 1
ATOM 2644 O O . HIS A 1 337 ? -24.25 3.777 -6.543 1 98 337 HIS A O 1
ATOM 2650 N N . LYS A 1 338 ? -22.734 2.398 -7.402 1 96.88 338 LYS A N 1
ATOM 2651 C CA . LYS A 1 338 ? -23.094 2.736 -8.781 1 96.88 338 LYS A CA 1
ATOM 2652 C C . LYS A 1 338 ? -24.516 2.318 -9.102 1 96.88 338 LYS A C 1
ATOM 2654 O O . LYS A 1 338 ? -24.875 1.146 -8.969 1 96.88 338 LYS A O 1
ATOM 2659 N N . ARG A 1 339 ? -25.344 3.289 -9.484 1 96.12 339 ARG A N 1
ATOM 2660 C CA . ARG A 1 339 ? -26.734 3.062 -9.82 1 96.12 339 ARG A CA 1
ATOM 2661 C C . ARG A 1 339 ? -26.953 3.111 -11.328 1 96.12 339 ARG A C 1
ATOM 2663 O O . ARG A 1 339 ? -27.859 2.451 -11.852 1 96.12 339 ARG A O 1
ATOM 2670 N N . GLN A 1 340 ? -26.188 3.908 -11.984 1 95.38 340 GLN A N 1
ATOM 2671 C CA . GLN A 1 340 ? -26.25 4.043 -13.438 1 95.38 340 GLN A CA 1
ATOM 2672 C C . GLN A 1 340 ? -24.844 4.145 -14.031 1 95.38 340 GLN A C 1
ATOM 2674 O O . GLN A 1 340 ? -23.891 4.52 -13.344 1 95.38 340 GLN A O 1
ATOM 2679 N N . GLU A 1 341 ? -24.641 3.766 -15.336 1 94.5 341 GLU A N 1
ATOM 2680 C CA . GLU A 1 341 ? -23.328 3.676 -15.992 1 94.5 341 GLU A CA 1
ATOM 2681 C C . GLU A 1 341 ? -22.609 5.02 -15.969 1 94.5 341 GLU A C 1
ATOM 2683 O O . GLU A 1 341 ? -21.375 5.07 -15.914 1 94.5 341 GLU A O 1
ATOM 2688 N N . GLY A 1 342 ? -23.25 6.109 -15.898 1 95.94 342 GLY A N 1
ATOM 2689 C CA . GLY A 1 342 ? -22.641 7.43 -15.93 1 95.94 342 GLY A CA 1
ATOM 2690 C C . GLY A 1 342 ? -22.172 7.906 -14.57 1 95.94 342 GLY A C 1
ATOM 2691 O O . GLY A 1 342 ? -21.516 8.945 -14.461 1 95.94 342 GLY A O 1
ATOM 2692 N N . ASP A 1 343 ? -22.359 7.105 -13.492 1 98 343 ASP A N 1
ATOM 2693 C CA . ASP A 1 343 ? -22.078 7.531 -12.125 1 98 343 ASP A CA 1
ATOM 2694 C C . ASP A 1 343 ? -20.578 7.715 -11.914 1 98 343 ASP A C 1
ATOM 2696 O O . ASP A 1 343 ? -20.141 8.672 -11.266 1 98 343 ASP A O 1
ATOM 2700 N N . GLY A 1 344 ? -19.781 6.785 -12.453 1 98.31 344 GLY A N 1
ATOM 2701 C CA . GLY A 1 344 ? -18.344 6.855 -12.273 1 98.31 344 GLY A CA 1
ATOM 2702 C C . GLY A 1 344 ? -17.75 8.156 -12.766 1 98.31 344 GLY A C 1
ATOM 2703 O O . GLY A 1 344 ? -17.047 8.844 -12.023 1 98.31 344 GLY A O 1
ATOM 2704 N N . LYS A 1 345 ? -18.078 8.578 -13.977 1 98 345 LYS A N 1
ATOM 2705 C CA . LYS A 1 345 ? -17.547 9.805 -14.562 1 98 345 LYS A CA 1
ATOM 2706 C C . LYS A 1 345 ? -18.094 11.039 -13.859 1 98 345 LYS A C 1
ATOM 2708 O O . LYS A 1 345 ? -17.391 12.039 -13.711 1 98 345 LYS A O 1
ATOM 2713 N N . SER A 1 346 ? -19.375 10.938 -13.453 1 98.5 346 SER A N 1
ATOM 2714 C CA . SER A 1 346 ? -19.953 12.047 -12.703 1 98.5 346 SER A CA 1
ATOM 2715 C C . SER A 1 346 ? -19.219 12.25 -11.375 1 98.5 346 SER A C 1
ATOM 2717 O O . SER A 1 346 ? -18.969 13.391 -10.977 1 98.5 346 SER A O 1
ATOM 2719 N N . ALA A 1 347 ? -18.922 11.141 -10.719 1 98.75 347 ALA A N 1
ATOM 2720 C CA . ALA A 1 347 ? -18.172 11.219 -9.469 1 98.75 347 ALA A CA 1
ATOM 2721 C C . ALA A 1 347 ? -16.781 11.836 -9.695 1 98.75 347 ALA A C 1
ATOM 2723 O O . ALA A 1 347 ? -16.297 12.594 -8.859 1 98.75 347 ALA A O 1
ATOM 2724 N N . ILE A 1 348 ? -16.156 11.508 -10.828 1 98.75 348 ILE A N 1
ATOM 2725 C CA . ILE A 1 348 ? -14.852 12.07 -11.172 1 98.75 348 ILE A CA 1
ATOM 2726 C C . ILE A 1 348 ? -14.953 13.594 -11.266 1 98.75 348 ILE A C 1
ATOM 2728 O O . ILE A 1 348 ? -14.141 14.312 -10.688 1 98.75 348 ILE A O 1
ATOM 2732 N N . LEU A 1 349 ? -15.953 14.047 -11.93 1 98.19 349 LEU A N 1
ATOM 2733 C CA . LEU A 1 349 ? -16.141 15.484 -12.102 1 98.19 349 LEU A CA 1
ATOM 2734 C C . LEU A 1 349 ? -16.344 16.172 -10.758 1 98.19 349 LEU A C 1
ATOM 2736 O O . LEU A 1 349 ? -15.727 17.203 -10.484 1 98.19 349 LEU A O 1
ATOM 2740 N N . GLY A 1 350 ? -17.188 15.594 -9.93 1 97.94 350 GLY A N 1
ATOM 2741 C CA . GLY A 1 350 ? -17.391 16.156 -8.602 1 97.94 350 GLY A CA 1
ATOM 2742 C C . GLY A 1 350 ? -16.141 16.172 -7.758 1 97.94 350 GLY A C 1
ATOM 2743 O O . GLY A 1 350 ? -15.859 17.156 -7.078 1 97.94 350 GLY A O 1
ATOM 2744 N N . ALA A 1 351 ? -15.391 15.086 -7.816 1 98.56 351 ALA A N 1
ATOM 2745 C CA . ALA A 1 351 ? -14.172 14.961 -7.016 1 98.56 351 ALA A CA 1
ATOM 2746 C C . ALA A 1 351 ? -13.125 15.984 -7.449 1 98.56 351 ALA A C 1
ATOM 2748 O O . ALA A 1 351 ? -12.555 16.688 -6.609 1 98.56 351 ALA A O 1
ATOM 2749 N N . LEU A 1 352 ? -12.898 16.109 -8.766 1 98 352 LEU A N 1
ATOM 2750 C CA . LEU A 1 352 ? -11.891 17.031 -9.273 1 98 352 LEU A CA 1
ATOM 2751 C C . LEU A 1 352 ? -12.305 18.469 -9.023 1 98 352 LEU A C 1
ATOM 2753 O O . LEU A 1 352 ? -11.445 19.359 -8.906 1 98 352 LEU A O 1
ATOM 2757 N N . ALA A 1 353 ? -13.594 18.688 -8.859 1 95.94 353 ALA A N 1
ATOM 2758 C CA . ALA A 1 353 ? -14.102 20.031 -8.641 1 95.94 353 ALA A CA 1
ATOM 2759 C C . ALA A 1 353 ? -14.117 20.375 -7.152 1 95.94 353 ALA A C 1
ATOM 2761 O O . ALA A 1 353 ? -14.312 21.531 -6.781 1 95.94 353 ALA A O 1
ATOM 2762 N N . SER A 1 354 ? -13.906 19.422 -6.285 1 95.25 354 SER A N 1
ATOM 2763 C CA . SER A 1 354 ? -14.047 19.625 -4.848 1 95.25 354 SER A CA 1
ATOM 2764 C C . SER A 1 354 ? -13 20.609 -4.324 1 95.25 354 SER A C 1
ATOM 2766 O O . SER A 1 354 ? -13.234 21.312 -3.34 1 95.25 354 SER A O 1
ATOM 2768 N N . SER A 1 355 ? -11.859 20.531 -4.922 1 93.06 355 SER A N 1
ATOM 2769 C CA . SER A 1 355 ? -10.734 21.375 -4.559 1 93.06 355 SER A CA 1
ATOM 2770 C C . SER A 1 355 ? -9.742 21.5 -5.711 1 93.06 355 SER A C 1
ATOM 2772 O O . SER A 1 355 ? -9.508 20.547 -6.445 1 93.06 355 SER A O 1
ATOM 2774 N N . LYS A 1 356 ? -9.133 22.719 -5.809 1 91.5 356 LYS A N 1
ATOM 2775 C CA . LYS A 1 356 ? -8.125 22.875 -6.848 1 91.5 356 LYS A CA 1
ATOM 2776 C C . LYS A 1 356 ? -6.914 21.984 -6.59 1 91.5 356 LYS A C 1
ATOM 2778 O O . LYS A 1 356 ? -6.117 21.734 -7.496 1 91.5 356 LYS A O 1
ATOM 2783 N N . ASP A 1 357 ? -6.785 21.5 -5.391 1 93.06 357 ASP A N 1
ATOM 2784 C CA . ASP A 1 357 ? -5.609 20.719 -5.008 1 93.06 357 ASP A CA 1
ATOM 2785 C C . ASP A 1 357 ? -5.715 19.281 -5.5 1 93.06 357 ASP A C 1
ATOM 2787 O O . ASP A 1 357 ? -4.699 18.625 -5.723 1 93.06 357 ASP A O 1
ATOM 2791 N N . VAL A 1 358 ? -6.953 18.812 -5.676 1 96.56 358 VAL A N 1
ATOM 2792 C CA . VAL A 1 358 ? -7.109 17.422 -6.121 1 96.56 358 VAL A CA 1
ATOM 2793 C C . VAL A 1 358 ? -6.637 17.297 -7.566 1 96.56 358 VAL A C 1
ATOM 2795 O O . VAL A 1 358 ? -7.227 17.891 -8.477 1 96.56 358 VAL A O 1
ATOM 2798 N N . LYS A 1 359 ? -5.609 16.578 -7.738 1 96.75 359 LYS A N 1
ATOM 2799 C CA . LYS A 1 359 ? -4.957 16.391 -9.031 1 96.75 359 LYS A CA 1
ATOM 2800 C C . LYS A 1 359 ? -5.41 15.102 -9.703 1 96.75 359 LYS A C 1
ATOM 2802 O O . LYS A 1 359 ? -5.617 15.062 -10.922 1 96.75 359 LYS A O 1
ATOM 2807 N N . HIS A 1 360 ? -5.52 14.039 -8.984 1 98.38 360 HIS A N 1
ATOM 2808 C CA . HIS A 1 360 ? -5.93 12.734 -9.477 1 98.38 360 HIS A CA 1
ATOM 2809 C C . HIS A 1 360 ? -7.016 12.133 -8.594 1 98.38 360 HIS A C 1
ATOM 2811 O O . HIS A 1 360 ? -6.973 12.258 -7.371 1 98.38 360 HIS A O 1
ATOM 2817 N N . VAL A 1 361 ? -8 11.445 -9.195 1 98.81 361 VAL A N 1
ATOM 2818 C CA . VAL A 1 361 ? -9.031 10.742 -8.438 1 98.81 361 VAL A CA 1
ATOM 2819 C C . VAL A 1 361 ? -9.297 9.383 -9.07 1 98.81 361 VAL A C 1
ATOM 2821 O O . VAL A 1 361 ? -9.289 9.25 -10.297 1 98.81 361 VAL A O 1
ATOM 2824 N N . VAL A 1 362 ? -9.438 8.359 -8.305 1 98.88 362 VAL A N 1
ATOM 2825 C CA . VAL A 1 362 ? -9.898 7.039 -8.711 1 98.88 362 VAL A CA 1
ATOM 2826 C C . VAL A 1 362 ? -11.266 6.754 -8.086 1 98.88 362 VAL A C 1
ATOM 2828 O O . VAL A 1 362 ? -11.445 6.902 -6.879 1 98.88 362 VAL A O 1
ATOM 2831 N N . VAL A 1 363 ? -12.266 6.438 -8.898 1 98.94 363 VAL A N 1
ATOM 2832 C CA . VAL A 1 363 ? -13.609 6.09 -8.438 1 98.94 363 VAL A CA 1
ATOM 2833 C C . VAL A 1 363 ? -13.812 4.582 -8.547 1 98.94 363 VAL A C 1
ATOM 2835 O O . VAL A 1 363 ? -13.539 3.986 -9.594 1 98.94 363 VAL A O 1
ATOM 2838 N N . VAL A 1 364 ? -14.273 3.963 -7.461 1 98.81 364 VAL A N 1
ATOM 2839 C CA . VAL A 1 364 ? -14.453 2.516 -7.422 1 98.81 364 VAL A CA 1
ATOM 2840 C C . VAL A 1 364 ? -15.836 2.186 -6.863 1 98.81 364 VAL A C 1
ATOM 2842 O O . VAL A 1 364 ? -16.547 3.07 -6.379 1 98.81 364 VAL A O 1
ATOM 2845 N N . ASP A 1 365 ? -16.203 0.888 -6.992 1 98.25 365 ASP A N 1
ATOM 2846 C CA . ASP A 1 365 ? -17.469 0.403 -6.426 1 98.25 365 ASP A CA 1
ATOM 2847 C C . ASP A 1 365 ? -17.344 0.203 -4.918 1 98.25 365 ASP A C 1
ATOM 2849 O O . ASP A 1 365 ? -16.234 0.232 -4.367 1 98.25 365 ASP A O 1
ATOM 2853 N N . ASP A 1 366 ? -18.469 -0.037 -4.293 1 96.62 366 ASP A N 1
ATOM 2854 C CA . ASP A 1 366 ? -18.516 -0.092 -2.834 1 96.62 366 ASP A CA 1
ATOM 2855 C C . ASP A 1 366 ? -17.938 -1.407 -2.312 1 96.62 366 ASP A C 1
ATOM 2857 O O . ASP A 1 366 ? -17.797 -1.587 -1.103 1 96.62 366 ASP A O 1
ATOM 2861 N N . ASP A 1 367 ? -17.516 -2.32 -3.193 1 96 367 ASP A N 1
ATOM 2862 C CA . ASP A 1 367 ? -16.891 -3.562 -2.77 1 96 367 ASP A CA 1
ATOM 2863 C C . ASP A 1 367 ? -15.367 -3.406 -2.701 1 96 367 ASP A C 1
ATOM 2865 O O . ASP A 1 367 ? -14.656 -4.352 -2.354 1 96 367 ASP A O 1
ATOM 2869 N N . VAL A 1 368 ? -14.875 -2.283 -3.025 1 97.94 368 VAL A N 1
ATOM 2870 C CA . VAL A 1 368 ? -13.445 -2.014 -3.02 1 97.94 368 VAL A CA 1
ATOM 2871 C C . VAL A 1 368 ? -13.07 -1.222 -1.768 1 97.94 368 VAL A C 1
ATOM 2873 O O . VAL A 1 368 ? -13.742 -0.242 -1.425 1 97.94 368 VAL A O 1
ATOM 2876 N N . ASP A 1 369 ? -12.031 -1.639 -1.048 1 97.69 369 ASP A N 1
ATOM 2877 C CA . ASP A 1 369 ? -11.523 -0.9 0.103 1 97.69 369 ASP A CA 1
ATOM 2878 C C . ASP A 1 369 ? -10.602 0.24 -0.336 1 97.69 369 ASP A C 1
ATOM 2880 O O . ASP A 1 369 ? -9.453 0.008 -0.712 1 97.69 369 ASP A O 1
ATOM 2884 N N . ILE A 1 370 ? -11.102 1.451 -0.203 1 98.31 370 ILE A N 1
ATOM 2885 C CA . ILE A 1 370 ? -10.391 2.604 -0.749 1 98.31 370 ILE A CA 1
ATOM 2886 C C . ILE A 1 370 ? -9.25 2.996 0.186 1 98.31 370 ILE A C 1
ATOM 2888 O O . ILE A 1 370 ? -8.477 3.902 -0.121 1 98.31 370 ILE A O 1
ATOM 2892 N N . PHE A 1 371 ? -9.023 2.309 1.308 1 97.12 371 PHE A N 1
ATOM 2893 C CA . PHE A 1 371 ? -7.895 2.533 2.201 1 97.12 371 PHE A CA 1
ATOM 2894 C C . PHE A 1 371 ? -6.84 1.45 2.021 1 97.12 371 PHE A C 1
ATOM 2896 O O . PHE A 1 371 ? -5.82 1.446 2.717 1 97.12 371 PHE A O 1
ATOM 2903 N N . SER A 1 372 ? -7 0.546 1.114 1 97 372 SER A N 1
ATOM 2904 C CA . SER A 1 372 ? -6.035 -0.477 0.721 1 97 372 SER A CA 1
ATOM 2905 C C . SER A 1 372 ? -5.449 -0.184 -0.656 1 97 372 SER A C 1
ATOM 2907 O O . SER A 1 372 ? -6.121 -0.366 -1.674 1 97 372 SER A O 1
ATOM 2909 N N . PRO A 1 373 ? -4.16 0.198 -0.68 1 96.94 373 PRO A N 1
ATOM 2910 C CA . PRO A 1 373 ? -3.559 0.431 -1.994 1 96.94 373 PRO A CA 1
ATOM 2911 C C . PRO A 1 373 ? -3.631 -0.794 -2.902 1 96.94 373 PRO A C 1
ATOM 2913 O O . PRO A 1 373 ? -3.787 -0.658 -4.117 1 96.94 373 PRO A O 1
ATOM 2916 N N . ASP A 1 374 ? -3.602 -1.962 -2.312 1 95.62 374 ASP A N 1
ATOM 2917 C CA . ASP A 1 374 ? -3.689 -3.195 -3.09 1 95.62 374 ASP A CA 1
ATOM 2918 C C . ASP A 1 374 ? -5.059 -3.33 -3.754 1 95.62 374 ASP A C 1
ATOM 2920 O O . ASP A 1 374 ? -5.152 -3.703 -4.926 1 95.62 374 ASP A O 1
ATOM 2924 N N . ASP A 1 375 ? -6.078 -3.059 -3.023 1 97.31 375 ASP A N 1
ATOM 2925 C CA . ASP A 1 375 ? -7.434 -3.191 -3.551 1 97.31 375 ASP A CA 1
ATOM 2926 C C . ASP A 1 375 ? -7.703 -2.15 -4.633 1 97.31 375 ASP A C 1
ATOM 2928 O O . ASP A 1 375 ? -8.398 -2.432 -5.613 1 97.31 375 ASP A O 1
ATOM 2932 N N . ILE A 1 376 ? -7.109 -0.95 -4.441 1 98.38 376 ILE A N 1
ATOM 2933 C CA . ILE A 1 376 ? -7.242 0.093 -5.453 1 98.38 376 ILE A CA 1
ATOM 2934 C C . ILE A 1 376 ? -6.535 -0.338 -6.734 1 98.38 376 ILE A C 1
ATOM 2936 O O . ILE A 1 376 ? -7.098 -0.237 -7.824 1 98.38 376 ILE A O 1
ATOM 2940 N N . GLU A 1 377 ? -5.305 -0.81 -6.578 1 97.75 377 GLU A N 1
ATOM 2941 C CA . GLU A 1 377 ? -4.57 -1.292 -7.746 1 97.75 377 GLU A CA 1
ATOM 2942 C C . GLU A 1 377 ? -5.324 -2.42 -8.445 1 97.75 377 GLU A C 1
ATOM 2944 O O . GLU A 1 377 ? -5.395 -2.457 -9.68 1 97.75 377 GLU A O 1
ATOM 2949 N N . TRP A 1 378 ? -5.883 -3.34 -7.672 1 96.5 378 TRP A N 1
ATOM 2950 C CA . TRP A 1 378 ? -6.684 -4.441 -8.203 1 96.5 378 TRP A CA 1
ATOM 2951 C C . TRP A 1 378 ? -7.832 -3.916 -9.055 1 96.5 378 TRP A C 1
ATOM 2953 O O . TRP A 1 378 ? -8.047 -4.395 -10.172 1 96.5 378 TRP A O 1
ATOM 2963 N N . ALA A 1 379 ? -8.555 -2.914 -8.586 1 97.81 379 ALA A N 1
ATOM 2964 C CA . ALA A 1 379 ? -9.688 -2.35 -9.312 1 97.81 379 ALA A CA 1
ATOM 2965 C C . ALA A 1 379 ? -9.242 -1.712 -10.625 1 97.81 379 ALA A C 1
ATOM 2967 O O . ALA A 1 379 ? -9.867 -1.909 -11.664 1 97.81 379 ALA A O 1
ATOM 2968 N N . ILE A 1 380 ? -8.148 -0.976 -10.57 1 98 380 ILE A N 1
ATOM 2969 C CA . ILE A 1 380 ? -7.629 -0.332 -11.773 1 98 380 ILE A CA 1
ATOM 2970 C C . ILE A 1 380 ? -7.207 -1.394 -12.789 1 98 380 ILE A C 1
ATOM 2972 O O . ILE A 1 380 ? -7.469 -1.256 -13.984 1 98 380 ILE A O 1
ATOM 2976 N N . ALA A 1 381 ? -6.621 -2.42 -12.32 1 95.94 381 ALA A N 1
ATOM 2977 C CA . ALA A 1 381 ? -6.121 -3.486 -13.18 1 95.94 381 ALA A CA 1
ATOM 2978 C C . ALA A 1 381 ? -7.27 -4.207 -13.883 1 95.94 381 ALA A C 1
ATOM 2980 O O . ALA A 1 381 ? -7.141 -4.609 -15.047 1 95.94 381 ALA A O 1
ATOM 2981 N N . THR A 1 382 ? -8.414 -4.32 -13.242 1 94.62 382 THR A N 1
ATOM 2982 C CA . THR A 1 382 ? -9.398 -5.293 -13.711 1 94.62 382 THR A CA 1
ATOM 2983 C C . THR A 1 382 ? -10.641 -4.586 -14.25 1 94.62 382 THR A C 1
ATOM 2985 O O . THR A 1 382 ? -11.453 -5.195 -14.945 1 94.62 382 THR A O 1
ATOM 2988 N N . ARG A 1 383 ? -10.805 -3.27 -13.93 1 95.62 383 ARG A N 1
ATOM 2989 C CA . ARG A 1 383 ? -12.109 -2.684 -14.227 1 95.62 383 ARG A CA 1
ATOM 2990 C C . ARG A 1 383 ? -11.969 -1.448 -15.109 1 95.62 383 ARG A C 1
ATOM 2992 O O . ARG A 1 383 ? -12.945 -0.747 -15.367 1 95.62 383 ARG A O 1
ATOM 2999 N N . MET A 1 384 ? -10.82 -1.203 -15.641 1 94.44 384 MET A N 1
ATOM 3000 C CA . MET A 1 384 ? -10.594 0.06 -16.328 1 94.44 384 MET A CA 1
ATOM 3001 C C . MET A 1 384 ? -10.047 -0.182 -17.734 1 94.44 384 MET A C 1
ATOM 3003 O O . MET A 1 384 ? -9.125 -0.986 -17.922 1 94.44 384 MET A O 1
ATOM 3007 N N . GLN A 1 385 ? -10.617 0.396 -18.75 1 94.81 385 GLN A N 1
ATOM 3008 C CA . GLN A 1 385 ? -10.078 0.603 -20.094 1 94.81 385 GLN A CA 1
ATOM 3009 C C . GLN A 1 385 ? -9.875 2.086 -20.375 1 94.81 385 GLN A C 1
ATOM 3011 O O . GLN A 1 385 ? -10.82 2.873 -20.328 1 94.81 385 GLN A O 1
ATOM 3016 N N . ALA A 1 386 ? -8.672 2.453 -20.719 1 95.75 386 ALA A N 1
ATOM 3017 C CA . ALA A 1 386 ? -8.289 3.861 -20.766 1 95.75 386 ALA A CA 1
ATOM 3018 C C . ALA A 1 386 ? -9.188 4.648 -21.719 1 95.75 386 ALA A C 1
ATOM 3020 O O . ALA A 1 386 ? -9.609 5.766 -21.391 1 95.75 386 ALA A O 1
ATOM 3021 N N . SER A 1 387 ? -9.516 4.133 -22.859 1 94.06 387 SER A N 1
ATOM 3022 C CA . SER A 1 387 ? -10.297 4.84 -23.875 1 94.06 387 SER A CA 1
ATOM 3023 C C . SER A 1 387 ? -11.711 5.133 -23.375 1 94.06 387 SER A C 1
ATOM 3025 O O . SER A 1 387 ? -12.367 6.051 -23.875 1 94.06 387 SER A O 1
ATOM 3027 N N . LYS A 1 388 ? -12.148 4.398 -22.375 1 93.81 388 LYS A N 1
ATOM 3028 C CA . LYS A 1 388 ? -13.516 4.547 -21.891 1 93.81 388 LYS A CA 1
ATOM 3029 C C . LYS A 1 388 ? -13.539 5.152 -20.484 1 93.81 388 LYS A C 1
ATOM 3031 O O . LYS A 1 388 ? -14.484 5.852 -20.125 1 93.81 388 LYS A O 1
ATOM 3036 N N . ASP A 1 389 ? -12.5 4.91 -19.766 1 96.38 389 ASP A N 1
ATOM 3037 C CA . ASP A 1 389 ? -12.633 5.074 -18.328 1 96.38 389 ASP A CA 1
ATOM 3038 C C . ASP A 1 389 ? -11.625 6.094 -17.797 1 96.38 389 ASP A C 1
ATOM 3040 O O . ASP A 1 389 ? -11.492 6.27 -16.578 1 96.38 389 ASP A O 1
ATOM 3044 N N . LEU A 1 390 ? -10.891 6.75 -18.672 1 97.12 390 LEU A N 1
ATOM 3045 C CA . LEU A 1 390 ? -9.93 7.781 -18.297 1 97.12 390 LEU A CA 1
ATOM 3046 C C . LEU A 1 390 ? -10.445 9.164 -18.672 1 97.12 390 LEU A C 1
ATOM 3048 O O . LEU A 1 390 ? -10.93 9.375 -19.781 1 97.12 390 LEU A O 1
ATOM 3052 N N . VAL A 1 391 ? -10.453 10.086 -17.688 1 97.44 391 VAL A N 1
ATOM 3053 C CA . VAL A 1 391 ? -10.766 11.492 -17.922 1 97.44 391 VAL A CA 1
ATOM 3054 C C . VAL A 1 391 ? -9.508 12.336 -17.703 1 97.44 391 VAL A C 1
ATOM 3056 O O . VAL A 1 391 ? -8.883 12.266 -16.641 1 97.44 391 VAL A O 1
ATOM 3059 N N . ILE A 1 392 ? -9.109 13.117 -18.703 1 97.62 392 ILE A N 1
ATOM 3060 C CA . ILE A 1 392 ? -7.938 13.992 -18.625 1 97.62 392 ILE A CA 1
ATOM 3061 C C . ILE A 1 392 ? -8.352 15.438 -18.859 1 97.62 392 ILE A C 1
ATOM 3063 O O . ILE A 1 392 ? -8.977 15.742 -19.875 1 97.62 392 ILE A O 1
ATOM 3067 N N . VAL A 1 393 ? -8.109 16.281 -17.906 1 96.38 393 VAL A N 1
ATOM 3068 C CA . VAL A 1 393 ? -8.336 17.719 -18.047 1 96.38 393 VAL A CA 1
ATOM 3069 C C . VAL A 1 393 ? -7 18.453 -17.984 1 96.38 393 VAL A C 1
ATOM 3071 O O . VAL A 1 393 ? -6.504 18.766 -16.906 1 96.38 393 VAL A O 1
ATOM 3074 N N . PRO A 1 394 ? -6.434 18.797 -19.156 1 94.56 394 PRO A N 1
ATOM 3075 C CA . PRO A 1 394 ? -5.156 19.516 -19.141 1 94.56 394 PRO A CA 1
ATOM 3076 C C . PRO A 1 394 ? -5.316 21 -18.781 1 94.56 394 PRO A C 1
ATOM 3078 O O . PRO A 1 394 ? -6.312 21.625 -19.141 1 94.56 394 PRO A O 1
ATOM 3081 N N . GLY A 1 395 ? -4.363 21.484 -18.062 1 92.19 395 GLY A N 1
ATOM 3082 C CA . GLY A 1 395 ? -4.23 22.922 -17.859 1 92.19 395 GLY A CA 1
ATOM 3083 C C . GLY A 1 395 ? -5.23 23.484 -16.875 1 92.19 395 GLY A C 1
ATOM 3084 O O . GLY A 1 395 ? -5.715 24.609 -17.031 1 92.19 395 GLY A O 1
ATOM 3085 N N . ALA A 1 396 ? -5.656 22.75 -15.906 1 93.56 396 ALA A N 1
ATOM 3086 C CA . ALA A 1 396 ? -6.547 23.219 -14.859 1 93.56 396 ALA A CA 1
ATOM 3087 C C . ALA A 1 396 ? -5.762 23.875 -13.727 1 93.56 396 ALA A C 1
ATOM 3089 O O . ALA A 1 396 ? -4.527 23.828 -13.711 1 93.56 396 ALA A O 1
ATOM 3090 N N . LEU A 1 397 ? -6.516 24.484 -12.836 1 91.12 397 LEU A N 1
ATOM 3091 C CA . LEU A 1 397 ? -5.875 25.047 -11.656 1 91.12 397 LEU A CA 1
ATOM 3092 C C . LEU A 1 397 ? -5.305 23.938 -10.773 1 91.12 397 LEU A C 1
ATOM 3094 O O . LEU A 1 397 ? -5.906 22.875 -10.633 1 91.12 397 LEU A O 1
ATOM 3098 N N . GLY A 1 398 ? -4.152 24.203 -10.242 1 90.38 398 GLY A N 1
ATOM 3099 C CA . GLY A 1 398 ? -3.502 23.25 -9.359 1 90.38 398 GLY A CA 1
ATOM 3100 C C . GLY A 1 398 ? -2.996 23.875 -8.07 1 90.38 398 GLY A C 1
ATOM 3101 O O . GLY A 1 398 ? -3.125 25.078 -7.875 1 90.38 398 GLY A O 1
ATOM 3102 N N . SER A 1 399 ? -2.506 23 -7.266 1 86.38 399 SER A N 1
ATOM 3103 C CA . SER A 1 399 ? -1.927 23.453 -6 1 86.38 399 SER A CA 1
ATOM 3104 C C . SER A 1 399 ? -0.59 24.156 -6.227 1 86.38 399 SER A C 1
ATOM 3106 O O . SER A 1 399 ? 0.241 23.688 -7.004 1 86.38 399 SER A O 1
ATOM 3108 N N . GLY A 1 400 ? -0.428 25.266 -5.535 1 79.5 400 GLY A N 1
ATOM 3109 C CA . GLY A 1 400 ? 0.864 25.938 -5.582 1 79.5 400 GLY A CA 1
ATOM 3110 C C . GLY A 1 400 ? 1.984 25.109 -4.984 1 79.5 400 GLY A C 1
ATOM 3111 O O . GLY A 1 400 ? 3.162 25.375 -5.215 1 79.5 400 GLY A O 1
ATOM 3112 N N . LEU A 1 401 ? 1.638 24.031 -4.289 1 79.62 401 LEU A N 1
ATOM 3113 C CA . LEU A 1 401 ? 2.615 23.203 -3.592 1 79.62 401 LEU A CA 1
ATOM 3114 C C . LEU A 1 401 ? 2.973 21.969 -4.418 1 79.62 401 LEU A C 1
ATOM 3116 O O . LEU A 1 401 ? 3.805 21.156 -4.004 1 79.62 401 LEU A O 1
ATOM 3120 N N . GLU A 1 402 ? 2.346 21.781 -5.551 1 85.38 402 GLU A N 1
ATOM 3121 C CA . GLU A 1 402 ? 2.627 20.641 -6.414 1 85.38 402 GLU A CA 1
ATOM 3122 C C . GLU A 1 402 ? 3.881 20.875 -7.25 1 85.38 402 GLU A C 1
ATOM 3124 O O . GLU A 1 402 ? 3.949 21.828 -8.023 1 85.38 402 GLU A O 1
ATOM 3129 N N . PRO A 1 403 ? 4.84 19.984 -7.156 1 83.44 403 PRO A N 1
ATOM 3130 C CA . PRO A 1 403 ? 6.16 20.25 -7.734 1 83.44 403 PRO A CA 1
ATOM 3131 C C . PRO A 1 403 ? 6.16 20.172 -9.258 1 83.44 403 PRO A C 1
ATOM 3133 O O . PRO A 1 403 ? 6.984 20.828 -9.914 1 83.44 403 PRO A O 1
ATOM 3136 N N . SER A 1 404 ? 5.418 19.422 -9.914 1 82.25 404 SER A N 1
ATOM 3137 C CA . SER A 1 404 ? 5.551 19.109 -11.336 1 82.25 404 SER A CA 1
ATOM 3138 C C . SER A 1 404 ? 4.945 20.219 -12.203 1 82.25 404 SER A C 1
ATOM 3140 O O . SER A 1 404 ? 5.082 20.188 -13.43 1 82.25 404 SER A O 1
ATOM 3142 N N . HIS A 1 405 ? 4.137 21.094 -11.852 1 70.94 405 HIS A N 1
ATOM 3143 C CA . HIS A 1 405 ? 3.484 22.016 -12.773 1 70.94 405 HIS A CA 1
ATOM 3144 C C . HIS A 1 405 ? 4.387 23.203 -13.094 1 70.94 405 HIS A C 1
ATOM 3146 O O . HIS A 1 405 ? 4.059 24.031 -13.953 1 70.94 405 HIS A O 1
ATOM 3152 N N . SER A 1 406 ? 5.73 22.938 -13.469 1 54.78 406 SER A N 1
ATOM 3153 C CA . SER A 1 406 ? 6.734 23.891 -13.938 1 54.78 406 SER A CA 1
ATOM 3154 C C . SER A 1 406 ? 6.277 25.328 -13.727 1 54.78 406 SER A C 1
ATOM 3156 O O . SER A 1 406 ? 6.574 26.203 -14.539 1 54.78 406 SER A O 1
ATOM 3158 N N . LEU A 1 407 ? 5.602 25.703 -13.094 1 51.41 407 LEU A N 1
ATOM 3159 C CA . LEU A 1 407 ? 5.289 27.109 -13.242 1 51.41 407 LEU A CA 1
ATOM 3160 C C . LEU A 1 407 ? 3.811 27.375 -12.969 1 51.41 407 LEU A C 1
ATOM 3162 O O . LEU A 1 407 ? 2.996 26.453 -13 1 51.41 407 LEU A O 1
ATOM 3166 N N . SER A 1 408 ? 3.039 27.953 -12.758 1 62.97 408 SER A N 1
ATOM 3167 C CA . SER A 1 408 ? 1.978 28.938 -12.984 1 62.97 408 SER A CA 1
ATOM 3168 C C . SER A 1 408 ? 0.68 28.5 -12.305 1 62.97 408 SER A C 1
ATOM 3170 O O . SER A 1 408 ? -0.407 28.922 -12.711 1 62.97 408 SER A O 1
ATOM 3172 N N . GLY A 1 409 ? 0.787 27.484 -11.258 1 78.94 409 GLY A N 1
ATOM 3173 C CA . GLY A 1 409 ? -0.489 27.188 -10.625 1 78.94 409 GLY A CA 1
ATOM 3174 C C . GLY A 1 409 ? -1.413 26.359 -11.508 1 78.94 409 GLY A C 1
ATOM 3175 O O . GLY A 1 409 ? -2.582 26.156 -11.172 1 78.94 409 GLY A O 1
ATOM 3176 N N . ILE A 1 410 ? -0.863 25.859 -12.688 1 89.19 410 ILE A N 1
ATOM 3177 C CA . ILE A 1 410 ? -1.645 25.094 -13.656 1 89.19 410 ILE A CA 1
ATOM 3178 C C . ILE A 1 410 ? -1.189 23.641 -13.656 1 89.19 410 ILE A C 1
ATOM 3180 O O . ILE A 1 410 ? 0.01 23.359 -13.609 1 89.19 410 ILE A O 1
ATOM 3184 N N . THR A 1 411 ? -2.15 22.672 -13.641 1 93.56 411 THR A N 1
ATOM 3185 C CA . THR A 1 411 ? -1.837 21.25 -13.602 1 93.56 411 THR A CA 1
ATOM 3186 C C . THR A 1 411 ? -2.82 20.469 -14.453 1 93.56 411 THR A C 1
ATOM 3188 O O . THR A 1 411 ? -3.889 20.969 -14.812 1 93.56 411 THR A O 1
ATOM 3191 N N . ASP A 1 412 ? -2.346 19.297 -14.969 1 95.31 412 ASP A N 1
ATOM 3192 C CA . ASP A 1 412 ? -3.264 18.359 -15.594 1 95.31 412 ASP A CA 1
ATOM 3193 C C . ASP A 1 412 ? -3.984 17.516 -14.547 1 95.31 412 ASP A C 1
ATOM 3195 O O . ASP A 1 412 ? -3.354 16.969 -13.641 1 95.31 412 ASP A O 1
ATOM 3199 N N . LYS A 1 413 ? -5.297 17.438 -14.625 1 97.19 413 LYS A N 1
ATOM 3200 C CA . LYS A 1 413 ? -6.082 16.609 -13.711 1 97.19 413 LYS A CA 1
ATOM 3201 C C . LYS A 1 413 ? -6.512 15.312 -14.375 1 97.19 413 LYS A C 1
ATOM 3203 O O . LYS A 1 413 ? -6.77 15.281 -15.586 1 97.19 413 LYS A O 1
ATOM 3208 N N . VAL A 1 414 ? -6.527 14.25 -13.633 1 98.5 414 VAL A N 1
ATOM 3209 C CA . VAL A 1 414 ? -6.82 12.93 -14.172 1 98.5 414 VAL A CA 1
ATOM 3210 C C . VAL A 1 414 ? -7.859 12.234 -13.297 1 98.5 414 VAL A C 1
ATOM 3212 O O . VAL A 1 414 ? -7.781 12.289 -12.07 1 98.5 414 VAL A O 1
ATOM 3215 N N . GLY A 1 415 ? -8.867 11.688 -13.883 1 98.75 415 GLY A N 1
ATOM 3216 C CA . GLY A 1 415 ? -9.836 10.812 -13.234 1 98.75 415 GLY A CA 1
ATOM 3217 C C . GLY A 1 415 ? -9.875 9.422 -13.836 1 98.75 415 GLY A C 1
ATOM 3218 O O . GLY A 1 415 ? -9.836 9.258 -15.055 1 98.75 415 GLY A O 1
ATOM 3219 N N . ILE A 1 416 ? -9.906 8.391 -13.008 1 98.75 416 ILE A N 1
ATOM 3220 C CA . ILE A 1 416 ? -10.008 7 -13.438 1 98.75 416 ILE A CA 1
ATOM 3221 C C . ILE A 1 416 ? -11.32 6.402 -12.945 1 98.75 416 ILE A C 1
ATOM 3223 O O . ILE A 1 416 ? -11.586 6.379 -11.742 1 98.75 416 ILE A O 1
ATOM 3227 N N . ASP A 1 417 ? -12.164 6.016 -13.875 1 98.69 417 ASP A N 1
ATOM 3228 C CA . ASP A 1 417 ? -13.359 5.246 -13.539 1 98.69 417 ASP A CA 1
ATOM 3229 C C . ASP A 1 417 ? -13.055 3.752 -13.484 1 98.69 417 ASP A C 1
ATOM 3231 O O . ASP A 1 417 ? -12.984 3.084 -14.516 1 98.69 417 ASP A O 1
ATOM 3235 N N . ALA A 1 418 ? -12.898 3.219 -12.281 1 98.31 418 ALA A N 1
ATOM 3236 C CA . ALA A 1 418 ? -12.617 1.799 -12.078 1 98.31 418 ALA A CA 1
ATOM 3237 C C . ALA A 1 418 ? -13.828 1.083 -11.484 1 98.31 418 ALA A C 1
ATOM 3239 O O . ALA A 1 418 ? -13.68 0.233 -10.602 1 98.31 418 ALA A O 1
ATOM 3240 N N . THR A 1 419 ? -15.016 1.453 -11.836 1 97.94 419 THR A N 1
ATOM 3241 C CA . THR A 1 419 ? -16.25 0.78 -11.438 1 97.94 419 THR A CA 1
ATOM 3242 C C . THR A 1 419 ? -16.625 -0.302 -12.445 1 97.94 419 THR A C 1
ATOM 3244 O O . THR A 1 419 ? -16.266 -0.21 -13.625 1 97.94 419 THR A O 1
ATOM 3247 N N . LYS A 1 420 ? -17.25 -1.27 -12 1 95.31 420 LYS A N 1
ATOM 3248 C CA . LYS A 1 420 ? -17.656 -2.35 -12.891 1 95.31 420 LYS A CA 1
ATOM 3249 C C . LYS A 1 420 ? -18.938 -1.986 -13.648 1 95.31 420 LYS A C 1
ATOM 3251 O O . LYS A 1 420 ? -19.703 -1.14 -13.195 1 95.31 420 LYS A O 1
ATOM 3256 N N . PRO A 1 421 ? -19.172 -2.584 -14.773 1 92.94 421 PRO A N 1
ATOM 3257 C CA . PRO A 1 421 ? -20.438 -2.35 -15.492 1 92.94 421 PRO A CA 1
ATOM 3258 C C . PRO A 1 421 ? -21.641 -2.867 -14.727 1 92.94 421 PRO A C 1
ATOM 3260 O O . PRO A 1 421 ? -21.516 -3.762 -13.891 1 92.94 421 PRO A O 1
ATOM 3263 N N . ILE A 1 422 ? -22.812 -2.291 -15.016 1 92.44 422 ILE A N 1
ATOM 3264 C CA . ILE A 1 422 ? -24.047 -2.74 -14.383 1 92.44 422 ILE A CA 1
ATOM 3265 C C . ILE A 1 422 ? -24.719 -3.811 -15.242 1 92.44 422 ILE A C 1
ATOM 3267 O O . ILE A 1 422 ? -24.312 -4.031 -16.391 1 92.44 422 ILE A O 1
ATOM 3271 N N . GLY A 1 423 ? -25.734 -4.52 -14.695 1 88.88 423 GLY A N 1
ATOM 3272 C CA . GLY A 1 423 ? -26.5 -5.5 -15.438 1 88.88 423 GLY A CA 1
ATOM 3273 C C . GLY A 1 423 ? -25.797 -6.832 -15.586 1 88.88 423 GLY A C 1
ATOM 3274 O O . GLY A 1 423 ? -25.078 -7.262 -14.688 1 88.88 423 GLY A O 1
ATOM 3275 N N . GLU A 1 424 ? -25.984 -7.504 -16.719 1 86.25 424 GLU A N 1
ATOM 3276 C CA . GLU A 1 424 ? -25.484 -8.852 -16.953 1 86.25 424 GLU A CA 1
ATOM 3277 C C . GLU A 1 424 ? -23.953 -8.852 -17.062 1 86.25 424 GLU A C 1
ATOM 3279 O O . GLU A 1 424 ? -23.297 -9.758 -16.562 1 86.25 424 GLU A O 1
ATOM 3284 N N . LEU A 1 425 ? -23.438 -7.816 -17.656 1 84.56 425 LEU A N 1
ATOM 3285 C CA . LEU A 1 425 ? -22 -7.711 -17.797 1 84.56 425 LEU A CA 1
ATOM 3286 C C . LEU A 1 425 ? -21.328 -7.594 -16.422 1 84.56 425 LEU A C 1
ATOM 3288 O O . LEU A 1 425 ? -20.203 -8.07 -16.25 1 84.56 425 LEU A O 1
ATOM 3292 N N . GLY A 1 426 ? -22.031 -6.988 -15.539 1 88.31 426 GLY A N 1
ATOM 3293 C CA . GLY A 1 426 ? -21.5 -6.77 -14.203 1 88.31 426 GLY A CA 1
ATOM 3294 C C . GLY A 1 426 ? -21.344 -8.047 -13.406 1 88.31 426 GLY A C 1
ATOM 3295 O O . GLY A 1 426 ? -20.531 -8.117 -12.484 1 88.31 426 GLY A O 1
ATOM 3296 N N . LYS A 1 427 ? -22.047 -9.031 -13.742 1 85.12 427 LYS A N 1
ATOM 3297 C CA . LYS A 1 427 ? -22 -10.305 -13.039 1 85.12 427 LYS A CA 1
ATOM 3298 C C . LYS A 1 427 ? -20.625 -10.953 -13.164 1 85.12 427 LYS A C 1
ATOM 3300 O O . LYS A 1 427 ? -20.156 -11.633 -12.242 1 85.12 427 LYS A O 1
ATOM 3305 N N . ARG A 1 428 ? -19.938 -10.68 -14.211 1 85.44 428 ARG A N 1
ATOM 3306 C CA . ARG A 1 428 ? -18.625 -11.242 -14.453 1 85.44 428 ARG A CA 1
ATOM 3307 C C . ARG A 1 428 ? -17.578 -10.602 -13.539 1 85.44 428 ARG A C 1
ATOM 3309 O O . ARG A 1 428 ? -16.453 -11.109 -13.43 1 85.44 428 ARG A O 1
ATOM 3316 N N . PHE A 1 429 ? -18.047 -9.484 -12.93 1 90.5 429 PHE A N 1
ATOM 3317 C CA . PHE A 1 429 ? -17.109 -8.75 -12.078 1 90.5 429 PHE A CA 1
ATOM 3318 C C . PHE A 1 429 ? -17.438 -8.977 -10.602 1 90.5 429 PHE A C 1
ATOM 3320 O O . PHE A 1 429 ? -16.984 -8.219 -9.742 1 90.5 429 PHE A O 1
ATOM 3327 N N . GLU A 1 430 ? -18.188 -10.031 -10.398 1 89.75 430 GLU A N 1
ATOM 3328 C CA . GLU A 1 430 ? -18.453 -10.367 -9 1 89.75 430 GLU A CA 1
ATOM 3329 C C . GLU A 1 430 ? -17.266 -11.117 -8.391 1 89.75 430 GLU A C 1
ATOM 3331 O O . GLU A 1 430 ? -16.828 -12.133 -8.93 1 89.75 430 GLU A O 1
ATOM 3336 N N . ARG A 1 431 ? -16.812 -10.648 -7.27 1 92.38 431 ARG A N 1
ATOM 3337 C CA . ARG A 1 431 ? -15.688 -11.273 -6.594 1 92.38 431 ARG A CA 1
ATOM 3338 C C . ARG A 1 431 ? -16.078 -12.617 -6.004 1 92.38 431 ARG A C 1
ATOM 3340 O O . ARG A 1 431 ? -17.188 -12.789 -5.508 1 92.38 431 ARG A O 1
ATOM 3347 N N . ALA A 1 432 ? -15.102 -13.516 -6.047 1 93.44 432 ALA A N 1
ATOM 3348 C CA . ALA A 1 432 ? -15.312 -14.812 -5.406 1 93.44 432 ALA A CA 1
ATOM 3349 C C . ALA A 1 432 ? -15.438 -14.664 -3.893 1 93.44 432 ALA A C 1
ATOM 3351 O O . ALA A 1 432 ? -14.711 -13.875 -3.279 1 93.44 432 ALA A O 1
ATOM 3352 N N . VAL A 1 433 ? -16.391 -15.43 -3.344 1 94.31 433 VAL A N 1
ATOM 3353 C CA . VAL A 1 433 ? -16.703 -15.289 -1.926 1 94.31 433 VAL A CA 1
ATOM 3354 C C . VAL A 1 433 ? -16.422 -16.609 -1.199 1 94.31 433 VAL A C 1
ATOM 3356 O O . VAL A 1 433 ? -16.688 -17.688 -1.725 1 94.31 433 VAL A O 1
ATOM 3359 N N . ILE A 1 434 ? -15.789 -16.516 -0.075 1 95.88 434 ILE A N 1
ATOM 3360 C CA . ILE A 1 434 ? -15.672 -17.641 0.849 1 95.88 434 ILE A CA 1
ATOM 3361 C C . ILE A 1 434 ? -16.75 -17.547 1.92 1 95.88 434 ILE A C 1
ATOM 3363 O O . ILE A 1 434 ? -16.688 -16.672 2.797 1 95.88 434 ILE A O 1
ATOM 3367 N N . PRO A 1 435 ? -17.703 -18.406 1.838 1 95.88 435 PRO A N 1
ATOM 3368 C CA . PRO A 1 435 ? -18.766 -18.344 2.842 1 95.88 435 PRO A CA 1
ATOM 3369 C C . PRO A 1 435 ? -18.234 -18.406 4.273 1 95.88 435 PRO A C 1
ATOM 3371 O O . PRO A 1 435 ? -17.375 -19.234 4.578 1 95.88 435 PRO A O 1
ATOM 3374 N N . GLY A 1 436 ? -18.641 -17.484 5.105 1 92.81 436 GLY A N 1
ATOM 3375 C CA . GLY A 1 436 ? -18.281 -17.484 6.516 1 92.81 436 GLY A CA 1
ATOM 3376 C C . GLY A 1 436 ? -16.953 -16.797 6.793 1 92.81 436 GLY A C 1
ATOM 3377 O O . GLY A 1 436 ? -16.5 -16.781 7.934 1 92.81 436 GLY A O 1
ATOM 3378 N N . TYR A 1 437 ? -16.328 -16.234 5.812 1 94.38 437 TYR A N 1
ATOM 3379 C CA . TYR A 1 437 ? -15.023 -15.625 5.988 1 94.38 437 TYR A CA 1
ATOM 3380 C C . TYR A 1 437 ? -15.07 -14.555 7.074 1 94.38 437 TYR A C 1
ATOM 3382 O O . TYR A 1 437 ? -14.172 -14.484 7.922 1 94.38 437 TYR A O 1
ATOM 3390 N N . GLU A 1 438 ? -16.078 -13.711 7.074 1 90.19 438 GLU A N 1
ATOM 3391 C CA . GLU A 1 438 ? -16.188 -12.57 7.98 1 90.19 438 GLU A CA 1
ATOM 3392 C C . GLU A 1 438 ? -16.328 -13.031 9.43 1 90.19 438 GLU A C 1
ATOM 3394 O O . GLU A 1 438 ? -16.109 -12.242 10.359 1 90.19 438 GLU A O 1
ATOM 3399 N N . LYS A 1 439 ? -16.594 -14.336 9.664 1 90.62 439 LYS A N 1
ATOM 3400 C CA . LYS A 1 439 ? -16.859 -14.844 11 1 90.62 439 LYS A CA 1
ATOM 3401 C C . LYS A 1 439 ? -15.625 -15.562 11.562 1 90.62 439 LYS A C 1
ATOM 3403 O O . LYS A 1 439 ? -15.625 -16 12.711 1 90.62 439 LYS A O 1
ATOM 3408 N N . ILE A 1 440 ? -14.633 -15.656 10.766 1 92.75 440 ILE A N 1
ATOM 3409 C CA . ILE A 1 440 ? -13.453 -16.391 11.188 1 92.75 440 ILE A CA 1
ATOM 3410 C C . ILE A 1 440 ? -12.734 -15.617 12.289 1 92.75 440 ILE A C 1
ATOM 3412 O O . ILE A 1 440 ? -12.445 -14.43 12.141 1 92.75 440 ILE A O 1
ATOM 3416 N N . ASP A 1 441 ? -12.516 -16.234 13.391 1 92.38 441 ASP A N 1
ATOM 3417 C CA . ASP A 1 441 ? -11.656 -15.75 14.477 1 92.38 441 ASP A CA 1
ATOM 3418 C C . ASP A 1 441 ? -10.312 -16.469 14.469 1 92.38 441 ASP A C 1
ATOM 3420 O O . ASP A 1 441 ? -10.195 -17.594 14.953 1 92.38 441 ASP A O 1
ATOM 3424 N N . ILE A 1 442 ? -9.32 -15.82 14.023 1 92.69 442 ILE A N 1
ATOM 3425 C CA . ILE A 1 442 ? -8.016 -16.422 13.742 1 92.69 442 ILE A CA 1
ATOM 3426 C C . ILE A 1 442 ? -7.391 -16.906 15.047 1 92.69 442 ILE A C 1
ATOM 3428 O O . ILE A 1 442 ? -6.59 -17.844 15.039 1 92.69 442 ILE A O 1
ATOM 3432 N N . SER A 1 443 ? -7.746 -16.312 16.109 1 90.69 443 SER A N 1
ATOM 3433 C CA . SER A 1 443 ? -7.176 -16.688 17.406 1 90.69 443 SER A CA 1
ATOM 3434 C C . SER A 1 443 ? -7.562 -18.109 17.781 1 90.69 443 SER A C 1
ATOM 3436 O O . SER A 1 443 ? -6.906 -18.734 18.625 1 90.69 443 SER A O 1
ATOM 3438 N N . LYS A 1 444 ? -8.594 -18.609 17.219 1 91.56 444 LYS A N 1
ATOM 3439 C CA . LYS A 1 444 ? -9.047 -19.969 17.516 1 91.56 444 LYS A CA 1
ATOM 3440 C C . LYS A 1 444 ? -8.148 -21.016 16.859 1 91.56 444 LYS A C 1
ATOM 3442 O O . LYS A 1 444 ? -8.117 -22.172 17.281 1 91.56 444 LYS A O 1
ATOM 3447 N N . TYR A 1 445 ? -7.496 -20.656 15.852 1 93.81 445 TYR A N 1
ATOM 3448 C CA . TYR A 1 445 ? -6.73 -21.609 15.055 1 93.81 445 TYR A CA 1
ATOM 3449 C C . TYR A 1 445 ? -5.277 -21.656 15.516 1 93.81 445 TYR A C 1
ATOM 3451 O O . TYR A 1 445 ? -4.574 -22.641 15.266 1 93.81 445 TYR A O 1
ATOM 3459 N N . PHE A 1 446 ? -4.871 -20.641 16.078 1 90.25 446 PHE A N 1
ATOM 3460 C CA . PHE A 1 446 ? -3.469 -20.547 16.484 1 90.25 446 PHE A CA 1
ATOM 3461 C C . PHE A 1 446 ? -3.348 -20.094 17.938 1 90.25 446 PHE A C 1
ATOM 3463 O O . PHE A 1 446 ? -3.924 -19.078 18.328 1 90.25 446 PHE A O 1
ATOM 3470 N N . GLN A 1 447 ? -3.324 -21.141 19 1 70.94 447 GLN A N 1
ATOM 3471 C CA . GLN A 1 447 ? -3.188 -20.859 20.422 1 70.94 447 GLN A CA 1
ATOM 3472 C C . GLN A 1 447 ? -1.846 -20.188 20.734 1 70.94 447 GLN A C 1
ATOM 3474 O O . GLN A 1 447 ? -0.823 -20.562 20.156 1 70.94 447 GLN A O 1
ATOM 3479 N N . GLY A 1 448 ? -1.782 -18.953 21.5 1 55.94 448 GLY A N 1
ATOM 3480 C CA . GLY A 1 448 ? -0.643 -18.281 22.109 1 55.94 448 GLY A CA 1
ATOM 3481 C C . GLY A 1 448 ? -0.176 -17.062 21.328 1 55.94 448 GLY A C 1
ATOM 3482 O O . GLY A 1 448 ? -0.485 -15.93 21.688 1 55.94 448 GLY A O 1
ATOM 3483 N N . GLU A 1 449 ? 0.823 -17.312 20.312 1 50.19 449 GLU A N 1
ATOM 3484 C CA . GLU A 1 449 ? 1.888 -16.375 19.984 1 50.19 449 GLU A CA 1
ATOM 3485 C C . GLU A 1 449 ? 1.358 -15.227 19.125 1 50.19 449 GLU A C 1
ATOM 3487 O O . GLU A 1 449 ? 0.252 -15.305 18.594 1 50.19 449 GLU A O 1
ATOM 3492 N N . ASN A 1 450 ? 2.377 -14.211 18.766 1 46.06 450 ASN A N 1
ATOM 3493 C CA . ASN A 1 450 ? 2.643 -12.883 18.234 1 46.06 450 ASN A CA 1
ATOM 3494 C C . ASN A 1 450 ? 2.152 -12.734 16.797 1 46.06 450 ASN A C 1
ATOM 3496 O O . ASN A 1 450 ? 2.92 -12.93 15.852 1 46.06 450 ASN A O 1
ATOM 3500 N N . TYR A 1 451 ? 1.027 -13.234 16.516 1 46.31 451 TYR A N 1
ATOM 3501 C CA . TYR A 1 451 ? 0.816 -13.031 15.086 1 46.31 451 TYR A CA 1
ATOM 3502 C C . TYR A 1 451 ? 0.459 -11.586 14.789 1 46.31 451 TYR A C 1
ATOM 3504 O O . TYR A 1 451 ? 0.199 -11.227 13.641 1 46.31 451 TYR A O 1
ATOM 3512 N N . ARG A 1 452 ? 0.807 -10.656 15.336 1 35.78 452 ARG A N 1
ATOM 3513 C CA . ARG A 1 452 ? 0.646 -9.266 14.945 1 35.78 452 ARG A CA 1
ATOM 3514 C C . ARG A 1 452 ? 1.633 -8.883 13.844 1 35.78 452 ARG A C 1
ATOM 3516 O O . ARG A 1 452 ? 2.816 -9.219 13.922 1 35.78 452 ARG A O 1
ATOM 3523 N N . MET B 1 1 ? 19.234 -36 5.852 1 71.94 1 MET B N 1
ATOM 3524 C CA . MET B 1 1 ? 18.031 -35.156 5.734 1 71.94 1 MET B CA 1
ATOM 3525 C C . MET B 1 1 ? 17.766 -34.812 4.277 1 71.94 1 MET B C 1
ATOM 3527 O O . MET B 1 1 ? 18.688 -34.594 3.5 1 71.94 1 MET B O 1
ATOM 3531 N N . GLU B 1 2 ? 16.531 -35.031 3.873 1 87.94 2 GLU B N 1
ATOM 3532 C CA . GLU B 1 2 ? 16.125 -34.719 2.512 1 87.94 2 GLU B CA 1
ATOM 3533 C C . GLU B 1 2 ? 16.359 -33.25 2.188 1 87.94 2 GLU B C 1
ATOM 3535 O O . GLU B 1 2 ? 16.188 -32.375 3.043 1 87.94 2 GLU B O 1
ATOM 3540 N N . THR B 1 3 ? 16.891 -33.031 1.016 1 93.5 3 THR B N 1
ATOM 3541 C CA . THR B 1 3 ? 17.234 -31.641 0.682 1 93.5 3 THR B CA 1
ATOM 3542 C C . THR B 1 3 ? 16.328 -31.109 -0.421 1 93.5 3 THR B C 1
ATOM 3544 O O . THR B 1 3 ? 16.422 -29.938 -0.789 1 93.5 3 THR B O 1
ATOM 3547 N N . GLN B 1 4 ? 15.5 -32.031 -0.901 1 97.56 4 GLN B N 1
ATOM 3548 C CA . GLN B 1 4 ? 14.672 -31.625 -2.027 1 97.56 4 GLN B CA 1
ATOM 3549 C C . GLN B 1 4 ? 13.188 -31.781 -1.703 1 97.56 4 GLN B C 1
ATOM 3551 O O . GLN B 1 4 ? 12.812 -32.625 -0.892 1 97.56 4 GLN B O 1
ATOM 3556 N N . MET B 1 5 ? 12.391 -30.922 -2.312 1 98.12 5 MET B N 1
ATOM 3557 C CA . MET B 1 5 ? 10.938 -31.047 -2.354 1 98.12 5 MET B CA 1
ATOM 3558 C C . MET B 1 5 ? 10.305 -30.578 -1.045 1 98.12 5 MET B C 1
ATOM 3560 O O . MET B 1 5 ? 10.938 -29.859 -0.273 1 98.12 5 MET B O 1
ATOM 3564 N N . LEU B 1 6 ? 9.07 -30.891 -0.799 1 98.38 6 LEU B N 1
ATOM 3565 C CA . LEU B 1 6 ? 8.195 -30.219 0.165 1 98.38 6 LEU B CA 1
ATOM 3566 C C . LEU B 1 6 ? 8.695 -30.453 1.59 1 98.38 6 LEU B C 1
ATOM 3568 O O . LEU B 1 6 ? 8.758 -29.5 2.383 1 98.38 6 LEU B O 1
ATOM 3572 N N . ARG B 1 7 ? 9.039 -31.672 1.966 1 98.19 7 ARG B N 1
ATOM 3573 C CA . ARG B 1 7 ? 9.422 -31.938 3.348 1 98.19 7 ARG B CA 1
ATOM 3574 C C . ARG B 1 7 ? 10.688 -31.172 3.719 1 98.19 7 ARG B C 1
ATOM 3576 O O . ARG B 1 7 ? 10.812 -30.672 4.832 1 98.19 7 ARG B O 1
ATOM 3583 N N . ALA B 1 8 ? 11.602 -31.172 2.758 1 97.75 8 ALA B N 1
ATOM 3584 C CA . ALA B 1 8 ? 12.805 -30.359 2.982 1 97.75 8 ALA B CA 1
ATOM 3585 C C . ALA B 1 8 ? 12.453 -28.891 3.18 1 97.75 8 ALA B C 1
ATOM 3587 O O . ALA B 1 8 ? 13 -28.234 4.062 1 97.75 8 ALA B O 1
ATOM 3588 N N . ALA B 1 9 ? 11.586 -28.359 2.355 1 97.94 9 ALA B N 1
ATOM 3589 C CA . ALA B 1 9 ? 11.148 -26.953 2.453 1 97.94 9 ALA B CA 1
ATOM 3590 C C . ALA B 1 9 ? 10.453 -26.688 3.783 1 97.94 9 ALA B C 1
ATOM 3592 O O . ALA B 1 9 ? 10.695 -25.672 4.426 1 97.94 9 ALA B O 1
ATOM 3593 N N . ILE B 1 10 ? 9.602 -27.609 4.195 1 97.94 10 ILE B N 1
ATOM 3594 C CA . ILE B 1 10 ? 8.867 -27.469 5.449 1 97.94 10 ILE B CA 1
ATOM 3595 C C . ILE B 1 10 ? 9.852 -27.422 6.621 1 97.94 10 ILE B C 1
ATOM 3597 O O . ILE B 1 10 ? 9.703 -26.594 7.527 1 97.94 10 ILE B O 1
ATOM 3601 N N . ASP B 1 11 ? 10.797 -28.297 6.59 1 97.62 11 ASP B N 1
ATOM 3602 C CA . ASP B 1 11 ? 11.805 -28.312 7.641 1 97.62 11 ASP B CA 1
ATOM 3603 C C . ASP B 1 11 ? 12.539 -26.984 7.719 1 97.62 11 ASP B C 1
ATOM 3605 O O . ASP B 1 11 ? 12.773 -26.453 8.812 1 97.62 11 ASP B O 1
ATOM 3609 N N . GLN B 1 12 ? 12.883 -26.469 6.617 1 97.38 12 GLN B N 1
ATOM 3610 C CA . GLN B 1 12 ? 13.57 -25.188 6.574 1 97.38 12 GLN B CA 1
ATOM 3611 C C . GLN B 1 12 ? 12.664 -24.062 7.09 1 97.38 12 GLN B C 1
ATOM 3613 O O . GLN B 1 12 ? 13.117 -23.188 7.844 1 97.38 12 GLN B O 1
ATOM 3618 N N . LEU B 1 13 ? 11.422 -24.031 6.676 1 97.88 13 LEU B N 1
ATOM 3619 C CA . LEU B 1 13 ? 10.469 -23.031 7.125 1 97.88 13 LEU B CA 1
ATOM 3620 C C . LEU B 1 13 ? 10.312 -23.078 8.641 1 97.88 13 LEU B C 1
ATOM 3622 O O . LEU B 1 13 ? 10.242 -22.031 9.289 1 97.88 13 LEU B O 1
ATOM 3626 N N . LYS B 1 14 ? 10.234 -24.266 9.141 1 96.56 14 LYS B N 1
ATOM 3627 C CA . LYS B 1 14 ? 10.125 -24.438 10.586 1 96.56 14 LYS B CA 1
ATOM 3628 C C . LYS B 1 14 ? 11.352 -23.875 11.305 1 96.56 14 LYS B C 1
ATOM 3630 O O . LYS B 1 14 ? 11.227 -23.125 12.266 1 96.56 14 LYS B O 1
ATOM 3635 N N . ASN B 1 15 ? 12.484 -24.234 10.805 1 96.38 15 ASN B N 1
ATOM 3636 C CA . ASN B 1 15 ? 13.742 -23.812 11.414 1 96.38 15 ASN B CA 1
ATOM 3637 C C . ASN B 1 15 ? 13.891 -22.281 11.367 1 96.38 15 ASN B C 1
ATOM 3639 O O . ASN B 1 15 ? 14.469 -21.688 12.273 1 96.38 15 ASN B O 1
ATOM 3643 N N . LYS B 1 16 ? 13.336 -21.688 10.367 1 95.81 16 LYS B N 1
ATOM 3644 C CA . LYS B 1 16 ? 13.453 -20.25 10.188 1 95.81 16 LYS B CA 1
ATOM 3645 C C . LYS B 1 16 ? 12.312 -19.516 10.891 1 95.81 16 LYS B C 1
ATOM 3647 O O . LYS B 1 16 ? 12.289 -18.281 10.906 1 95.81 16 LYS B O 1
ATOM 3652 N N . GLY B 1 17 ? 11.367 -20.219 11.359 1 95.44 17 GLY B N 1
ATOM 3653 C CA . GLY B 1 17 ? 10.273 -19.625 12.117 1 95.44 17 GLY B CA 1
ATOM 3654 C C . GLY B 1 17 ? 9.164 -19.078 11.242 1 95.44 17 GLY B C 1
ATOM 3655 O O . GLY B 1 17 ? 8.344 -18.266 11.688 1 95.44 17 GLY B O 1
ATOM 3656 N N . TYR B 1 18 ? 9.086 -19.516 10.023 1 96.88 18 TYR B N 1
ATOM 3657 C CA . TYR B 1 18 ? 8.102 -19 9.086 1 96.88 18 TYR B CA 1
ATOM 3658 C C . TYR B 1 18 ? 6.844 -19.859 9.078 1 96.88 18 TYR B C 1
ATOM 3660 O O . TYR B 1 18 ? 5.785 -19.406 8.625 1 96.88 18 TYR B O 1
ATOM 3668 N N . LEU B 1 19 ? 6.91 -21.078 9.625 1 97.31 19 LEU B N 1
ATOM 3669 C CA . LEU B 1 19 ? 5.809 -22.031 9.492 1 97.31 19 LEU B CA 1
ATOM 3670 C C . LEU B 1 19 ? 4.879 -21.953 10.695 1 97.31 19 LEU B C 1
ATOM 3672 O O . LEU B 1 19 ? 5.332 -22.062 11.844 1 97.31 19 LEU B O 1
ATOM 3676 N N . GLN B 1 20 ? 3.617 -21.75 10.422 1 96.31 20 GLN B N 1
ATOM 3677 C CA . GLN B 1 20 ? 2.59 -21.859 11.445 1 96.31 20 GLN B CA 1
ATOM 3678 C C . GLN B 1 20 ? 1.926 -23.234 11.398 1 96.31 20 GLN B C 1
ATOM 3680 O O . GLN B 1 20 ? 1.729 -23.812 10.32 1 96.31 20 GLN B O 1
ATOM 3685 N N . VAL B 1 21 ? 1.599 -23.734 12.555 1 96.69 21 VAL B N 1
ATOM 3686 C CA . VAL B 1 21 ? 0.94 -25.031 12.625 1 96.69 21 VAL B CA 1
ATOM 3687 C C . VAL B 1 21 ? -0.453 -24.875 13.234 1 96.69 21 VAL B C 1
ATOM 3689 O O . VAL B 1 21 ? -0.605 -24.297 14.305 1 96.69 21 VAL B O 1
ATOM 3692 N N . CYS B 1 22 ? -1.411 -25.219 12.523 1 96.81 22 CYS B N 1
ATOM 3693 C CA . CYS B 1 22 ? -2.791 -25.234 12.992 1 96.81 22 CYS B CA 1
ATOM 3694 C C . CYS B 1 22 ? -3.188 -26.625 13.469 1 96.81 22 CYS B C 1
ATOM 3696 O O . CYS B 1 22 ? -3.367 -27.547 12.664 1 96.81 22 CYS B O 1
ATOM 3698 N N . ASN B 1 23 ? -3.447 -26.75 14.727 1 95.31 23 ASN B N 1
ATOM 3699 C CA . ASN B 1 23 ? -3.766 -28.047 15.312 1 95.31 23 ASN B CA 1
ATOM 3700 C C . ASN B 1 23 ? -5.262 -28.188 15.578 1 95.31 23 ASN B C 1
ATOM 3702 O O . ASN B 1 23 ? -5.699 -29.188 16.156 1 95.31 23 ASN B O 1
ATOM 3706 N N . VAL B 1 24 ? -5.98 -27.25 15.133 1 95.31 24 VAL B N 1
ATOM 3707 C CA . VAL B 1 24 ? -7.438 -27.297 15.203 1 95.31 24 VAL B CA 1
ATOM 3708 C C . VAL B 1 24 ? -7.996 -27.891 13.906 1 95.31 24 VAL B C 1
ATOM 3710 O O . VAL B 1 24 ? -7.48 -27.609 12.82 1 95.31 24 VAL B O 1
ATOM 3713 N N . GLU B 1 25 ? -9.016 -28.719 14.109 1 97.19 25 GLU B N 1
ATOM 3714 C CA . GLU B 1 25 ? -9.625 -29.312 12.922 1 97.19 25 GLU B CA 1
ATOM 3715 C C . GLU B 1 25 ? -10.219 -28.234 12.016 1 97.19 25 GLU B C 1
ATOM 3717 O O . GLU B 1 25 ? -10.938 -27.344 12.492 1 97.19 25 GLU B O 1
ATOM 3722 N N . VAL B 1 26 ? -9.93 -28.297 10.758 1 97.31 26 VAL B N 1
ATOM 3723 C CA . VAL B 1 26 ? -10.453 -27.344 9.797 1 97.31 26 VAL B CA 1
ATOM 3724 C C . VAL B 1 26 ? -11.195 -28.078 8.68 1 97.31 26 VAL B C 1
ATOM 3726 O O . VAL B 1 26 ? -10.781 -29.156 8.266 1 97.31 26 VAL B O 1
ATOM 3729 N N . ASP B 1 27 ? -12.297 -27.5 8.219 1 97.75 27 ASP B N 1
ATOM 3730 C CA . ASP B 1 27 ? -13.023 -28.016 7.066 1 97.75 27 ASP B CA 1
ATOM 3731 C C . ASP B 1 27 ? -12.344 -27.609 5.762 1 97.75 27 ASP B C 1
ATOM 3733 O O . ASP B 1 27 ? -12.117 -26.422 5.512 1 97.75 27 ASP B O 1
ATOM 3737 N N . PRO B 1 28 ? -11.977 -28.625 4.953 1 97.62 28 PRO B N 1
ATOM 3738 C CA . PRO B 1 28 ? -11.367 -28.266 3.666 1 97.62 28 PRO B CA 1
ATOM 3739 C C . PRO B 1 28 ? -12.32 -27.469 2.771 1 97.62 28 PRO B C 1
ATOM 3741 O O . PRO B 1 28 ? -11.875 -26.844 1.807 1 97.62 28 PRO B O 1
ATOM 3744 N N . LYS B 1 29 ? -13.609 -27.562 3.102 1 97.56 29 LYS B N 1
ATOM 3745 C CA . LYS B 1 29 ? -14.586 -26.75 2.381 1 97.56 29 LYS B CA 1
ATOM 3746 C C . LYS B 1 29 ? -14.734 -25.375 3.014 1 97.56 29 LYS B C 1
ATOM 3748 O O . LYS B 1 29 ? -15.367 -25.219 4.059 1 97.56 29 LYS B O 1
ATOM 3753 N N . PHE B 1 30 ? -14.195 -24.391 2.391 1 97.62 30 PHE B N 1
ATOM 3754 C CA . PHE B 1 30 ? -14.336 -22.969 2.693 1 97.62 30 PHE B CA 1
ATOM 3755 C C . PHE B 1 30 ? -13.469 -22.578 3.883 1 97.62 30 PHE B C 1
ATOM 3757 O O . PHE B 1 30 ? -12.648 -21.656 3.789 1 97.62 30 PHE B O 1
ATOM 3764 N N . GLU B 1 31 ? -13.5 -23.266 4.988 1 97.69 31 GLU B N 1
ATOM 3765 C CA . GLU B 1 31 ? -12.852 -22.875 6.238 1 97.69 31 GLU B CA 1
ATOM 3766 C C . GLU B 1 31 ? -11.336 -22.828 6.086 1 97.69 31 GLU B C 1
ATOM 3768 O O . GLU B 1 31 ? -10.688 -21.875 6.516 1 97.69 31 GLU B O 1
ATOM 3773 N N . LEU B 1 32 ? -10.766 -23.891 5.5 1 97.44 32 LEU B N 1
ATOM 3774 C CA . LEU B 1 32 ? -9.328 -23.938 5.293 1 97.44 32 LEU B CA 1
ATOM 3775 C C . LEU B 1 32 ? -8.859 -22.75 4.465 1 97.44 32 LEU B C 1
ATOM 3777 O O . LEU B 1 32 ? -7.898 -22.062 4.836 1 97.44 32 LEU B O 1
ATOM 3781 N N . GLY B 1 33 ? -9.594 -22.484 3.375 1 96.25 33 GLY B N 1
ATOM 3782 C CA . GLY B 1 33 ? -9.273 -21.344 2.535 1 96.25 33 GLY B CA 1
ATOM 3783 C C . GLY B 1 33 ? -9.43 -20.016 3.248 1 96.25 33 GLY B C 1
ATOM 3784 O O . GLY B 1 33 ? -8.641 -19.078 3.035 1 96.25 33 GLY B O 1
ATOM 3785 N N . ALA B 1 34 ? -10.406 -19.938 4.109 1 96.81 34 ALA B N 1
ATOM 3786 C CA . ALA B 1 34 ? -10.656 -18.719 4.879 1 96.81 34 ALA B CA 1
ATOM 3787 C C . ALA B 1 34 ? -9.484 -18.422 5.809 1 96.81 34 ALA B C 1
ATOM 3789 O O . ALA B 1 34 ? -9.055 -17.266 5.914 1 96.81 34 ALA B O 1
ATOM 3790 N N . VAL B 1 35 ? -8.953 -19.422 6.426 1 96.56 35 VAL B N 1
ATOM 3791 C CA . VAL B 1 35 ? -7.828 -19.266 7.336 1 96.56 35 VAL B CA 1
ATOM 3792 C C . VAL B 1 35 ? -6.605 -18.766 6.562 1 96.56 35 VAL B C 1
ATOM 3794 O O . VAL B 1 35 ? -5.922 -17.844 7 1 96.56 35 VAL B O 1
ATOM 3797 N N . LEU B 1 36 ? -6.371 -19.359 5.43 1 96.19 36 LEU B N 1
ATOM 3798 C CA . LEU B 1 36 ? -5.254 -18.938 4.594 1 96.19 36 LEU B CA 1
ATOM 3799 C C . LEU B 1 36 ? -5.406 -17.469 4.18 1 96.19 36 LEU B C 1
ATOM 3801 O O . LEU B 1 36 ? -4.445 -16.703 4.246 1 96.19 36 LEU B O 1
ATOM 3805 N N . LYS B 1 37 ? -6.59 -17.094 3.859 1 94.38 37 LYS B N 1
ATOM 3806 C CA . LYS B 1 37 ? -6.871 -15.75 3.354 1 94.38 37 LYS B CA 1
ATOM 3807 C C . LYS B 1 37 ? -6.676 -14.703 4.441 1 94.38 37 LYS B C 1
ATOM 3809 O O . LYS B 1 37 ? -6.277 -13.57 4.156 1 94.38 37 LYS B O 1
ATOM 3814 N N . CYS B 1 38 ? -6.871 -15.078 5.703 1 94.25 38 CYS B N 1
ATOM 3815 C CA . CYS B 1 38 ? -6.699 -14.156 6.816 1 94.25 38 CYS B CA 1
ATOM 3816 C C . CYS B 1 38 ? -5.277 -13.609 6.863 1 94.25 38 CYS B C 1
ATOM 3818 O O . CYS B 1 38 ? -5.051 -12.492 7.336 1 94.25 38 CYS B O 1
ATOM 3820 N N . PHE B 1 39 ? -4.375 -14.367 6.32 1 93.81 39 PHE B N 1
ATOM 3821 C CA . PHE B 1 39 ? -2.979 -13.945 6.32 1 93.81 39 PHE B CA 1
ATOM 3822 C C . PHE B 1 39 ? -2.529 -13.555 4.918 1 93.81 39 PHE B C 1
ATOM 3824 O O . PHE B 1 39 ? -1.34 -13.609 4.602 1 93.81 39 PHE B O 1
ATOM 3831 N N . LYS B 1 40 ? -3.469 -13.281 4.043 1 91.69 40 LYS B N 1
ATOM 3832 C CA . LYS B 1 40 ? -3.246 -12.836 2.668 1 91.69 40 LYS B CA 1
ATOM 3833 C C . LYS B 1 40 ? -2.467 -13.883 1.875 1 91.69 40 LYS B C 1
ATOM 3835 O O . LYS B 1 40 ? -1.708 -13.539 0.965 1 91.69 40 LYS B O 1
ATOM 3840 N N . ASN B 1 41 ? -2.5 -15.125 2.465 1 94 41 ASN B N 1
ATOM 3841 C CA . ASN B 1 41 ? -1.819 -16.25 1.825 1 94 41 ASN B CA 1
ATOM 3842 C C . ASN B 1 41 ? -0.31 -16.031 1.766 1 94 41 ASN B C 1
ATOM 3844 O O . ASN B 1 41 ? 0.338 -16.391 0.785 1 94 41 ASN B O 1
ATOM 3848 N N . GLU B 1 42 ? 0.222 -15.367 2.742 1 95.12 42 GLU B N 1
ATOM 3849 C CA . GLU B 1 42 ? 1.644 -15.039 2.758 1 95.12 42 GLU B CA 1
ATOM 3850 C C . GLU B 1 42 ? 2.363 -15.75 3.9 1 95.12 42 GLU B C 1
ATOM 3852 O O . GLU B 1 42 ? 3.582 -15.625 4.043 1 95.12 42 GLU B O 1
ATOM 3857 N N . VAL B 1 43 ? 1.575 -16.484 4.691 1 96.06 43 VAL B N 1
ATOM 3858 C CA . VAL B 1 43 ? 2.148 -17.203 5.816 1 96.06 43 VAL B CA 1
ATOM 3859 C C . VAL B 1 43 ? 1.967 -18.719 5.605 1 96.06 43 VAL B C 1
ATOM 3861 O O . VAL B 1 43 ? 0.839 -19.203 5.57 1 96.06 43 VAL B O 1
ATOM 3864 N N . PRO B 1 44 ? 3.084 -19.375 5.492 1 97.38 44 PRO B N 1
ATOM 3865 C CA . PRO B 1 44 ? 2.963 -20.828 5.375 1 97.38 44 PRO B CA 1
ATOM 3866 C C . PRO B 1 44 ? 2.271 -21.469 6.578 1 97.38 44 PRO B C 1
ATOM 3868 O O . PRO B 1 44 ? 2.627 -21.172 7.723 1 97.38 44 PRO B O 1
ATOM 3871 N N . ILE B 1 45 ? 1.262 -22.359 6.297 1 97.75 45 ILE B N 1
ATOM 3872 C CA . ILE B 1 45 ? 0.5 -22.984 7.367 1 97.75 45 ILE B CA 1
ATOM 3873 C C . ILE B 1 45 ? 0.42 -24.484 7.129 1 97.75 45 ILE B C 1
ATOM 3875 O O . ILE B 1 45 ? 0.158 -24.938 6.008 1 97.75 45 ILE B O 1
ATOM 3879 N N . MET B 1 46 ? 0.72 -25.25 8.125 1 98.06 46 MET B N 1
ATOM 3880 C CA . MET B 1 46 ? 0.458 -26.688 8.164 1 98.06 46 MET B CA 1
ATOM 3881 C C . MET B 1 46 ? -0.811 -26.984 8.953 1 98.06 46 MET B C 1
ATOM 3883 O O . MET B 1 46 ? -0.869 -26.734 10.164 1 98.06 46 MET B O 1
ATOM 3887 N N . PHE B 1 47 ? -1.818 -27.422 8.242 1 98.19 47 PHE B N 1
ATOM 3888 C CA . PHE B 1 47 ? -3.027 -27.891 8.906 1 98.19 47 PHE B CA 1
ATOM 3889 C C . PHE B 1 47 ? -2.891 -29.359 9.289 1 98.19 47 PHE B C 1
ATOM 3891 O O . PHE B 1 47 ? -2.955 -30.25 8.43 1 98.19 47 PHE B O 1
ATOM 3898 N N . SER B 1 48 ? -2.814 -29.656 10.531 1 97.38 48 SER B N 1
ATOM 3899 C CA . SER B 1 48 ? -2.527 -31 11 1 97.38 48 SER B CA 1
ATOM 3900 C C . SER B 1 48 ? -3.791 -31.859 11.039 1 97.38 48 SER B C 1
ATOM 3902 O O . SER B 1 48 ? -3.719 -33.094 10.992 1 97.38 48 SER B O 1
ATOM 3904 N N . LYS B 1 49 ? -4.867 -31.188 11.172 1 97.19 49 LYS B N 1
ATOM 3905 C CA . LYS B 1 49 ? -6.145 -31.891 11.258 1 97.19 49 LYS B CA 1
ATOM 3906 C C . LYS B 1 49 ? -7.137 -31.344 10.234 1 97.19 49 LYS B C 1
ATOM 3908 O O . LYS B 1 49 ? -7.555 -30.188 10.32 1 97.19 49 LYS B O 1
ATOM 3913 N N . VAL B 1 50 ? -7.496 -32.219 9.328 1 98 50 VAL B N 1
ATOM 3914 C CA . VAL B 1 50 ? -8.461 -31.828 8.305 1 98 50 VAL B CA 1
ATOM 3915 C C . VAL B 1 50 ? -9.688 -32.719 8.391 1 98 50 VAL B C 1
ATOM 3917 O O . VAL B 1 50 ? -9.562 -33.938 8.445 1 98 50 VAL B O 1
ATOM 3920 N N . LYS B 1 51 ? -10.773 -32.031 8.406 1 97.44 51 LYS B N 1
ATOM 3921 C CA . LYS B 1 51 ? -12.023 -32.75 8.578 1 97.44 51 LYS B CA 1
ATOM 3922 C C . LYS B 1 51 ? -12.188 -33.844 7.508 1 97.44 51 LYS B C 1
ATOM 3924 O O . LYS B 1 51 ? -12.047 -33.562 6.316 1 97.44 51 LYS B O 1
ATOM 3929 N N . GLY B 1 52 ? -12.383 -35.031 7.906 1 94.69 52 GLY B N 1
ATOM 3930 C CA . GLY B 1 52 ? -12.703 -36.125 7.004 1 94.69 52 GLY B CA 1
ATOM 3931 C C . GLY B 1 52 ? -11.469 -36.812 6.457 1 94.69 52 GLY B C 1
ATOM 3932 O O . GLY B 1 52 ? -11.578 -37.75 5.672 1 94.69 52 GLY B O 1
ATOM 3933 N N . ASN B 1 53 ? -10.328 -36.375 6.801 1 93.75 53 ASN B N 1
ATOM 3934 C CA . ASN B 1 53 ? -9.094 -36.938 6.285 1 93.75 53 ASN B CA 1
ATOM 3935 C C . ASN B 1 53 ? -7.977 -36.906 7.324 1 93.75 53 ASN B C 1
ATOM 3937 O O . ASN B 1 53 ? -7.902 -35.969 8.117 1 93.75 53 ASN B O 1
ATOM 3941 N N . LYS B 1 54 ? -7.148 -37.812 7.32 1 92.38 54 LYS B N 1
ATOM 3942 C CA . LYS B 1 54 ? -6.023 -37.844 8.25 1 92.38 54 LYS B CA 1
ATOM 3943 C C . LYS B 1 54 ? -4.809 -37.125 7.68 1 92.38 54 LYS B C 1
ATOM 3945 O O . LYS B 1 54 ? -3.883 -36.781 8.414 1 92.38 54 LYS B O 1
ATOM 3950 N N . MET B 1 55 ? -4.805 -36.969 6.434 1 97.5 55 MET B N 1
ATOM 3951 C CA . MET B 1 55 ? -3.676 -36.344 5.738 1 97.5 55 MET B CA 1
ATOM 3952 C C . MET B 1 55 ? -3.59 -34.844 6.051 1 97.5 55 MET B C 1
ATOM 3954 O O . MET B 1 55 ? -4.582 -34.125 5.93 1 97.5 55 MET B O 1
ATOM 3958 N N . PRO B 1 56 ? -2.459 -34.344 6.566 1 98.25 56 PRO B N 1
ATOM 3959 C CA . PRO B 1 56 ? -2.301 -32.906 6.746 1 98.25 56 PRO B CA 1
ATOM 3960 C C . PRO B 1 56 ? -2.258 -32.156 5.426 1 98.25 56 PRO B C 1
ATOM 3962 O O . PRO B 1 56 ? -2.004 -32.75 4.375 1 98.25 56 PRO B O 1
ATOM 3965 N N . VAL B 1 57 ? -2.588 -30.859 5.535 1 98.56 57 VAL B N 1
ATOM 3966 C CA . VAL B 1 57 ? -2.582 -30 4.355 1 98.56 57 VAL B CA 1
ATOM 3967 C C . VAL B 1 57 ? -1.646 -28.812 4.582 1 98.56 57 VAL B C 1
ATOM 3969 O O . VAL B 1 57 ? -1.669 -28.188 5.648 1 98.56 57 VAL B O 1
ATOM 3972 N N . ALA B 1 58 ? -0.752 -28.578 3.652 1 98.19 58 ALA B N 1
ATOM 3973 C CA . ALA B 1 58 ? 0.124 -27.422 3.689 1 98.19 58 ALA B CA 1
ATOM 3974 C C . ALA B 1 58 ? -0.313 -26.375 2.666 1 98.19 58 ALA B C 1
ATOM 3976 O O . ALA B 1 58 ? -0.563 -26.688 1.504 1 98.19 58 ALA B O 1
ATOM 3977 N N . GLY B 1 59 ? -0.48 -25.109 3.137 1 97.31 59 GLY B N 1
ATOM 3978 C CA . GLY B 1 59 ? -0.917 -24.062 2.242 1 97.31 59 GLY B CA 1
ATOM 3979 C C . GLY B 1 59 ? -0.167 -22.75 2.449 1 97.31 59 GLY B C 1
ATOM 3980 O O . GLY B 1 59 ? 0.564 -22.609 3.43 1 97.31 59 GLY B O 1
ATOM 3981 N N . ALA B 1 60 ? -0.234 -21.891 1.412 1 96.75 60 ALA B N 1
ATOM 3982 C CA . ALA B 1 60 ? 0.336 -20.547 1.411 1 96.75 60 ALA B CA 1
ATOM 3983 C C . ALA B 1 60 ? 1.858 -20.609 1.512 1 96.75 60 ALA B C 1
ATOM 3985 O O . ALA B 1 60 ? 2.471 -19.766 2.168 1 96.75 60 ALA B O 1
ATOM 3986 N N . LEU B 1 61 ? 2.424 -21.531 0.821 1 96.94 61 LEU B N 1
ATOM 3987 C CA . LEU B 1 61 ? 3.861 -21.75 0.919 1 96.94 61 LEU B CA 1
ATOM 3988 C C . LEU B 1 61 ? 4.633 -20.734 0.09 1 96.94 61 LEU B C 1
ATOM 3990 O O . LEU B 1 61 ? 5.781 -20.422 0.399 1 96.94 61 LEU B O 1
ATOM 3994 N N . PHE B 1 62 ? 3.977 -20.203 -0.913 1 96.62 62 PHE B N 1
ATOM 3995 C CA . PHE B 1 62 ? 4.762 -19.516 -1.937 1 96.62 62 PHE B CA 1
ATOM 3996 C C . PHE B 1 62 ? 4.281 -18.094 -2.121 1 96.62 62 PHE B C 1
ATOM 3998 O O . PHE B 1 62 ? 4.551 -17.469 -3.15 1 96.62 62 PHE B O 1
ATOM 4005 N N . GLY B 1 63 ? 3.598 -17.547 -1.111 1 94.62 63 GLY B N 1
ATOM 4006 C CA . GLY B 1 63 ? 2.936 -16.266 -1.308 1 94.62 63 GLY B CA 1
ATOM 4007 C C . GLY B 1 63 ? 3.77 -15.086 -0.851 1 94.62 63 GLY B C 1
ATOM 4008 O O . GLY B 1 63 ? 3.441 -13.938 -1.146 1 94.62 63 GLY B O 1
ATOM 4009 N N . ASN B 1 64 ? 4.848 -15.359 -0.143 1 95.25 64 ASN B N 1
ATOM 4010 C CA . ASN B 1 64 ? 5.684 -14.305 0.419 1 95.25 64 ASN B CA 1
ATOM 4011 C C . ASN B 1 64 ? 7.004 -14.172 -0.332 1 95.25 64 ASN B C 1
ATOM 4013 O O . ASN B 1 64 ? 7.82 -15.094 -0.329 1 95.25 64 ASN B O 1
ATOM 4017 N N . ARG B 1 65 ? 7.211 -12.977 -0.918 1 94.75 65 ARG B N 1
ATOM 4018 C CA . ARG B 1 65 ? 8.367 -12.734 -1.777 1 94.75 65 ARG B CA 1
ATOM 4019 C C . ARG B 1 65 ? 9.664 -12.922 -1.008 1 94.75 65 ARG B C 1
ATOM 4021 O O . ARG B 1 65 ? 10.625 -13.508 -1.524 1 94.75 65 ARG B O 1
ATOM 4028 N N . GLU B 1 66 ? 9.742 -12.398 0.185 1 95 66 GLU B N 1
ATOM 4029 C CA . GLU B 1 66 ? 10.961 -12.477 0.978 1 95 66 GLU B CA 1
ATOM 4030 C C . GLU B 1 66 ? 11.281 -13.914 1.369 1 95 66 GLU B C 1
ATOM 4032 O O . GLU B 1 66 ? 12.438 -14.336 1.312 1 95 66 GLU B O 1
ATOM 4037 N N . ILE B 1 67 ? 10.242 -14.625 1.771 1 96.19 67 ILE B N 1
ATOM 4038 C CA . ILE B 1 67 ? 10.445 -16.031 2.1 1 96.19 67 ILE B CA 1
ATOM 4039 C C . ILE B 1 67 ? 10.93 -16.781 0.862 1 96.19 67 ILE B C 1
ATOM 4041 O O . ILE B 1 67 ? 11.836 -17.625 0.949 1 96.19 67 ILE B O 1
ATOM 4045 N N . TYR B 1 68 ? 10.367 -16.469 -0.248 1 96 68 TYR B N 1
ATOM 4046 C CA . TYR B 1 68 ? 10.742 -17.109 -1.5 1 96 68 TYR B CA 1
ATOM 4047 C C . TYR B 1 68 ? 12.234 -16.969 -1.764 1 96 68 TYR B C 1
ATOM 4049 O O . TYR B 1 68 ? 12.922 -17.953 -2.049 1 96 68 TYR B O 1
ATOM 4057 N N . TYR B 1 69 ? 12.742 -15.758 -1.636 1 95.88 69 TYR B N 1
ATOM 4058 C CA . TYR B 1 69 ? 14.156 -15.5 -1.876 1 95.88 69 TYR B CA 1
ATOM 4059 C C . TYR B 1 69 ? 15.031 -16.25 -0.881 1 95.88 69 TYR B C 1
ATOM 4061 O O . TYR B 1 69 ? 16.016 -16.891 -1.267 1 95.88 69 TYR B O 1
ATOM 4069 N N . GLU B 1 70 ? 14.594 -16.203 0.368 1 95.88 70 GLU B N 1
ATOM 4070 C CA . GLU B 1 70 ? 15.383 -16.875 1.404 1 95.88 70 GLU B CA 1
ATOM 4071 C C . GLU B 1 70 ? 15.453 -18.375 1.164 1 95.88 70 GLU B C 1
ATOM 4073 O O . GLU B 1 70 ? 16.5 -18.984 1.352 1 95.88 70 GLU B O 1
ATOM 4078 N N . MET B 1 71 ? 14.367 -18.938 0.771 1 96.19 71 MET B N 1
ATOM 4079 C CA . MET B 1 71 ? 14.297 -20.375 0.556 1 96.19 71 MET B CA 1
ATOM 4080 C C . MET B 1 71 ? 15.156 -20.781 -0.636 1 96.19 71 MET B C 1
ATOM 4082 O O . MET B 1 71 ? 15.625 -21.922 -0.705 1 96.19 71 MET B O 1
ATOM 4086 N N . LEU B 1 72 ? 15.398 -19.891 -1.549 1 95.56 72 LEU B N 1
ATOM 4087 C CA . LEU B 1 72 ? 16.234 -20.172 -2.709 1 95.56 72 LEU B CA 1
ATOM 4088 C C . LEU B 1 72 ? 17.672 -19.688 -2.48 1 95.56 72 LEU B C 1
ATOM 4090 O O . LEU B 1 72 ? 18.5 -19.781 -3.377 1 95.56 72 LEU B O 1
ATOM 4094 N N . GLY B 1 73 ? 17.906 -19.109 -1.326 1 94 73 GLY B N 1
ATOM 4095 C CA . GLY B 1 73 ? 19.234 -18.594 -1.009 1 94 73 GLY B CA 1
ATOM 4096 C C . GLY B 1 73 ? 19.641 -17.422 -1.868 1 94 73 GLY B C 1
ATOM 4097 O O . GLY B 1 73 ? 20.797 -17.312 -2.27 1 94 73 GLY B O 1
ATOM 4098 N N . MET B 1 74 ? 18.703 -16.656 -2.207 1 93.62 74 MET B N 1
ATOM 4099 C CA . MET B 1 74 ? 19.031 -15.508 -3.045 1 93.62 74 MET B CA 1
ATOM 4100 C C . MET B 1 74 ? 18.625 -14.203 -2.367 1 93.62 74 MET B C 1
ATOM 4102 O O . MET B 1 74 ? 17.688 -14.188 -1.562 1 93.62 74 MET B O 1
ATOM 4106 N N . LYS B 1 75 ? 19.344 -13.125 -2.664 1 94.38 75 LYS B N 1
ATOM 4107 C CA . LYS B 1 75 ? 19 -11.781 -2.227 1 94.38 75 LYS B CA 1
ATOM 4108 C C . LYS B 1 75 ? 18.109 -11.078 -3.258 1 94.38 75 LYS B C 1
ATOM 4110 O O . LYS B 1 75 ? 18.156 -11.406 -4.445 1 94.38 75 LYS B O 1
ATOM 4115 N N . HIS B 1 76 ? 17.375 -10.195 -2.801 1 93.31 76 HIS B N 1
ATOM 4116 C CA . HIS B 1 76 ? 16.484 -9.43 -3.654 1 93.31 76 HIS B CA 1
ATOM 4117 C C . HIS B 1 76 ? 17.219 -8.836 -4.848 1 93.31 76 HIS B C 1
ATOM 4119 O O . HIS B 1 76 ? 16.75 -8.93 -5.984 1 93.31 76 HIS B O 1
ATOM 4125 N N . GLU B 1 77 ? 18.359 -8.289 -4.648 1 92.94 77 GLU B N 1
ATOM 4126 C CA . GLU B 1 77 ? 19.078 -7.527 -5.664 1 92.94 77 GLU B CA 1
ATOM 4127 C C . GLU B 1 77 ? 19.641 -8.445 -6.754 1 92.94 77 GLU B C 1
ATOM 4129 O O . GLU B 1 77 ? 19.938 -7.984 -7.859 1 92.94 77 GLU B O 1
ATOM 4134 N N . GLU B 1 78 ? 19.766 -9.664 -6.43 1 94.69 78 GLU B N 1
ATOM 4135 C CA . GLU B 1 78 ? 20.406 -10.555 -7.395 1 94.69 78 GLU B CA 1
ATOM 4136 C C . GLU B 1 78 ? 19.375 -11.477 -8.055 1 94.69 78 GLU B C 1
ATOM 4138 O O . GLU B 1 78 ? 19.719 -12.297 -8.898 1 94.69 78 GLU B O 1
ATOM 4143 N N . ARG B 1 79 ? 18.125 -11.367 -7.672 1 94.06 79 ARG B N 1
ATOM 4144 C CA . ARG B 1 79 ? 17.125 -12.367 -8.023 1 94.06 79 ARG B CA 1
ATOM 4145 C C . ARG B 1 79 ? 17 -12.5 -9.539 1 94.06 79 ARG B C 1
ATOM 4147 O O . ARG B 1 79 ? 16.906 -13.617 -10.062 1 94.06 79 ARG B O 1
ATOM 4154 N N . ILE B 1 80 ? 17.016 -11.398 -10.297 1 94.94 80 ILE B N 1
ATOM 4155 C CA . ILE B 1 80 ? 16.828 -11.438 -11.742 1 94.94 80 ILE B CA 1
ATOM 4156 C C . ILE B 1 80 ? 18 -12.164 -12.398 1 94.94 80 ILE B C 1
ATOM 4158 O O . ILE B 1 80 ? 17.797 -13.07 -13.219 1 94.94 80 ILE B O 1
ATOM 4162 N N . TYR B 1 81 ? 19.141 -11.852 -11.992 1 94.81 81 TYR B N 1
ATOM 4163 C CA . TYR B 1 81 ? 20.344 -12.422 -12.586 1 94.81 81 TYR B CA 1
ATOM 4164 C C . TYR B 1 81 ? 20.453 -13.906 -12.273 1 94.81 81 TYR B C 1
ATOM 4166 O O . TYR B 1 81 ? 20.844 -14.703 -13.141 1 94.81 81 TYR B O 1
ATOM 4174 N N . ARG B 1 82 ? 20.141 -14.25 -11.109 1 95.44 82 ARG B N 1
ATOM 4175 C CA . ARG B 1 82 ? 20.219 -15.656 -10.711 1 95.44 82 ARG B CA 1
ATOM 4176 C C . ARG B 1 82 ? 19.234 -16.5 -11.523 1 95.44 82 ARG B C 1
ATOM 4178 O O . ARG B 1 82 ? 19.562 -17.609 -11.938 1 95.44 82 ARG B O 1
ATOM 4185 N N . MET B 1 83 ? 18.094 -16.031 -11.719 1 94.44 83 MET B N 1
ATOM 4186 C CA . MET B 1 83 ? 17.094 -16.75 -12.492 1 94.44 83 MET B CA 1
ATOM 4187 C C . MET B 1 83 ? 17.484 -16.828 -13.961 1 94.44 83 MET B C 1
ATOM 4189 O O . MET B 1 83 ? 17.359 -17.875 -14.594 1 94.44 83 MET B O 1
ATOM 4193 N N . MET B 1 84 ? 17.984 -15.688 -14.445 1 94.5 84 MET B N 1
ATOM 4194 C CA . MET B 1 84 ? 18.453 -15.656 -15.82 1 94.5 84 MET B CA 1
ATOM 4195 C C . MET B 1 84 ? 19.578 -16.672 -16.031 1 94.5 84 MET B C 1
ATOM 4197 O O . MET B 1 84 ? 19.594 -17.375 -17.047 1 94.5 84 MET B O 1
ATOM 4201 N N . ASP B 1 85 ? 20.422 -16.688 -15.094 1 95.81 85 ASP B N 1
ATOM 4202 C CA . ASP B 1 85 ? 21.547 -17.609 -15.18 1 95.81 85 ASP B CA 1
ATOM 4203 C C . ASP B 1 85 ? 21.078 -19.062 -15.18 1 95.81 85 ASP B C 1
ATOM 4205 O O . ASP B 1 85 ? 21.594 -19.875 -15.945 1 95.81 85 ASP B O 1
ATOM 4209 N N . ALA B 1 86 ? 20.141 -19.391 -14.336 1 96.25 86 ALA B N 1
ATOM 4210 C CA . ALA B 1 86 ? 19.625 -20.75 -14.266 1 96.25 86 ALA B CA 1
ATOM 4211 C C . ALA B 1 86 ? 18.969 -21.156 -15.586 1 96.25 86 ALA B C 1
ATOM 4213 O O . ALA B 1 86 ? 19.078 -22.312 -16.016 1 96.25 86 ALA B O 1
ATOM 4214 N N . ILE B 1 87 ? 18.281 -20.234 -16.219 1 94.94 87 ILE B N 1
ATOM 4215 C CA . ILE B 1 87 ? 17.609 -20.484 -17.5 1 94.94 87 ILE B CA 1
ATOM 4216 C C . ILE B 1 87 ? 18.656 -20.656 -18.594 1 94.94 87 ILE B C 1
ATOM 4218 O O . ILE B 1 87 ? 18.547 -21.562 -19.438 1 94.94 87 ILE B O 1
ATOM 4222 N N . ALA B 1 88 ? 19.719 -19.875 -18.531 1 94.56 88 ALA B N 1
ATOM 4223 C CA . ALA B 1 88 ? 20.75 -19.875 -19.562 1 94.56 88 ALA B CA 1
ATOM 4224 C C . ALA B 1 88 ? 21.688 -21.062 -19.391 1 94.56 88 ALA B C 1
ATOM 4226 O O . ALA B 1 88 ? 22.25 -21.562 -20.375 1 94.56 88 ALA B O 1
ATOM 4227 N N . ASN B 1 89 ? 21.828 -21.469 -18.156 1 96 89 ASN B N 1
ATOM 4228 C CA . ASN B 1 89 ? 22.781 -22.531 -17.844 1 96 89 ASN B CA 1
ATOM 4229 C C . ASN B 1 89 ? 22.125 -23.656 -17.047 1 96 89 ASN B C 1
ATOM 4231 O O . ASN B 1 89 ? 22.531 -23.938 -15.914 1 96 89 ASN B O 1
ATOM 4235 N N . PRO B 1 90 ? 21.188 -24.328 -17.641 1 95.88 90 PRO B N 1
ATOM 4236 C CA . PRO B 1 90 ? 20.547 -25.453 -16.938 1 95.88 90 PRO B CA 1
ATOM 4237 C C . PRO B 1 90 ? 21.547 -26.547 -16.578 1 95.88 90 PRO B C 1
ATOM 4239 O O . PRO B 1 90 ? 22.625 -26.625 -17.172 1 95.88 90 PRO B O 1
ATOM 4242 N N . LYS B 1 91 ? 21.234 -27.312 -15.57 1 97.62 91 LYS B N 1
ATOM 4243 C CA . LYS B 1 91 ? 22.109 -28.391 -15.109 1 97.62 91 LYS B CA 1
ATOM 4244 C C . LYS B 1 91 ? 21.406 -29.734 -15.195 1 97.62 91 LYS B C 1
ATOM 4246 O O . LYS B 1 91 ? 20.172 -29.797 -15.164 1 97.62 91 LYS B O 1
ATOM 4251 N N . ALA B 1 92 ? 22.156 -30.734 -15.188 1 97.12 92 ALA B N 1
ATOM 4252 C CA . ALA B 1 92 ? 21.625 -32.094 -15.391 1 97.12 92 ALA B CA 1
ATOM 4253 C C . ALA B 1 92 ? 20.844 -32.562 -14.18 1 97.12 92 ALA B C 1
ATOM 4255 O O . ALA B 1 92 ? 21.125 -32.156 -13.047 1 97.12 92 ALA B O 1
ATOM 4256 N N . THR B 1 93 ? 19.891 -33.438 -14.477 1 97.62 93 THR B N 1
ATOM 4257 C CA . THR B 1 93 ? 19.141 -34.156 -13.438 1 97.62 93 THR B CA 1
ATOM 4258 C C . THR B 1 93 ? 19.812 -35.5 -13.125 1 97.62 93 THR B C 1
ATOM 4260 O O . THR B 1 93 ? 20.781 -35.875 -13.766 1 97.62 93 THR B O 1
ATOM 4263 N N . LYS B 1 94 ? 19.312 -36.062 -12.062 1 98.12 94 LYS B N 1
ATOM 4264 C CA . LYS B 1 94 ? 19.797 -37.406 -11.664 1 98.12 94 LYS B CA 1
ATOM 4265 C C . LYS B 1 94 ? 18.641 -38.375 -11.539 1 98.12 94 LYS B C 1
ATOM 4267 O O . LYS B 1 94 ? 17.641 -38.094 -10.875 1 98.12 94 LYS B O 1
ATOM 4272 N N . PHE B 1 95 ? 18.781 -39.531 -12.148 1 97.5 95 PHE B N 1
ATOM 4273 C CA . PHE B 1 95 ? 17.734 -40.531 -12.094 1 97.5 95 PHE B CA 1
ATOM 4274 C C . PHE B 1 95 ? 18.016 -41.562 -10.992 1 97.5 95 PHE B C 1
ATOM 4276 O O . PHE B 1 95 ? 19.141 -42.031 -10.859 1 97.5 95 PHE B O 1
ATOM 4283 N N . LEU B 1 96 ? 16.969 -41.844 -10.227 1 97.81 96 LEU B N 1
ATOM 4284 C CA . LEU B 1 96 ? 17.031 -42.875 -9.188 1 97.81 96 LEU B CA 1
ATOM 4285 C C . LEU B 1 96 ? 16.156 -44.062 -9.555 1 97.81 96 LEU B C 1
ATOM 4287 O O . LEU B 1 96 ? 15.164 -43.906 -10.281 1 97.81 96 LEU B O 1
ATOM 4291 N N . ALA B 1 97 ? 16.531 -45.125 -9.031 1 97 97 ALA B N 1
ATOM 4292 C CA . ALA B 1 97 ? 15.711 -46.312 -9.234 1 97 97 ALA B CA 1
ATOM 4293 C C . ALA B 1 97 ? 14.438 -46.281 -8.406 1 97 97 ALA B C 1
ATOM 4295 O O . ALA B 1 97 ? 13.383 -46.75 -8.836 1 97 97 ALA B O 1
ATOM 4296 N N . LYS B 1 98 ? 14.625 -45.781 -7.219 1 96.38 98 LYS B N 1
ATOM 4297 C CA . LYS B 1 98 ? 13.492 -45.656 -6.301 1 96.38 98 LYS B CA 1
ATOM 4298 C C . LYS B 1 98 ? 13.539 -44.312 -5.566 1 96.38 98 LYS B C 1
ATOM 4300 O O . LYS B 1 98 ? 14.609 -43.719 -5.375 1 96.38 98 LYS B O 1
ATOM 4305 N N . GLY B 1 99 ? 12.344 -43.812 -5.281 1 96.62 99 GLY B N 1
ATOM 4306 C CA . GLY B 1 99 ? 12.203 -42.594 -4.516 1 96.62 99 GLY B CA 1
ATOM 4307 C C . GLY B 1 99 ? 11.094 -42.656 -3.482 1 96.62 99 GLY B C 1
ATOM 4308 O O . GLY B 1 99 ? 10.281 -43.562 -3.492 1 96.62 99 GLY B O 1
ATOM 4309 N N . ALA B 1 100 ? 11.102 -41.75 -2.539 1 97.56 100 ALA B N 1
ATOM 4310 C CA . ALA B 1 100 ? 10.133 -41.719 -1.447 1 97.56 100 ALA B CA 1
ATOM 4311 C C . ALA B 1 100 ? 8.703 -41.688 -1.984 1 97.56 100 ALA B C 1
ATOM 4313 O O . ALA B 1 100 ? 7.793 -42.25 -1.375 1 97.56 100 ALA B O 1
ATOM 4314 N N . VAL B 1 101 ? 8.469 -41.094 -3.146 1 97.94 101 VAL B N 1
ATOM 4315 C CA . VAL B 1 101 ? 7.133 -40.938 -3.723 1 97.94 101 VAL B CA 1
ATOM 4316 C C . VAL B 1 101 ? 6.59 -42.281 -4.141 1 97.94 101 VAL B C 1
ATOM 4318 O O . VAL B 1 101 ? 5.379 -42.469 -4.316 1 97.94 101 VAL B O 1
ATOM 4321 N N . MET B 1 102 ? 7.453 -43.312 -4.184 1 98.19 102 MET B N 1
ATOM 4322 C CA . MET B 1 102 ? 7.062 -44.656 -4.652 1 98.19 102 MET B CA 1
ATOM 4323 C C . MET B 1 102 ? 6.809 -45.594 -3.475 1 98.19 102 MET B C 1
ATOM 4325 O O . MET B 1 102 ? 6.621 -46.781 -3.664 1 98.19 102 MET B O 1
ATOM 4329 N N . GLU B 1 103 ? 6.793 -45.031 -2.258 1 98.44 103 GLU B N 1
ATOM 4330 C CA . GLU B 1 103 ? 6.594 -45.875 -1.079 1 98.44 103 GLU B CA 1
ATOM 4331 C C . GLU B 1 103 ? 5.27 -46.625 -1.152 1 98.44 103 GLU B C 1
ATOM 4333 O O . GLU B 1 103 ? 5.172 -47.781 -0.695 1 98.44 103 GLU B O 1
ATOM 4338 N N . ASN B 1 104 ? 4.27 -45.969 -1.614 1 98.44 104 ASN B N 1
ATOM 4339 C CA . ASN B 1 104 ? 2.967 -46.562 -1.874 1 98.44 104 ASN B CA 1
ATOM 4340 C C . ASN B 1 104 ? 2.555 -46.406 -3.334 1 98.44 104 ASN B C 1
ATOM 4342 O O . ASN B 1 104 ? 2.633 -45.312 -3.887 1 98.44 104 ASN B O 1
ATOM 4346 N N . ILE B 1 105 ? 2.172 -47.531 -3.961 1 98.56 105 ILE B N 1
ATOM 4347 C CA . ILE B 1 105 ? 1.703 -47.531 -5.344 1 98.56 105 ILE B CA 1
ATOM 4348 C C . ILE B 1 105 ? 0.319 -48.156 -5.414 1 98.56 105 ILE B C 1
ATOM 4350 O O . ILE B 1 105 ? 0.166 -49.375 -5.137 1 98.56 105 ILE B O 1
ATOM 4354 N N . ILE B 1 106 ? -0.653 -47.375 -5.727 1 98.56 106 ILE B N 1
ATOM 4355 C CA . ILE B 1 106 ? -2.039 -47.812 -5.77 1 98.56 106 ILE B CA 1
ATOM 4356 C C . ILE B 1 106 ? -2.531 -47.844 -7.215 1 98.56 106 ILE B C 1
ATOM 4358 O O . ILE B 1 106 ? -2.535 -46.812 -7.895 1 98.56 106 ILE B O 1
ATOM 4362 N N . THR B 1 107 ? -3.018 -48.969 -7.723 1 98.25 107 THR B N 1
ATOM 4363 C CA . THR B 1 107 ? -3.406 -49.062 -9.125 1 98.25 107 THR B CA 1
ATOM 4364 C C . THR B 1 107 ? -4.863 -49.5 -9.25 1 98.25 107 THR B C 1
ATOM 4366 O O . THR B 1 107 ? -5.383 -49.656 -10.352 1 98.25 107 THR B O 1
ATOM 4369 N N . ARG B 1 108 ? -5.488 -49.75 -8.109 1 97.38 108 ARG B N 1
ATOM 4370 C CA . ARG B 1 108 ? -6.879 -50.188 -8.117 1 97.38 108 ARG B CA 1
ATOM 4371 C C . ARG B 1 108 ? -7.715 -49.375 -7.129 1 97.38 108 ARG B C 1
ATOM 4373 O O . ARG B 1 108 ? -7.176 -48.75 -6.211 1 97.38 108 ARG B O 1
ATOM 4380 N N . ASN B 1 109 ? -9.023 -49.312 -7.363 1 96.94 109 ASN B N 1
ATOM 4381 C CA . ASN B 1 109 ? -9.992 -48.688 -6.477 1 96.94 109 ASN B CA 1
ATOM 4382 C C . ASN B 1 109 ? -9.586 -47.25 -6.164 1 96.94 109 ASN B C 1
ATOM 4384 O O . ASN B 1 109 ? -9.602 -46.844 -5.004 1 96.94 109 ASN B O 1
ATOM 4388 N N . ILE B 1 110 ? -9.164 -46.594 -7.215 1 97.94 110 ILE B N 1
ATOM 4389 C CA . ILE B 1 110 ? -8.75 -45.219 -7.059 1 97.94 110 ILE B CA 1
ATOM 4390 C C . ILE B 1 110 ? -9.984 -44.312 -6.953 1 97.94 110 ILE B C 1
ATOM 4392 O O . ILE B 1 110 ? -10.852 -44.344 -7.832 1 97.94 110 ILE B O 1
ATOM 4396 N N . ASP B 1 111 ? -10.164 -43.594 -5.895 1 98.06 111 ASP B N 1
ATOM 4397 C CA . ASP B 1 111 ? -11.188 -42.594 -5.637 1 98.06 111 ASP B CA 1
ATOM 4398 C C . ASP B 1 111 ? -10.578 -41.312 -5.062 1 98.06 111 ASP B C 1
ATOM 4400 O O . ASP B 1 111 ? -10.391 -41.219 -3.85 1 98.06 111 ASP B O 1
ATOM 4404 N N . ILE B 1 112 ? -10.367 -40.375 -5.938 1 97.62 112 ILE B N 1
ATOM 4405 C CA . ILE B 1 112 ? -9.547 -39.219 -5.641 1 97.62 112 ILE B CA 1
ATOM 4406 C C . ILE B 1 112 ? -10.18 -38.406 -4.5 1 97.62 112 ILE B C 1
ATOM 4408 O O . ILE B 1 112 ? -9.508 -38.094 -3.518 1 97.62 112 ILE B O 1
ATOM 4412 N N . PRO B 1 113 ? -11.523 -38.125 -4.496 1 96 113 PRO B N 1
ATOM 4413 C CA . PRO B 1 113 ? -12.117 -37.344 -3.424 1 96 113 PRO B CA 1
ATOM 4414 C C . PRO B 1 113 ? -12.031 -38 -2.059 1 96 113 PRO B C 1
ATOM 4416 O O . PRO B 1 113 ? -12.008 -37.344 -1.027 1 96 113 PRO B O 1
ATOM 4419 N N . LYS B 1 114 ? -11.953 -39.281 -2.043 1 95.75 114 LYS B N 1
ATOM 4420 C CA . LYS B 1 114 ? -11.906 -40.031 -0.783 1 95.75 114 LYS B CA 1
ATOM 4421 C C . LYS B 1 114 ? -10.469 -40.156 -0.282 1 95.75 114 LYS B C 1
ATOM 4423 O O . LYS B 1 114 ? -10.242 -40.312 0.92 1 95.75 114 LYS B O 1
ATOM 4428 N N . MET B 1 115 ? -9.602 -40.094 -1.228 1 97 115 MET B N 1
ATOM 4429 C CA . MET B 1 115 ? -8.211 -40.375 -0.893 1 97 115 MET B CA 1
ATOM 4430 C C . MET B 1 115 ? -7.531 -39.125 -0.333 1 97 115 MET B C 1
ATOM 4432 O O . MET B 1 115 ? -6.578 -39.219 0.445 1 97 115 MET B O 1
ATOM 4436 N N . PHE B 1 116 ? -7.961 -37.938 -0.751 1 97.75 116 PHE B N 1
ATOM 4437 C CA . PHE B 1 116 ? -7.195 -36.75 -0.46 1 97.75 116 PHE B CA 1
ATOM 4438 C C . PHE B 1 116 ? -8.102 -35.625 0.052 1 97.75 116 PHE B C 1
ATOM 4440 O O . PHE B 1 116 ? -9.266 -35.531 -0.341 1 97.75 116 PHE B O 1
ATOM 4447 N N . PRO B 1 117 ? -7.574 -34.75 0.958 1 97.94 117 PRO B N 1
ATOM 4448 C CA . PRO B 1 117 ? -8.328 -33.594 1.469 1 97.94 117 PRO B CA 1
ATOM 4449 C C . PRO B 1 117 ? -8.312 -32.406 0.513 1 97.94 117 PRO B C 1
ATOM 4451 O O . PRO B 1 117 ? -7.742 -31.375 0.831 1 97.94 117 PRO B O 1
ATOM 4454 N N . ILE B 1 118 ? -9 -32.5 -0.568 1 97.75 118 ILE B N 1
ATOM 4455 C CA . ILE B 1 118 ? -8.977 -31.469 -1.615 1 97.75 118 ILE B CA 1
ATOM 4456 C C . ILE B 1 118 ? -9.938 -30.344 -1.259 1 97.75 118 ILE B C 1
ATOM 4458 O O . ILE B 1 118 ? -11.125 -30.578 -1.033 1 97.75 118 ILE B O 1
ATOM 4462 N N . PRO B 1 119 ? -9.469 -29.125 -1.255 1 96.81 119 PRO B N 1
ATOM 4463 C CA . PRO B 1 119 ? -10.289 -28.016 -0.785 1 96.81 119 PRO B CA 1
ATOM 4464 C C . PRO B 1 119 ? -11.289 -27.531 -1.831 1 96.81 119 PRO B C 1
ATOM 4466 O O . PRO B 1 119 ? -11.078 -27.734 -3.029 1 96.81 119 PRO B O 1
ATOM 4469 N N . THR B 1 120 ? -12.391 -27.047 -1.341 1 97.38 120 THR B N 1
ATOM 4470 C CA . THR B 1 120 ? -13.266 -26.125 -2.057 1 97.38 120 THR B CA 1
ATOM 4471 C C . THR B 1 120 ? -13.133 -24.703 -1.502 1 97.38 120 THR B C 1
ATOM 4473 O O . THR B 1 120 ? -13.453 -24.453 -0.337 1 97.38 120 THR B O 1
ATOM 4476 N N . PHE B 1 121 ? -12.758 -23.812 -2.322 1 96 121 PHE B N 1
ATOM 4477 C CA . PHE B 1 121 ? -12.312 -22.531 -1.782 1 96 121 PHE B CA 1
ATOM 4478 C C . PHE B 1 121 ? -13.461 -21.531 -1.77 1 96 121 PHE B C 1
ATOM 4480 O O . PHE B 1 121 ? -13.609 -20.766 -0.816 1 96 121 PHE B O 1
ATOM 4487 N N . HIS B 1 122 ? -14.281 -21.531 -2.859 1 96.56 122 HIS B N 1
ATOM 4488 C CA . HIS B 1 122 ? -15.266 -20.453 -2.982 1 96.56 122 HIS B CA 1
ATOM 4489 C C . HIS B 1 122 ? -16.672 -21.016 -3.146 1 96.56 122 HIS B C 1
ATOM 4491 O O . HIS B 1 122 ? -16.844 -22.156 -3.559 1 96.56 122 HIS B O 1
ATOM 4497 N N . GLU B 1 123 ? -17.594 -20.188 -2.965 1 96.31 123 GLU B N 1
ATOM 4498 C CA . GLU B 1 123 ? -19 -20.531 -2.908 1 96.31 123 GLU B CA 1
ATOM 4499 C C . GLU B 1 123 ? -19.484 -21.125 -4.23 1 96.31 123 GLU B C 1
ATOM 4501 O O . GLU B 1 123 ? -20.188 -22.141 -4.25 1 96.31 123 GLU B O 1
ATOM 4506 N N . GLU B 1 124 ? -19.016 -20.562 -5.32 1 95.25 124 GLU B N 1
ATOM 4507 C CA . GLU B 1 124 ? -19.578 -20.953 -6.609 1 95.25 124 GLU B CA 1
ATOM 4508 C C . GLU B 1 124 ? -18.609 -21.875 -7.363 1 95.25 124 GLU B C 1
ATOM 4510 O O . GLU B 1 124 ? -18.828 -22.172 -8.539 1 95.25 124 GLU B O 1
ATOM 4515 N N . ASP B 1 125 ? -17.609 -22.312 -6.719 1 96.12 125 ASP B N 1
ATOM 4516 C CA . ASP B 1 125 ? -16.75 -23.297 -7.371 1 96.12 125 ASP B CA 1
ATOM 4517 C C . ASP B 1 125 ? -17.531 -24.547 -7.758 1 96.12 125 ASP B C 1
ATOM 4519 O O . ASP B 1 125 ? -18.312 -25.062 -6.957 1 96.12 125 ASP B O 1
ATOM 4523 N N . SER B 1 126 ? -17.266 -24.969 -8.953 1 96.75 126 SER B N 1
ATOM 4524 C CA . SER B 1 126 ? -18.047 -26.078 -9.484 1 96.75 126 SER B CA 1
ATOM 4525 C C . SER B 1 126 ? -17.75 -27.375 -8.742 1 96.75 126 SER B C 1
ATOM 4527 O O . SER B 1 126 ? -18.562 -28.312 -8.766 1 96.75 126 SER B O 1
ATOM 4529 N N . SER B 1 127 ? -16.641 -27.5 -8.172 1 96.56 127 SER B N 1
ATOM 4530 C CA . SER B 1 127 ? -16.172 -28.672 -7.434 1 96.56 127 SER B CA 1
ATOM 4531 C C . SER B 1 127 ? -14.969 -28.328 -6.562 1 96.56 127 SER B C 1
ATOM 4533 O O . SER B 1 127 ? -14.617 -27.156 -6.41 1 96.56 127 SER B O 1
ATOM 4535 N N . SER B 1 128 ? -14.484 -29.359 -5.91 1 96.69 128 SER B N 1
ATOM 4536 C CA . SER B 1 128 ? -13.156 -29.219 -5.324 1 96.69 128 SER B CA 1
ATOM 4537 C C . SER B 1 128 ? -12.07 -29.234 -6.398 1 96.69 128 SER B C 1
ATOM 4539 O O . SER B 1 128 ? -12.266 -29.812 -7.469 1 96.69 128 SER B O 1
ATOM 4541 N N . TYR B 1 129 ? -10.992 -28.5 -6.129 1 96.62 129 TYR B N 1
ATOM 4542 C CA . TYR B 1 129 ? -9.93 -28.359 -7.121 1 96.62 129 TYR B CA 1
ATOM 4543 C C . TYR B 1 129 ? -8.57 -28.656 -6.512 1 96.62 129 TYR B C 1
ATOM 4545 O O . TYR B 1 129 ? -8.281 -28.25 -5.383 1 96.62 129 TYR B O 1
ATOM 4553 N N . ILE B 1 130 ? -7.738 -29.391 -7.234 1 96.69 130 ILE B N 1
ATOM 4554 C CA . ILE B 1 130 ? -6.301 -29.406 -6.988 1 96.69 130 ILE B CA 1
ATOM 4555 C C . ILE B 1 130 ? -5.66 -28.188 -7.648 1 96.69 130 ILE B C 1
ATOM 4557 O O . ILE B 1 130 ? -5.637 -28.078 -8.875 1 96.69 130 ILE B O 1
ATOM 4561 N N . THR B 1 131 ? -5.133 -27.266 -6.852 1 94.69 131 THR B N 1
ATOM 4562 C CA . THR B 1 131 ? -4.668 -25.984 -7.367 1 94.69 131 THR B CA 1
ATOM 4563 C C . THR B 1 131 ? -3.145 -25.922 -7.367 1 94.69 131 THR B C 1
ATOM 4565 O O . THR B 1 131 ? -2.557 -24.969 -7.871 1 94.69 131 THR B O 1
ATOM 4568 N N . SER B 1 132 ? -2.547 -26.969 -6.867 1 94.88 132 SER B N 1
ATOM 4569 C CA . SER B 1 132 ? -1.094 -26.953 -6.734 1 94.88 132 SER B CA 1
ATOM 4570 C C . SER B 1 132 ? -0.462 -28.125 -7.484 1 94.88 132 SER B C 1
ATOM 4572 O O . SER B 1 132 ? 0.61 -28.594 -7.109 1 94.88 132 SER B O 1
ATOM 4574 N N . GLY B 1 133 ? -1.097 -28.578 -8.43 1 96.06 133 GLY B N 1
ATOM 4575 C CA . GLY B 1 133 ? -0.552 -29.703 -9.18 1 96.06 133 GLY B CA 1
ATOM 4576 C C . GLY B 1 133 ? 0.379 -29.281 -10.297 1 96.06 133 GLY B C 1
ATOM 4577 O O . GLY B 1 133 ? 0.007 -28.469 -11.148 1 96.06 133 GLY B O 1
ATOM 4578 N N . ILE B 1 134 ? 1.544 -29.75 -10.25 1 96.62 134 ILE B N 1
ATOM 4579 C CA . ILE B 1 134 ? 2.422 -29.594 -11.406 1 96.62 134 ILE B CA 1
ATOM 4580 C C . ILE B 1 134 ? 2.182 -30.719 -12.398 1 96.62 134 ILE B C 1
ATOM 4582 O O . ILE B 1 134 ? 2.406 -31.891 -12.07 1 96.62 134 ILE B O 1
ATOM 4586 N N . VAL B 1 135 ? 1.758 -30.359 -13.562 1 96.19 135 VAL B N 1
ATOM 4587 C CA . VAL B 1 135 ? 1.441 -31.328 -14.609 1 96.19 135 VAL B CA 1
ATOM 4588 C C . VAL B 1 135 ? 2.682 -31.594 -15.461 1 96.19 135 VAL B C 1
ATOM 4590 O O . VAL B 1 135 ? 3.354 -30.656 -15.898 1 96.19 135 VAL B O 1
A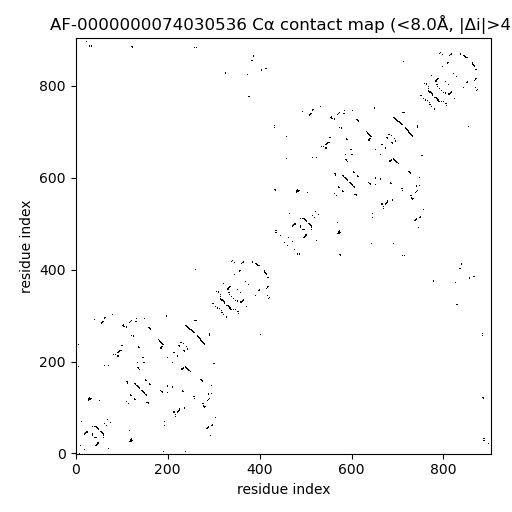TOM 4593 N N . VAL B 1 136 ? 2.973 -32.844 -15.648 1 95.75 136 VAL B N 1
ATOM 4594 C CA . VAL B 1 136 ? 4.09 -33.281 -16.484 1 95.75 136 VAL B CA 1
ATOM 4595 C C . VAL B 1 136 ? 3.562 -34 -17.719 1 95.75 136 VAL B C 1
ATOM 4597 O O . VAL B 1 136 ? 2.762 -34.938 -17.625 1 95.75 136 VAL B O 1
ATOM 4600 N N . VAL B 1 137 ? 3.988 -33.531 -18.812 1 92.56 137 VAL B N 1
ATOM 4601 C CA . VAL B 1 137 ? 3.658 -34.188 -20.078 1 92.56 137 VAL B CA 1
ATOM 4602 C C . VAL B 1 137 ? 4.91 -34.312 -20.938 1 92.56 137 VAL B C 1
ATOM 4604 O O . VAL B 1 137 ? 5.922 -33.656 -20.672 1 92.56 137 VAL B O 1
ATOM 4607 N N . LYS B 1 138 ? 4.812 -35.188 -21.828 1 89.5 138 LYS B N 1
ATOM 4608 C CA . LYS B 1 138 ? 5.879 -35.344 -22.812 1 89.5 138 LYS B CA 1
ATOM 4609 C C . LYS B 1 138 ? 5.395 -35 -24.219 1 89.5 138 LYS B C 1
ATOM 4611 O O . LYS B 1 138 ? 4.301 -35.406 -24.625 1 89.5 138 LYS B O 1
ATOM 4616 N N . ASP B 1 139 ? 6.211 -34.156 -24.844 1 83.25 139 ASP B N 1
ATOM 4617 C CA . ASP B 1 139 ? 5.902 -33.844 -26.25 1 83.25 139 ASP B CA 1
ATOM 4618 C C . ASP B 1 139 ? 5.969 -35.094 -27.109 1 83.25 139 ASP B C 1
ATOM 4620 O O . ASP B 1 139 ? 7 -35.781 -27.141 1 83.25 139 ASP B O 1
ATOM 4624 N N . PRO B 1 140 ? 4.922 -35.344 -27.719 1 82.44 140 PRO B N 1
ATOM 4625 C CA . PRO B 1 140 ? 4.906 -36.594 -28.484 1 82.44 140 PRO B CA 1
ATOM 4626 C C . PRO B 1 140 ? 5.883 -36.594 -29.656 1 82.44 140 PRO B C 1
ATOM 4628 O O . PRO B 1 140 ? 6.344 -37.656 -30.094 1 82.44 140 PRO B O 1
ATOM 4631 N N . GLU B 1 141 ? 6.191 -35.438 -30.188 1 80.94 141 GLU B N 1
ATOM 4632 C CA . GLU B 1 141 ? 7.07 -35.312 -31.344 1 80.94 141 GLU B CA 1
ATOM 4633 C C . GLU B 1 141 ? 8.539 -35.25 -30.922 1 80.94 141 GLU B C 1
ATOM 4635 O O . GLU B 1 141 ? 9.383 -35.969 -31.469 1 80.94 141 GLU B O 1
ATOM 4640 N N . THR B 1 142 ? 8.797 -34.469 -29.922 1 80.75 142 THR B N 1
ATOM 4641 C CA . THR B 1 142 ? 10.188 -34.219 -29.578 1 80.75 142 THR B CA 1
ATOM 4642 C C . THR B 1 142 ? 10.633 -35.062 -28.391 1 80.75 142 THR B C 1
ATOM 4644 O O . THR B 1 142 ? 11.828 -35.219 -28.156 1 80.75 142 THR B O 1
ATOM 4647 N N . GLY B 1 143 ? 9.633 -35.531 -27.656 1 82.44 143 GLY B N 1
ATOM 4648 C CA . GLY B 1 143 ? 9.953 -36.281 -26.469 1 82.44 143 GLY B CA 1
ATOM 4649 C C . GLY B 1 143 ? 10.375 -35.406 -25.297 1 82.44 143 GLY B C 1
ATOM 4650 O O . GLY B 1 143 ? 10.695 -35.938 -24.219 1 82.44 143 GLY B O 1
ATOM 4651 N N . LYS B 1 144 ? 10.328 -34.188 -25.484 1 84.62 144 LYS B N 1
ATOM 4652 C CA . LYS B 1 144 ? 10.727 -33.281 -24.406 1 84.62 144 LYS B CA 1
ATOM 4653 C C . LYS B 1 144 ? 9.648 -33.188 -23.344 1 84.62 144 LYS B C 1
ATOM 4655 O O . LYS B 1 144 ? 8.453 -33.188 -23.656 1 84.62 144 LYS B O 1
ATOM 4660 N N . ARG B 1 145 ? 10.086 -33.031 -22.125 1 86.25 145 ARG B N 1
ATOM 4661 C CA . ARG B 1 145 ? 9.172 -32.906 -21 1 86.25 145 ARG B CA 1
ATOM 4662 C C . ARG B 1 145 ? 8.742 -31.469 -20.781 1 86.25 145 ARG B C 1
ATOM 4664 O O . ARG B 1 145 ? 9.547 -30.547 -20.938 1 86.25 145 ARG B O 1
ATOM 4671 N N . HIS B 1 146 ? 7.48 -31.344 -20.484 1 88.81 146 HIS B N 1
ATOM 4672 C CA . HIS B 1 146 ? 6.922 -30.047 -20.094 1 88.81 146 HIS B CA 1
ATOM 4673 C C . HIS B 1 146 ? 6.23 -30.125 -18.734 1 88.81 146 HIS B C 1
ATOM 4675 O O . HIS B 1 146 ? 5.559 -31.109 -18.438 1 88.81 146 HIS B O 1
ATOM 4681 N N . ILE B 1 147 ? 6.566 -29.141 -17.922 1 93.38 147 ILE B N 1
ATOM 4682 C CA . ILE B 1 147 ? 5.879 -29.109 -16.641 1 93.38 147 ILE B CA 1
ATOM 4683 C C . ILE B 1 147 ? 5.203 -27.75 -16.453 1 93.38 147 ILE B C 1
ATOM 4685 O O . ILE B 1 147 ? 5.727 -26.719 -16.891 1 93.38 147 ILE B O 1
ATOM 4689 N N . SER B 1 148 ? 4.066 -27.688 -15.891 1 92.12 148 SER B N 1
ATOM 4690 C CA . SER B 1 148 ? 3.32 -26.469 -15.594 1 92.12 148 SER B CA 1
ATOM 4691 C C . SER B 1 148 ? 2.34 -26.688 -14.445 1 92.12 148 SER B C 1
ATOM 4693 O O . SER B 1 148 ? 1.841 -27.797 -14.25 1 92.12 148 SER B O 1
ATOM 4695 N N . VAL B 1 149 ? 2.107 -25.625 -13.711 1 92.44 149 VAL B N 1
ATOM 4696 C CA . VAL B 1 149 ? 1.071 -25.703 -12.688 1 92.44 149 VAL B CA 1
ATOM 4697 C C . VAL B 1 149 ? -0.299 -25.484 -13.32 1 92.44 149 VAL B C 1
ATOM 4699 O O . VAL B 1 149 ? -0.477 -24.578 -14.133 1 92.44 149 VAL B O 1
ATOM 4702 N N . ARG B 1 150 ? -1.194 -26.344 -12.953 1 91 150 ARG B N 1
ATOM 4703 C CA . ARG B 1 150 ? -2.547 -26.25 -13.492 1 91 150 ARG B CA 1
ATOM 4704 C C . ARG B 1 150 ? -3.59 -26.469 -12.398 1 91 150 ARG B C 1
ATOM 4706 O O . ARG B 1 150 ? -3.309 -27.109 -11.383 1 91 150 ARG B O 1
ATOM 4713 N N . ARG B 1 151 ? -4.723 -25.828 -12.664 1 91.75 151 ARG B N 1
ATOM 4714 C CA . ARG B 1 151 ? -5.852 -26.188 -11.812 1 91.75 151 ARG B CA 1
ATOM 4715 C C . ARG B 1 151 ? -6.555 -27.438 -12.328 1 91.75 151 ARG B C 1
ATOM 4717 O O . ARG B 1 151 ? -6.684 -27.625 -13.539 1 91.75 151 ARG B O 1
ATOM 4724 N N . LEU B 1 152 ? -6.945 -28.281 -11.43 1 96.69 152 LEU B N 1
ATOM 4725 C CA . LEU B 1 152 ? -7.555 -29.562 -11.758 1 96.69 152 LEU B CA 1
ATOM 4726 C C . LEU B 1 152 ? -8.867 -29.766 -11.008 1 96.69 152 LEU B C 1
ATOM 4728 O O . LEU B 1 152 ? -8.867 -29.859 -9.773 1 96.69 152 LEU B O 1
ATOM 4732 N N . GLN B 1 153 ? -9.953 -29.766 -11.758 1 97.56 153 GLN B N 1
ATOM 4733 C CA . GLN B 1 153 ? -11.25 -30.031 -11.148 1 97.56 153 GLN B CA 1
ATOM 4734 C C . GLN B 1 153 ? -11.422 -31.516 -10.836 1 97.56 153 GLN B C 1
ATOM 4736 O O . GLN B 1 153 ? -11.188 -32.375 -11.695 1 97.56 153 GLN B O 1
ATOM 4741 N N . VAL B 1 154 ? -11.867 -31.812 -9.648 1 98.06 154 VAL B N 1
ATOM 4742 C CA . VAL B 1 154 ? -12.148 -33.188 -9.273 1 98.06 154 VAL B CA 1
ATOM 4743 C C . VAL B 1 154 ? -13.562 -33.562 -9.695 1 98.06 154 VAL B C 1
ATOM 4745 O O . VAL B 1 154 ? -14.539 -32.969 -9.234 1 98.06 154 VAL B O 1
ATOM 4748 N N . ASN B 1 155 ? -13.672 -34.594 -10.539 1 97.62 155 ASN B N 1
ATOM 4749 C CA . ASN B 1 155 ? -14.969 -34.938 -11.102 1 97.62 155 ASN B CA 1
ATOM 4750 C C . ASN B 1 155 ? -15.594 -36.125 -10.344 1 97.62 155 ASN B C 1
ATOM 4752 O O . ASN B 1 155 ? -16.797 -36.375 -10.469 1 97.62 155 ASN B O 1
ATOM 4756 N N . GLY B 1 156 ? -14.867 -36.844 -9.531 1 96.56 156 GLY B N 1
ATOM 4757 C CA . GLY B 1 156 ? -15.312 -38.031 -8.844 1 96.56 156 GLY B CA 1
ATOM 4758 C C . GLY B 1 156 ? -14.57 -39.281 -9.273 1 96.56 156 GLY B C 1
ATOM 4759 O O . GLY B 1 156 ? -14.094 -39.375 -10.414 1 96.56 156 GLY B O 1
ATOM 4760 N N . GLY B 1 157 ? -14.5 -40.219 -8.383 1 97.62 157 GLY B N 1
ATOM 4761 C CA . GLY B 1 157 ? -13.773 -41.438 -8.719 1 97.62 157 GLY B CA 1
ATOM 4762 C C . GLY B 1 157 ? -12.32 -41.188 -9.078 1 97.62 157 GLY B C 1
ATOM 4763 O O . GLY B 1 157 ? -11.594 -40.531 -8.312 1 97.62 157 GLY B O 1
ATOM 4764 N N . ASN B 1 158 ? -11.961 -41.625 -10.273 1 98.25 158 ASN B N 1
ATOM 4765 C CA . ASN B 1 158 ? -10.578 -41.5 -10.719 1 98.25 158 ASN B CA 1
ATOM 4766 C C . ASN B 1 158 ? -10.445 -40.469 -11.836 1 98.25 158 ASN B C 1
ATOM 4768 O O . ASN B 1 158 ? -9.5 -40.5 -12.617 1 98.25 158 ASN B O 1
ATOM 4772 N N . GLU B 1 159 ? -11.406 -39.562 -11.891 1 98.06 159 GLU B N 1
ATOM 4773 C CA . GLU B 1 159 ? -11.438 -38.625 -13.016 1 98.06 159 GLU B CA 1
ATOM 4774 C C . GLU B 1 159 ? -11.25 -37.188 -12.547 1 98.06 159 GLU B C 1
ATOM 4776 O O . GLU B 1 159 ? -11.875 -36.75 -11.57 1 98.06 159 GLU B O 1
ATOM 4781 N N . ILE B 1 160 ? -10.352 -36.469 -13.25 1 98 160 ILE B N 1
ATOM 4782 C CA . ILE B 1 160 ? -10.148 -35.062 -13.008 1 98 160 ILE B CA 1
ATOM 4783 C C . ILE B 1 160 ? -10.18 -34.281 -14.336 1 98 160 ILE B C 1
ATOM 4785 O O . ILE B 1 160 ? -9.953 -34.875 -15.398 1 98 160 ILE B O 1
ATOM 4789 N N . SER B 1 161 ? -10.57 -33.031 -14.312 1 97.12 161 SER B N 1
ATOM 4790 C CA . SER B 1 161 ? -10.453 -32.156 -15.469 1 97.12 161 SER B CA 1
ATOM 4791 C C . SER B 1 161 ? -9.203 -31.281 -15.375 1 97.12 161 SER B C 1
ATOM 4793 O O . SER B 1 161 ? -8.781 -30.906 -14.273 1 97.12 161 SER B O 1
ATOM 4795 N N . ILE B 1 162 ? -8.617 -31.031 -16.5 1 94.5 162 ILE B N 1
ATOM 4796 C CA . ILE B 1 162 ? -7.383 -30.25 -16.547 1 94.5 162 ILE B CA 1
ATOM 4797 C C . ILE B 1 162 ? -7.57 -29.047 -17.453 1 94.5 162 ILE B C 1
ATOM 4799 O O . ILE B 1 162 ? -8.062 -29.172 -18.578 1 94.5 162 ILE B O 1
ATOM 4803 N N . LEU B 1 163 ? -7.18 -27.859 -17 1 86.69 163 LEU B N 1
ATOM 4804 C CA . LEU B 1 163 ? -7.172 -26.656 -17.844 1 86.69 163 LEU B CA 1
ATOM 4805 C C . LEU B 1 163 ? -5.867 -26.547 -18.625 1 86.69 163 LEU B C 1
ATOM 4807 O O . LEU B 1 163 ? -4.801 -26.375 -18.031 1 86.69 163 LEU B O 1
ATOM 4811 N N . ILE B 1 164 ? -5.977 -26.766 -19.906 1 79.31 164 ILE B N 1
ATOM 4812 C CA . ILE B 1 164 ? -4.828 -26.594 -20.797 1 79.31 164 ILE B CA 1
ATOM 4813 C C . ILE B 1 164 ? -4.887 -25.203 -21.438 1 79.31 164 ILE B C 1
ATOM 4815 O O . ILE B 1 164 ? -5.727 -24.953 -22.312 1 79.31 164 ILE B O 1
ATOM 4819 N N . ALA B 1 165 ? -4.07 -24.281 -20.969 1 66.88 165 ALA B N 1
ATOM 4820 C CA . ALA B 1 165 ? -4.184 -22.906 -21.422 1 66.88 165 ALA B CA 1
ATOM 4821 C C . ALA B 1 165 ? -2.994 -22.516 -22.297 1 66.88 165 ALA B C 1
ATOM 4823 O O . ALA B 1 165 ? -3.062 -21.547 -23.062 1 66.88 165 ALA B O 1
ATOM 4824 N N . SER B 1 166 ? -1.938 -23.25 -22.266 1 72.69 166 SER B N 1
ATOM 4825 C CA . SER B 1 166 ? -0.775 -22.891 -23.062 1 72.69 166 SER B CA 1
ATOM 4826 C C . SER B 1 166 ? -0.929 -23.359 -24.516 1 72.69 166 SER B C 1
ATOM 4828 O O . SER B 1 166 ? -1.388 -24.469 -24.766 1 72.69 166 SER B O 1
ATOM 4830 N N . PRO B 1 167 ? -0.538 -22.5 -25.406 1 70.75 167 PRO B N 1
ATOM 4831 C CA . PRO B 1 167 ? -0.641 -22.859 -26.828 1 70.75 167 PRO B CA 1
ATOM 4832 C C . PRO B 1 167 ? 0.117 -24.141 -27.172 1 70.75 167 PRO B C 1
ATOM 4834 O O . PRO B 1 167 ? -0.381 -24.984 -27.922 1 70.75 167 PRO B O 1
ATOM 4837 N N . LEU B 1 168 ? 1.23 -24.266 -26.547 1 73.75 168 LEU B N 1
ATOM 4838 C CA . LEU B 1 168 ? 2.051 -25.438 -26.859 1 73.75 168 LEU B CA 1
ATOM 4839 C C . LEU B 1 168 ? 1.373 -26.703 -26.375 1 73.75 168 LEU B C 1
ATOM 4841 O O . LEU B 1 168 ? 1.26 -27.688 -27.125 1 73.75 168 LEU B O 1
ATOM 4845 N N . ALA B 1 169 ? 0.897 -26.688 -25.172 1 78.12 169 ALA B N 1
ATOM 4846 C CA . ALA B 1 169 ? 0.23 -27.859 -24.609 1 78.12 169 ALA B CA 1
ATOM 4847 C C . ALA B 1 169 ? -1.06 -28.172 -25.359 1 78.12 169 ALA B C 1
ATOM 4849 O O . ALA B 1 169 ? -1.387 -29.344 -25.594 1 78.12 169 ALA B O 1
ATOM 4850 N N . THR B 1 170 ? -1.675 -27.141 -25.719 1 81.38 170 THR B N 1
ATOM 4851 C CA . THR B 1 170 ? -2.902 -27.312 -26.5 1 81.38 170 THR B CA 1
ATOM 4852 C C . THR B 1 170 ? -2.615 -27.984 -27.828 1 81.38 170 THR B C 1
ATOM 4854 O O . THR B 1 170 ? -3.316 -28.922 -28.219 1 81.38 170 THR B O 1
ATOM 4857 N N . LYS B 1 171 ? -1.629 -27.484 -28.5 1 81.12 171 LYS B N 1
ATOM 4858 C CA . LYS B 1 171 ? -1.243 -28.062 -29.781 1 81.12 171 LYS B CA 1
ATOM 4859 C C . LYS B 1 171 ? -0.883 -29.531 -29.641 1 81.12 171 LYS B C 1
ATOM 4861 O O . LYS B 1 171 ? -1.295 -30.359 -30.453 1 81.12 171 LYS B O 1
ATOM 4866 N N . GLN B 1 172 ? -0.168 -29.844 -28.641 1 82.06 172 GLN B N 1
ATOM 4867 C CA . GLN B 1 172 ? 0.254 -31.219 -28.391 1 82.06 172 GLN B CA 1
ATOM 4868 C C . GLN B 1 172 ? -0.947 -32.125 -28.156 1 82.06 172 GLN B C 1
ATOM 4870 O O . GLN B 1 172 ? -1.03 -33.219 -28.719 1 82.06 172 GLN B O 1
ATOM 4875 N N . PHE B 1 173 ? -1.785 -31.656 -27.375 1 86.44 173 PHE B N 1
ATOM 4876 C CA . PHE B 1 173 ? -2.969 -32.438 -27.047 1 86.44 173 PHE B CA 1
ATOM 4877 C C . PHE B 1 173 ? -3.838 -32.656 -28.281 1 86.44 173 PHE B C 1
ATOM 4879 O O . PHE B 1 173 ? -4.285 -33.781 -28.531 1 86.44 173 PHE B O 1
ATOM 4886 N N . LEU B 1 174 ? -4.039 -31.641 -29.016 1 87.88 174 LEU B N 1
ATOM 4887 C CA . LEU B 1 174 ? -4.883 -31.719 -30.203 1 87.88 174 LEU B CA 1
ATOM 4888 C C . LEU B 1 174 ? -4.262 -32.656 -31.25 1 87.88 174 LEU B C 1
ATOM 4890 O O . LEU B 1 174 ? -4.977 -33.375 -31.953 1 87.88 174 LEU B O 1
ATOM 4894 N N . GLN B 1 175 ? -3.008 -32.594 -31.328 1 87.94 175 GLN B N 1
ATOM 4895 C CA . GLN B 1 175 ? -2.312 -33.469 -32.25 1 87.94 175 GLN B CA 1
ATOM 4896 C C . GLN B 1 175 ? -2.543 -34.938 -31.891 1 87.94 175 GLN B C 1
ATOM 4898 O O . GLN B 1 175 ? -2.781 -35.781 -32.75 1 87.94 175 GLN B O 1
ATOM 4903 N N . MET B 1 176 ? -2.41 -35.25 -30.625 1 90.88 176 MET B N 1
ATOM 4904 C CA . MET B 1 176 ? -2.652 -36.594 -30.156 1 90.88 176 MET B CA 1
ATOM 4905 C C . MET B 1 176 ? -4.102 -37 -30.391 1 90.88 176 MET B C 1
ATOM 4907 O O . MET B 1 176 ? -4.375 -38.156 -30.797 1 90.88 176 MET B O 1
ATOM 4911 N N . GLU B 1 177 ? -4.945 -36.094 -30.156 1 91.5 177 GLU B N 1
ATOM 4912 C CA . GLU B 1 177 ? -6.367 -36.375 -30.344 1 91.5 177 GLU B CA 1
ATOM 4913 C C . GLU B 1 177 ? -6.668 -36.688 -31.812 1 91.5 177 GLU B C 1
ATOM 4915 O O . GLU B 1 177 ? -7.492 -37.562 -32.094 1 91.5 177 GLU B O 1
ATOM 4920 N N . GLU B 1 178 ? -6.062 -35.969 -32.719 1 93 178 GLU B N 1
ATOM 4921 C CA . GLU B 1 178 ? -6.242 -36.219 -34.156 1 93 178 GLU B CA 1
ATOM 4922 C C . GLU B 1 178 ? -5.855 -37.625 -34.5 1 93 178 GLU B C 1
ATOM 4924 O O . GLU B 1 178 ? -6.434 -38.219 -35.406 1 93 178 GLU B O 1
ATOM 4929 N N . GLN B 1 179 ? -4.941 -38.125 -33.812 1 94.25 179 GLN B N 1
ATOM 4930 C CA . GLN B 1 179 ? -4.473 -39.5 -34.062 1 94.25 179 GLN B CA 1
ATOM 4931 C C . GLN B 1 179 ? -5.234 -40.5 -33.188 1 94.25 179 GLN B C 1
ATOM 4933 O O . GLN B 1 179 ? -4.91 -41.688 -33.156 1 94.25 179 GLN B O 1
ATOM 4938 N N . ASN B 1 180 ? -6.152 -40 -32.438 1 95.81 180 ASN B N 1
ATOM 4939 C CA . ASN B 1 180 ? -6.957 -40.781 -31.531 1 95.81 180 ASN B CA 1
ATOM 4940 C C . ASN B 1 180 ? -6.09 -41.5 -30.5 1 95.81 180 ASN B C 1
ATOM 4942 O O . ASN B 1 180 ? -6.34 -42.656 -30.156 1 95.81 180 ASN B O 1
ATOM 4946 N N . LYS B 1 181 ? -5.055 -40.906 -30.078 1 95.06 181 LYS B N 1
ATOM 4947 C CA . LYS B 1 181 ? -4.148 -41.406 -29.062 1 95.06 181 LYS B CA 1
ATOM 4948 C C . LYS B 1 181 ? -4.242 -40.594 -27.766 1 95.06 181 LYS B C 1
ATOM 4950 O O . LYS B 1 181 ? -4.414 -39.375 -27.797 1 95.06 181 LYS B O 1
ATOM 4955 N N . PRO B 1 182 ? -4.168 -41.312 -26.688 1 95.38 182 PRO B N 1
ATOM 4956 C CA . PRO B 1 182 ? -4.18 -40.594 -25.422 1 95.38 182 PRO B CA 1
ATOM 4957 C C . PRO B 1 182 ? -2.857 -39.875 -25.125 1 95.38 182 PRO B C 1
ATOM 4959 O O . PRO B 1 182 ? -1.815 -40.281 -25.656 1 95.38 182 PRO B O 1
ATOM 4962 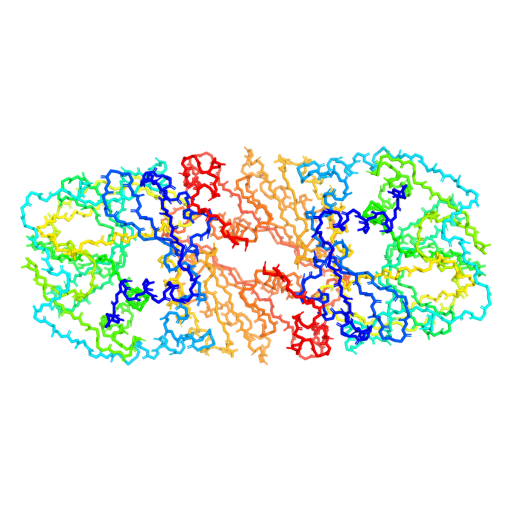N N . LEU B 1 183 ? -2.893 -38.844 -24.422 1 94.5 183 LEU B N 1
ATOM 4963 C CA . LEU B 1 183 ? -1.702 -38.188 -23.906 1 94.5 183 LEU B CA 1
ATOM 4964 C C . LEU B 1 183 ? -1.435 -38.594 -22.453 1 94.5 183 LEU B C 1
ATOM 4966 O O . LEU B 1 183 ? -2.326 -38.5 -21.609 1 94.5 183 LEU B O 1
ATOM 4970 N N . GLU B 1 184 ? -0.252 -39.094 -22.172 1 95.5 184 GLU B N 1
ATOM 4971 C CA . GLU B 1 184 ? 0.121 -39.5 -20.812 1 95.5 184 GLU B CA 1
ATOM 4972 C C . GLU B 1 184 ? 0.432 -38.25 -19.953 1 95.5 184 GLU B C 1
ATOM 4974 O O . GLU B 1 184 ? 1.021 -37.281 -20.438 1 95.5 184 GLU B O 1
ATOM 4979 N N . VAL B 1 185 ? -0.02 -38.312 -18.719 1 96.25 185 VAL B N 1
ATOM 4980 C CA . VAL B 1 185 ? 0.153 -37.188 -17.844 1 96.25 185 VAL B CA 1
ATOM 4981 C C . VAL B 1 185 ? 0.502 -37.656 -16.438 1 96.25 185 VAL B C 1
ATOM 4983 O O . VAL B 1 185 ? 0.06 -38.719 -16 1 96.25 185 VAL B O 1
ATOM 4986 N N . ALA B 1 186 ? 1.339 -36.969 -15.766 1 98.19 186 ALA B N 1
ATOM 4987 C CA . ALA B 1 186 ? 1.599 -37.094 -14.336 1 98.19 186 ALA B CA 1
ATOM 4988 C C . ALA B 1 186 ? 1.384 -35.781 -13.602 1 98.19 186 ALA B C 1
ATOM 4990 O O . ALA B 1 186 ? 1.729 -34.719 -14.117 1 98.19 186 ALA B O 1
ATOM 4991 N N . ILE B 1 187 ? 0.749 -35.812 -12.469 1 98.31 187 ILE B N 1
ATOM 4992 C CA . ILE B 1 187 ? 0.493 -34.625 -11.641 1 98.31 187 ILE B CA 1
ATOM 4993 C C . ILE B 1 187 ? 1.232 -34.781 -10.312 1 98.31 187 ILE B C 1
ATOM 4995 O O . ILE B 1 187 ? 0.98 -35.719 -9.547 1 98.31 187 ILE B O 1
ATOM 4999 N N . LEU B 1 188 ? 2.123 -33.875 -10.086 1 98.56 188 LEU B N 1
ATOM 5000 C CA . LEU B 1 188 ? 2.959 -33.938 -8.891 1 98.56 188 LEU B CA 1
ATOM 5001 C C . LEU B 1 188 ? 2.457 -32.938 -7.844 1 98.56 188 LEU B C 1
ATOM 5003 O O . LEU B 1 188 ? 2.209 -31.766 -8.156 1 98.56 188 LEU B O 1
ATOM 5007 N N . LEU B 1 189 ? 2.27 -33.406 -6.598 1 98.38 189 LEU B N 1
ATOM 5008 C CA . LEU B 1 189 ? 2.078 -32.562 -5.422 1 98.38 189 LEU B CA 1
ATOM 5009 C C . LEU B 1 189 ? 3.221 -32.75 -4.426 1 98.38 189 LEU B C 1
ATOM 5011 O O . LEU B 1 189 ? 3.758 -33.844 -4.297 1 98.38 189 LEU B O 1
ATOM 5015 N N . GLY B 1 190 ? 3.463 -31.703 -3.775 1 98.06 190 GLY B N 1
ATOM 5016 C CA . GLY B 1 190 ? 4.531 -31.766 -2.789 1 98.06 190 GLY B CA 1
ATOM 5017 C C . GLY B 1 190 ? 5.883 -31.359 -3.344 1 98.06 190 GLY B C 1
ATOM 5018 O O . GLY B 1 190 ? 6.855 -32.094 -3.225 1 98.06 190 GLY B O 1
ATOM 5019 N N . TYR B 1 191 ? 5.934 -30.234 -3.982 1 97.75 191 TYR B N 1
ATOM 5020 C CA . TYR B 1 191 ? 7.156 -29.656 -4.547 1 97.75 191 TYR B CA 1
ATOM 5021 C C . TYR B 1 191 ? 7.609 -28.438 -3.752 1 97.75 191 TYR B C 1
ATOM 5023 O O . TYR B 1 191 ? 6.969 -28.062 -2.77 1 97.75 191 TYR B O 1
ATOM 5031 N N . ASP B 1 192 ? 8.766 -27.969 -4.082 1 97.94 192 ASP B N 1
ATOM 5032 C CA . ASP B 1 192 ? 9.359 -26.891 -3.295 1 97.94 192 ASP B CA 1
ATOM 5033 C C . ASP B 1 192 ? 9.492 -25.609 -4.121 1 97.94 192 ASP B C 1
ATOM 5035 O O . ASP B 1 192 ? 8.852 -25.484 -5.168 1 97.94 192 ASP B O 1
ATOM 5039 N N . TYR B 1 193 ? 10.18 -24.625 -3.643 1 97.12 193 TYR B N 1
ATOM 5040 C CA . TYR B 1 193 ? 10.289 -23.281 -4.199 1 97.12 193 TYR B CA 1
ATOM 5041 C C . TYR B 1 193 ? 11 -23.297 -5.547 1 97.12 193 TYR B C 1
ATOM 5043 O O . TYR B 1 193 ? 10.562 -22.656 -6.5 1 97.12 193 TYR B O 1
ATOM 5051 N N . SER B 1 194 ? 12.055 -24.062 -5.609 1 97.06 194 SER B N 1
ATOM 5052 C CA . SER B 1 194 ? 12.867 -24.109 -6.82 1 97.06 194 SER B CA 1
ATOM 5053 C C . SER B 1 194 ? 12.086 -24.703 -7.992 1 97.06 194 SER B C 1
ATOM 5055 O O . SER B 1 194 ? 12.078 -24.141 -9.086 1 97.06 194 SER B O 1
ATOM 5057 N N . LEU B 1 195 ? 11.438 -25.797 -7.746 1 97.75 195 LEU B N 1
ATOM 5058 C CA . LEU B 1 195 ? 10.711 -26.453 -8.82 1 97.75 195 LEU B CA 1
ATOM 5059 C C . LEU B 1 195 ? 9.539 -25.609 -9.297 1 97.75 195 LEU B C 1
ATOM 5061 O O . LEU B 1 195 ? 9.281 -25.516 -10.5 1 97.75 195 LEU B O 1
ATOM 5065 N N . LEU B 1 196 ? 8.836 -25.016 -8.359 1 97.06 196 LEU B N 1
ATOM 5066 C CA . LEU B 1 196 ? 7.727 -24.156 -8.75 1 97.06 196 LEU B CA 1
ATOM 5067 C C . LEU B 1 196 ? 8.203 -23.016 -9.641 1 97.06 196 LEU B C 1
ATOM 5069 O O . LEU B 1 196 ? 7.602 -22.734 -10.68 1 97.06 196 LEU B O 1
ATOM 5073 N N . LEU B 1 197 ? 9.258 -22.406 -9.25 1 96.25 197 LEU B N 1
ATOM 5074 C CA . LEU B 1 197 ? 9.789 -21.297 -10.039 1 96.25 197 LEU B CA 1
ATOM 5075 C C . LEU B 1 197 ? 10.195 -21.766 -11.438 1 96.25 197 LEU B C 1
ATOM 5077 O O . LEU B 1 197 ? 9.859 -21.125 -12.438 1 96.25 197 LEU B O 1
ATOM 5081 N N . ALA B 1 198 ? 10.883 -22.844 -11.516 1 96.25 198 ALA B N 1
ATOM 5082 C CA . ALA B 1 198 ? 11.312 -23.406 -12.789 1 96.25 198 ALA B CA 1
ATOM 5083 C C . ALA B 1 198 ? 10.117 -23.734 -13.68 1 96.25 198 ALA B C 1
ATOM 5085 O O . ALA B 1 198 ? 10.18 -23.578 -14.898 1 96.25 198 ALA B O 1
ATOM 5086 N N . SER B 1 199 ? 9.07 -24.188 -13.07 1 94.75 199 SER B N 1
ATOM 5087 C CA . SER B 1 199 ? 7.879 -24.594 -13.812 1 94.75 199 SER B CA 1
ATOM 5088 C C . SER B 1 199 ? 7.242 -23.406 -14.523 1 94.75 199 SER B C 1
ATOM 5090 O O . SER B 1 199 ? 6.445 -23.578 -15.445 1 94.75 199 SER B O 1
ATOM 5092 N N . GLN B 1 200 ? 7.586 -22.219 -14.102 1 93 200 GLN B N 1
ATOM 5093 C CA . GLN B 1 200 ? 6.957 -21.016 -14.648 1 93 200 GLN B CA 1
ATOM 5094 C C . GLN B 1 200 ? 7.691 -20.531 -15.898 1 93 200 GLN B C 1
ATOM 5096 O O . GLN B 1 200 ? 7.199 -19.656 -16.609 1 93 200 GLN B O 1
ATOM 5101 N N . VAL B 1 201 ? 8.867 -21.062 -16.141 1 91.75 201 VAL B N 1
ATOM 5102 C CA . VAL B 1 201 ? 9.664 -20.641 -17.281 1 91.75 201 VAL B CA 1
ATOM 5103 C C . VAL B 1 201 ? 8.992 -21.078 -18.578 1 91.75 201 VAL B C 1
ATOM 5105 O O . VAL B 1 201 ? 8.492 -22.203 -18.672 1 91.75 201 VAL B O 1
ATOM 5108 N N . SER B 1 202 ? 8.953 -20.172 -19.516 1 83.25 202 SER B N 1
ATOM 5109 C CA . SER B 1 202 ? 8.328 -20.5 -20.797 1 83.25 202 SER B CA 1
ATOM 5110 C C . SER B 1 202 ? 9.219 -21.422 -21.625 1 83.25 202 SER B C 1
ATOM 5112 O O . SER B 1 202 ? 10.297 -21.031 -22.062 1 83.25 202 SER B O 1
ATOM 5114 N N . SER B 1 203 ? 8.695 -22.547 -21.844 1 76.25 203 SER B N 1
ATOM 5115 C CA . SER B 1 203 ? 9.43 -23.5 -22.672 1 76.25 203 SER B CA 1
ATOM 5116 C C . SER B 1 203 ? 9.43 -23.047 -24.141 1 76.25 203 SER B C 1
ATOM 5118 O O . SER B 1 203 ? 10.391 -23.312 -24.859 1 76.25 203 SER B O 1
ATOM 5120 N N . GLU B 1 204 ? 8.383 -22.375 -24.453 1 71.19 204 GLU B N 1
ATOM 5121 C CA . GLU B 1 204 ? 8.258 -21.875 -25.828 1 71.19 204 GLU B CA 1
ATOM 5122 C C . GLU B 1 204 ? 9.32 -20.828 -26.125 1 71.19 204 GLU B C 1
ATOM 5124 O O . GLU B 1 204 ? 9.883 -20.812 -27.219 1 71.19 204 GLU B O 1
ATOM 5129 N N . VAL B 1 205 ? 9.578 -20.062 -25.188 1 72.38 205 VAL B N 1
ATOM 5130 C CA . VAL B 1 205 ? 10.469 -18.938 -25.391 1 72.38 205 VAL B CA 1
ATOM 5131 C C . VAL B 1 205 ? 11.922 -19.391 -25.25 1 72.38 205 VAL B C 1
ATOM 5133 O O . VAL B 1 205 ? 12.781 -19 -26.047 1 72.38 205 VAL B O 1
ATOM 5136 N N . TYR B 1 206 ? 12.117 -20.312 -24.328 1 77.88 206 TYR B N 1
ATOM 5137 C CA . TYR B 1 206 ? 13.508 -20.578 -23.984 1 77.88 206 TYR B CA 1
ATOM 5138 C C . TYR B 1 206 ? 13.922 -21.984 -24.438 1 77.88 206 TYR B C 1
ATOM 5140 O O . TYR B 1 206 ? 15.117 -22.281 -24.5 1 77.88 206 TYR B O 1
ATOM 5148 N N . GLY B 1 207 ? 13 -22.859 -24.75 1 78.69 207 GLY B N 1
ATOM 5149 C CA . GLY B 1 207 ? 13.297 -24.203 -25.203 1 78.69 207 GLY B CA 1
ATOM 5150 C C . GLY B 1 207 ? 14.078 -25.016 -24.188 1 78.69 207 GLY B C 1
ATOM 5151 O O . GLY B 1 207 ? 14.945 -25.828 -24.562 1 78.69 207 GLY B O 1
ATOM 5152 N N . VAL B 1 208 ? 13.836 -24.797 -22.953 1 84.94 208 VAL B N 1
ATOM 5153 C CA . VAL B 1 208 ? 14.648 -25.438 -21.922 1 84.94 208 VAL B CA 1
ATOM 5154 C C . VAL B 1 208 ? 13.82 -26.484 -21.188 1 84.94 208 VAL B C 1
ATOM 5156 O O . VAL B 1 208 ? 12.586 -26.406 -21.156 1 84.94 208 VAL B O 1
ATOM 5159 N N . ASP B 1 209 ? 14.547 -27.531 -20.75 1 90.06 209 ASP B N 1
ATOM 5160 C CA . ASP B 1 209 ? 13.945 -28.484 -19.828 1 90.06 209 ASP B CA 1
ATOM 5161 C C . ASP B 1 209 ? 13.82 -27.891 -18.422 1 90.06 209 ASP B C 1
ATOM 5163 O O . ASP B 1 209 ? 14.828 -27.578 -17.781 1 90.06 209 ASP B O 1
ATOM 5167 N N . LYS B 1 210 ? 12.672 -27.828 -17.953 1 94.94 210 LYS B N 1
ATOM 5168 C CA . LYS B 1 210 ? 12.414 -27.094 -16.719 1 94.94 210 LYS B CA 1
ATOM 5169 C C . LYS B 1 210 ? 12.977 -27.844 -15.508 1 94.94 210 LYS B C 1
ATOM 5171 O O . LYS B 1 210 ? 13.297 -27.234 -14.484 1 94.94 210 LYS B O 1
ATOM 5176 N N . TYR B 1 211 ? 13.125 -29.188 -15.602 1 96.94 211 TYR B N 1
ATOM 5177 C CA . TYR B 1 211 ? 13.812 -29.922 -14.547 1 96.94 211 TYR B CA 1
ATOM 5178 C C . TYR B 1 211 ? 15.273 -29.516 -14.461 1 96.94 211 TYR B C 1
ATOM 5180 O O . TYR B 1 211 ? 15.836 -29.422 -13.367 1 96.94 211 TYR B O 1
ATOM 5188 N N . GLU B 1 212 ? 15.836 -29.312 -15.617 1 96.81 212 GLU B N 1
ATOM 5189 C CA . GLU B 1 212 ? 17.234 -28.906 -15.641 1 96.81 212 GLU B CA 1
ATOM 5190 C C . GLU B 1 212 ? 17.406 -27.484 -15.125 1 96.81 212 GLU B C 1
ATOM 5192 O O . GLU B 1 212 ? 18.422 -27.172 -14.5 1 96.81 212 GLU B O 1
ATOM 5197 N N . VAL B 1 213 ? 16.469 -26.641 -15.438 1 96.88 213 VAL B N 1
ATOM 5198 C CA . VAL B 1 213 ? 16.484 -25.297 -14.883 1 96.88 213 VAL B CA 1
ATOM 5199 C C . VAL B 1 213 ? 16.391 -25.359 -13.359 1 96.88 213 VAL B C 1
ATOM 5201 O O . VAL B 1 213 ? 17.078 -24.625 -12.656 1 96.88 213 VAL B O 1
ATOM 5204 N N . ASP B 1 214 ? 15.531 -26.281 -12.844 1 97.56 214 ASP B N 1
ATOM 5205 C CA . ASP B 1 214 ? 15.43 -26.5 -11.406 1 97.56 214 ASP B CA 1
ATOM 5206 C C . ASP B 1 214 ? 16.781 -26.922 -10.82 1 97.56 214 ASP B C 1
ATOM 5208 O O . ASP B 1 214 ? 17.203 -26.375 -9.797 1 97.56 214 ASP B O 1
ATOM 5212 N N . SER B 1 215 ? 17.422 -27.875 -11.484 1 98.06 215 SER B N 1
ATOM 5213 C CA . SER B 1 215 ? 18.734 -28.328 -11.023 1 98.06 215 SER B CA 1
ATOM 5214 C C . SER B 1 215 ? 19.719 -27.172 -10.883 1 98.06 215 SER B C 1
ATOM 5216 O O . SER B 1 215 ? 20.469 -27.109 -9.914 1 98.06 215 SER B O 1
ATOM 5218 N N . ALA B 1 216 ? 19.672 -26.328 -11.852 1 97.44 216 ALA B N 1
ATOM 5219 C CA . ALA B 1 216 ? 20.547 -25.172 -11.828 1 97.44 216 ALA B CA 1
ATOM 5220 C C . ALA B 1 216 ? 20.188 -24.234 -10.68 1 97.44 216 ALA B C 1
ATOM 5222 O O . ALA B 1 216 ? 21.078 -23.75 -9.961 1 97.44 216 ALA B O 1
ATOM 5223 N N . LEU B 1 217 ? 18.938 -23.984 -10.461 1 96.56 217 LEU B N 1
ATOM 5224 C CA . LEU B 1 217 ? 18.453 -23.062 -9.438 1 96.56 217 LEU B CA 1
ATOM 5225 C C . LEU B 1 217 ? 18.781 -23.578 -8.039 1 96.56 217 LEU B C 1
ATOM 5227 O O . LEU B 1 217 ? 19.188 -22.797 -7.168 1 96.56 217 LEU B O 1
ATOM 5231 N N . ARG B 1 218 ? 18.562 -24.891 -7.832 1 96.19 218 ARG B N 1
ATOM 5232 C CA . ARG B 1 218 ? 18.719 -25.484 -6.504 1 96.19 218 ARG B CA 1
ATOM 5233 C C . ARG B 1 218 ? 20.203 -25.75 -6.207 1 96.19 218 ARG B C 1
ATOM 5235 O O . ARG B 1 218 ? 20.578 -25.953 -5.051 1 96.19 218 ARG B O 1
ATOM 5242 N N . GLY B 1 219 ? 21.062 -25.812 -7.238 1 95.5 219 GLY B N 1
ATOM 5243 C CA . GLY B 1 219 ? 22.5 -26 -7.047 1 95.5 219 GLY B CA 1
ATOM 5244 C C . GLY B 1 219 ? 22.891 -27.469 -6.906 1 95.5 219 GLY B C 1
ATOM 5245 O O . GLY B 1 219 ? 24 -27.781 -6.48 1 95.5 219 GLY B O 1
ATOM 5246 N N . GLU B 1 220 ? 21.984 -28.344 -7.117 1 97.25 220 GLU B N 1
ATOM 5247 C CA . GLU B 1 220 ? 22.234 -29.781 -7.141 1 97.25 220 GLU B CA 1
ATOM 5248 C C . GLU B 1 220 ? 21.297 -30.469 -8.133 1 97.25 220 GLU B C 1
ATOM 5250 O O . GLU B 1 220 ? 20.297 -29.906 -8.547 1 97.25 220 GLU B O 1
ATOM 5255 N N . ALA B 1 221 ? 21.703 -31.656 -8.523 1 98.06 221 ALA B N 1
ATOM 5256 C CA . ALA B 1 221 ? 20.891 -32.406 -9.484 1 98.06 221 ALA B CA 1
ATOM 5257 C C . ALA B 1 221 ? 19.516 -32.75 -8.898 1 98.06 221 ALA B C 1
ATOM 5259 O O . ALA B 1 221 ? 19.438 -33.312 -7.812 1 98.06 221 ALA B O 1
ATOM 5260 N N . LEU B 1 222 ? 18.5 -32.312 -9.586 1 98.38 222 LEU B N 1
ATOM 5261 C CA . LEU B 1 222 ? 17.172 -32.781 -9.211 1 98.38 222 LEU B CA 1
ATOM 5262 C C . LEU B 1 222 ? 17.062 -34.281 -9.367 1 98.38 222 LEU B C 1
ATOM 5264 O O . LEU B 1 222 ? 17.406 -34.812 -10.422 1 98.38 222 LEU B O 1
ATOM 5268 N N . GLU B 1 223 ? 16.594 -34.938 -8.367 1 98.69 223 GLU B N 1
ATOM 5269 C CA . GLU B 1 223 ? 16.484 -36.375 -8.398 1 98.69 223 GLU B CA 1
ATOM 5270 C C . GLU B 1 223 ? 15.109 -36.812 -8.883 1 98.69 223 GLU B C 1
ATOM 5272 O O . GLU B 1 223 ? 14.094 -36.438 -8.305 1 98.69 223 GLU B O 1
ATOM 5277 N N . LEU B 1 224 ? 15.125 -37.656 -9.898 1 98.38 224 LEU B N 1
ATOM 5278 C CA . LEU B 1 224 ? 13.898 -38.094 -10.57 1 98.38 224 LEU B CA 1
ATOM 5279 C C . LEU B 1 224 ? 13.719 -39.594 -10.508 1 98.38 224 LEU B C 1
ATOM 5281 O O . LEU B 1 224 ? 14.695 -40.344 -10.344 1 98.38 224 LEU B O 1
ATOM 5285 N N . VAL B 1 225 ? 12.492 -40.031 -10.594 1 98.56 225 VAL B N 1
ATOM 5286 C CA . VAL B 1 225 ? 12.148 -41.438 -10.742 1 98.56 225 VAL B CA 1
ATOM 5287 C C . VAL B 1 225 ? 11.172 -41.625 -11.906 1 98.56 225 VAL B C 1
ATOM 5289 O O . VAL B 1 225 ? 10.453 -40.688 -12.273 1 98.56 225 VAL B O 1
ATOM 5292 N N . LYS B 1 226 ? 11.156 -42.781 -12.453 1 97.88 226 LYS B N 1
ATOM 5293 C CA . LYS B 1 226 ? 10.188 -43.094 -13.5 1 97.88 226 LYS B CA 1
ATOM 5294 C C . LYS B 1 226 ? 8.812 -43.406 -12.906 1 97.88 226 LYS B C 1
ATOM 5296 O O . LYS B 1 226 ? 8.711 -44.031 -11.859 1 97.88 226 LYS B O 1
ATOM 5301 N N . CYS B 1 227 ? 7.812 -42.906 -13.578 1 98 227 CYS B N 1
ATOM 5302 C CA . CYS B 1 227 ? 6.445 -43.219 -13.172 1 98 227 CYS B CA 1
ATOM 5303 C C . CYS B 1 227 ? 6.152 -44.719 -13.336 1 98 227 CYS B C 1
ATOM 5305 O O . CYS B 1 227 ? 6.91 -45.406 -13.992 1 98 227 CYS B O 1
ATOM 5307 N N . HIS B 1 228 ? 5.086 -45.094 -12.719 1 97.81 228 HIS B N 1
ATOM 5308 C CA . HIS B 1 228 ? 4.746 -46.531 -12.68 1 97.81 228 HIS B CA 1
ATOM 5309 C C . HIS B 1 228 ? 3.977 -46.938 -13.93 1 97.81 228 HIS B C 1
ATOM 5311 O O . HIS B 1 228 ? 4.262 -47.969 -14.531 1 97.81 228 HIS B O 1
ATOM 5317 N N . SER B 1 229 ? 3.029 -46.125 -14.305 1 97.38 229 SER B N 1
ATOM 5318 C CA . SER B 1 229 ? 2.086 -46.562 -15.328 1 97.38 229 SER B CA 1
ATOM 5319 C C . SER B 1 229 ? 2.221 -45.75 -16.609 1 97.38 229 SER B C 1
ATOM 5321 O O . SER B 1 229 ? 1.639 -46.125 -17.641 1 97.38 229 SER B O 1
ATOM 5323 N N . VAL B 1 230 ? 2.906 -44.688 -16.562 1 96.94 230 VAL B N 1
ATOM 5324 C CA . VAL B 1 230 ? 3.086 -43.844 -17.734 1 96.94 230 VAL B CA 1
ATOM 5325 C C . VAL B 1 230 ? 4.574 -43.625 -17.984 1 96.94 230 VAL B C 1
ATOM 5327 O O . VAL B 1 230 ? 5.395 -43.781 -17.078 1 96.94 230 VAL B O 1
ATOM 5330 N N . ASP B 1 231 ? 4.906 -43.25 -19.203 1 96.06 231 ASP B N 1
ATOM 5331 C CA . ASP B 1 231 ? 6.297 -43 -19.578 1 96.06 231 ASP B CA 1
ATOM 5332 C C . ASP B 1 231 ? 6.715 -41.562 -19.312 1 96.06 231 ASP B C 1
ATOM 5334 O O . ASP B 1 231 ? 7.035 -40.812 -20.234 1 96.06 231 ASP B O 1
ATOM 5338 N N . LEU B 1 232 ? 6.785 -41.219 -18.062 1 97.25 232 LEU B N 1
ATOM 5339 C CA . LEU B 1 232 ? 7.172 -39.875 -17.578 1 97.25 232 LEU B CA 1
ATOM 5340 C C . LEU B 1 232 ? 8.039 -40 -16.328 1 97.25 232 LEU B C 1
ATOM 5342 O O . LEU B 1 232 ? 8.086 -41.062 -15.688 1 97.25 232 LEU B O 1
ATOM 5346 N N .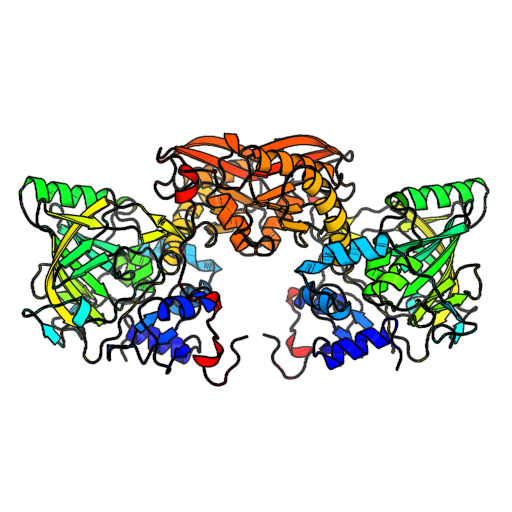 GLU B 1 233 ? 8.805 -39.031 -16.047 1 97.62 233 GLU B N 1
ATOM 5347 C CA . GLU B 1 233 ? 9.617 -38.938 -14.836 1 97.62 233 GLU B CA 1
ATOM 5348 C C . GLU B 1 233 ? 9.109 -37.844 -13.906 1 97.62 233 GLU B C 1
ATOM 5350 O O . GLU B 1 233 ? 8.664 -36.781 -14.375 1 97.62 233 GLU B O 1
ATOM 5355 N N . VAL B 1 234 ? 9.188 -38.062 -12.648 1 98.44 234 VAL B N 1
ATOM 5356 C CA . VAL B 1 234 ? 8.758 -37.094 -11.648 1 98.44 234 VAL B CA 1
ATOM 5357 C C . VAL B 1 234 ? 9.797 -37 -10.531 1 98.44 234 VAL B C 1
ATOM 5359 O O . VAL B 1 234 ? 10.609 -37.906 -10.359 1 98.44 234 VAL B O 1
ATOM 5362 N N . PRO B 1 235 ? 9.867 -35.875 -9.789 1 98.56 235 PRO B N 1
ATOM 5363 C CA . PRO B 1 235 ? 10.805 -35.781 -8.664 1 98.56 235 PRO B CA 1
ATOM 5364 C C . PRO B 1 235 ? 10.641 -36.906 -7.645 1 98.56 235 PRO B C 1
ATOM 5366 O O . PRO B 1 235 ? 9.523 -37.219 -7.25 1 98.56 235 PRO B O 1
ATOM 5369 N N . ALA B 1 236 ? 11.727 -37.375 -7.113 1 98.56 236 ALA B N 1
ATOM 5370 C CA . ALA B 1 236 ? 11.781 -38.562 -6.301 1 98.56 236 ALA B CA 1
ATOM 5371 C C . ALA B 1 236 ? 11.188 -38.344 -4.914 1 98.56 236 ALA B C 1
ATOM 5373 O O . ALA B 1 236 ? 10.742 -39.281 -4.246 1 98.56 236 ALA B O 1
ATOM 5374 N N . TYR B 1 237 ? 11.211 -37.125 -4.516 1 98.38 237 TYR B N 1
ATOM 5375 C CA . TYR B 1 237 ? 10.867 -36.812 -3.129 1 98.38 237 TYR B CA 1
ATOM 5376 C C . TYR B 1 237 ? 9.57 -36.031 -3.043 1 98.38 237 TYR B C 1
ATOM 5378 O O . TYR B 1 237 ? 9.32 -35.344 -2.057 1 98.38 237 TYR B O 1
ATOM 5386 N N . GLY B 1 238 ? 8.727 -36.062 -4.113 1 98.25 238 GLY B N 1
ATOM 5387 C CA . GLY B 1 238 ? 7.391 -35.5 -4.031 1 98.25 238 GLY B CA 1
ATOM 5388 C C . GLY B 1 238 ? 6.496 -36.219 -3.043 1 98.25 238 GLY B C 1
ATOM 5389 O O . GLY B 1 238 ? 6.855 -37.281 -2.535 1 98.25 238 GLY B O 1
ATOM 5390 N N . GLU B 1 239 ? 5.379 -35.688 -2.705 1 98.75 239 GLU B N 1
ATOM 5391 C CA . GLU B 1 239 ? 4.48 -36.281 -1.726 1 98.75 239 GLU B CA 1
ATOM 5392 C C . GLU B 1 239 ? 3.498 -37.25 -2.393 1 98.75 239 GLU B C 1
ATOM 5394 O O . GLU B 1 239 ? 3.242 -38.344 -1.88 1 98.75 239 GLU B O 1
ATOM 5399 N N . ILE B 1 240 ? 2.861 -36.75 -3.445 1 98.81 240 ILE B N 1
ATOM 5400 C CA . ILE B 1 240 ? 1.804 -37.469 -4.141 1 98.81 240 ILE B CA 1
ATOM 5401 C C . ILE B 1 240 ? 1.969 -37.312 -5.648 1 98.81 240 ILE B C 1
ATOM 5403 O O . ILE B 1 240 ? 2.262 -36.219 -6.133 1 98.81 240 ILE B O 1
ATOM 5407 N N . VAL B 1 241 ? 1.82 -38.375 -6.434 1 98.88 241 VAL B N 1
ATOM 5408 C CA . VAL B 1 241 ? 1.81 -38.312 -7.891 1 98.88 241 VAL B CA 1
ATOM 5409 C C . VAL B 1 241 ? 0.58 -39.062 -8.43 1 98.88 241 VAL B C 1
ATOM 5411 O O . VAL B 1 241 ? 0.312 -40.188 -8.047 1 98.88 241 VAL B O 1
ATOM 5414 N N . LEU B 1 242 ? -0.193 -38.375 -9.211 1 98.81 242 LEU B N 1
ATOM 5415 C CA . LEU B 1 242 ? -1.299 -38.969 -9.945 1 98.81 242 LEU B CA 1
ATOM 5416 C C . LEU B 1 242 ? -0.905 -39.219 -11.398 1 98.81 242 LEU B C 1
ATOM 5418 O O . LEU B 1 242 ? -0.559 -38.312 -12.133 1 98.81 242 LEU B O 1
ATOM 5422 N N . GLU B 1 243 ? -0.869 -40.531 -11.789 1 98.75 243 GLU B N 1
ATOM 5423 C CA . GLU B 1 243 ? -0.537 -40.906 -13.164 1 98.75 243 GLU B CA 1
ATOM 5424 C C . GLU B 1 243 ? -1.789 -41.281 -13.945 1 98.75 243 GLU B C 1
ATOM 5426 O O . GLU B 1 243 ? -2.654 -42 -13.445 1 98.75 243 GLU B O 1
ATOM 5431 N N . GLY B 1 244 ? -1.846 -40.75 -15.086 1 98.06 244 GLY B N 1
ATOM 5432 C CA . GLY B 1 244 ? -3.012 -41.094 -15.891 1 98.06 244 GLY B CA 1
ATOM 5433 C C . GLY B 1 244 ? -2.861 -40.719 -17.359 1 98.06 244 GLY B C 1
ATOM 5434 O O . GLY B 1 244 ? -1.743 -40.562 -17.844 1 98.06 244 GLY B O 1
ATOM 5435 N N . ILE B 1 245 ? -4.016 -40.781 -18.047 1 96.94 245 ILE B N 1
ATOM 5436 C CA . ILE B 1 245 ? -4.047 -40.438 -19.453 1 96.94 245 ILE B CA 1
ATOM 5437 C C . ILE B 1 245 ? -5.184 -39.469 -19.734 1 96.94 245 ILE B C 1
ATOM 5439 O O . ILE B 1 245 ? -6.191 -39.438 -19.016 1 96.94 245 ILE B O 1
ATOM 5443 N N . MET B 1 246 ? -4.922 -38.625 -20.672 1 96.06 246 MET B N 1
ATOM 5444 C CA . MET B 1 246 ? -5.98 -37.812 -21.266 1 96.06 246 MET B CA 1
ATOM 5445 C C . MET B 1 246 ? -6.547 -38.5 -22.516 1 96.06 246 MET B C 1
ATOM 5447 O O . MET B 1 246 ? -5.973 -38.375 -23.609 1 96.06 246 MET B O 1
ATOM 5451 N N . PRO B 1 247 ? -7.688 -39.125 -22.328 1 96.44 247 PRO B N 1
ATOM 5452 C CA . PRO B 1 247 ? -8.258 -39.781 -23.516 1 96.44 247 PRO B CA 1
ATOM 5453 C C . PRO B 1 247 ? -8.672 -38.781 -24.594 1 96.44 247 PRO B C 1
ATOM 5455 O O . PRO B 1 247 ? -9.133 -37.688 -24.281 1 96.44 247 PRO B O 1
ATOM 5458 N N . PRO B 1 248 ? -8.508 -39.219 -25.891 1 95.69 248 PRO B N 1
ATOM 5459 C CA . PRO B 1 248 ? -8.93 -38.312 -26.953 1 95.69 248 PRO B CA 1
ATOM 5460 C C . PRO B 1 248 ? -10.43 -38.031 -26.953 1 95.69 248 PRO B C 1
ATOM 5462 O O . PRO B 1 248 ? -11.219 -38.938 -26.703 1 95.69 248 PRO B O 1
ATOM 5465 N N . HIS B 1 249 ? -10.805 -36.812 -27.156 1 95 249 HIS B N 1
ATOM 5466 C CA . HIS B 1 249 ? -12.172 -36.375 -27.422 1 95 249 HIS B CA 1
ATOM 5467 C C . HIS B 1 249 ? -13.047 -36.531 -26.188 1 95 249 HIS B C 1
ATOM 5469 O O . HIS B 1 249 ? -14.266 -36.688 -26.281 1 95 249 HIS B O 1
ATOM 5475 N N . ARG B 1 250 ? -12.477 -36.594 -25.109 1 95.81 250 ARG B N 1
ATOM 5476 C CA . ARG B 1 250 ? -13.25 -36.625 -23.875 1 95.81 250 ARG B CA 1
ATOM 5477 C C . ARG B 1 250 ? -13.094 -35.312 -23.094 1 95.81 250 ARG B C 1
ATOM 5479 O O . ARG B 1 250 ? -11.977 -34.906 -22.766 1 95.81 250 ARG B O 1
ATOM 5486 N N . ARG B 1 251 ? -14.219 -34.688 -22.938 1 96.5 251 ARG B N 1
ATOM 5487 C CA . ARG B 1 251 ? -14.242 -33.406 -22.203 1 96.5 251 ARG B CA 1
ATOM 5488 C C . ARG B 1 251 ? -15.344 -33.406 -21.156 1 96.5 251 ARG B C 1
ATOM 5490 O O . ARG B 1 251 ? -16.297 -34.188 -21.25 1 96.5 251 ARG B O 1
ATOM 5497 N N . LYS B 1 252 ? -15.18 -32.625 -20.156 1 96.81 252 LYS B N 1
ATOM 5498 C CA . LYS B 1 252 ? -16.188 -32.375 -19.125 1 96.81 252 LYS B CA 1
ATOM 5499 C C . LYS B 1 252 ? -16.25 -30.891 -18.781 1 96.81 252 LYS B C 1
ATOM 5501 O O . LYS B 1 252 ? -15.242 -30.172 -18.859 1 96.81 252 LYS B O 1
ATOM 5506 N N . ASP B 1 253 ? -17.469 -30.469 -18.438 1 96.75 253 ASP B N 1
ATOM 5507 C CA . ASP B 1 253 ? -17.656 -29.078 -18.062 1 96.75 253 ASP B CA 1
ATOM 5508 C C . ASP B 1 253 ? -16.922 -28.766 -16.75 1 96.75 253 ASP B C 1
ATOM 5510 O O . ASP B 1 253 ? -17.047 -29.516 -15.773 1 96.75 253 ASP B O 1
ATOM 5514 N N . GLU B 1 254 ? -16.125 -27.797 -16.828 1 94.88 254 GLU B N 1
ATOM 5515 C CA . GLU B 1 254 ? -15.438 -27.266 -15.648 1 94.88 254 GLU B CA 1
ATOM 5516 C C . GLU B 1 254 ? -15.852 -25.812 -15.383 1 94.88 254 GLU B C 1
ATOM 5518 O O . GLU B 1 254 ? -16.031 -25.031 -16.312 1 94.88 254 GLU B O 1
ATOM 5523 N N . GLY B 1 255 ? -15.93 -25.531 -14.008 1 92.44 255 GLY B N 1
ATOM 5524 C CA . GLY B 1 255 ? -16.281 -24.188 -13.609 1 92.44 255 GLY B CA 1
ATOM 5525 C C . GLY B 1 255 ? -17.734 -24.031 -13.203 1 92.44 255 GLY B C 1
ATOM 5526 O O . GLY B 1 255 ? -18.531 -24.953 -13.391 1 92.44 255 GLY B O 1
ATOM 5527 N N . PRO B 1 256 ? -18.047 -22.906 -12.695 1 93.38 256 PRO B N 1
ATOM 5528 C CA . PRO B 1 256 ? -17.188 -21.734 -12.461 1 93.38 256 PRO B CA 1
ATOM 5529 C C . PRO B 1 256 ? -16.109 -21.984 -11.414 1 93.38 256 PRO B C 1
ATOM 5531 O O . PRO B 1 256 ? -16.172 -22.984 -10.695 1 93.38 256 PRO B O 1
ATOM 5534 N N . PHE B 1 257 ? -15.031 -21.25 -11.406 1 92.88 257 PHE B N 1
ATOM 5535 C CA . PHE B 1 257 ? -13.93 -21.328 -10.453 1 92.88 257 PHE B CA 1
ATOM 5536 C C . PHE B 1 257 ? -13.336 -19.953 -10.195 1 92.88 257 PHE B C 1
ATOM 5538 O O . PHE B 1 257 ? -13.148 -19.156 -11.125 1 92.88 257 PHE B O 1
ATOM 5545 N N . GLY B 1 258 ? -13.148 -19.609 -8.898 1 88.44 258 GLY B N 1
ATOM 5546 C CA . GLY B 1 258 ? -12.43 -18.391 -8.586 1 88.44 258 GLY B CA 1
ATOM 5547 C C . GLY B 1 258 ? -11.031 -18.344 -9.172 1 88.44 258 GLY B C 1
ATOM 5548 O O . GLY B 1 258 ? -10.141 -19.078 -8.727 1 88.44 258 GLY B O 1
ATOM 5549 N N . GLU B 1 259 ? -10.922 -17.469 -10.18 1 81.25 259 GLU B N 1
ATOM 5550 C CA . GLU B 1 259 ? -9.703 -17.469 -10.984 1 81.25 259 GLU B CA 1
ATOM 5551 C C . GLU B 1 259 ? -8.82 -16.266 -10.633 1 81.25 259 GLU B C 1
ATOM 5553 O O . GLU B 1 259 ? -8.883 -15.75 -9.516 1 81.25 259 GLU B O 1
ATOM 5558 N N . LEU B 1 260 ? -8.062 -15.977 -11.797 1 79.94 260 LEU B N 1
ATOM 5559 C CA . LEU B 1 260 ? -7.102 -14.883 -11.664 1 79.94 260 LEU B CA 1
ATOM 5560 C C . LEU B 1 260 ? -7.793 -13.602 -11.211 1 79.94 260 LEU B C 1
ATOM 5562 O O . LEU B 1 260 ? -8.875 -13.273 -11.695 1 79.94 260 LEU B O 1
ATOM 5566 N N . MET B 1 261 ? -7.395 -12.883 -10.281 1 87.44 261 MET B N 1
ATOM 5567 C CA . MET B 1 261 ? -7.785 -11.562 -9.773 1 87.44 261 MET B CA 1
ATOM 5568 C C . MET B 1 261 ? -9 -11.672 -8.867 1 87.44 261 MET B C 1
ATOM 5570 O O . MET B 1 261 ? -9.594 -10.656 -8.484 1 87.44 261 MET B O 1
ATOM 5574 N N . GLY B 1 262 ? -9.508 -12.961 -8.648 1 89.12 262 GLY B N 1
ATOM 5575 C CA . GLY B 1 262 ? -10.555 -13.148 -7.656 1 89.12 262 GLY B CA 1
ATOM 5576 C C . GLY B 1 262 ? -11.953 -13.141 -8.25 1 89.12 262 GLY B C 1
ATOM 5577 O O . GLY B 1 262 ? -12.938 -13.086 -7.516 1 89.12 262 GLY B O 1
ATOM 5578 N N . TYR B 1 263 ? -12.086 -13.156 -9.57 1 90.88 263 TYR B N 1
ATOM 5579 C CA . TYR B 1 263 ? -13.367 -13.289 -10.25 1 90.88 263 TYR B CA 1
ATOM 5580 C C . TYR B 1 263 ? -13.617 -14.734 -10.664 1 90.88 263 TYR B C 1
ATOM 5582 O O . TYR B 1 263 ? -12.68 -15.531 -10.773 1 90.88 263 TYR B O 1
ATOM 5590 N N . TYR B 1 264 ? -14.883 -15.062 -10.875 1 90 264 TYR B N 1
ATOM 5591 C CA . TYR B 1 264 ? -15.203 -16.406 -11.344 1 90 264 TYR B CA 1
ATOM 5592 C C . TYR B 1 264 ? -14.984 -16.531 -12.844 1 90 264 TYR B C 1
ATOM 5594 O O . TYR B 1 264 ? -15.469 -15.711 -13.625 1 90 264 TYR B O 1
ATOM 5602 N N . GLY B 1 265 ? -14.211 -17.531 -13.18 1 86.31 265 GLY B N 1
ATOM 5603 C CA . GLY B 1 265 ? -14.117 -17.891 -14.586 1 86.31 265 GLY B CA 1
ATOM 5604 C C . GLY B 1 265 ? -15.328 -18.672 -15.078 1 86.31 265 GLY B C 1
ATOM 5605 O O . GLY B 1 265 ? -16.047 -19.281 -14.289 1 86.31 265 GLY B O 1
ATOM 5606 N N . GLY B 1 266 ? -15.562 -18.641 -16.297 1 84.94 266 GLY B N 1
ATOM 5607 C CA . GLY B 1 266 ? -16.75 -19.25 -16.875 1 84.94 266 GLY B CA 1
ATOM 5608 C C . GLY B 1 266 ? -16.641 -20.766 -16.984 1 84.94 266 GLY B C 1
ATOM 5609 O O . GLY B 1 266 ? -15.633 -21.359 -16.578 1 84.94 266 GLY B O 1
ATOM 5610 N N . VAL B 1 267 ? -17.797 -21.391 -17.344 1 92.75 267 VAL B N 1
ATOM 5611 C CA . VAL B 1 267 ? -17.906 -22.844 -17.547 1 92.75 267 VAL B CA 1
ATOM 5612 C C . VAL B 1 267 ? -17.5 -23.188 -18.984 1 92.75 267 VAL B C 1
ATOM 5614 O O . VAL B 1 267 ? -17.891 -22.5 -19.922 1 92.75 267 VAL B O 1
ATOM 5617 N N . ALA B 1 268 ? -16.609 -24.109 -19.094 1 92.88 268 ALA B N 1
ATOM 5618 C CA . ALA B 1 268 ? -16.203 -24.594 -20.422 1 92.88 268 ALA B CA 1
ATOM 5619 C C . ALA B 1 268 ? -15.812 -26.062 -20.375 1 92.88 268 ALA B C 1
ATOM 5621 O O . ALA B 1 268 ? -15.438 -26.578 -19.312 1 92.88 268 ALA B O 1
ATOM 5622 N N . PRO B 1 269 ? -15.961 -26.688 -21.484 1 94.94 269 PRO B N 1
ATOM 5623 C CA . PRO B 1 269 ? -15.484 -28.062 -21.531 1 94.94 269 PRO B CA 1
ATOM 5624 C C . PRO B 1 269 ? -13.961 -28.172 -21.516 1 94.94 269 PRO B C 1
ATOM 5626 O O . PRO B 1 269 ? -13.281 -27.469 -22.266 1 94.94 269 PRO B O 1
ATOM 5629 N N . HIS B 1 270 ? -13.453 -28.984 -20.656 1 95.44 270 HIS B N 1
ATOM 5630 C CA . HIS B 1 270 ? -12.016 -29.203 -20.562 1 95.44 270 HIS B CA 1
ATOM 5631 C C . HIS B 1 270 ? -11.68 -30.688 -20.656 1 95.44 270 HIS B C 1
ATOM 5633 O O . HIS B 1 270 ? -12.508 -31.531 -20.312 1 95.44 270 HIS B O 1
ATOM 5639 N N . PRO B 1 271 ? -10.484 -30.953 -21.125 1 95.38 271 PRO B N 1
ATOM 5640 C CA . PRO B 1 271 ? -10.078 -32.375 -21.188 1 95.38 271 PRO B CA 1
ATOM 5641 C C . PRO B 1 271 ? -10.086 -33.031 -19.828 1 95.38 271 PRO B C 1
ATOM 5643 O O . PRO B 1 271 ? -9.867 -32.375 -18.797 1 95.38 271 PRO B O 1
ATOM 5646 N N . VAL B 1 272 ? -10.328 -34.344 -19.859 1 96.56 272 VAL B N 1
ATOM 5647 C CA . VAL B 1 272 ? -10.352 -35.125 -18.625 1 96.56 272 VAL B CA 1
ATOM 5648 C C . VAL B 1 272 ? -9.086 -36 -18.531 1 96.56 272 VAL B C 1
ATOM 5650 O O . VAL B 1 272 ? -8.5 -36.344 -19.547 1 96.56 272 VAL B O 1
ATOM 5653 N N . VAL B 1 273 ? -8.688 -36.25 -17.359 1 97.56 273 VAL B N 1
ATOM 5654 C CA . VAL B 1 273 ? -7.613 -37.188 -17.062 1 97.56 273 VAL B CA 1
ATOM 5655 C C . VAL B 1 273 ? -8.172 -38.406 -16.297 1 97.56 273 VAL B C 1
ATOM 5657 O O . VAL B 1 273 ? -8.836 -38.219 -15.281 1 97.56 273 VAL B O 1
ATOM 5660 N N . GLU B 1 274 ? -7.941 -39.5 -16.844 1 98.12 274 GLU B N 1
ATOM 5661 C CA . GLU B 1 274 ? -8.234 -40.719 -16.141 1 98.12 274 GLU B CA 1
ATOM 5662 C C . GLU B 1 274 ? -7.027 -41.219 -15.344 1 98.12 274 GLU B C 1
ATOM 5664 O O . GLU B 1 274 ? -6.031 -41.656 -15.93 1 98.12 274 GLU B O 1
ATOM 5669 N N . ILE B 1 275 ? -7.176 -41.219 -14.078 1 98.75 275 ILE B N 1
ATOM 5670 C CA . ILE B 1 275 ? -6.055 -41.594 -13.227 1 98.75 275 ILE B CA 1
ATOM 5671 C C . ILE B 1 275 ? -5.949 -43.125 -13.141 1 98.75 275 ILE B C 1
ATOM 5673 O O . ILE B 1 275 ? -6.934 -43.781 -12.844 1 98.75 275 ILE B O 1
ATOM 5677 N N . LYS B 1 276 ? -4.734 -43.562 -13.367 1 98.31 276 LYS B N 1
ATOM 5678 C CA . LYS B 1 276 ? -4.488 -45 -13.391 1 98.31 276 LYS B CA 1
ATOM 5679 C C . LYS B 1 276 ? -3.684 -45.438 -12.164 1 98.31 276 LYS B C 1
ATOM 5681 O O . LYS B 1 276 ? -3.814 -46.562 -11.711 1 98.31 276 LYS B O 1
ATOM 5686 N N . THR B 1 277 ? -2.9 -44.625 -11.742 1 98.75 277 THR B N 1
ATOM 5687 C CA . THR B 1 277 ? -2.016 -44.938 -10.625 1 98.75 277 THR B CA 1
ATOM 5688 C C . THR B 1 277 ? -1.861 -43.75 -9.688 1 98.75 277 THR B C 1
ATOM 5690 O O . THR B 1 277 ? -1.782 -42.594 -10.141 1 98.75 277 THR B O 1
ATOM 5693 N N . VAL B 1 278 ? -1.881 -44 -8.398 1 98.81 278 VAL B N 1
ATOM 5694 C CA . VAL B 1 278 ? -1.535 -43 -7.379 1 98.81 278 VAL B CA 1
ATOM 5695 C C . VAL B 1 278 ? -0.3 -43.469 -6.609 1 98.81 278 VAL B C 1
ATOM 5697 O O . VAL B 1 278 ? -0.294 -44.562 -6.031 1 98.81 278 VAL B O 1
ATOM 5700 N N . MET B 1 279 ? 0.764 -42.719 -6.715 1 98.75 279 MET B N 1
ATOM 5701 C CA . MET B 1 279 ? 1.927 -42.938 -5.855 1 98.75 279 MET B CA 1
ATOM 5702 C C . MET B 1 279 ? 1.964 -41.906 -4.734 1 98.75 279 MET B C 1
ATOM 5704 O O . MET B 1 279 ? 1.626 -40.719 -4.945 1 98.75 279 MET B O 1
ATOM 5708 N N . HIS B 1 280 ? 2.318 -42.344 -3.498 1 98.56 280 HIS B N 1
ATOM 5709 C CA . HIS B 1 280 ? 2.484 -41.344 -2.439 1 98.56 280 HIS B CA 1
ATOM 5710 C C . HIS B 1 280 ? 3.42 -41.875 -1.349 1 98.56 280 HIS B C 1
ATOM 5712 O O . HIS B 1 280 ? 3.619 -43.062 -1.213 1 98.56 280 HIS B O 1
ATOM 5718 N N . ARG B 1 281 ? 3.969 -40.906 -0.64 1 98.12 281 ARG B N 1
ATOM 5719 C CA . ARG B 1 281 ? 4.812 -41.219 0.511 1 98.12 281 ARG B CA 1
ATOM 5720 C C . ARG B 1 281 ? 3.982 -41.781 1.662 1 98.12 281 ARG B C 1
ATOM 5722 O O . ARG B 1 281 ? 2.756 -41.656 1.665 1 98.12 281 ARG B O 1
ATOM 5729 N N . ASN B 1 282 ? 4.801 -42.406 2.561 1 97.62 282 ASN B N 1
ATOM 5730 C CA . ASN B 1 282 ? 4.176 -42.688 3.854 1 97.62 282 ASN B CA 1
ATOM 5731 C C . ASN B 1 282 ? 3.801 -41.375 4.562 1 97.62 282 ASN B C 1
ATOM 5733 O O . ASN B 1 282 ? 4.586 -40.438 4.582 1 97.62 282 ASN B O 1
ATOM 5737 N N . ASP B 1 283 ? 2.615 -41.312 5.047 1 96.94 283 ASP B N 1
ATOM 5738 C CA . ASP B 1 283 ? 2.109 -40.125 5.75 1 96.94 283 ASP B CA 1
ATOM 5739 C C . ASP B 1 283 ? 2.26 -38.875 4.895 1 96.94 283 ASP B C 1
ATOM 5741 O O . ASP B 1 283 ? 2.863 -37.875 5.324 1 96.94 283 ASP B O 1
ATOM 5745 N N . PRO B 1 284 ? 1.613 -38.938 3.734 1 98.12 284 PRO B N 1
ATOM 5746 C CA . PRO B 1 284 ? 1.804 -37.812 2.795 1 98.12 284 PRO B CA 1
ATOM 5747 C C . PRO B 1 284 ? 1.18 -36.531 3.283 1 98.12 284 PRO B C 1
ATOM 5749 O O . PRO B 1 284 ? 0.292 -36.531 4.141 1 98.12 284 PRO B O 1
ATOM 5752 N N . ILE B 1 285 ? 1.702 -35.406 2.842 1 98.62 285 ILE B N 1
ATOM 5753 C CA . ILE B 1 285 ? 1.19 -34.062 3.051 1 98.62 285 ILE B CA 1
ATOM 5754 C C . ILE B 1 285 ? 0.53 -33.562 1.77 1 98.62 285 ILE B C 1
ATOM 5756 O O . ILE B 1 285 ? 1.12 -33.625 0.689 1 98.62 285 ILE B O 1
ATOM 5760 N N . PHE B 1 286 ? -0.688 -33.156 1.863 1 98.56 286 PHE B N 1
ATOM 5761 C CA . PHE B 1 286 ? -1.366 -32.594 0.702 1 98.56 286 PHE B CA 1
ATOM 5762 C C . PHE B 1 286 ? -1.039 -31.109 0.547 1 98.56 286 PHE B C 1
ATOM 5764 O O . PHE B 1 286 ? -1.326 -30.312 1.438 1 98.56 286 PHE B O 1
ATOM 5771 N N . GLN B 1 287 ? -0.43 -30.781 -0.544 1 97.69 287 GLN B N 1
ATOM 5772 C CA . GLN B 1 287 ? -0.088 -29.391 -0.849 1 97.69 287 GLN B CA 1
ATOM 5773 C C . GLN B 1 287 ? -1.234 -28.688 -1.568 1 97.69 287 GLN B C 1
ATOM 5775 O O . GLN B 1 287 ? -1.776 -29.219 -2.545 1 97.69 287 GLN B O 1
ATOM 5780 N N . THR B 1 288 ? -1.618 -27.516 -1.013 1 96.69 288 THR B N 1
ATOM 5781 C CA . THR B 1 288 ? -2.648 -26.734 -1.686 1 96.69 288 THR B CA 1
ATOM 5782 C C . THR B 1 288 ? -2.166 -25.312 -1.933 1 96.69 288 THR B C 1
ATOM 5784 O O . THR B 1 288 ? -1.184 -24.859 -1.331 1 96.69 288 THR B O 1
ATOM 5787 N N . ALA B 1 289 ? -2.717 -24.672 -2.906 1 94.81 289 ALA B N 1
ATOM 5788 C CA . ALA B 1 289 ? -2.484 -23.266 -3.209 1 94.81 289 ALA B CA 1
ATOM 5789 C C . ALA B 1 289 ? -3.801 -22.5 -3.316 1 94.81 289 ALA B C 1
ATOM 5791 O O . ALA B 1 289 ? -4.703 -22.906 -4.051 1 94.81 289 ALA B O 1
ATOM 5792 N N . PHE B 1 290 ? -3.881 -21.5 -2.457 1 93.12 290 PHE B N 1
ATOM 5793 C CA . PHE B 1 290 ? -5.062 -20.656 -2.609 1 93.12 290 PHE B CA 1
ATOM 5794 C C . PHE B 1 290 ? -5.164 -20.125 -4.035 1 93.12 290 PHE B C 1
ATOM 5796 O O . PHE B 1 290 ? -4.16 -19.703 -4.621 1 93.12 290 PHE B O 1
ATOM 5803 N N . PRO B 1 291 ? -6.348 -20.172 -4.551 1 88.31 291 PRO B N 1
ATOM 5804 C CA . PRO B 1 291 ? -6.473 -19.766 -5.953 1 88.31 291 PRO B CA 1
ATOM 5805 C C . PRO B 1 291 ? -5.977 -18.344 -6.199 1 88.31 291 PRO B C 1
ATOM 5807 O O . PRO B 1 291 ? -6.266 -17.438 -5.406 1 88.31 291 PRO B O 1
ATOM 5810 N N . CYS B 1 292 ? -5.223 -18.172 -7.215 1 73.81 292 CYS B N 1
ATOM 5811 C CA . CYS B 1 292 ? -4.785 -16.922 -7.805 1 73.81 292 CYS B CA 1
ATOM 5812 C C . CYS B 1 292 ? -3.812 -16.188 -6.883 1 73.81 292 CYS B C 1
ATOM 5814 O O . CYS B 1 292 ? -3.777 -14.961 -6.852 1 73.81 292 CYS B O 1
ATOM 5816 N N . ARG B 1 293 ? -3.105 -16.828 -6.016 1 76.75 293 ARG B N 1
ATOM 5817 C CA . ARG B 1 293 ? -2.205 -16.094 -5.133 1 76.75 293 ARG B CA 1
ATOM 5818 C C . ARG B 1 293 ? -0.806 -16.703 -5.152 1 76.75 293 ARG B C 1
ATOM 5820 O O . ARG B 1 293 ? 0.096 -16.172 -5.805 1 76.75 293 ARG B O 1
ATOM 5827 N N . GLU B 1 294 ? -0.662 -17.922 -4.715 1 75.06 294 GLU B N 1
ATOM 5828 C CA . GLU B 1 294 ? 0.644 -18.516 -4.434 1 75.06 294 GLU B CA 1
ATOM 5829 C C . GLU B 1 294 ? 1.422 -18.766 -5.719 1 75.06 294 GLU B C 1
ATOM 5831 O O . GLU B 1 294 ? 2.588 -18.391 -5.836 1 75.06 294 GLU B O 1
ATOM 5836 N N . GLU B 1 295 ? 0.782 -19.297 -6.684 1 79.56 295 GLU B N 1
ATOM 5837 C CA . GLU B 1 295 ? 1.454 -19.609 -7.941 1 79.56 295 GLU B CA 1
ATOM 5838 C C . GLU B 1 295 ? 1.678 -18.344 -8.766 1 79.56 295 GLU B C 1
ATOM 5840 O O . GLU B 1 295 ? 2.57 -18.297 -9.617 1 79.56 295 GLU B O 1
ATOM 5845 N N . HIS B 1 296 ? 0.986 -17.312 -8.391 1 87.19 296 HIS B N 1
ATOM 5846 C CA . HIS B 1 296 ? 1.076 -16.094 -9.172 1 87.19 296 HIS B CA 1
ATOM 5847 C C . HIS B 1 296 ? 2.359 -15.328 -8.852 1 87.19 296 HIS B C 1
ATOM 5849 O O . HIS B 1 296 ? 2.971 -14.734 -9.742 1 87.19 296 HIS B O 1
ATOM 5855 N N . LEU B 1 297 ? 2.766 -15.453 -7.668 1 93.25 297 LEU B N 1
ATOM 5856 C CA . LEU B 1 297 ? 4.012 -14.781 -7.328 1 93.25 297 LEU B CA 1
ATOM 5857 C C . LEU B 1 297 ? 5.184 -15.367 -8.109 1 93.25 297 LEU B C 1
ATOM 5859 O O . LEU B 1 297 ? 5.996 -14.633 -8.672 1 93.25 297 LEU B O 1
ATOM 5863 N N . SER B 1 298 ? 5.238 -16.703 -8.156 1 93.94 298 SER B N 1
ATOM 5864 C CA . SER B 1 298 ? 6.316 -17.328 -8.906 1 93.94 298 SER B CA 1
ATOM 5865 C C . SER B 1 298 ? 6.262 -16.953 -10.383 1 93.94 298 SER B C 1
ATOM 5867 O O . SER B 1 298 ? 7.297 -16.719 -11.008 1 93.94 298 SER B O 1
ATOM 5869 N N . ASN B 1 299 ? 5.051 -16.953 -10.891 1 92.81 299 ASN B N 1
ATOM 5870 C CA . ASN B 1 299 ? 4.871 -16.516 -12.266 1 92.81 299 ASN B CA 1
ATOM 5871 C C . ASN B 1 299 ? 5.355 -15.078 -12.469 1 92.81 299 ASN B C 1
ATOM 5873 O O . ASN B 1 299 ? 6.039 -14.773 -13.445 1 92.81 299 ASN B O 1
ATOM 5877 N N . GLY B 1 300 ? 5.051 -14.266 -11.531 1 94.62 300 GLY B N 1
ATOM 5878 C CA . GLY B 1 300 ? 5.473 -12.875 -11.578 1 94.62 300 GLY B CA 1
ATOM 5879 C C . GLY B 1 300 ? 6.98 -12.703 -11.555 1 94.62 300 GLY B C 1
ATOM 5880 O O . GLY B 1 300 ? 7.523 -11.844 -12.258 1 94.62 300 GLY B O 1
ATOM 5881 N N . LEU B 1 301 ? 7.621 -13.539 -10.812 1 94.75 301 LEU B N 1
ATOM 5882 C CA . LEU B 1 301 ? 9.078 -13.477 -10.719 1 94.75 301 LEU B CA 1
ATOM 5883 C C . LEU B 1 301 ? 9.719 -13.781 -12.062 1 94.75 301 LEU B C 1
ATOM 5885 O O . LEU B 1 301 ? 10.688 -13.125 -12.453 1 94.75 301 LEU B O 1
ATOM 5889 N N . ILE B 1 302 ? 9.211 -14.688 -12.773 1 94.31 302 ILE B N 1
ATOM 5890 C CA . ILE B 1 302 ? 9.75 -15.016 -14.094 1 94.31 302 ILE B CA 1
ATOM 5891 C C . ILE B 1 302 ? 9.414 -13.891 -15.078 1 94.31 302 ILE B C 1
ATOM 5893 O O . ILE B 1 302 ? 10.242 -13.531 -15.914 1 94.31 302 ILE B O 1
ATOM 5897 N N . ARG B 1 303 ? 8.25 -13.32 -14.938 1 95 303 ARG B N 1
ATOM 5898 C CA . ARG B 1 303 ? 7.844 -12.219 -15.805 1 95 303 ARG B CA 1
ATOM 5899 C C . ARG B 1 303 ? 8.727 -10.992 -15.594 1 95 303 ARG B C 1
ATOM 5901 O O . ARG B 1 303 ? 8.938 -10.203 -16.516 1 95 303 ARG B O 1
ATOM 5908 N N . GLU B 1 304 ? 9.227 -10.852 -14.438 1 97 304 GLU B N 1
ATOM 5909 C CA . GLU B 1 304 ? 10.148 -9.75 -14.156 1 97 304 GLU B CA 1
ATOM 5910 C C . GLU B 1 304 ? 11.414 -9.867 -15 1 97 304 GLU B C 1
ATOM 5912 O O . GLU B 1 304 ? 12 -8.852 -15.391 1 97 304 GLU B O 1
ATOM 5917 N N . ILE B 1 305 ? 11.789 -11.086 -15.297 1 94.69 305 ILE B N 1
ATOM 5918 C CA . ILE B 1 305 ? 12.961 -11.297 -16.141 1 94.69 305 ILE B CA 1
ATOM 5919 C C . ILE B 1 305 ? 12.688 -10.758 -17.547 1 94.69 305 ILE B C 1
ATOM 5921 O O . ILE B 1 305 ? 13.516 -10.031 -18.109 1 94.69 305 ILE B O 1
ATOM 5925 N N . GLU B 1 306 ? 11.539 -11.141 -18.047 1 93.38 306 GLU B N 1
ATOM 5926 C CA . GLU B 1 306 ? 11.156 -10.68 -19.375 1 93.38 306 GLU B CA 1
ATOM 5927 C C . GLU B 1 306 ? 11.039 -9.164 -19.422 1 93.38 306 GLU B C 1
ATOM 5929 O O . GLU B 1 306 ? 11.516 -8.523 -20.359 1 93.38 306 GLU B O 1
ATOM 5934 N N . LEU B 1 307 ? 10.453 -8.617 -18.422 1 97.5 307 LEU B N 1
ATOM 5935 C CA . LEU B 1 307 ? 10.289 -7.172 -18.312 1 97.5 307 LEU B CA 1
ATOM 5936 C C . LEU B 1 307 ? 11.641 -6.473 -18.25 1 97.5 307 LEU B C 1
ATOM 5938 O O . LEU B 1 307 ? 11.891 -5.527 -19 1 97.5 307 LEU B O 1
ATOM 5942 N N . TYR B 1 308 ? 12.523 -6.949 -17.391 1 97.81 308 TYR B N 1
ATOM 5943 C CA . TYR B 1 308 ? 13.852 -6.375 -17.219 1 97.81 308 TYR B CA 1
ATOM 5944 C C . TYR B 1 308 ? 14.625 -6.41 -18.531 1 97.81 308 TYR B C 1
ATOM 5946 O O . TYR B 1 308 ? 15.227 -5.414 -18.938 1 97.81 308 TYR B O 1
ATOM 5954 N N . THR B 1 309 ? 14.539 -7.523 -19.172 1 94.81 309 THR B N 1
ATOM 5955 C CA . THR B 1 309 ? 15.281 -7.711 -20.422 1 94.81 309 THR B CA 1
ATOM 5956 C C . THR B 1 309 ? 14.766 -6.77 -21.5 1 94.81 309 THR B C 1
ATOM 5958 O O . THR B 1 309 ? 15.555 -6.164 -22.234 1 94.81 309 THR B O 1
ATOM 5961 N N . ALA B 1 310 ? 13.531 -6.637 -21.609 1 96.44 310 ALA B N 1
ATOM 5962 C CA . ALA B 1 310 ? 12.93 -5.77 -22.609 1 96.44 310 ALA B CA 1
ATOM 5963 C C . ALA B 1 310 ? 13.328 -4.312 -22.391 1 96.44 310 ALA B C 1
ATOM 5965 O O . ALA B 1 310 ? 13.641 -3.596 -23.344 1 96.44 310 ALA B O 1
ATOM 5966 N N . VAL B 1 311 ? 13.406 -3.855 -21.141 1 98.19 311 VAL B N 1
ATOM 5967 C CA . VAL B 1 311 ? 13.625 -2.447 -20.828 1 98.19 311 VAL B CA 1
ATOM 5968 C C . VAL B 1 311 ? 15.125 -2.143 -20.844 1 98.19 311 VAL B C 1
ATOM 5970 O O . VAL B 1 311 ? 15.539 -1.07 -21.281 1 98.19 311 VAL B O 1
ATOM 5973 N N . LYS B 1 312 ? 15.938 -3.098 -20.375 1 96.62 312 LYS B N 1
ATOM 5974 C CA . LYS B 1 312 ? 17.375 -2.881 -20.25 1 96.62 312 LYS B CA 1
ATOM 5975 C C . LYS B 1 312 ? 18 -2.584 -21.609 1 96.62 312 LYS B C 1
ATOM 5977 O O . LYS B 1 312 ? 19.016 -1.891 -21.703 1 96.62 312 LYS B O 1
ATOM 5982 N N . ASN B 1 313 ? 17.391 -3.012 -22.641 1 93.75 313 ASN B N 1
ATOM 5983 C CA . ASN B 1 313 ? 17.875 -2.805 -24 1 93.75 313 ASN B CA 1
ATOM 5984 C C . ASN B 1 313 ? 17.656 -1.365 -24.469 1 93.75 313 ASN B C 1
ATOM 5986 O O . ASN B 1 313 ? 18.234 -0.936 -25.469 1 93.75 313 ASN B O 1
ATOM 5990 N N . LEU B 1 314 ? 16.891 -0.67 -23.766 1 97 314 LEU B N 1
ATOM 5991 C CA . LEU B 1 314 ? 16.5 0.664 -24.203 1 97 314 LEU B CA 1
ATOM 5992 C C . LEU B 1 314 ? 17.078 1.732 -23.281 1 97 314 LEU B C 1
ATOM 5994 O O . LEU B 1 314 ? 17.5 2.797 -23.734 1 97 314 LEU B O 1
ATOM 5998 N N . VAL B 1 315 ? 17.062 1.466 -21.984 1 98.25 315 VAL B N 1
ATOM 5999 C CA . VAL B 1 315 ? 17.453 2.475 -21.016 1 98.25 315 VAL B CA 1
ATOM 6000 C C . VAL B 1 315 ? 18.234 1.82 -19.875 1 98.25 315 VAL B C 1
ATOM 6002 O O . VAL B 1 315 ? 18.359 0.594 -19.828 1 98.25 315 VAL B O 1
ATOM 6005 N N . ASP B 1 316 ? 18.781 2.67 -18.984 1 98.25 316 ASP B N 1
ATOM 6006 C CA . ASP B 1 316 ? 19.5 2.193 -17.812 1 98.25 316 ASP B CA 1
ATOM 6007 C C . ASP B 1 316 ? 18.531 1.794 -16.703 1 98.25 316 ASP B C 1
ATOM 6009 O O . ASP B 1 316 ? 18.234 2.596 -15.812 1 98.25 316 ASP B O 1
ATOM 6013 N N . VAL B 1 317 ? 18.109 0.529 -16.734 1 98 317 VAL B N 1
ATOM 6014 C CA . VAL B 1 317 ? 17.109 0.039 -15.805 1 98 317 VAL B CA 1
ATOM 6015 C C . VAL B 1 317 ? 17.766 -0.374 -14.492 1 98 317 VAL B C 1
ATOM 6017 O O . VAL B 1 317 ? 18.828 -1.005 -14.5 1 98 317 VAL B O 1
ATOM 6020 N N . LYS B 1 318 ? 17.172 0.027 -13.375 1 97.69 318 LYS B N 1
ATOM 6021 C CA . LYS B 1 318 ? 17.656 -0.325 -12.039 1 97.69 318 LYS B CA 1
ATOM 6022 C C . LYS B 1 318 ? 16.953 -1.574 -11.516 1 97.69 318 LYS B C 1
ATOM 6024 O O . LYS B 1 318 ? 17.594 -2.465 -10.953 1 97.69 318 LYS B O 1
ATOM 6029 N N . ASP B 1 319 ? 15.703 -1.61 -11.633 1 98.12 319 ASP B N 1
ATOM 6030 C CA . ASP B 1 319 ? 14.914 -2.723 -11.109 1 98.12 319 ASP B CA 1
ATOM 6031 C C . ASP B 1 319 ? 13.508 -2.73 -11.711 1 98.12 319 ASP B C 1
ATOM 6033 O O . ASP B 1 319 ? 13.109 -1.776 -12.383 1 98.12 319 ASP B O 1
ATOM 6037 N N . VAL B 1 320 ? 12.836 -3.834 -11.578 1 98.56 320 VAL B N 1
ATOM 6038 C CA . VAL B 1 320 ? 11.477 -3.979 -12.086 1 98.56 320 VAL B CA 1
ATOM 6039 C C . VAL B 1 320 ? 10.625 -4.742 -11.078 1 98.56 320 VAL B C 1
ATOM 6041 O O . VAL B 1 320 ? 11.148 -5.469 -10.234 1 98.56 320 VAL B O 1
ATOM 6044 N N . ASN B 1 321 ? 9.305 -4.531 -11.125 1 98.19 321 ASN B N 1
ATOM 6045 C CA . ASN B 1 321 ? 8.328 -5.195 -10.266 1 98.19 321 ASN B CA 1
ATOM 6046 C C . ASN B 1 321 ? 7.031 -5.488 -11.016 1 98.19 321 ASN B C 1
ATOM 6048 O O . ASN B 1 321 ? 6.348 -4.566 -11.461 1 98.19 321 ASN B O 1
ATOM 6052 N N . VAL B 1 322 ? 6.75 -6.719 -11.234 1 97.75 322 VAL B N 1
ATOM 6053 C CA . VAL B 1 322 ? 5.418 -7.133 -11.672 1 97.75 322 VAL B CA 1
ATOM 6054 C C . VAL B 1 322 ? 4.547 -7.43 -10.453 1 97.75 322 VAL B C 1
ATOM 6056 O O . VAL B 1 322 ? 4.723 -8.461 -9.797 1 97.75 322 VAL B O 1
ATOM 6059 N N . THR B 1 323 ? 3.549 -6.617 -10.219 1 96.5 323 THR B N 1
ATOM 6060 C CA . THR B 1 323 ? 2.975 -6.477 -8.883 1 96.5 323 THR B CA 1
ATOM 6061 C C . THR B 1 323 ? 1.974 -7.598 -8.609 1 96.5 323 THR B C 1
ATOM 6063 O O . THR B 1 323 ? 1.268 -8.047 -9.508 1 96.5 323 THR B O 1
ATOM 6066 N N . VAL B 1 324 ? 1.852 -8.008 -7.34 1 93.88 324 VAL B N 1
ATOM 6067 C CA . VAL B 1 324 ? 0.901 -9.023 -6.891 1 93.88 324 VAL B CA 1
ATOM 6068 C C . VAL B 1 324 ? -0.524 -8.492 -7.031 1 93.88 324 VAL B C 1
ATOM 6070 O O . VAL B 1 324 ? -1.412 -9.195 -7.512 1 93.88 324 VAL B O 1
ATOM 6073 N N . SER B 1 325 ? -0.73 -7.215 -6.695 1 94 325 SER B N 1
ATOM 6074 C CA . SER B 1 325 ? -2.062 -6.621 -6.75 1 94 325 SER B CA 1
ATOM 6075 C C . SER B 1 325 ? -2.576 -6.547 -8.188 1 94 325 SER B C 1
ATOM 6077 O O . SER B 1 325 ? -3.787 -6.516 -8.414 1 94 325 SER B O 1
ATOM 6079 N N . GLY B 1 326 ? -1.666 -6.484 -9.133 1 94.62 326 GLY B N 1
ATOM 6080 C CA . GLY B 1 326 ? -2.023 -6.52 -10.539 1 94.62 326 GLY B CA 1
ATOM 6081 C C . GLY B 1 326 ? -2.102 -7.926 -11.102 1 94.62 326 GLY B C 1
ATOM 6082 O O . GLY B 1 326 ? -2.127 -8.109 -12.32 1 94.62 326 GLY B O 1
ATOM 6083 N N . GLY B 1 327 ? -2.047 -8.906 -10.203 1 92.88 327 GLY B N 1
ATOM 6084 C CA . GLY B 1 327 ? -2.186 -10.297 -10.625 1 92.88 327 GLY B CA 1
ATOM 6085 C C . GLY B 1 327 ? -0.888 -10.898 -11.125 1 92.88 327 GLY B C 1
ATOM 6086 O O . GLY B 1 327 ? -0.9 -11.914 -11.82 1 92.88 327 GLY B O 1
ATOM 6087 N N . CYS B 1 328 ? 0.181 -10.141 -10.906 1 93.81 328 CYS B N 1
ATOM 6088 C CA . CYS B 1 328 ? 1.484 -10.547 -11.414 1 93.81 328 CYS B CA 1
ATOM 6089 C C . CYS B 1 328 ? 1.46 -10.68 -12.93 1 93.81 328 CYS B C 1
ATOM 6091 O O . CYS B 1 328 ? 2.062 -11.602 -13.484 1 93.81 328 CYS B O 1
ATOM 6093 N N . ARG B 1 329 ? 0.676 -9.805 -13.57 1 93.06 329 ARG B N 1
ATOM 6094 C CA . ARG B 1 329 ? 0.509 -9.859 -15.016 1 93.06 329 ARG B CA 1
ATOM 6095 C C . ARG B 1 329 ? 0.175 -8.484 -15.586 1 93.06 329 ARG B C 1
ATOM 6097 O O . ARG B 1 329 ? 0.8 -8.039 -16.547 1 93.06 329 ARG B O 1
ATOM 6104 N N . PHE B 1 330 ? -0.688 -7.785 -14.953 1 95.88 330 PHE B N 1
ATOM 6105 C CA . PHE B 1 330 ? -1.333 -6.641 -15.578 1 95.88 330 PHE B CA 1
ATOM 6106 C C . PHE B 1 330 ? -0.569 -5.355 -15.273 1 95.88 330 PHE B C 1
ATOM 6108 O O . PHE B 1 330 ? -0.583 -4.418 -16.078 1 95.88 330 PHE B O 1
ATOM 6115 N N . HIS B 1 331 ? 0.037 -5.27 -14.109 1 97.75 331 HIS B N 1
ATOM 6116 C CA . HIS B 1 331 ? 0.713 -4.039 -13.711 1 97.75 331 HIS B CA 1
ATOM 6117 C C . HIS B 1 331 ? 2.205 -4.273 -13.508 1 97.75 331 HIS B C 1
ATOM 6119 O O . HIS B 1 331 ? 2.609 -5.305 -12.961 1 97.75 331 HIS B O 1
ATOM 6125 N N . ALA B 1 332 ? 2.953 -3.311 -13.922 1 98.62 332 ALA B N 1
ATOM 6126 C CA . ALA B 1 332 ? 4.402 -3.324 -13.742 1 98.62 332 ALA B CA 1
ATOM 6127 C C . ALA B 1 332 ? 4.91 -1.965 -13.273 1 98.62 332 ALA B C 1
ATOM 6129 O O . ALA B 1 332 ? 4.367 -0.926 -13.648 1 98.62 332 ALA B O 1
ATOM 6130 N N . PHE B 1 333 ? 5.859 -1.979 -12.414 1 98.88 333 PHE B N 1
ATOM 6131 C CA . PHE B 1 333 ? 6.641 -0.806 -12.039 1 98.88 333 PHE B CA 1
ATOM 6132 C C . PHE B 1 333 ? 8.094 -0.96 -12.469 1 98.88 333 PHE B C 1
ATOM 6134 O O . PHE B 1 333 ? 8.68 -2.033 -12.32 1 98.88 333 PHE B O 1
ATOM 6141 N N . VAL B 1 334 ? 8.68 0.086 -13.047 1 98.88 334 VAL B N 1
ATOM 6142 C CA . VAL B 1 334 ? 10.055 0.062 -13.539 1 98.88 334 VAL B CA 1
ATOM 6143 C C . VAL B 1 334 ? 10.836 1.234 -12.945 1 98.88 334 VAL B C 1
ATOM 6145 O O . VAL B 1 334 ? 10.367 2.377 -12.977 1 98.88 334 VAL B O 1
ATOM 6148 N N . SER B 1 335 ? 11.914 0.948 -12.328 1 98.81 335 SER B N 1
ATOM 6149 C CA . SER B 1 335 ? 12.852 1.958 -11.844 1 98.81 335 SER B CA 1
ATOM 6150 C C . SER B 1 335 ? 14.039 2.111 -12.781 1 98.81 335 SER B C 1
ATOM 6152 O O . SER B 1 335 ? 14.68 1.124 -13.148 1 98.81 335 SER B O 1
ATOM 6154 N N . ILE B 1 336 ? 14.336 3.35 -13.211 1 98.75 336 ILE B N 1
ATOM 6155 C CA . ILE B 1 336 ? 15.438 3.572 -14.133 1 98.75 336 ILE B CA 1
ATOM 6156 C C . ILE B 1 336 ? 16.375 4.641 -13.578 1 98.75 336 ILE B C 1
ATOM 6158 O O . ILE B 1 336 ? 15.992 5.418 -12.703 1 98.75 336 ILE B O 1
ATOM 6162 N N . HIS B 1 337 ? 17.625 4.559 -13.977 1 97.94 337 HIS B N 1
ATOM 6163 C CA . HIS B 1 337 ? 18.531 5.703 -13.898 1 97.94 337 HIS B CA 1
ATOM 6164 C C . HIS B 1 337 ? 18.406 6.586 -15.141 1 97.94 337 HIS B C 1
ATOM 6166 O O . HIS B 1 337 ? 19.047 6.328 -16.156 1 97.94 337 HIS B O 1
ATOM 6172 N N . LYS B 1 338 ? 17.594 7.582 -15.039 1 96.81 338 LYS B N 1
ATOM 6173 C CA . LYS B 1 338 ? 17.312 8.43 -16.188 1 96.81 338 LYS B CA 1
ATOM 6174 C C . LYS B 1 338 ? 18.547 9.203 -16.625 1 96.81 338 LYS B C 1
ATOM 6176 O O . LYS B 1 338 ? 19.141 9.938 -15.828 1 96.81 338 LYS B O 1
ATOM 6181 N N . ARG B 1 339 ? 18.953 9 -17.859 1 96.06 339 ARG B N 1
ATOM 6182 C CA . ARG B 1 339 ? 20.141 9.648 -18.438 1 96.06 339 ARG B CA 1
ATOM 6183 C C . ARG B 1 339 ? 19.734 10.758 -19.406 1 96.06 339 ARG B C 1
ATOM 6185 O O . ARG B 1 339 ? 20.469 11.734 -19.562 1 96.06 339 ARG B O 1
ATOM 6192 N N . GLN B 1 340 ? 18.641 10.586 -20.047 1 95.25 340 GLN B N 1
ATOM 6193 C CA . GLN B 1 340 ? 18.109 11.57 -20.969 1 95.25 340 GLN B CA 1
ATOM 6194 C C . GLN B 1 340 ? 16.578 11.688 -20.844 1 95.25 340 GLN B C 1
ATOM 6196 O O . GLN B 1 340 ? 15.93 10.758 -20.375 1 95.25 340 GLN B O 1
ATOM 6201 N N . GLU B 1 341 ? 15.953 12.844 -21.219 1 94.31 341 GLU B N 1
ATOM 6202 C CA . GLU B 1 341 ? 14.539 13.141 -21.016 1 94.31 341 GLU B CA 1
ATOM 6203 C C . GLU B 1 341 ? 13.648 12.117 -21.719 1 94.31 341 GLU B C 1
ATOM 6205 O O . GLU B 1 341 ? 12.547 11.82 -21.25 1 94.31 341 GLU B O 1
ATOM 6210 N N . GLY B 1 342 ? 14.062 11.461 -22.719 1 95.88 342 GLY B N 1
ATOM 6211 C CA . GLY B 1 342 ? 13.258 10.508 -23.469 1 95.88 342 GLY B CA 1
ATOM 6212 C C . GLY B 1 342 ? 13.281 9.109 -22.875 1 95.88 342 GLY B C 1
ATOM 6213 O O . GLY B 1 342 ? 12.547 8.227 -23.312 1 95.88 342 GLY B O 1
ATOM 6214 N N . ASP B 1 343 ? 14.016 8.883 -21.75 1 97.94 343 ASP B N 1
ATOM 6215 C CA . ASP B 1 343 ? 14.211 7.551 -21.188 1 97.94 343 ASP B CA 1
ATOM 6216 C C . ASP B 1 343 ? 12.906 7 -20.609 1 97.94 343 ASP B C 1
ATOM 6218 O O . ASP B 1 343 ? 12.594 5.82 -20.797 1 97.94 343 ASP B O 1
ATOM 6222 N N . GLY B 1 344 ? 12.164 7.859 -19.922 1 98.31 344 GLY B N 1
ATOM 6223 C CA . GLY B 1 344 ? 10.914 7.422 -19.312 1 98.31 344 GLY B CA 1
ATOM 6224 C C . GLY B 1 344 ? 9.945 6.816 -20.297 1 98.31 344 GLY B C 1
ATOM 6225 O O . GLY B 1 344 ? 9.469 5.695 -20.109 1 98.31 344 GLY B O 1
ATOM 6226 N N . LYS B 1 345 ? 9.688 7.492 -21.422 1 97.94 345 LYS B N 1
ATOM 6227 C CA . LYS B 1 345 ? 8.75 7.016 -22.438 1 97.94 345 LYS B CA 1
ATOM 6228 C C . LYS B 1 345 ? 9.297 5.797 -23.172 1 97.94 345 LYS B C 1
ATOM 6230 O O . LYS B 1 345 ? 8.539 4.898 -23.547 1 97.94 345 LYS B O 1
ATOM 6235 N N . SER B 1 346 ? 10.625 5.797 -23.359 1 98.5 346 SER B N 1
ATOM 6236 C CA . SER B 1 346 ? 11.234 4.629 -23.984 1 98.5 346 SER B CA 1
ATOM 6237 C C . SER B 1 346 ? 11.062 3.387 -23.109 1 98.5 346 SER B C 1
ATOM 6239 O O . SER B 1 346 ? 10.781 2.301 -23.609 1 98.5 346 SER B O 1
ATOM 6241 N N . ALA B 1 347 ? 11.25 3.578 -21.812 1 98.75 347 ALA B N 1
ATOM 6242 C CA . ALA B 1 347 ? 11.047 2.473 -20.875 1 98.75 347 ALA B CA 1
ATOM 6243 C C . ALA B 1 347 ? 9.602 1.979 -20.906 1 98.75 347 ALA B C 1
ATOM 6245 O O . ALA B 1 347 ? 9.352 0.775 -20.812 1 98.75 347 ALA B O 1
ATOM 6246 N N . ILE B 1 348 ? 8.648 2.904 -21.062 1 98.75 348 ILE B N 1
ATOM 6247 C CA . ILE B 1 348 ? 7.234 2.549 -21.156 1 98.75 348 ILE B CA 1
ATOM 6248 C C . ILE B 1 348 ? 7.016 1.635 -22.359 1 98.75 348 ILE B C 1
ATOM 6250 O O . ILE B 1 348 ? 6.367 0.591 -22.25 1 98.75 348 ILE B O 1
ATOM 6254 N N . LEU B 1 349 ? 7.582 2.012 -23.469 1 98.19 349 LEU B N 1
ATOM 6255 C CA . LEU B 1 349 ? 7.414 1.229 -24.688 1 98.19 349 LEU B CA 1
ATOM 6256 C C . LEU B 1 349 ? 8 -0.17 -24.516 1 98.19 349 LEU B C 1
ATOM 6258 O O . LEU B 1 349 ? 7.359 -1.162 -24.875 1 98.19 349 LEU B O 1
ATOM 6262 N N . GLY B 1 350 ? 9.18 -0.244 -23.953 1 97.94 350 GLY B N 1
ATOM 6263 C CA . GLY B 1 350 ? 9.789 -1.541 -23.703 1 97.94 350 GLY B CA 1
ATOM 6264 C C . GLY B 1 350 ? 8.977 -2.404 -22.75 1 97.94 350 GLY B C 1
ATOM 6265 O O . GLY B 1 350 ? 8.805 -3.602 -22.984 1 97.94 350 GLY B O 1
ATOM 6266 N N . ALA B 1 351 ? 8.469 -1.781 -21.688 1 98.56 351 ALA B N 1
ATOM 6267 C CA . ALA B 1 351 ? 7.711 -2.512 -20.688 1 98.56 351 ALA B CA 1
ATOM 6268 C C . ALA B 1 351 ? 6.41 -3.057 -21.266 1 98.56 351 ALA B C 1
ATOM 6270 O O . ALA B 1 351 ? 6.09 -4.234 -21.094 1 98.56 351 ALA B O 1
ATOM 6271 N N . LEU B 1 352 ? 5.68 -2.219 -22 1 97.94 352 LEU B N 1
ATOM 6272 C CA . LEU B 1 352 ? 4.402 -2.631 -22.578 1 97.94 352 LEU B CA 1
ATOM 6273 C C . LEU B 1 352 ? 4.605 -3.689 -23.656 1 97.94 352 LEU B C 1
ATOM 6275 O O . LEU B 1 352 ? 3.717 -4.512 -23.906 1 97.94 352 LEU B O 1
ATOM 6279 N N . ALA B 1 353 ? 5.793 -3.709 -24.219 1 95.88 353 ALA B N 1
ATOM 6280 C CA . ALA B 1 353 ? 6.094 -4.66 -25.281 1 95.88 353 ALA B CA 1
ATOM 6281 C C . ALA B 1 353 ? 6.621 -5.977 -24.719 1 95.88 353 ALA B C 1
ATOM 6283 O O . ALA B 1 353 ? 6.723 -6.973 -25.422 1 95.88 353 ALA B O 1
ATOM 6284 N N . SER B 1 354 ? 6.941 -6.016 -23.453 1 95.25 354 SER B N 1
ATOM 6285 C CA . SER B 1 354 ? 7.59 -7.18 -22.844 1 95.25 354 SER B CA 1
ATOM 6286 C C . SER B 1 354 ? 6.668 -8.398 -22.859 1 95.25 354 SER B C 1
ATOM 6288 O O . SER B 1 354 ? 7.137 -9.531 -22.922 1 95.25 354 SER B O 1
ATOM 6290 N N . SER B 1 355 ? 5.418 -8.117 -22.688 1 92.94 355 SER B N 1
ATOM 6291 C CA . SER B 1 355 ? 4.387 -9.148 -22.672 1 92.94 355 SER B CA 1
ATOM 6292 C C . SER B 1 355 ? 3.021 -8.562 -23.016 1 92.94 355 SER B C 1
ATOM 6294 O O . SER B 1 355 ? 2.707 -7.43 -22.641 1 92.94 355 SER B O 1
ATOM 6296 N N . LYS B 1 356 ? 2.215 -9.391 -23.734 1 91.38 356 LYS B N 1
ATOM 6297 C CA . LYS B 1 356 ? 0.87 -8.922 -24.047 1 91.38 356 LYS B CA 1
ATOM 6298 C C . LYS B 1 356 ? 0.042 -8.742 -22.766 1 91.38 356 LYS B C 1
ATOM 6300 O O . LYS B 1 356 ? -0.983 -8.055 -22.781 1 91.38 356 LYS B O 1
ATOM 6305 N N . ASP B 1 357 ? 0.472 -9.328 -21.688 1 92.81 357 ASP B N 1
ATOM 6306 C CA . ASP B 1 357 ? -0.302 -9.312 -20.453 1 92.81 357 ASP B CA 1
ATOM 6307 C C . ASP B 1 357 ? -0.132 -7.984 -19.719 1 92.81 357 ASP B C 1
ATOM 6309 O O . ASP B 1 357 ? -1.012 -7.574 -18.953 1 92.81 357 ASP B O 1
ATOM 6313 N N . VAL B 1 358 ? 1.014 -7.324 -19.953 1 96.5 358 VAL B N 1
ATOM 6314 C CA . VAL B 1 358 ? 1.238 -6.062 -19.25 1 96.5 358 VAL B CA 1
ATOM 6315 C C . VAL B 1 358 ? 0.274 -5 -19.781 1 96.5 358 VAL B C 1
ATOM 6317 O O . VAL B 1 358 ? 0.35 -4.609 -20.938 1 96.5 358 VAL B O 1
ATOM 6320 N N . LYS B 1 359 ? -0.596 -4.594 -18.953 1 96.75 359 LYS B N 1
ATOM 6321 C CA . LYS B 1 359 ? -1.653 -3.645 -19.297 1 96.75 359 LYS B CA 1
ATOM 6322 C C . LYS B 1 359 ? -1.268 -2.223 -18.891 1 96.75 359 LYS B C 1
ATOM 6324 O O . LYS B 1 359 ? -1.543 -1.271 -19.625 1 96.75 359 LYS B O 1
ATOM 6329 N N . HIS B 1 360 ? -0.699 -2.039 -17.75 1 98.38 360 HIS B N 1
ATOM 6330 C CA . HIS B 1 360 ? -0.281 -0.744 -17.219 1 98.38 360 HIS B CA 1
ATOM 6331 C C . HIS B 1 360 ? 1.154 -0.793 -16.703 1 98.38 360 HIS B C 1
ATOM 6333 O O . HIS B 1 360 ? 1.567 -1.784 -16.109 1 98.38 360 HIS B O 1
ATOM 6339 N N . VAL B 1 361 ? 1.935 0.278 -16.938 1 98.81 361 VAL B N 1
ATOM 6340 C CA . VAL B 1 361 ? 3.289 0.372 -16.391 1 98.81 361 VAL B CA 1
ATOM 6341 C C . VAL B 1 361 ? 3.535 1.778 -15.852 1 98.81 361 VAL B C 1
ATOM 6343 O O . VAL B 1 361 ? 3.078 2.764 -16.438 1 98.81 361 VAL B O 1
ATOM 6346 N N . VAL B 1 362 ? 4.141 1.906 -14.727 1 98.88 362 VAL B N 1
ATOM 6347 C CA . VAL B 1 362 ? 4.645 3.158 -14.172 1 98.88 362 VAL B CA 1
ATOM 6348 C C . VAL B 1 362 ? 6.172 3.135 -14.148 1 98.88 362 VAL B C 1
ATOM 6350 O O . VAL B 1 362 ? 6.777 2.184 -13.648 1 98.88 362 VAL B O 1
ATOM 6353 N N . VAL B 1 363 ? 6.816 4.117 -14.758 1 98.94 363 VAL B N 1
ATOM 6354 C CA . VAL B 1 363 ? 8.266 4.254 -14.773 1 98.94 363 VAL B CA 1
ATOM 6355 C C . VAL B 1 363 ? 8.695 5.363 -13.812 1 98.94 363 VAL B C 1
ATOM 6357 O O . VAL B 1 363 ? 8.148 6.469 -13.852 1 98.94 363 VAL B O 1
ATOM 6360 N N . VAL B 1 364 ? 9.641 5.062 -12.922 1 98.81 364 VAL B N 1
ATOM 6361 C CA . VAL B 1 364 ? 10.086 6.016 -11.914 1 98.81 364 VAL B CA 1
ATOM 6362 C C . VAL B 1 364 ? 11.609 6.074 -11.898 1 98.81 364 VAL B C 1
ATOM 6364 O O . VAL B 1 364 ? 12.281 5.266 -12.547 1 98.81 364 VAL B O 1
ATOM 6367 N N . ASP B 1 365 ? 12.133 7.09 -11.156 1 98.12 365 ASP B N 1
ATOM 6368 C CA . ASP B 1 365 ? 13.578 7.223 -10.969 1 98.12 365 ASP B CA 1
ATOM 6369 C C . ASP B 1 365 ? 14.086 6.227 -9.93 1 98.12 365 ASP B C 1
ATOM 6371 O O . ASP B 1 365 ? 13.297 5.605 -9.219 1 98.12 365 ASP B O 1
ATOM 6375 N N . ASP B 1 366 ? 15.383 6.129 -9.836 1 96.56 366 ASP B N 1
ATOM 6376 C CA . ASP B 1 366 ? 16 5.105 -9 1 96.56 366 ASP B CA 1
ATOM 6377 C C . ASP B 1 366 ? 15.93 5.484 -7.52 1 96.56 366 ASP B C 1
ATOM 6379 O O . ASP B 1 366 ? 16.281 4.684 -6.648 1 96.56 366 ASP B O 1
ATOM 6383 N N . ASP B 1 367 ? 15.383 6.656 -7.184 1 96 367 ASP B N 1
ATOM 6384 C CA . ASP B 1 367 ? 15.195 7.047 -5.789 1 96 367 ASP B CA 1
ATOM 6385 C C . ASP B 1 367 ? 13.82 6.621 -5.277 1 96 367 ASP B C 1
ATOM 6387 O O . ASP B 1 367 ? 13.484 6.852 -4.117 1 96 367 ASP B O 1
ATOM 6391 N N . VAL B 1 368 ? 13.047 6.02 -6.102 1 97.94 368 VAL B N 1
ATOM 6392 C CA . VAL B 1 368 ? 11.703 5.574 -5.738 1 97.94 368 VAL B CA 1
ATOM 6393 C C . VAL B 1 368 ? 11.711 4.07 -5.477 1 97.94 368 VAL B C 1
ATOM 6395 O O . VAL B 1 368 ? 12.266 3.301 -6.266 1 97.94 368 VAL B O 1
ATOM 6398 N N . ASP B 1 369 ? 11.125 3.637 -4.355 1 97.69 369 ASP B N 1
ATOM 6399 C CA . ASP B 1 369 ? 10.984 2.215 -4.055 1 97.69 369 ASP B CA 1
ATOM 6400 C C . ASP B 1 369 ? 9.781 1.618 -4.781 1 97.69 369 ASP B C 1
ATOM 6402 O O . ASP B 1 369 ? 8.641 1.834 -4.379 1 97.69 369 ASP B O 1
ATOM 6406 N N . ILE B 1 370 ? 10.07 0.819 -5.797 1 98.31 370 ILE B N 1
ATOM 6407 C CA . ILE B 1 370 ? 9.008 0.328 -6.668 1 98.31 370 ILE B CA 1
ATOM 6408 C C . ILE B 1 370 ? 8.273 -0.823 -5.988 1 98.31 370 ILE B C 1
ATOM 6410 O O . ILE B 1 370 ? 7.285 -1.338 -6.52 1 98.31 370 ILE B O 1
ATOM 6414 N N . PHE B 1 371 ? 8.625 -1.229 -4.766 1 97.12 371 PHE B N 1
ATOM 6415 C CA . PHE B 1 371 ? 7.914 -2.236 -3.988 1 97.12 371 PHE B CA 1
ATOM 6416 C C . PHE B 1 371 ? 7.082 -1.585 -2.887 1 97.12 371 PHE B C 1
ATOM 6418 O O . PHE B 1 371 ? 6.441 -2.277 -2.096 1 97.12 371 PHE B O 1
ATOM 6425 N N . SER B 1 372 ? 7.043 -0.3 -2.801 1 97 372 SER B N 1
ATOM 6426 C CA . SER B 1 372 ? 6.203 0.484 -1.898 1 97 372 SER B CA 1
ATOM 6427 C C . SER B 1 372 ? 5.09 1.195 -2.656 1 97 372 SER B C 1
ATOM 6429 O O . SER B 1 372 ? 5.336 2.188 -3.346 1 97 372 SER B O 1
ATOM 6431 N N . PRO B 1 373 ? 3.842 0.722 -2.459 1 96.94 373 PRO B N 1
ATOM 6432 C CA . PRO B 1 373 ? 2.744 1.423 -3.133 1 96.94 373 PRO B CA 1
ATOM 6433 C C . PRO B 1 373 ? 2.678 2.904 -2.768 1 96.94 373 PRO B C 1
ATOM 6435 O O . PRO B 1 373 ? 2.322 3.734 -3.607 1 96.94 373 PRO B O 1
ATOM 6438 N N . ASP B 1 374 ? 3.086 3.234 -1.571 1 95.62 374 ASP B N 1
ATOM 6439 C CA . ASP B 1 374 ? 3.086 4.629 -1.134 1 95.62 374 ASP B CA 1
ATOM 6440 C C . ASP B 1 374 ? 4.09 5.453 -1.935 1 95.62 374 ASP B C 1
ATOM 6442 O O . ASP B 1 374 ? 3.787 6.574 -2.352 1 95.62 374 ASP B O 1
ATOM 6446 N N . ASP B 1 375 ? 5.25 4.93 -2.119 1 97.31 375 ASP B N 1
ATOM 6447 C CA . ASP B 1 375 ? 6.293 5.656 -2.84 1 97.31 375 ASP B CA 1
ATOM 6448 C C . ASP B 1 375 ? 5.934 5.812 -4.316 1 97.31 375 ASP B C 1
ATOM 6450 O O . ASP B 1 375 ? 6.23 6.844 -4.926 1 97.31 375 ASP B O 1
ATOM 6454 N N . ILE B 1 376 ? 5.246 4.773 -4.855 1 98.38 376 ILE B N 1
ATOM 6455 C CA . ILE B 1 376 ? 4.781 4.855 -6.234 1 98.38 376 ILE B CA 1
ATOM 6456 C C . ILE B 1 376 ? 3.723 5.949 -6.359 1 98.38 376 ILE B C 1
ATOM 6458 O O . ILE B 1 376 ? 3.787 6.785 -7.266 1 98.38 376 ILE B O 1
ATOM 6462 N N . GLU B 1 377 ? 2.764 5.918 -5.449 1 97.75 377 GLU B N 1
ATOM 6463 C CA . GLU B 1 377 ? 1.732 6.953 -5.461 1 97.75 377 GLU B CA 1
ATOM 6464 C C . GLU B 1 377 ? 2.346 8.344 -5.316 1 97.75 377 GLU B C 1
ATOM 6466 O O . GLU B 1 377 ? 1.929 9.289 -5.992 1 97.75 377 GLU B O 1
ATOM 6471 N N . TRP B 1 378 ? 3.314 8.484 -4.434 1 96.44 378 TRP B N 1
ATOM 6472 C CA . TRP B 1 378 ? 4.031 9.734 -4.23 1 96.44 378 TRP B CA 1
ATOM 6473 C C . TRP B 1 378 ? 4.641 10.234 -5.535 1 96.44 378 TRP B C 1
ATOM 6475 O O . TRP B 1 378 ? 4.488 11.406 -5.895 1 96.44 378 TRP B O 1
ATOM 6485 N N . ALA B 1 379 ? 5.297 9.367 -6.293 1 97.69 379 ALA B N 1
ATOM 6486 C CA . ALA B 1 379 ? 5.938 9.742 -7.551 1 97.69 379 ALA B CA 1
ATOM 6487 C C . ALA B 1 379 ? 4.906 10.203 -8.578 1 97.69 379 ALA B C 1
ATOM 6489 O O . ALA B 1 379 ? 5.109 11.211 -9.258 1 97.69 379 ALA B O 1
ATOM 6490 N N . ILE B 1 380 ? 3.807 9.469 -8.656 1 97.94 380 ILE B N 1
ATOM 6491 C CA . ILE B 1 380 ? 2.756 9.836 -9.602 1 97.94 380 ILE B CA 1
ATOM 6492 C C . ILE B 1 380 ? 2.176 11.203 -9.227 1 97.94 380 ILE B C 1
ATOM 6494 O O . ILE B 1 380 ? 1.918 12.031 -10.094 1 97.94 380 ILE B O 1
ATOM 6498 N N . ALA B 1 381 ? 2.014 11.43 -7.98 1 96 381 ALA B N 1
ATOM 6499 C CA . ALA B 1 381 ? 1.422 12.672 -7.488 1 96 381 ALA B CA 1
ATOM 6500 C C . ALA B 1 381 ? 2.316 13.867 -7.801 1 96 381 ALA B C 1
ATOM 6502 O O . ALA B 1 381 ? 1.825 14.961 -8.102 1 96 381 ALA B O 1
ATOM 6503 N N . THR B 1 382 ? 3.629 13.672 -7.805 1 94.56 382 THR B N 1
ATOM 6504 C CA . THR B 1 382 ? 4.508 14.828 -7.738 1 94.56 382 THR B CA 1
ATOM 6505 C C . THR B 1 382 ? 5.301 14.984 -9.031 1 94.56 382 THR B C 1
ATOM 6507 O O . THR B 1 382 ? 5.879 16.047 -9.289 1 94.56 382 THR B O 1
ATOM 6510 N N . ARG B 1 383 ? 5.328 13.922 -9.883 1 95.44 383 ARG B N 1
ATOM 6511 C CA . ARG B 1 383 ? 6.281 13.992 -10.984 1 95.44 383 ARG B CA 1
ATOM 6512 C C . ARG B 1 383 ? 5.578 13.797 -12.328 1 95.44 383 ARG B C 1
ATOM 6514 O O . ARG B 1 383 ? 6.23 13.711 -13.367 1 95.44 383 ARG B O 1
ATOM 6521 N N . MET B 1 384 ? 4.289 13.797 -12.359 1 94.44 384 MET B N 1
ATOM 6522 C CA . MET B 1 384 ? 3.584 13.43 -13.578 1 94.44 384 MET B CA 1
ATOM 6523 C C . MET B 1 384 ? 2.582 14.516 -13.977 1 94.44 384 MET B C 1
ATOM 6525 O O . MET B 1 384 ? 1.826 15 -13.133 1 94.44 384 MET B O 1
ATOM 6529 N N . GLN B 1 385 ? 2.605 14.992 -15.188 1 94.88 385 GLN B N 1
ATOM 6530 C CA . GLN B 1 385 ? 1.561 15.742 -15.875 1 94.88 385 GLN B CA 1
ATOM 6531 C C . GLN B 1 385 ? 0.99 14.938 -17.047 1 94.88 385 GLN B C 1
ATOM 6533 O O . GLN B 1 385 ? 1.721 14.562 -17.969 1 94.88 385 GLN B O 1
ATOM 6538 N N . ALA B 1 386 ? -0.294 14.719 -17.047 1 96 386 ALA B N 1
ATOM 6539 C CA . ALA B 1 386 ? -0.916 13.758 -17.953 1 96 386 ALA B CA 1
ATOM 6540 C C . ALA B 1 386 ? -0.613 14.102 -19.406 1 96 386 ALA B C 1
ATOM 6542 O O . ALA B 1 386 ? -0.308 13.219 -20.203 1 96 386 ALA B O 1
ATOM 6543 N N . SER B 1 387 ? -0.678 15.344 -19.797 1 94.19 387 SER B N 1
ATOM 6544 C CA . SER B 1 387 ? -0.498 15.766 -21.172 1 94.19 387 SER B CA 1
ATOM 6545 C C . SER B 1 387 ? 0.914 15.469 -21.672 1 94.19 387 SER B C 1
ATOM 6547 O O . SER B 1 387 ? 1.143 15.336 -22.875 1 94.19 387 SER B O 1
ATOM 6549 N N . LYS B 1 388 ? 1.841 15.289 -20.734 1 93.88 388 LYS B N 1
ATOM 6550 C CA . LYS B 1 388 ? 3.236 15.078 -21.109 1 93.88 388 LYS B CA 1
ATOM 6551 C C . LYS B 1 388 ? 3.688 13.656 -20.781 1 93.88 388 LYS B C 1
ATOM 6553 O O . LYS B 1 388 ? 4.555 13.109 -21.453 1 93.88 388 LYS B O 1
ATOM 6558 N N . ASP B 1 389 ? 3.076 13.117 -19.797 1 96.5 389 ASP B N 1
ATOM 6559 C CA . ASP B 1 389 ? 3.725 11.977 -19.156 1 96.5 389 ASP B CA 1
ATOM 6560 C C . ASP B 1 389 ? 2.838 10.734 -19.234 1 96.5 389 ASP B C 1
ATOM 6562 O O . ASP B 1 389 ? 3.164 9.703 -18.641 1 96.5 389 ASP B O 1
ATOM 6566 N N . LEU B 1 390 ? 1.713 10.812 -19.906 1 97.19 390 LEU B N 1
ATOM 6567 C CA . LEU B 1 390 ? 0.811 9.68 -20.094 1 97.19 390 LEU B CA 1
ATOM 6568 C C . LEU B 1 390 ? 0.887 9.141 -21.516 1 97.19 390 LEU B C 1
ATOM 6570 O O . LEU B 1 390 ? 0.856 9.914 -22.469 1 97.19 390 LEU B O 1
ATOM 6574 N N . VAL B 1 391 ? 1.103 7.824 -21.641 1 97.44 391 VAL B N 1
ATOM 6575 C CA . VAL B 1 391 ? 1.039 7.129 -22.922 1 97.44 391 VAL B CA 1
ATOM 6576 C C . VAL B 1 391 ? -0.163 6.188 -22.938 1 97.44 391 VAL B C 1
ATOM 6578 O O . VAL B 1 391 ? -0.306 5.336 -22.047 1 97.44 391 VAL B O 1
ATOM 6581 N N . ILE B 1 392 ? -1.058 6.332 -23.891 1 97.5 392 ILE B N 1
ATOM 6582 C CA . ILE B 1 392 ? -2.236 5.484 -24.031 1 97.5 392 ILE B CA 1
ATOM 6583 C C . ILE B 1 392 ? -2.217 4.789 -25.391 1 97.5 392 ILE B C 1
ATOM 6585 O O . ILE B 1 392 ? -2.098 5.449 -26.438 1 97.5 392 ILE B O 1
ATOM 6589 N N . VAL B 1 393 ? -2.209 3.504 -25.391 1 96.12 393 VAL B N 1
ATOM 6590 C CA . VAL B 1 393 ? -2.32 2.707 -26.609 1 96.12 393 VAL B CA 1
ATOM 6591 C C . VAL B 1 393 ? -3.639 1.935 -26.609 1 96.12 393 VAL B C 1
ATOM 6593 O O . VAL B 1 393 ? -3.727 0.853 -26.016 1 96.12 393 VAL B O 1
ATOM 6596 N N . PRO B 1 394 ? -4.668 2.463 -27.297 1 94.31 394 PRO B N 1
ATOM 6597 C CA . PRO B 1 394 ? -5.949 1.754 -27.328 1 94.31 394 PRO B CA 1
ATOM 6598 C C . PRO B 1 394 ? -5.941 0.552 -28.266 1 94.31 394 PRO B C 1
ATOM 6600 O O . PRO B 1 394 ? -5.297 0.594 -29.312 1 94.31 394 PRO B O 1
ATOM 6603 N N . GLY B 1 395 ? -6.609 -0.469 -27.859 1 92.12 395 GLY B N 1
ATOM 6604 C CA . GLY B 1 395 ? -6.91 -1.579 -28.734 1 92.12 395 GLY B CA 1
ATOM 6605 C C . GLY B 1 395 ? -5.719 -2.486 -28.984 1 92.12 395 GLY B C 1
ATOM 66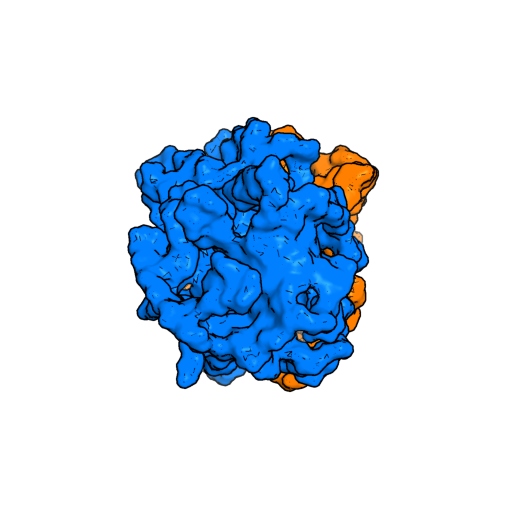06 O O . GLY B 1 395 ? -5.547 -3.01 -30.094 1 92.12 395 GLY B O 1
ATOM 6607 N N . ALA B 1 396 ? -4.84 -2.633 -28.062 1 93.56 396 ALA B N 1
ATOM 6608 C CA . ALA B 1 396 ? -3.709 -3.549 -28.172 1 93.56 396 ALA B CA 1
ATOM 6609 C C . ALA B 1 396 ? -4.098 -4.953 -27.719 1 93.56 396 ALA B C 1
ATOM 6611 O O . ALA B 1 396 ? -5.199 -5.164 -27.203 1 93.56 396 ALA B O 1
ATOM 6612 N N . LEU B 1 397 ? -3.174 -5.867 -27.953 1 91.12 397 LEU B N 1
ATOM 6613 C CA . LEU B 1 397 ? -3.389 -7.219 -27.453 1 91.12 397 LEU B CA 1
ATOM 6614 C C . LEU B 1 397 ? -3.367 -7.246 -25.938 1 91.12 397 LEU B C 1
ATOM 6616 O O . LEU B 1 397 ? -2.586 -6.527 -25.297 1 91.12 397 LEU B O 1
ATOM 6620 N N . GLY B 1 398 ? -4.258 -8.023 -25.391 1 90.19 398 GLY B N 1
ATOM 6621 C CA . GLY B 1 398 ? -4.332 -8.164 -23.938 1 90.19 398 GLY B CA 1
ATOM 6622 C C . GLY B 1 398 ? -4.418 -9.609 -23.484 1 90.19 398 GLY B C 1
ATOM 6623 O O . GLY B 1 398 ? -4.457 -10.523 -24.312 1 90.19 398 GLY B O 1
ATOM 6624 N N . SER B 1 399 ? -4.391 -9.703 -22.203 1 86.25 399 SER B N 1
ATOM 6625 C CA . SER B 1 399 ? -4.512 -11.023 -21.594 1 86.25 399 SER B CA 1
ATOM 6626 C C . SER B 1 399 ? -5.934 -11.562 -21.719 1 86.25 399 SER B C 1
ATOM 6628 O O . SER B 1 399 ? -6.898 -10.828 -21.484 1 86.25 399 SER B O 1
ATOM 6630 N N . GLY B 1 400 ? -6.016 -12.828 -22.078 1 79.19 400 GLY B N 1
ATOM 6631 C CA . GLY B 1 400 ? -7.328 -13.453 -22.094 1 79.19 400 GLY B CA 1
ATOM 6632 C C . GLY B 1 400 ? -7.957 -13.555 -20.719 1 79.19 400 GLY B C 1
ATOM 6633 O O . GLY B 1 400 ? -9.164 -13.789 -20.594 1 79.19 400 GLY B O 1
ATOM 6634 N N . LEU B 1 401 ? -7.191 -13.305 -19.672 1 79.38 401 LEU B N 1
ATOM 6635 C CA . LEU B 1 401 ? -7.652 -13.461 -18.297 1 79.38 401 LEU B CA 1
ATOM 6636 C C . LEU B 1 401 ? -8.07 -12.117 -17.719 1 79.38 401 LEU B C 1
ATOM 6638 O O . LEU B 1 401 ? -8.523 -12.039 -16.578 1 79.38 401 LEU B O 1
ATOM 6642 N N . GLU B 1 402 ? -7.898 -11.055 -18.453 1 84.69 402 GLU B N 1
ATOM 6643 C CA . GLU B 1 402 ? -8.273 -9.727 -17.984 1 84.69 402 GLU B CA 1
ATOM 6644 C C . GLU B 1 402 ? -9.773 -9.484 -18.141 1 84.69 402 GLU B C 1
ATOM 6646 O O . GLU B 1 402 ? -10.312 -9.547 -19.234 1 84.69 402 GLU B O 1
ATOM 6651 N N . PRO B 1 403 ? -10.438 -9.156 -17.062 1 83.31 403 PRO B N 1
ATOM 6652 C CA . PRO B 1 403 ? -11.906 -9.148 -17.062 1 83.31 403 PRO B CA 1
ATOM 6653 C C . PRO B 1 403 ? -12.484 -7.977 -17.859 1 83.31 403 PRO B C 1
ATOM 6655 O O . PRO B 1 403 ? -13.586 -8.078 -18.406 1 83.31 403 PRO B O 1
ATOM 6658 N N . SER B 1 404 ? -11.906 -6.863 -17.859 1 82.19 404 SER B N 1
ATOM 6659 C CA . SER B 1 404 ? -12.523 -5.645 -18.375 1 82.19 404 SER B CA 1
ATOM 6660 C C . SER B 1 404 ? -12.555 -5.641 -19.906 1 82.19 404 SER B C 1
ATOM 6662 O O . SER B 1 404 ? -13.188 -4.777 -20.516 1 82.19 404 SER B O 1
ATOM 6664 N N . HIS B 1 405 ? -11.781 -6.473 -20.469 1 71.94 405 HIS B N 1
ATOM 6665 C CA . HIS B 1 405 ? -11.914 -6.441 -21.922 1 71.94 405 HIS B CA 1
ATOM 6666 C C . HIS B 1 405 ? -12.898 -7.496 -22.406 1 71.94 405 HIS B C 1
ATOM 6668 O O . HIS B 1 405 ? -13.086 -8.531 -21.75 1 71.94 405 HIS B O 1
ATOM 6674 N N . SER B 1 406 ? -14.141 -7.121 -22.953 1 59.66 406 SER B N 1
ATOM 6675 C CA . SER B 1 406 ? -15.258 -7.938 -23.406 1 59.66 406 SER B CA 1
ATOM 6676 C C . SER B 1 406 ? -14.773 -9.133 -24.234 1 59.66 406 SER B C 1
ATOM 6678 O O . SER B 1 406 ? -15.352 -9.461 -25.266 1 59.66 406 SER B O 1
ATOM 6680 N N . LEU B 1 407 ? -13.812 -9.969 -23.719 1 57.59 407 LEU B N 1
ATOM 6681 C CA . LEU B 1 407 ? -13.438 -11.273 -24.266 1 57.59 407 LEU B CA 1
ATOM 6682 C C . LEU B 1 407 ? -12.703 -11.125 -25.594 1 57.59 407 LEU B C 1
ATOM 6684 O O . LEU B 1 407 ? -12.383 -12.125 -26.234 1 57.59 407 LEU B O 1
ATOM 6688 N N . SER B 1 408 ? -12.344 -9.891 -25.828 1 64.81 408 SER B N 1
ATOM 6689 C CA . SER B 1 408 ? -11.914 -9.648 -27.203 1 64.81 408 SER B CA 1
ATOM 6690 C C . SER B 1 408 ? -10.398 -9.766 -27.344 1 64.81 408 SER B C 1
ATOM 6692 O O . SER B 1 408 ? -9.867 -9.703 -28.453 1 64.81 408 SER B O 1
ATOM 6694 N N . GLY B 1 409 ? -9.727 -10.203 -26.266 1 79.31 409 GLY B N 1
ATOM 6695 C CA . GLY B 1 409 ? -8.281 -10.25 -26.391 1 79.31 409 GLY B CA 1
ATOM 6696 C C . GLY B 1 409 ? -7.664 -8.891 -26.672 1 79.31 409 GLY B C 1
ATOM 6697 O O . GLY B 1 409 ? -6.457 -8.797 -26.906 1 79.31 409 GLY B O 1
ATOM 6698 N N . ILE B 1 410 ? -8.461 -7.863 -26.703 1 89.44 410 ILE B N 1
ATOM 6699 C CA . ILE B 1 410 ? -8.031 -6.504 -27 1 89.44 410 ILE B CA 1
ATOM 6700 C C . ILE B 1 410 ? -8.18 -5.633 -25.75 1 89.44 410 ILE B C 1
ATOM 6702 O O . ILE B 1 410 ? -9.188 -5.711 -25.047 1 89.44 410 ILE B O 1
ATOM 6706 N N . THR B 1 411 ? -7.117 -4.887 -25.422 1 93.62 411 THR B N 1
ATOM 6707 C CA . THR B 1 411 ? -7.133 -4.051 -24.234 1 93.62 411 THR B CA 1
ATOM 6708 C C . THR B 1 411 ? -6.438 -2.719 -24.5 1 93.62 411 THR B C 1
ATOM 6710 O O . THR B 1 411 ? -5.699 -2.582 -25.469 1 93.62 411 THR B O 1
ATOM 6713 N N . ASP B 1 412 ? -6.844 -1.684 -23.734 1 95.31 412 ASP B N 1
ATOM 6714 C CA . ASP B 1 412 ? -6.098 -0.43 -23.734 1 95.31 412 ASP B CA 1
ATOM 6715 C C . ASP B 1 412 ? -4.887 -0.509 -22.812 1 95.31 412 ASP B C 1
ATOM 6717 O O . ASP B 1 412 ? -5.012 -0.918 -21.656 1 95.31 412 ASP B O 1
ATOM 6721 N N . LYS B 1 413 ? -3.713 -0.178 -23.312 1 97.12 413 LYS B N 1
ATOM 6722 C CA . LYS B 1 413 ? -2.502 -0.165 -22.5 1 97.12 413 LYS B CA 1
ATOM 6723 C C . LYS B 1 413 ? -2.133 1.257 -22.078 1 97.12 413 LYS B C 1
ATOM 6725 O O . LYS B 1 413 ? -2.361 2.207 -22.844 1 97.12 413 LYS B O 1
ATOM 6730 N N . VAL B 1 414 ? -1.64 1.406 -20.891 1 98.5 414 VAL B N 1
ATOM 6731 C CA . VAL B 1 414 ? -1.339 2.723 -20.344 1 98.5 414 VAL B CA 1
ATOM 6732 C C . VAL B 1 414 ? 0.067 2.725 -19.75 1 98.5 414 VAL B C 1
ATOM 6734 O O . VAL B 1 414 ? 0.459 1.777 -19.062 1 98.5 414 VAL B O 1
ATOM 6737 N N . GLY B 1 415 ? 0.858 3.697 -20.078 1 98.75 415 GLY B N 1
ATOM 6738 C CA . GLY B 1 415 ? 2.141 3.969 -19.453 1 98.75 415 GLY B CA 1
ATOM 6739 C C . GLY B 1 415 ? 2.199 5.328 -18.781 1 98.75 415 GLY B C 1
ATOM 6740 O O . GLY B 1 415 ? 1.712 6.32 -19.328 1 98.75 415 GLY B O 1
ATOM 6741 N N . ILE B 1 416 ? 2.736 5.41 -17.578 1 98.75 416 ILE B N 1
ATOM 6742 C CA . ILE B 1 416 ? 2.912 6.652 -16.828 1 98.75 416 ILE B CA 1
ATOM 6743 C C . ILE B 1 416 ? 4.402 6.922 -16.625 1 98.75 416 ILE B C 1
ATOM 6745 O O . ILE B 1 416 ? 5.113 6.105 -16.031 1 98.75 416 ILE B O 1
ATOM 6749 N N . ASP B 1 417 ? 4.867 8.008 -17.188 1 98.69 417 ASP B N 1
ATOM 6750 C CA . ASP B 1 417 ? 6.215 8.492 -16.906 1 98.69 417 ASP B CA 1
ATOM 6751 C C . ASP B 1 417 ? 6.234 9.375 -15.648 1 98.69 417 ASP B C 1
ATOM 6753 O O . ASP B 1 417 ? 5.887 10.555 -15.711 1 98.69 417 ASP B O 1
ATOM 6757 N N . ALA B 1 418 ? 6.66 8.812 -14.531 1 98.25 418 ALA B N 1
ATOM 6758 C CA . ALA B 1 418 ? 6.75 9.547 -13.273 1 98.25 418 ALA B CA 1
ATOM 6759 C C . ALA B 1 418 ? 8.203 9.805 -12.891 1 98.25 418 ALA B C 1
ATOM 6761 O O . ALA B 1 418 ? 8.57 9.695 -11.719 1 98.25 418 ALA B O 1
ATOM 6762 N N . THR B 1 419 ? 9.078 10.031 -13.82 1 97.81 419 THR B N 1
ATOM 6763 C CA . THR B 1 419 ? 10.469 10.406 -13.586 1 97.81 419 THR B CA 1
ATOM 6764 C C . THR B 1 419 ? 10.609 11.922 -13.508 1 97.81 419 THR B C 1
ATOM 6766 O O . THR B 1 419 ? 9.812 12.656 -14.094 1 97.81 419 THR B O 1
ATOM 6769 N N . LYS B 1 420 ? 11.531 12.352 -12.789 1 95.25 420 LYS B N 1
ATOM 6770 C CA . LYS B 1 420 ? 11.75 13.789 -12.664 1 95.25 420 LYS B CA 1
ATOM 6771 C C . LYS B 1 420 ? 12.547 14.328 -13.852 1 95.25 420 LYS B C 1
ATOM 6773 O O . LYS B 1 420 ? 13.273 13.586 -14.508 1 95.25 420 LYS B O 1
ATOM 6778 N N . PRO B 1 421 ? 12.43 15.594 -14.148 1 92.81 421 PRO B N 1
ATOM 6779 C CA . PRO B 1 421 ? 13.25 16.188 -15.211 1 92.81 421 PRO B CA 1
ATOM 6780 C C . PRO B 1 421 ? 14.734 16.188 -14.875 1 92.81 421 PRO B C 1
ATOM 6782 O O . PRO B 1 421 ? 15.109 16.156 -13.703 1 92.81 421 PRO B O 1
ATOM 6785 N N . ILE B 1 422 ? 15.57 16.219 -15.906 1 92.31 422 ILE B N 1
ATOM 6786 C CA . ILE B 1 422 ? 17.016 16.281 -15.703 1 92.31 422 ILE B CA 1
ATOM 6787 C C . ILE B 1 422 ? 17.469 17.734 -15.656 1 92.31 422 ILE B C 1
ATOM 6789 O O . ILE B 1 422 ? 16.703 18.641 -15.969 1 92.31 422 ILE B O 1
ATOM 6793 N N . GLY B 1 423 ? 18.734 17.984 -15.227 1 88.69 423 GLY B N 1
ATOM 6794 C CA . GLY B 1 423 ? 19.328 19.312 -15.227 1 88.69 423 GLY B CA 1
ATOM 6795 C C . GLY B 1 423 ? 18.859 20.172 -14.062 1 88.69 423 GLY B C 1
ATOM 6796 O O . GLY B 1 423 ? 18.641 19.656 -12.961 1 88.69 423 GLY B O 1
ATOM 6797 N N . GLU B 1 424 ? 18.719 21.469 -14.273 1 85.88 424 GLU B N 1
ATOM 6798 C CA . GLU B 1 424 ? 18.406 22.438 -13.219 1 85.88 424 GLU B CA 1
ATOM 6799 C C . GLU B 1 424 ? 16.984 22.25 -12.695 1 85.88 424 GLU B C 1
ATOM 6801 O O . GLU B 1 424 ? 16.75 22.359 -11.492 1 85.88 424 GLU B O 1
ATOM 6806 N N . LEU B 1 425 ? 16.109 21.906 -13.594 1 84.25 425 LEU B N 1
ATOM 6807 C CA . LEU B 1 425 ? 14.727 21.672 -13.188 1 84.25 425 LEU B CA 1
ATOM 6808 C C . LEU B 1 425 ? 14.625 20.484 -12.25 1 84.25 425 LEU B C 1
ATOM 6810 O O . LEU B 1 425 ? 13.773 20.453 -11.359 1 84.25 425 LEU B O 1
ATOM 6814 N N . GLY B 1 426 ? 15.508 19.562 -12.469 1 88 426 GLY B N 1
ATOM 6815 C CA . GLY B 1 426 ? 15.508 18.344 -11.664 1 88 426 GLY B CA 1
ATOM 6816 C C . GLY B 1 426 ? 15.922 18.578 -10.227 1 88 426 GLY B C 1
ATOM 6817 O O . GLY B 1 426 ? 15.555 17.797 -9.336 1 88 426 GLY B O 1
ATOM 6818 N N . LYS B 1 427 ? 16.594 19.594 -9.969 1 84.69 427 LYS B N 1
ATOM 6819 C CA . LYS B 1 427 ? 17.062 19.922 -8.625 1 84.69 427 LYS B CA 1
ATOM 6820 C C . LYS B 1 427 ? 15.898 20.188 -7.684 1 84.69 427 LYS B C 1
ATOM 6822 O O . LYS B 1 427 ? 15.969 19.891 -6.492 1 84.69 427 LYS B O 1
ATOM 6827 N N . ARG B 1 428 ? 14.82 20.641 -8.203 1 85 428 ARG B N 1
ATOM 6828 C CA . ARG B 1 428 ? 13.641 20.953 -7.41 1 85 428 ARG B CA 1
ATOM 6829 C C . ARG B 1 428 ? 12.938 19.688 -6.949 1 85 428 ARG B C 1
ATOM 6831 O O . ARG B 1 428 ? 12.07 19.734 -6.078 1 85 428 ARG B O 1
ATOM 6838 N N . PHE B 1 429 ? 13.391 18.578 -7.609 1 90.12 429 PHE B N 1
ATOM 6839 C CA . PHE B 1 429 ? 12.75 17.312 -7.297 1 90.12 429 PHE B CA 1
ATOM 6840 C C . PHE B 1 429 ? 13.656 16.438 -6.43 1 90.12 429 PHE B C 1
ATOM 6842 O O . PHE B 1 429 ? 13.445 15.234 -6.324 1 90.12 429 PHE B O 1
ATOM 6849 N N . GLU B 1 430 ? 14.609 17.125 -5.844 1 89.5 430 GLU B N 1
ATOM 6850 C CA . GLU B 1 430 ? 15.445 16.375 -4.914 1 89.5 430 GLU B CA 1
ATOM 6851 C C . GLU B 1 430 ? 14.75 16.203 -3.564 1 89.5 430 GLU B C 1
ATOM 6853 O O . GLU B 1 430 ? 14.336 17.188 -2.947 1 89.5 430 GLU B O 1
ATOM 6858 N N . ARG B 1 431 ? 14.695 14.984 -3.115 1 92.06 431 ARG B N 1
ATOM 6859 C CA . ARG B 1 431 ? 14.055 14.695 -1.839 1 92.06 431 ARG B CA 1
ATOM 6860 C C . ARG B 1 431 ? 14.883 15.219 -0.673 1 92.06 431 ARG B C 1
ATOM 6862 O O . ARG B 1 431 ? 16.109 15.156 -0.705 1 92.06 431 ARG B O 1
ATOM 6869 N N . ALA B 1 432 ? 14.148 15.68 0.334 1 93.25 432 ALA B N 1
ATOM 6870 C CA . ALA B 1 432 ? 14.828 16.094 1.557 1 93.25 432 ALA B CA 1
ATOM 6871 C C . ALA B 1 432 ? 15.5 14.922 2.244 1 93.25 432 ALA B C 1
ATOM 6873 O O . ALA B 1 432 ? 14.945 13.82 2.291 1 93.25 432 ALA B O 1
ATOM 6874 N N . VAL B 1 433 ? 16.703 15.195 2.752 1 94.25 433 VAL B N 1
ATOM 6875 C CA . VAL B 1 433 ? 17.531 14.125 3.32 1 94.25 433 VAL B CA 1
ATOM 6876 C C . VAL B 1 433 ? 17.781 14.406 4.801 1 94.25 433 VAL B C 1
ATOM 6878 O O . VAL B 1 433 ? 18.016 15.547 5.191 1 94.25 433 VAL B O 1
ATOM 6881 N N . ILE B 1 434 ? 17.625 13.406 5.605 1 95.88 434 ILE B N 1
ATOM 6882 C CA . ILE B 1 434 ? 18.078 13.445 6.988 1 95.88 434 ILE B CA 1
ATOM 6883 C C . ILE B 1 434 ? 19.469 12.797 7.094 1 95.88 434 ILE B C 1
ATOM 6885 O O . ILE B 1 434 ? 19.594 11.578 6.977 1 95.88 434 ILE B O 1
ATOM 6889 N N . PRO B 1 435 ? 20.453 13.602 7.316 1 95.94 435 PRO B N 1
ATOM 6890 C CA . PRO B 1 435 ? 21.797 13.031 7.426 1 95.94 435 PRO B CA 1
ATOM 6891 C C . PRO B 1 435 ? 21.875 11.93 8.477 1 95.94 435 PRO B C 1
ATOM 6893 O O . PRO B 1 435 ? 21.375 12.086 9.586 1 95.94 435 PRO B O 1
ATOM 6896 N N . GLY B 1 436 ? 22.406 10.781 8.102 1 92.88 436 GLY B N 1
ATOM 6897 C CA . GLY B 1 436 ? 22.641 9.68 9.031 1 92.88 436 GLY B CA 1
ATOM 6898 C C . GLY B 1 436 ? 21.422 8.789 9.211 1 92.88 436 GLY B C 1
ATOM 6899 O O . GLY B 1 436 ? 21.453 7.852 10.016 1 92.88 436 GLY B O 1
ATOM 6900 N N . TYR B 1 437 ? 20.391 9 8.492 1 94.56 437 TYR B N 1
ATOM 6901 C CA . TYR B 1 437 ? 19.172 8.227 8.648 1 94.56 437 TYR B CA 1
ATOM 6902 C C . TYR B 1 437 ? 19.438 6.738 8.461 1 94.56 437 TYR B C 1
ATOM 6904 O O . TYR B 1 437 ? 18.953 5.91 9.227 1 94.56 437 TYR B O 1
ATOM 6912 N N . GLU B 1 438 ? 20.188 6.383 7.441 1 90.38 438 GLU B N 1
ATOM 6913 C CA . GLU B 1 438 ? 20.438 4.992 7.074 1 90.38 438 GLU B CA 1
ATOM 6914 C C . GLU B 1 438 ? 21.219 4.266 8.172 1 90.38 438 GLU B C 1
ATOM 6916 O O . GLU B 1 438 ? 21.234 3.031 8.203 1 90.38 438 GLU B O 1
ATOM 6921 N N . LYS B 1 439 ? 21.797 5.008 9.164 1 90.69 439 LYS B N 1
ATOM 6922 C CA . LYS B 1 439 ? 22.641 4.414 10.195 1 90.69 439 LYS B CA 1
ATOM 6923 C C . LYS B 1 439 ? 21.875 4.254 11.5 1 90.69 439 LYS B C 1
ATOM 6925 O O . LYS B 1 439 ? 22.406 3.697 12.469 1 90.69 439 LYS B O 1
ATOM 6930 N N . ILE B 1 440 ? 20.672 4.699 11.5 1 92.81 440 ILE B N 1
ATOM 6931 C CA . ILE B 1 440 ? 19.906 4.652 12.734 1 92.81 440 ILE B CA 1
ATOM 6932 C C . ILE B 1 440 ? 19.547 3.207 13.07 1 92.81 440 ILE B C 1
ATOM 6934 O O . ILE B 1 440 ? 19.016 2.482 12.227 1 92.81 440 ILE B O 1
ATOM 6938 N N . ASP B 1 441 ? 19.891 2.771 14.211 1 92.56 441 ASP B N 1
ATOM 6939 C CA . ASP B 1 441 ? 19.453 1.51 14.797 1 92.56 441 ASP B CA 1
ATOM 6940 C C . ASP B 1 441 ? 18.359 1.739 15.844 1 92.56 441 ASP B C 1
ATOM 6942 O O . ASP B 1 441 ? 18.656 2.111 16.984 1 92.56 441 ASP B O 1
ATOM 6946 N N . ILE B 1 442 ? 17.188 1.449 15.492 1 92.88 442 ILE B N 1
ATOM 6947 C CA . ILE B 1 442 ? 16.016 1.81 16.281 1 92.88 442 ILE B CA 1
ATOM 6948 C C . ILE B 1 442 ? 16.031 1.074 17.609 1 92.88 442 ILE B C 1
ATOM 6950 O O . ILE B 1 442 ? 15.477 1.555 18.609 1 92.88 442 ILE B O 1
ATOM 6954 N N . SER B 1 443 ? 16.656 -0.026 17.641 1 90.81 443 SER B N 1
ATOM 6955 C CA . SER B 1 443 ? 16.719 -0.821 18.875 1 90.81 443 SER B CA 1
ATOM 6956 C C . SER B 1 443 ? 17.469 -0.09 19.969 1 90.81 443 SER B C 1
ATOM 6958 O O . SER B 1 443 ? 17.312 -0.409 21.156 1 90.81 443 SER B O 1
ATOM 6960 N N . LYS B 1 444 ? 18.266 0.839 19.625 1 91.69 444 LYS B N 1
ATOM 6961 C CA . LYS B 1 444 ? 19.047 1.604 20.594 1 91.69 444 LYS B CA 1
ATOM 6962 C C . LYS B 1 444 ? 18.156 2.592 21.344 1 91.69 444 LYS B C 1
ATOM 6964 O O . LYS B 1 444 ? 18.5 3.027 22.453 1 91.69 444 LYS B O 1
ATOM 6969 N N . TYR B 1 445 ? 17.109 2.973 20.766 1 93.88 445 TYR B N 1
ATOM 6970 C CA . TYR B 1 445 ? 16.281 4.039 21.328 1 93.88 445 TYR B CA 1
ATOM 6971 C C . TYR B 1 445 ? 15.164 3.467 22.188 1 93.88 445 TYR B C 1
ATOM 6973 O O . TYR B 1 445 ? 14.609 4.168 23.031 1 93.88 445 TYR B O 1
ATOM 6981 N N . PHE B 1 446 ? 14.836 2.324 21.922 1 90.38 446 PHE B N 1
ATOM 6982 C CA . PHE B 1 446 ? 13.711 1.713 22.625 1 90.38 446 PHE B CA 1
ATOM 6983 C C . PHE B 1 446 ? 14.094 0.339 23.156 1 90.38 446 PHE B C 1
ATOM 6985 O O . PHE B 1 446 ? 14.578 -0.513 22.422 1 90.38 446 PHE B O 1
ATOM 6992 N N . GLN B 1 447 ? 14.672 0.281 24.547 1 71.12 447 GLN B N 1
ATOM 6993 C CA . GLN B 1 447 ? 15.047 -0.973 25.203 1 71.12 447 GLN B CA 1
ATOM 6994 C C . GLN B 1 447 ? 13.836 -1.878 25.391 1 71.12 447 GLN B C 1
ATOM 6996 O O . GLN B 1 447 ? 12.742 -1.402 25.719 1 71.12 447 GLN B O 1
ATOM 7001 N N . GLY B 1 448 ? 13.875 -3.252 24.938 1 55.28 448 GLY B N 1
ATOM 7002 C CA . GLY B 1 448 ? 12.961 -4.344 25.219 1 55.28 448 GLY B CA 1
ATOM 7003 C C . GLY B 1 448 ? 12.078 -4.707 24.047 1 55.28 448 GLY B C 1
ATOM 7004 O O . GLY B 1 448 ? 12.344 -4.293 22.906 1 55.28 448 GLY B O 1
ATOM 7005 N N . GLU B 1 449 ? 10.695 -4.355 24.094 1 49.38 449 GLU B N 1
ATOM 7006 C CA . GLU B 1 449 ? 9.578 -5.137 23.562 1 49.38 449 GLU B CA 1
ATOM 7007 C C . GLU B 1 449 ? 9.492 -5 22.047 1 49.38 449 GLU B C 1
ATOM 7009 O O . GLU B 1 449 ? 10.172 -4.164 21.453 1 49.38 449 GLU B O 1
ATOM 7014 N N . ASN B 1 450 ? 8.172 -5.34 21.453 1 45.22 450 ASN B N 1
ATOM 7015 C CA . ASN B 1 450 ? 7.418 -5.859 20.312 1 45.22 450 ASN B CA 1
ATOM 7016 C C . ASN B 1 450 ? 7.305 -4.824 19.203 1 45.22 450 ASN B C 1
ATOM 7018 O O . ASN B 1 450 ? 6.301 -4.117 19.109 1 45.22 450 ASN B O 1
ATOM 7022 N N . TYR B 1 451 ? 8.359 -4.125 18.953 1 45.75 451 TYR B N 1
ATOM 7023 C CA . TYR B 1 451 ? 7.965 -3.172 17.922 1 45.75 451 TYR B CA 1
ATOM 7024 C C . TYR B 1 451 ? 7.922 -3.836 16.562 1 45.75 451 TYR B C 1
ATOM 7026 O O . TYR B 1 451 ? 7.641 -3.182 15.555 1 45.75 451 TYR B O 1
ATOM 7034 N N . ARG B 1 452 ? 7.668 -4.906 16.297 1 35.34 452 ARG B N 1
ATOM 7035 C CA . ARG B 1 452 ? 7.426 -5.504 14.992 1 35.34 452 ARG B CA 1
ATOM 7036 C C . ARG B 1 452 ? 6.031 -5.156 14.477 1 35.34 452 ARG B C 1
ATOM 7038 O O . ARG B 1 452 ? 5.047 -5.266 15.211 1 35.34 452 ARG B O 1
#

pLDDT: mean 93.48, std 8.13, range [35.34, 98.94]

Radius of gyration: 31.32 Å; Cα contacts (8 Å, |Δi|>4): 2198; chains: 2; bounding box: 50×102×70 Å